Protein AF-A0A498J8E0-F1 (afdb_monomer_lite)

Organism: Malus domestica (NCBI:txid3750)

Radius of gyration: 43.09 Å; chains: 1; bounding box: 125×130×126 Å

pLDDT: mean 73.91, std 31.24, range [20.16, 98.94]

Sequence (1181 aa):
MMTPVYLNPPPSPFSHVEQANDQEQRLKLFISSSYTNQAAASSCSSLISSFPTFFDSFEDQRAGSSSTTTTTTTLGHDQSLLYHHKADKHIRDCGTRTYDQASKSSSLVQPHVVDVIGNKDHRLMSAYADHEREINGRGGEEEGKSNNNIRPRAVKWMSSKMGLMQEMTNPDLAPAGTTGNHIPAAAEIAEHKFRVFQYQENSDETSFSRNNNKTTPAVRVCSDCNTNTTPLWRSGPRGPKSLCNACGIRQRKARKAMAEAAAAAANGFVVGATDTSSAKGKVANKEKKPRGSHSKNKSKLIVTDTPSVSPNNKINSNNNKICFKGLGFQRVFPQDVAEAAILLMELSSLQKSHYTLLTSSFSASMERARRLANRAFVKRLVSEAKQFRQNESSVLSSSTSPVLYAPSRYVSSLSPCSFTRSNPRSDSLPSRNASHNAGFQTRSISVDALKSSDTFPRRHNSATPEEQIKMAELCGFDGLDSLIDATVPKSIRLESMKFPKFDEGLTESQMLEHMKNLASKNQIFKSFIGMGYYNTHVPPVILRNIMENPAWYTQYTPYQAEISQGRLESLLNFQTLITDLTGLPMSNASLLDEGTAAAEAMAMCNNIQKGKKKTFVIANNCHPQTIDICKTRADGFDLKVVSADLKDVDYSSGDVCGVLVQYPGTEGEVLDYGEFIKNAHANGVKVVMATDLLALTVLKPPGEFGADIVVGSAQRFGVPMGYGGPHAAFLATSQEYKRMMPGRIIGVSVDSSGKPALRMAMQTREQHIRRDKATSNICTAQALLANMAAMYAVYHGPEGLKTISQRVHGLAGAFAVGLKKLGTVEVQSLPFFDTVKVKVADAHAISDAANKLGLNLRLVDSSTITVSFDETTTLEDVDKLFKAFALGKPVPFTAASLAPEVQPAIPSGLTRESTFLTHPIFNSYHTEHELLRYIHKLQSKDLSLCHSMIPLGSCTMKLNATTEMMPVTWPSFTDIHPFAPTEQAEGYQEMFRDLGDLLCTITGFDSFSLQPNAGAAGEYAGLMARGDRHRNVCIIPVSAHGTNPASAAMCGMKIVTIGTDAKGNINIEELKKAAEANKDNLSAFMVTYPSTHGVYEEGIDEICKIIHDNGGQVYMDGANMNAQVGLTSPGWIGADVCHLNLHKTFCIPHGGGGPGMGPIGVKKHLAPFLPSHPVDLAHKL

InterPro domains:
  IPR000679 Zinc finger, GATA-type [PF00320] (222-256)
  IPR000679 Zinc finger, GATA-type [PS00344] (222-247)
  IPR000679 Zinc finger, GATA-type [PS50114] (216-252)
  IPR000679 Zinc finger, GATA-type [SM00401] (216-267)
  IPR000679 Zinc finger, GATA-type [cd00202] (221-253)
  IPR003437 Glycine dehydrogenase (decarboxylating) [TIGR00461] (459-1175)
  IPR013088 Zinc finger, NHR/GATA-type [G3DSA:3.30.50.10] (218-301)
  IPR015421 Pyridoxal phosphate-dependent transferase, major domain [G3DSA:3.40.640.10] (539-799)
  IPR015421 Pyridoxal phosphate-dependent transferase, major domain [G3DSA:3.40.640.10] (958-1180)
  IPR015422 Pyridoxal phosphate-dependent transferase, small domain [G3DSA:3.90.1150.10] (528-881)
  IPR015424 Pyridoxal phosphate-dependent transferase [SSF53383] (459-885)
  IPR015424 Pyridoxal phosphate-dependent transferase [SSF53383] (926-1175)
  IPR020581 Glycine cleavage system P protein [PTHR11773] (438-1176)
  IPR020581 Glycine cleavage system P protein [cd00613] (508-885)
  IPR049315 Glycine cleavage system P-protein, N-terminal domain [PF02347] (459-885)
  IPR049315 Glycine cleavage system P-protein, N-terminal domain [PF02347] (905-1171)

Structure (mmCIF, N/CA/C/O backbone):
data_AF-A0A498J8E0-F1
#
_entry.id   AF-A0A498J8E0-F1
#
loop_
_atom_site.group_PDB
_atom_site.id
_atom_site.type_symbol
_atom_site.label_atom_id
_atom_site.label_alt_id
_atom_site.label_comp_id
_atom_site.label_asym_id
_atom_site.label_entity_id
_atom_site.label_seq_id
_atom_site.pdbx_PDB_ins_code
_atom_site.Cartn_x
_atom_site.Cartn_y
_atom_site.Cartn_z
_atom_site.occupancy
_atom_site.B_iso_or_equiv
_atom_site.auth_seq_id
_atom_site.auth_comp_id
_atom_site.auth_asym_id
_atom_site.auth_atom_id
_atom_site.pdbx_PDB_model_num
ATOM 1 N N . MET A 1 1 ? -28.512 -5.090 -15.301 1.00 28.14 1 MET A N 1
ATOM 2 C CA . MET A 1 1 ? -27.814 -5.263 -16.595 1.00 28.14 1 MET A CA 1
ATOM 3 C C . MET A 1 1 ? -27.852 -3.946 -17.349 1.00 28.14 1 MET A C 1
ATOM 5 O O . MET A 1 1 ? -28.937 -3.565 -17.759 1.00 28.14 1 MET A O 1
ATOM 9 N N . MET A 1 2 ? -26.711 -3.290 -17.558 1.00 21.73 2 MET A N 1
ATOM 10 C CA . MET A 1 2 ? -26.403 -2.555 -18.793 1.00 21.73 2 MET A CA 1
ATOM 11 C C . MET A 1 2 ? -24.918 -2.180 -18.790 1.00 21.73 2 MET A C 1
ATOM 13 O O . MET A 1 2 ? -24.342 -1.915 -17.740 1.00 21.73 2 MET A O 1
ATOM 17 N N . THR A 1 3 ? -24.303 -2.200 -19.966 1.00 23.62 3 THR A N 1
ATOM 18 C CA . THR A 1 3 ? -22.880 -1.918 -20.197 1.00 23.62 3 THR A CA 1
ATOM 19 C C . THR A 1 3 ? -22.819 -0.962 -21.389 1.00 23.62 3 THR A C 1
ATOM 21 O O . THR A 1 3 ? -23.606 -1.157 -22.319 1.00 23.62 3 THR A O 1
ATOM 24 N N . PRO A 1 4 ? -21.953 0.067 -21.412 1.00 33.38 4 PRO A N 1
ATOM 25 C CA . PRO A 1 4 ? -21.839 0.930 -22.584 1.00 33.38 4 PRO A CA 1
ATOM 26 C C . PRO A 1 4 ? -21.296 0.134 -23.780 1.00 33.38 4 PRO A C 1
ATOM 28 O O . PRO A 1 4 ? -20.236 -0.484 -23.700 1.00 33.38 4 PRO A O 1
ATOM 31 N N . VAL A 1 5 ? -22.033 0.147 -24.893 1.00 25.95 5 VAL A N 1
ATOM 32 C CA . VAL A 1 5 ? -21.678 -0.546 -26.142 1.00 25.95 5 VAL A CA 1
ATOM 33 C C . VAL A 1 5 ? -21.304 0.482 -27.204 1.00 25.95 5 VAL A C 1
ATOM 35 O O . VAL A 1 5 ? -22.114 1.344 -27.540 1.00 25.95 5 VAL A O 1
ATOM 38 N N . TYR A 1 6 ? -20.113 0.342 -27.789 1.00 24.66 6 TYR A N 1
ATOM 39 C CA . TYR A 1 6 ? -19.786 0.958 -29.076 1.00 24.66 6 TYR A CA 1
ATOM 40 C C . TYR A 1 6 ? -20.157 0.004 -30.221 1.00 24.66 6 TYR A C 1
ATOM 42 O O . TYR A 1 6 ? -19.873 -1.192 -30.166 1.00 24.66 6 TYR A O 1
ATOM 50 N N . LEU A 1 7 ? -20.812 0.542 -31.252 1.00 26.52 7 LEU A N 1
ATOM 51 C CA . LEU A 1 7 ? -21.316 -0.198 -32.413 1.00 26.52 7 LEU A CA 1
ATOM 52 C C . LEU A 1 7 ? -20.342 -0.142 -33.596 1.00 26.52 7 LEU A C 1
ATOM 54 O O . LEU A 1 7 ? -19.761 0.908 -33.859 1.00 26.52 7 LEU A O 1
ATOM 58 N N . ASN A 1 8 ? -20.257 -1.234 -34.363 1.00 25.75 8 ASN A N 1
ATOM 59 C CA . ASN A 1 8 ? -19.950 -1.215 -35.801 1.00 25.75 8 ASN A CA 1
ATOM 60 C C . ASN A 1 8 ? -20.396 -2.542 -36.482 1.00 25.75 8 ASN A C 1
ATOM 62 O O . ASN A 1 8 ? -20.763 -3.480 -35.768 1.00 25.75 8 ASN A O 1
ATOM 66 N N . PRO A 1 9 ? -20.503 -2.603 -37.828 1.00 28.81 9 PRO A N 1
ATOM 67 C CA . PRO A 1 9 ? -21.489 -3.456 -38.514 1.00 28.81 9 PRO A CA 1
ATOM 68 C C . PRO A 1 9 ? -21.039 -4.898 -38.855 1.00 28.81 9 PRO A C 1
ATOM 70 O O . PRO A 1 9 ? -19.842 -5.185 -38.884 1.00 28.81 9 PRO A O 1
ATOM 73 N N . PRO A 1 10 ? -21.993 -5.805 -39.167 1.00 26.73 10 PRO A N 1
ATOM 74 C CA . PRO A 1 10 ? -21.721 -7.217 -39.449 1.00 26.73 10 PRO A CA 1
ATOM 75 C C . PRO A 1 10 ? -21.488 -7.541 -40.944 1.00 26.73 10 PRO A C 1
ATOM 77 O O . PRO A 1 10 ? -22.153 -6.965 -41.809 1.00 26.73 10 PRO A O 1
ATOM 80 N N . PRO A 1 11 ? -20.634 -8.534 -41.268 1.00 28.00 11 PRO A N 1
ATOM 81 C CA . PRO A 1 11 ? -20.652 -9.247 -42.546 1.00 28.00 11 PRO A CA 1
ATOM 82 C C . PRO A 1 11 ? -21.691 -10.389 -42.552 1.00 28.00 11 PRO A C 1
ATOM 84 O O . PRO A 1 11 ? -22.155 -10.839 -41.503 1.00 28.00 11 PRO A O 1
ATOM 87 N N . SER A 1 12 ? -22.056 -10.878 -43.739 1.00 26.94 12 SER A N 1
ATOM 88 C CA . SER A 1 12 ? -23.086 -11.909 -43.939 1.00 26.94 12 SER A CA 1
ATOM 89 C C . SER A 1 12 ? -22.580 -13.357 -43.776 1.00 26.94 12 SER A C 1
ATOM 91 O O . SER A 1 12 ? -21.453 -13.665 -44.170 1.00 26.94 12 SER A O 1
ATOM 93 N N . PRO A 1 13 ? -23.423 -14.289 -43.287 1.00 33.28 13 PRO A N 1
ATOM 94 C CA . PRO A 1 13 ? -23.206 -15.728 -43.420 1.00 33.28 13 PRO A CA 1
ATOM 95 C C . PRO A 1 13 ? -23.802 -16.268 -44.734 1.00 33.28 13 PRO A C 1
ATOM 97 O O . PRO A 1 13 ? -24.817 -15.769 -45.222 1.00 33.28 13 PRO A O 1
ATOM 100 N N . PHE A 1 14 ? -23.206 -17.329 -45.286 1.00 27.09 14 PHE A N 1
ATOM 101 C CA . PHE A 1 14 ? -23.782 -18.061 -46.419 1.00 27.09 14 PHE A CA 1
ATOM 102 C C . PHE A 1 14 ? -24.806 -19.115 -45.963 1.00 27.09 14 PHE A C 1
ATOM 104 O O . PHE A 1 14 ? -24.622 -19.806 -44.965 1.00 27.09 14 PHE A O 1
ATOM 111 N N . SER A 1 15 ? -25.873 -19.213 -46.754 1.00 26.06 15 SER A N 1
ATOM 112 C CA . SER A 1 15 ? -26.942 -20.222 -46.802 1.00 26.06 15 SER A CA 1
ATOM 113 C C . SER A 1 15 ? -26.700 -21.602 -46.164 1.00 26.06 15 SER A C 1
ATOM 115 O O . SER A 1 15 ? -25.727 -22.263 -46.513 1.00 26.06 15 SER A O 1
ATOM 117 N N . HIS A 1 16 ? -27.730 -22.134 -45.487 1.00 26.98 16 HIS A N 1
ATOM 118 C CA . HIS A 1 16 ? -28.428 -23.343 -45.972 1.00 26.98 16 HIS A CA 1
ATOM 119 C C . HIS A 1 16 ? -29.863 -23.497 -45.401 1.00 26.98 16 HIS A C 1
ATOM 121 O O . HIS A 1 16 ? -30.035 -23.830 -44.240 1.00 26.98 16 HIS A O 1
ATOM 127 N N . VAL A 1 17 ? -30.854 -23.324 -46.293 1.00 25.81 17 VAL A N 1
ATOM 128 C CA . VAL A 1 17 ? -32.050 -24.184 -46.496 1.00 25.81 17 VAL A CA 1
ATOM 129 C C . VAL A 1 17 ? -33.168 -24.282 -45.416 1.00 25.81 17 VAL A C 1
ATOM 131 O O . VAL A 1 17 ? -32.950 -24.633 -44.269 1.00 25.81 17 VAL A O 1
ATOM 134 N N . GLU A 1 18 ? -34.397 -24.084 -45.923 1.00 25.80 18 GLU A N 1
ATOM 135 C CA . GLU A 1 18 ? -35.740 -24.520 -45.463 1.00 25.80 18 GLU A CA 1
ATOM 136 C C . GLU A 1 18 ? -36.570 -23.789 -44.372 1.00 25.80 18 GLU A C 1
ATOM 138 O O . GLU A 1 18 ? -36.451 -24.007 -43.176 1.00 25.80 18 GLU A O 1
ATOM 143 N N . GLN A 1 19 ? -37.573 -23.068 -44.906 1.00 25.66 19 GLN A N 1
ATOM 144 C CA . GLN A 1 19 ? -39.017 -23.142 -44.601 1.00 25.66 19 GLN A CA 1
ATOM 145 C C . GLN A 1 19 ? -39.608 -22.565 -43.293 1.00 25.66 19 GLN A C 1
ATOM 147 O O . GLN A 1 19 ? -39.507 -23.145 -42.222 1.00 25.66 19 GLN A O 1
ATOM 152 N N . ALA A 1 20 ? -40.477 -21.567 -43.530 1.00 26.30 20 ALA A N 1
ATOM 153 C CA . ALA A 1 20 ? -41.812 -21.385 -42.938 1.00 26.30 20 ALA A CA 1
ATOM 154 C C . ALA A 1 20 ? -41.958 -20.947 -41.460 1.00 26.30 20 ALA A C 1
ATOM 156 O O . ALA A 1 20 ? -41.101 -21.201 -40.627 1.00 26.30 20 ALA A O 1
ATOM 157 N N . ASN A 1 21 ? -43.080 -20.337 -41.048 1.00 26.72 21 ASN A N 1
ATOM 158 C CA . ASN A 1 21 ? -44.009 -19.404 -41.723 1.00 26.72 21 ASN A CA 1
ATOM 159 C C . ASN A 1 21 ? -44.981 -18.850 -40.655 1.00 26.72 21 ASN A C 1
ATOM 161 O O . ASN A 1 21 ? -45.513 -19.664 -39.905 1.00 26.72 21 ASN A O 1
ATOM 165 N N . ASP A 1 22 ? -45.302 -17.544 -40.671 1.00 28.47 22 ASP A N 1
ATOM 166 C CA . ASP A 1 22 ? -46.398 -16.931 -39.878 1.00 28.47 22 ASP A CA 1
ATOM 167 C C . ASP A 1 22 ? -46.297 -17.108 -38.320 1.00 28.47 22 ASP A C 1
ATOM 169 O O . ASP A 1 22 ? -45.417 -17.800 -37.818 1.00 28.47 22 ASP A O 1
ATOM 173 N N . GLN A 1 23 ? -47.071 -16.453 -37.435 1.00 25.36 23 GLN A N 1
ATOM 174 C CA . GLN A 1 23 ? -47.970 -15.297 -37.577 1.00 25.36 23 GLN A CA 1
ATOM 175 C C . GLN A 1 23 ? -48.018 -14.424 -36.297 1.00 25.36 23 GLN A C 1
ATOM 177 O O . GLN A 1 23 ? -47.551 -14.815 -35.233 1.00 25.36 23 GLN A O 1
ATOM 182 N N . GLU A 1 24 ? -48.600 -13.229 -36.462 1.00 28.06 24 GLU A N 1
ATOM 183 C CA . GLU A 1 24 ? -49.559 -12.502 -35.596 1.00 28.06 24 GLU A CA 1
ATOM 184 C C . GLU A 1 24 ? -49.884 -12.956 -34.136 1.00 28.06 24 GLU A C 1
ATOM 186 O O . GLU A 1 24 ? -49.909 -14.139 -33.834 1.00 28.06 24 GLU A O 1
ATOM 191 N N . GLN A 1 25 ? -50.344 -12.111 -33.183 1.00 27.27 25 GLN A N 1
ATOM 192 C CA . GLN A 1 25 ? -50.521 -10.638 -33.019 1.00 27.27 25 GLN A CA 1
ATOM 193 C C . GLN A 1 25 ? -51.271 -10.381 -31.669 1.00 27.27 25 GLN A C 1
ATOM 195 O O . GLN A 1 25 ? -51.713 -11.330 -31.030 1.00 27.27 25 GLN A O 1
ATOM 200 N N . ARG A 1 26 ? -51.564 -9.105 -31.331 1.00 28.73 26 ARG A N 1
ATOM 201 C CA . ARG A 1 26 ? -52.628 -8.623 -30.387 1.00 28.73 26 ARG A CA 1
ATOM 202 C C . ARG A 1 26 ? -52.281 -8.685 -28.879 1.00 28.73 26 ARG A C 1
ATOM 204 O O . ARG A 1 26 ? -51.536 -9.561 -28.478 1.00 28.73 26 ARG A O 1
ATOM 211 N N . LEU A 1 27 ? -52.774 -7.832 -27.956 1.00 26.83 27 LEU A N 1
ATOM 212 C CA . LEU A 1 27 ? -53.533 -6.539 -27.891 1.00 26.83 27 LEU A CA 1
ATOM 213 C C . LEU A 1 27 ? -53.496 -6.087 -26.381 1.00 26.83 27 LEU A C 1
ATOM 215 O O . LEU A 1 27 ? -53.197 -6.934 -25.550 1.00 26.83 27 LEU A O 1
ATOM 219 N N . LYS A 1 28 ? -53.829 -4.881 -25.866 1.00 27.72 28 LYS A N 1
ATOM 220 C CA . LYS A 1 28 ? -54.148 -3.508 -26.349 1.00 27.72 28 LYS A CA 1
ATOM 221 C C . LYS A 1 28 ? -54.186 -2.533 -25.129 1.00 27.72 28 LYS A C 1
ATOM 223 O O . LYS A 1 28 ? -54.176 -3.005 -24.002 1.00 27.72 28 LYS A O 1
ATOM 228 N N . LEU A 1 29 ? -54.453 -1.238 -25.389 1.00 26.05 29 LEU A N 1
ATOM 229 C CA . LEU A 1 29 ? -55.002 -0.192 -24.477 1.00 26.05 29 LEU A CA 1
ATOM 230 C C . LEU A 1 29 ? -54.023 0.410 -23.437 1.00 26.05 29 LEU A C 1
ATOM 232 O O . LEU A 1 29 ? -53.309 -0.329 -22.780 1.00 26.05 29 LEU A O 1
ATOM 236 N N . PHE A 1 30 ? -53.971 1.732 -23.195 1.00 23.58 30 PHE A N 1
ATOM 237 C CA . PHE A 1 30 ? -54.487 2.927 -23.912 1.00 23.58 30 PHE A CA 1
ATOM 238 C C . PHE A 1 30 ? -53.635 4.158 -23.468 1.00 23.58 30 PHE A C 1
ATOM 240 O O . PHE A 1 30 ? -53.165 4.167 -22.339 1.00 23.58 30 PHE A O 1
ATOM 247 N N . ILE A 1 31 ? -53.214 5.065 -24.371 1.00 25.28 31 ILE A N 1
ATOM 248 C CA . ILE A 1 31 ? -53.763 6.436 -24.606 1.00 25.28 31 ILE A CA 1
ATOM 249 C C . ILE A 1 31 ? -53.622 7.389 -23.384 1.00 25.28 31 ILE A C 1
ATOM 251 O O . ILE A 1 31 ? -54.009 7.011 -22.290 1.00 25.28 31 ILE A O 1
ATOM 255 N N . SER A 1 32 ? -53.099 8.628 -23.479 1.00 24.11 32 SER A N 1
ATOM 256 C CA . SER A 1 32 ? -53.047 9.592 -24.608 1.00 24.11 32 SER A CA 1
ATOM 257 C C . SER A 1 32 ? -51.738 10.430 -24.689 1.00 24.11 32 SER A C 1
ATOM 259 O O . SER A 1 32 ? -51.259 10.903 -23.667 1.00 24.11 32 SER A O 1
ATOM 261 N N . SER A 1 33 ? -51.154 10.623 -25.888 1.00 25.41 33 SER A N 1
ATOM 262 C CA . SER A 1 33 ? -51.078 11.907 -26.655 1.00 25.41 33 SER A CA 1
ATOM 263 C C . SER A 1 33 ? -50.057 12.984 -26.201 1.00 25.41 33 SER A C 1
ATOM 265 O O . SER A 1 33 ? -50.013 13.293 -25.020 1.00 25.41 33 SER A O 1
ATOM 267 N N . SER A 1 34 ? -49.321 13.705 -27.067 1.00 26.34 34 SER A N 1
ATOM 268 C CA . SER A 1 34 ? -49.181 13.633 -28.540 1.00 26.34 34 SER A CA 1
ATOM 269 C C . SER A 1 34 ? -48.053 14.548 -29.090 1.00 26.34 34 SER A C 1
ATOM 271 O O . SER A 1 34 ? -47.992 15.690 -28.663 1.00 26.34 34 SER A O 1
ATOM 273 N N . TYR A 1 35 ? -47.313 14.077 -30.119 1.00 25.61 35 TYR A N 1
ATOM 274 C CA . TYR A 1 35 ? -46.866 14.804 -31.348 1.00 25.61 35 TYR A CA 1
ATOM 275 C C . TYR A 1 35 ? -45.940 16.064 -31.238 1.00 25.61 35 TYR A C 1
ATOM 277 O O . TYR A 1 35 ? -46.132 16.902 -30.374 1.00 25.61 35 TYR A O 1
ATOM 285 N N . THR A 1 36 ? -44.946 16.335 -32.115 1.00 25.14 36 THR A N 1
ATOM 286 C CA . THR A 1 36 ? -44.313 15.550 -33.215 1.00 25.14 36 THR A CA 1
ATOM 287 C C . THR A 1 36 ? -42.932 16.098 -33.651 1.00 25.14 36 THR A C 1
ATOM 289 O O . THR A 1 36 ? -42.751 17.304 -33.719 1.00 25.14 36 THR A O 1
ATOM 292 N N . ASN A 1 37 ? -42.038 15.181 -34.055 1.00 25.98 37 ASN A N 1
ATOM 293 C CA . ASN A 1 37 ? -41.124 15.173 -35.225 1.00 25.98 37 ASN A CA 1
ATOM 294 C C . ASN A 1 37 ? -40.367 16.414 -35.786 1.00 25.98 37 ASN A C 1
ATOM 296 O O . ASN A 1 37 ? -40.980 17.373 -36.230 1.00 25.98 37 ASN A O 1
ATOM 300 N N . GLN A 1 38 ? -39.068 16.154 -36.067 1.00 24.89 38 GLN A N 1
ATOM 301 C CA . GLN A 1 38 ? -38.301 16.440 -37.318 1.00 24.89 38 GLN A CA 1
ATOM 302 C C . GLN A 1 38 ? -37.973 17.910 -37.695 1.00 24.89 38 GLN A C 1
ATOM 304 O O . GLN A 1 38 ? -38.837 18.765 -37.676 1.00 24.89 38 GLN A O 1
ATOM 309 N N . ALA A 1 39 ? -36.792 18.298 -38.200 1.00 24.92 39 ALA A N 1
ATOM 310 C CA . ALA A 1 39 ? -35.541 17.634 -38.586 1.00 24.92 39 ALA A CA 1
ATOM 311 C C . ALA A 1 39 ? -34.537 18.693 -39.137 1.00 24.92 39 ALA A C 1
ATOM 313 O O . ALA A 1 39 ? -34.931 19.813 -39.438 1.00 24.92 39 ALA A O 1
ATOM 314 N N . ALA A 1 40 ? -33.296 18.248 -39.391 1.00 25.23 40 ALA A N 1
ATOM 315 C CA . ALA A 1 40 ? -32.326 18.759 -40.381 1.00 25.23 40 ALA A CA 1
ATOM 316 C C . ALA A 1 40 ? -31.589 20.110 -40.174 1.00 25.23 40 ALA A C 1
ATOM 318 O O . ALA A 1 40 ? -32.200 21.161 -40.076 1.00 25.23 40 ALA A O 1
ATOM 319 N N . ALA A 1 41 ? -30.254 20.021 -40.346 1.00 24.39 41 ALA A N 1
ATOM 320 C CA . ALA A 1 41 ? -29.345 21.001 -40.976 1.00 24.39 41 ALA A CA 1
ATOM 321 C C . ALA A 1 41 ? -29.133 22.398 -40.327 1.00 24.39 41 ALA A C 1
ATOM 323 O O . ALA A 1 41 ? -30.023 22.968 -39.719 1.00 24.39 41 ALA A O 1
ATOM 324 N N . SER A 1 42 ? -27.966 23.046 -40.462 1.00 24.08 42 SER A N 1
ATOM 325 C CA . SER A 1 42 ? -26.606 22.580 -40.812 1.00 24.08 42 SER A CA 1
ATOM 326 C C . SER A 1 42 ? -25.570 23.675 -40.500 1.00 24.08 42 SER A C 1
ATOM 328 O O . SER A 1 42 ? -25.936 24.830 -40.332 1.00 24.08 42 SER A O 1
ATOM 330 N N . SER A 1 43 ? -24.280 23.311 -40.573 1.00 24.95 43 SER A N 1
ATOM 331 C CA . SER A 1 43 ? -23.150 24.151 -41.032 1.00 24.95 43 SER A CA 1
ATOM 332 C C . SER A 1 43 ? -22.824 25.489 -40.341 1.00 24.95 43 SER A C 1
ATOM 334 O O . SER A 1 43 ? -23.608 26.425 -40.393 1.00 24.95 43 SER A O 1
ATOM 336 N N . CYS A 1 44 ? -21.536 25.624 -39.988 1.00 23.47 44 CYS A N 1
ATOM 337 C CA . CYS A 1 44 ? -20.753 26.873 -40.001 1.00 23.47 44 CYS A CA 1
ATOM 338 C C . CYS A 1 44 ? -21.107 27.991 -38.993 1.00 23.47 44 CYS A C 1
ATOM 340 O O . CYS A 1 44 ? -22.256 28.216 -38.656 1.00 23.47 44 CYS A O 1
ATOM 342 N N . SER A 1 45 ? -20.178 28.844 -38.549 1.00 24.08 45 SER A N 1
ATOM 343 C CA . SER A 1 45 ? -18.719 28.776 -38.289 1.00 24.08 45 SER A CA 1
ATOM 344 C C . SER A 1 45 ? -18.275 30.199 -37.919 1.00 24.08 45 SER A C 1
ATOM 346 O O . SER A 1 45 ? -18.859 31.138 -38.452 1.00 24.08 45 SER A O 1
ATOM 348 N N . SER A 1 46 ? -17.162 30.362 -37.187 1.00 25.58 46 SER A N 1
ATOM 349 C CA . SER A 1 46 ? -16.379 31.621 -37.072 1.00 25.58 46 SER A CA 1
ATOM 350 C C . SER A 1 46 ? -17.080 32.864 -36.469 1.00 25.58 46 SER A C 1
ATOM 352 O O . SER A 1 46 ? -18.297 32.935 -36.440 1.00 25.58 46 SER A O 1
ATOM 354 N N . LEU A 1 47 ? -16.406 33.919 -35.989 1.00 24.80 47 LEU A N 1
ATOM 355 C CA . LEU A 1 47 ? -15.075 34.132 -35.375 1.00 24.80 47 LEU A CA 1
ATOM 356 C C . LEU A 1 47 ? -15.116 35.535 -34.704 1.00 24.80 47 LEU A C 1
ATOM 358 O O . LEU A 1 47 ? -15.643 36.462 -35.299 1.00 24.80 47 LEU A O 1
ATOM 362 N N . ILE A 1 48 ? -14.464 35.691 -33.543 1.00 24.73 48 ILE A N 1
ATOM 363 C CA . ILE A 1 48 ? -13.683 36.883 -33.111 1.00 24.73 48 ILE A CA 1
ATOM 364 C C . ILE A 1 48 ? -14.352 38.291 -33.069 1.00 24.73 48 ILE A C 1
ATOM 366 O O . ILE A 1 48 ? -14.553 38.934 -34.094 1.00 24.73 48 ILE A O 1
ATOM 370 N N . SER A 1 49 ? -14.378 38.871 -31.850 1.00 24.53 49 SER A N 1
ATOM 371 C CA . SER A 1 49 ? -14.272 40.326 -31.522 1.00 24.53 49 SER A CA 1
ATOM 372 C C . SER A 1 49 ? -15.498 41.247 -31.781 1.00 24.53 49 SER A C 1
ATOM 374 O O . SER A 1 49 ? -16.383 40.882 -32.539 1.00 24.53 49 SER A O 1
ATOM 376 N N . SER A 1 50 ? -15.674 42.423 -31.141 1.00 24.73 50 SER A N 1
ATOM 377 C CA . SER A 1 50 ? -14.751 43.282 -30.356 1.00 24.73 50 SER A CA 1
ATOM 378 C C . SER A 1 50 ? -15.385 43.995 -29.135 1.00 24.73 50 SER A C 1
ATOM 380 O O . SER A 1 50 ? -16.591 44.195 -29.058 1.00 24.73 50 SER A O 1
ATOM 382 N N . PHE A 1 51 ? -14.509 44.447 -28.225 1.00 24.53 51 PHE A N 1
ATOM 383 C CA . PHE A 1 51 ? -14.655 45.545 -27.234 1.00 24.53 51 PHE A CA 1
ATOM 384 C C . PHE A 1 51 ? -14.764 46.952 -27.918 1.00 24.53 51 PHE A C 1
ATOM 386 O O . PHE A 1 51 ? -14.680 46.967 -29.148 1.00 24.53 51 PHE A O 1
ATOM 393 N N . PRO A 1 52 ? -14.820 48.138 -27.229 1.00 45.97 52 PRO A N 1
ATOM 394 C CA . PRO A 1 52 ? -14.842 48.455 -25.774 1.00 45.97 52 PRO A CA 1
ATOM 395 C C . PRO A 1 52 ? -15.844 49.575 -25.307 1.00 45.97 52 PRO A C 1
ATOM 397 O O . PRO A 1 52 ? -16.520 50.194 -26.116 1.00 45.97 52 PRO A O 1
ATOM 400 N N . THR A 1 53 ? -15.821 49.889 -23.991 1.00 25.70 53 THR A N 1
ATOM 401 C CA . THR A 1 53 ? -16.034 51.215 -23.305 1.00 25.70 53 THR A CA 1
ATOM 402 C C . THR A 1 53 ? -17.314 52.053 -23.544 1.00 25.70 53 THR A C 1
ATOM 404 O O . THR A 1 53 ? -17.603 52.435 -24.667 1.00 25.70 53 THR A O 1
ATOM 407 N N . PHE A 1 54 ? -18.142 52.360 -22.525 1.00 25.69 54 PHE A N 1
ATOM 408 C CA . PHE A 1 54 ? -17.980 53.327 -21.393 1.00 25.69 54 PHE A CA 1
ATOM 409 C C . PHE A 1 54 ? -18.046 54.829 -21.765 1.00 25.69 54 PHE A C 1
ATOM 411 O O . PHE A 1 54 ? -17.080 55.330 -22.332 1.00 25.69 54 PHE A O 1
ATOM 418 N N . PHE A 1 55 ? -19.089 55.555 -21.306 1.00 25.75 55 PHE A N 1
ATOM 419 C CA . PHE A 1 55 ? -18.974 56.633 -20.288 1.00 25.75 55 PHE A CA 1
ATOM 420 C C . PHE A 1 55 ? -20.340 57.156 -19.747 1.00 25.75 55 PHE A C 1
ATOM 422 O O . PHE A 1 55 ? -21.307 57.258 -20.492 1.00 25.75 55 PHE A O 1
ATOM 429 N N . ASP A 1 56 ? -20.360 57.455 -18.441 1.00 25.83 56 ASP A N 1
ATOM 430 C CA . ASP A 1 56 ? -21.185 58.357 -17.601 1.00 25.83 56 ASP A CA 1
ATOM 431 C C . ASP A 1 56 ? -22.708 58.646 -17.741 1.00 25.83 56 ASP A C 1
ATOM 433 O O . ASP A 1 56 ? -23.184 59.304 -18.660 1.00 25.83 56 ASP A O 1
ATOM 437 N N . SER A 1 57 ? -23.360 58.448 -16.577 1.00 24.88 57 SER A N 1
ATOM 438 C CA . SER A 1 57 ? -24.208 59.408 -15.816 1.00 24.88 57 SER A CA 1
ATOM 439 C C . SER A 1 57 ? -25.736 59.505 -16.024 1.00 24.88 57 SER A C 1
ATOM 441 O O . SER A 1 57 ? -26.221 59.558 -17.143 1.00 24.88 57 SER A O 1
ATOM 443 N N . PHE A 1 58 ? -26.431 59.537 -14.866 1.00 23.53 58 PHE A N 1
ATOM 444 C CA . PHE A 1 58 ? -27.707 60.176 -14.444 1.00 23.53 58 PHE A CA 1
ATOM 445 C C . PHE A 1 58 ? -28.753 60.630 -15.511 1.00 23.53 58 PHE A C 1
ATOM 447 O O . PHE A 1 58 ? -28.408 61.149 -16.560 1.00 23.53 58 PHE A O 1
ATOM 454 N N . GLU A 1 59 ? -30.077 60.549 -15.284 1.00 25.02 59 GLU A N 1
ATOM 455 C CA . GLU A 1 59 ? -30.813 60.674 -14.008 1.00 25.02 59 GLU A CA 1
ATOM 456 C C . GLU A 1 59 ? -32.255 60.080 -14.049 1.00 25.02 59 GLU A C 1
ATOM 458 O O . GLU A 1 59 ? -32.875 60.027 -15.106 1.00 25.02 59 GLU A O 1
ATOM 463 N N . ASP A 1 60 ? -32.796 59.753 -12.862 1.00 27.45 60 ASP A N 1
ATOM 464 C CA . ASP A 1 60 ? -34.225 59.806 -12.452 1.00 27.45 60 ASP A CA 1
ATOM 465 C C . ASP A 1 60 ? -35.318 58.824 -13.011 1.00 27.45 60 ASP A C 1
ATOM 467 O O . ASP A 1 60 ? -35.257 58.261 -14.097 1.00 27.45 60 ASP A O 1
ATOM 471 N N . GLN A 1 61 ? -36.386 58.704 -12.204 1.00 25.70 61 GLN A N 1
ATOM 472 C CA . GLN A 1 61 ? -37.800 58.337 -12.469 1.00 25.70 61 GLN A CA 1
ATOM 473 C C . GLN A 1 61 ? -38.339 56.881 -12.469 1.00 25.70 61 GLN A C 1
ATOM 475 O O . GLN A 1 61 ? -38.515 56.243 -13.499 1.00 25.70 61 GLN A O 1
ATOM 480 N N . ARG A 1 62 ? -38.932 56.562 -11.297 1.00 25.83 62 ARG A N 1
ATOM 481 C CA . ARG A 1 62 ? -40.356 56.173 -11.062 1.00 25.83 62 ARG A CA 1
ATOM 482 C C . ARG A 1 62 ? -40.849 54.720 -11.243 1.00 25.83 62 ARG A C 1
ATOM 484 O O . ARG A 1 62 ? -40.884 54.193 -12.342 1.00 25.83 62 ARG A O 1
ATOM 491 N N . ALA A 1 63 ? -41.520 54.276 -10.164 1.00 29.95 63 ALA A N 1
ATOM 492 C CA . ALA A 1 63 ? -42.682 53.363 -10.075 1.00 29.95 63 ALA A CA 1
ATOM 493 C C . ALA A 1 63 ? -42.515 51.898 -10.553 1.00 29.95 63 ALA A C 1
ATOM 495 O O . ALA A 1 63 ? -41.823 51.614 -11.516 1.00 29.95 63 ALA A O 1
ATOM 496 N N . GLY A 1 64 ? -43.151 50.893 -9.937 1.00 27.88 64 GLY A N 1
ATOM 497 C CA . GLY A 1 64 ? -44.016 50.833 -8.742 1.00 27.88 64 GLY A CA 1
ATOM 498 C C . GLY A 1 64 ? -43.923 49.422 -8.117 1.00 27.88 64 GLY A C 1
ATOM 499 O O . GLY A 1 64 ? -43.503 48.493 -8.794 1.00 27.88 64 GLY A O 1
ATOM 500 N N . SER A 1 65 ? -44.115 49.179 -6.814 1.00 28.48 65 SER A N 1
ATOM 501 C CA . SER A 1 65 ? -45.319 49.387 -5.979 1.00 28.48 65 SER A CA 1
ATOM 502 C C . SER A 1 65 ? -46.550 48.581 -6.446 1.00 28.48 65 SER A C 1
ATOM 504 O O . SER A 1 65 ? -46.890 48.665 -7.619 1.00 28.48 65 SER A O 1
ATOM 506 N N . SER A 1 66 ? -47.341 47.890 -5.611 1.00 31.97 66 SER A N 1
ATOM 507 C CA . SER A 1 66 ? -47.257 47.567 -4.165 1.00 31.97 66 SER A CA 1
ATOM 508 C C . SER A 1 66 ? -48.549 46.864 -3.695 1.00 31.97 66 SER A C 1
ATOM 510 O O . SER A 1 66 ? -49.607 47.136 -4.255 1.00 31.97 66 SER A O 1
ATOM 512 N N . SER A 1 67 ? -48.517 46.115 -2.587 1.00 30.09 67 SER A N 1
ATOM 513 C CA . SER A 1 67 ? -49.539 46.178 -1.506 1.00 30.09 67 SER A CA 1
ATOM 514 C C . SER A 1 67 ? -48.989 45.448 -0.260 1.00 30.09 67 SER A C 1
ATOM 516 O O . SER A 1 67 ? -48.565 44.308 -0.399 1.00 30.09 67 SER A O 1
ATOM 518 N N . THR A 1 68 ? -48.722 46.035 0.922 1.00 31.95 68 THR A N 1
ATOM 519 C CA . THR A 1 68 ? -49.436 47.003 1.809 1.00 31.95 68 THR A CA 1
ATOM 520 C C . THR A 1 68 ? -50.606 46.363 2.582 1.00 31.95 68 THR A C 1
ATOM 522 O O . THR A 1 68 ? -51.094 45.321 2.166 1.00 31.95 68 THR A O 1
ATOM 525 N N . THR A 1 69 ? -51.095 46.850 3.737 1.00 29.84 69 THR A N 1
ATOM 526 C CA . THR A 1 69 ? -51.005 48.149 4.481 1.00 29.84 69 THR A CA 1
ATOM 527 C C . THR A 1 69 ? -51.407 47.857 5.963 1.00 29.84 69 THR A C 1
ATOM 529 O O . THR A 1 69 ? -52.063 46.838 6.159 1.00 29.84 69 THR A O 1
ATOM 532 N N . THR A 1 70 ? -51.145 48.573 7.076 1.00 28.84 70 THR A N 1
ATOM 533 C CA . THR A 1 70 ? -50.548 49.879 7.514 1.00 28.84 70 THR A CA 1
ATOM 534 C C . THR A 1 70 ? -50.247 49.730 9.053 1.00 28.84 70 THR A C 1
ATOM 536 O O . THR A 1 70 ? -50.721 48.759 9.633 1.00 28.84 70 THR A O 1
ATOM 539 N N . THR A 1 71 ? -49.559 50.563 9.864 1.00 28.80 71 THR A N 1
ATOM 540 C CA . THR A 1 71 ? -48.863 51.871 9.720 1.00 28.80 71 THR A CA 1
ATOM 541 C C . THR A 1 71 ? -47.438 51.794 10.352 1.00 28.80 71 THR A C 1
ATOM 543 O O . THR A 1 71 ? -46.695 50.954 9.861 1.00 28.80 71 THR A O 1
ATOM 546 N N . THR A 1 72 ? -46.897 52.534 11.347 1.00 25.89 72 THR A N 1
ATOM 547 C CA . THR A 1 72 ? -47.323 53.637 12.261 1.00 25.89 72 THR A CA 1
ATOM 548 C C . THR A 1 72 ? -46.089 54.460 12.718 1.00 25.89 72 THR A C 1
ATOM 550 O O . THR A 1 72 ? -44.955 54.028 12.534 1.00 25.89 72 THR A O 1
ATOM 553 N N . THR A 1 73 ? -46.291 55.652 13.294 1.00 28.83 73 THR A N 1
ATOM 554 C CA . THR A 1 73 ? -45.268 56.619 13.774 1.00 28.83 73 THR A CA 1
ATOM 555 C C . THR A 1 73 ? -44.982 56.487 15.299 1.00 28.83 73 THR A C 1
ATOM 557 O O . THR A 1 73 ? -45.703 55.753 15.967 1.00 28.83 73 THR A O 1
ATOM 560 N N . THR A 1 74 ? -43.988 57.126 15.961 1.00 29.11 74 THR A N 1
ATOM 561 C CA . THR A 1 74 ? -43.217 58.371 15.673 1.00 29.11 74 THR A CA 1
ATOM 562 C C . THR A 1 74 ? -41.926 58.481 16.538 1.00 29.11 74 THR A C 1
ATOM 564 O O . THR A 1 74 ? -42.017 58.154 17.711 1.00 29.11 74 THR A O 1
ATOM 567 N N . LEU A 1 75 ? -40.817 59.034 15.988 1.00 28.89 75 LEU A N 1
ATOM 568 C CA . LEU A 1 75 ? -39.652 59.756 16.611 1.00 28.89 75 LEU A CA 1
ATOM 569 C C . LEU A 1 75 ? -38.891 59.179 17.852 1.00 28.89 75 LEU A C 1
ATOM 571 O O . LEU A 1 75 ? -39.505 58.721 18.802 1.00 28.89 75 LEU A O 1
ATOM 575 N N . GLY A 1 76 ? -37.552 59.292 17.984 1.00 25.20 76 GLY A N 1
ATOM 576 C CA . GLY A 1 76 ? -36.497 59.784 17.067 1.00 25.20 76 GLY A CA 1
ATOM 577 C C . GLY A 1 76 ? -35.110 60.013 17.742 1.00 25.20 76 GLY A C 1
ATOM 578 O O . GLY A 1 76 ? -35.067 60.190 18.954 1.00 25.20 76 GLY A O 1
ATOM 579 N N . HIS A 1 77 ? -34.027 60.079 16.934 1.00 29.38 77 HIS A N 1
ATOM 580 C CA . HIS A 1 77 ? -32.617 60.475 17.242 1.00 29.38 77 HIS A CA 1
ATOM 581 C C . HIS A 1 77 ? -31.767 59.623 18.237 1.00 29.38 77 HIS A C 1
ATOM 583 O O . HIS A 1 77 ? -32.281 59.165 19.248 1.00 29.38 77 HIS A O 1
ATOM 589 N N . ASP A 1 78 ? -30.437 59.438 18.086 1.00 32.53 78 ASP A N 1
ATOM 590 C CA . ASP A 1 78 ? -29.530 59.453 16.904 1.00 32.53 78 ASP A CA 1
ATOM 591 C C . ASP A 1 78 ? -28.115 58.874 17.249 1.00 32.53 78 ASP A C 1
ATOM 593 O O . ASP A 1 78 ? -27.860 58.524 18.397 1.00 32.53 78 ASP A O 1
ATOM 597 N N . GLN A 1 79 ? -27.190 58.894 16.270 1.00 27.31 79 GLN A N 1
ATOM 598 C CA . GLN A 1 79 ? -25.714 58.756 16.309 1.00 27.31 79 GLN A CA 1
ATOM 599 C C . GLN A 1 79 ? -25.045 57.370 16.118 1.00 27.31 79 GLN A C 1
ATOM 601 O O . GLN A 1 79 ? -24.664 56.720 17.081 1.00 27.31 79 GLN A O 1
ATOM 606 N N . SER A 1 80 ? -24.660 57.096 14.853 1.00 28.47 80 SER A N 1
ATOM 607 C CA . SER A 1 80 ? -23.292 56.702 14.389 1.00 28.47 80 SER A CA 1
ATOM 608 C C . SER A 1 80 ? -22.627 55.383 14.877 1.00 28.47 80 SER A C 1
ATOM 610 O O . SER A 1 80 ? -22.821 54.958 16.002 1.00 28.47 80 SER A O 1
ATOM 612 N N . LEU A 1 81 ? -21.750 54.689 14.130 1.00 26.03 81 LEU A N 1
ATOM 613 C CA . LEU A 1 81 ? -21.151 54.882 12.791 1.00 26.03 81 LEU A CA 1
ATOM 614 C C . LEU A 1 81 ? -20.649 53.513 12.245 1.00 26.03 81 LEU A C 1
ATOM 616 O O . LEU A 1 81 ? -20.400 52.596 13.024 1.00 26.03 81 LEU A O 1
ATOM 620 N N . LEU A 1 82 ? -20.446 53.370 10.927 1.00 27.70 82 LEU A N 1
ATOM 621 C CA . LEU A 1 82 ? -19.740 52.220 10.324 1.00 27.70 82 LEU A CA 1
ATOM 622 C C . LEU A 1 82 ? -18.213 52.398 10.406 1.00 27.70 82 LEU A C 1
ATOM 624 O O . LEU A 1 82 ? -17.748 53.532 10.393 1.00 27.70 82 LEU A O 1
ATOM 628 N N . TYR A 1 83 ? -17.447 51.300 10.298 1.00 25.19 83 TYR A N 1
ATOM 629 C CA . TYR A 1 83 ? -16.302 51.238 9.367 1.00 25.19 83 TYR A CA 1
ATOM 630 C C . TYR A 1 83 ? -15.862 49.797 9.033 1.00 25.19 83 TYR A C 1
ATOM 632 O O . TYR A 1 83 ? -15.900 48.900 9.869 1.00 25.19 83 TYR A O 1
ATOM 640 N N . HIS A 1 84 ? -15.388 49.603 7.800 1.00 30.66 84 HIS A N 1
ATOM 641 C CA . HIS A 1 84 ? -14.699 48.409 7.290 1.00 30.66 84 HIS A CA 1
ATOM 642 C C . HIS A 1 84 ? -13.350 48.877 6.717 1.00 30.66 84 HIS A C 1
ATOM 644 O O . HIS A 1 84 ? -13.324 49.924 6.072 1.00 30.66 84 HIS A O 1
ATOM 650 N N . HIS A 1 85 ? -12.248 48.133 6.875 1.00 26.45 85 HIS A N 1
ATOM 651 C CA . HIS A 1 85 ? -10.985 48.482 6.204 1.00 26.45 85 HIS A CA 1
ATOM 652 C C . HIS A 1 85 ? -10.139 47.273 5.783 1.00 26.45 85 HIS A C 1
ATOM 654 O O . HIS A 1 85 ? -10.198 46.203 6.388 1.00 26.45 85 HIS A O 1
ATOM 660 N N . LYS A 1 86 ? -9.333 47.473 4.732 1.00 27.88 86 LYS A N 1
ATOM 661 C CA . LYS A 1 86 ? -8.287 46.558 4.246 1.00 27.88 86 LYS A CA 1
ATOM 662 C C . LYS A 1 86 ? -6.894 47.139 4.521 1.00 27.88 86 LYS A C 1
ATOM 664 O O . LYS A 1 86 ? -6.742 48.350 4.452 1.00 27.88 86 LYS A O 1
ATOM 669 N N . ALA A 1 87 ? -5.944 46.219 4.727 1.00 31.83 87 ALA A N 1
ATOM 670 C CA . ALA A 1 87 ? -4.521 46.202 4.335 1.00 31.83 87 ALA A CA 1
ATOM 671 C C . ALA A 1 87 ? -3.673 47.496 4.349 1.00 31.83 87 ALA A C 1
ATOM 673 O O . ALA A 1 87 ? -4.035 48.496 3.744 1.00 31.83 87 ALA A O 1
ATOM 674 N N . ASP A 1 88 ? -2.443 47.386 4.867 1.00 27.03 88 ASP A N 1
ATOM 675 C CA . ASP A 1 88 ? -1.384 48.399 4.719 1.00 27.03 88 ASP A CA 1
ATOM 676 C C . ASP A 1 88 ? 0.024 47.751 4.639 1.00 27.03 88 ASP A C 1
ATOM 678 O O . ASP A 1 88 ? 0.159 46.544 4.875 1.00 27.03 88 ASP A O 1
ATOM 682 N N . LYS A 1 89 ? 1.074 48.500 4.252 1.00 29.25 89 LYS A N 1
ATOM 683 C CA . LYS A 1 89 ? 2.405 47.944 3.932 1.00 29.25 89 LYS A CA 1
ATOM 684 C C . LYS A 1 89 ? 3.609 48.901 4.113 1.00 29.25 89 LYS A C 1
ATOM 686 O O . LYS A 1 89 ? 3.914 49.690 3.228 1.00 29.25 89 LYS A O 1
ATOM 691 N N . HIS A 1 90 ? 4.415 48.615 5.147 1.00 33.28 90 HIS A N 1
ATOM 692 C CA . HIS A 1 90 ? 5.814 49.044 5.399 1.00 33.28 90 HIS A CA 1
ATOM 693 C C . HIS A 1 90 ? 6.148 50.531 5.643 1.00 33.28 90 HIS A C 1
ATOM 695 O O . HIS A 1 90 ? 5.871 51.391 4.819 1.00 33.28 90 HIS A O 1
ATOM 701 N N . ILE A 1 91 ? 7.016 50.758 6.644 1.00 25.61 91 ILE A N 1
ATOM 702 C CA . ILE A 1 91 ? 8.194 51.649 6.550 1.00 25.61 91 ILE A CA 1
ATOM 703 C C . ILE A 1 91 ? 9.280 51.205 7.569 1.00 25.61 91 ILE A C 1
ATOM 705 O O . ILE A 1 91 ? 9.076 50.230 8.294 1.00 25.61 91 ILE A O 1
ATOM 709 N N . ARG A 1 92 ? 10.473 51.819 7.524 1.00 28.38 92 ARG A N 1
ATOM 710 C CA . ARG A 1 92 ? 11.668 51.556 8.373 1.00 28.38 92 ARG A CA 1
ATOM 711 C C . ARG A 1 92 ? 11.599 52.401 9.684 1.00 28.38 92 ARG A C 1
ATOM 713 O O . ARG A 1 92 ? 10.607 53.089 9.869 1.00 28.38 92 ARG A O 1
ATOM 720 N N . ASP A 1 93 ? 12.534 52.441 10.645 1.00 27.11 93 ASP A N 1
ATOM 721 C CA . ASP A 1 93 ? 14.004 52.315 10.591 1.00 27.11 93 ASP A CA 1
ATOM 722 C C . ASP A 1 93 ? 14.654 52.069 11.992 1.00 27.11 93 ASP A C 1
ATOM 724 O O . ASP A 1 93 ? 13.993 51.619 12.925 1.00 27.11 93 ASP A O 1
ATOM 728 N N . CYS A 1 94 ? 15.968 52.288 12.118 1.00 25.84 94 CYS A N 1
ATOM 729 C CA . CYS A 1 94 ? 16.849 51.917 13.241 1.00 25.84 94 CYS A CA 1
ATOM 730 C C . CYS A 1 94 ? 16.606 52.597 14.618 1.00 25.84 94 CYS A C 1
ATOM 732 O O . CYS A 1 94 ? 16.293 53.780 14.684 1.00 25.84 94 CYS A O 1
ATOM 734 N N . GLY A 1 95 ? 17.056 51.937 15.708 1.00 24.25 95 GLY A N 1
ATOM 735 C CA . GLY A 1 95 ? 18.151 52.549 16.498 1.00 24.25 95 GLY A CA 1
ATOM 736 C C . GLY A 1 95 ? 18.122 52.622 18.044 1.00 24.25 95 GLY A C 1
ATOM 737 O O . GLY A 1 95 ? 17.970 53.706 18.591 1.00 24.25 95 GLY A O 1
ATOM 738 N N . THR A 1 96 ? 18.593 51.559 18.719 1.00 25.30 96 THR A N 1
ATOM 739 C CA . THR A 1 96 ? 19.380 51.581 19.994 1.00 25.30 96 THR A CA 1
ATOM 740 C C . THR A 1 96 ? 18.734 51.977 21.343 1.00 25.30 96 THR A C 1
ATOM 742 O O . THR A 1 96 ? 17.786 52.745 21.400 1.00 25.30 96 THR A O 1
ATOM 745 N N . ARG A 1 97 ? 19.396 51.513 22.430 1.00 25.08 97 ARG A N 1
ATOM 746 C CA . ARG A 1 97 ? 19.225 51.844 23.871 1.00 25.08 97 ARG A CA 1
ATOM 747 C C . ARG A 1 97 ? 17.917 51.369 24.532 1.00 25.08 97 ARG A C 1
ATOM 749 O O . ARG A 1 97 ? 16.856 51.566 23.972 1.00 25.08 97 ARG A O 1
ATOM 756 N N . THR A 1 98 ? 17.836 50.852 25.763 1.00 25.05 98 THR A N 1
ATOM 757 C CA . THR A 1 98 ? 18.670 50.135 26.771 1.00 25.05 98 THR A CA 1
ATOM 758 C C . THR A 1 98 ? 18.011 50.418 28.134 1.00 25.05 98 THR A C 1
ATOM 760 O O . THR A 1 98 ? 17.499 51.517 28.315 1.00 25.05 98 THR A O 1
ATOM 763 N N . TYR A 1 99 ? 18.181 49.510 29.101 1.00 24.67 99 TYR A N 1
ATOM 764 C CA . TYR A 1 99 ? 17.994 49.702 30.553 1.00 24.67 99 TYR A CA 1
ATOM 765 C C . TYR A 1 99 ? 16.584 49.604 31.197 1.00 24.67 99 TYR A C 1
ATOM 767 O O . TYR A 1 99 ? 15.778 50.525 31.162 1.00 24.67 99 TYR A O 1
ATOM 775 N N . ASP A 1 100 ? 16.452 48.496 31.941 1.00 26.09 100 ASP A N 1
ATOM 776 C CA . ASP A 1 100 ? 16.119 48.393 33.380 1.00 26.09 100 ASP A CA 1
ATOM 777 C C . ASP A 1 100 ? 14.718 48.010 33.906 1.00 26.09 100 ASP A C 1
ATOM 779 O O . ASP A 1 100 ? 13.691 48.077 33.235 1.00 26.09 100 ASP A O 1
ATOM 783 N N . GLN A 1 101 ? 14.751 47.510 35.147 1.00 27.78 101 GLN A N 1
ATOM 784 C CA . GLN A 1 101 ? 13.662 46.976 35.972 1.00 27.78 101 GLN A CA 1
ATOM 785 C C . GLN A 1 101 ? 13.055 48.053 36.894 1.00 27.78 101 GLN A C 1
ATOM 787 O O . GLN A 1 101 ? 13.758 48.996 37.247 1.00 27.78 101 GLN A O 1
ATOM 792 N N . ALA A 1 102 ? 11.824 47.844 37.405 1.00 27.33 102 ALA A N 1
ATOM 793 C CA . ALA A 1 102 ? 11.483 47.900 38.852 1.00 27.33 102 ALA A CA 1
ATOM 794 C C . ALA A 1 102 ? 9.959 47.933 39.154 1.00 27.33 102 ALA A C 1
ATOM 796 O O . ALA A 1 102 ? 9.153 48.338 38.324 1.00 27.33 102 ALA A O 1
ATOM 797 N N . SER A 1 103 ? 9.613 47.641 40.425 1.00 25.17 103 SER A N 1
ATOM 798 C CA . SER A 1 103 ? 8.309 47.842 41.128 1.00 25.17 103 SER A CA 1
ATOM 799 C C . SER A 1 103 ? 7.100 46.993 40.662 1.00 25.17 103 SER A C 1
ATOM 801 O O . SER A 1 103 ? 6.917 46.792 39.473 1.00 25.17 103 SER A O 1
ATOM 803 N N . LYS A 1 104 ? 6.280 46.335 41.514 1.00 28.06 104 LYS A N 1
ATOM 804 C CA . LYS A 1 104 ? 5.653 46.629 42.844 1.00 28.06 104 LYS A CA 1
ATOM 805 C C . LYS A 1 104 ? 4.449 47.598 42.759 1.00 28.06 104 LYS A C 1
ATOM 807 O O . LYS A 1 104 ? 4.570 48.593 42.064 1.00 28.06 104 LYS A O 1
ATOM 812 N N . SER A 1 105 ? 3.329 47.445 43.491 1.00 28.45 105 SER A N 1
ATOM 813 C CA . SER A 1 105 ? 2.770 46.346 44.333 1.00 28.45 105 SER A CA 1
ATOM 814 C C . SER A 1 105 ? 1.368 46.729 44.887 1.00 28.45 105 SER A C 1
ATOM 816 O O . SER A 1 105 ? 1.076 47.919 44.920 1.00 28.45 105 SER A O 1
ATOM 818 N N . SER A 1 106 ? 0.605 45.773 45.473 1.00 29.02 106 SER A N 1
ATOM 819 C CA . SER A 1 106 ? -0.560 45.951 46.412 1.00 29.02 106 SER A CA 1
ATOM 820 C C . SER A 1 106 ? -1.844 46.644 45.874 1.00 29.02 106 SER A C 1
ATOM 822 O O . SER A 1 106 ? -1.739 47.443 44.959 1.00 29.02 106 SER A O 1
ATOM 824 N N . SER A 1 107 ? -3.086 46.468 46.382 1.00 28.81 107 SER A N 1
ATOM 825 C CA . SER A 1 107 ? -3.799 45.488 47.270 1.00 28.81 107 SER A CA 1
ATOM 826 C C . SER A 1 107 ? -5.345 45.779 47.189 1.00 28.81 107 SER A C 1
ATOM 828 O O . SER A 1 107 ? -5.705 46.462 46.237 1.00 28.81 107 SER A O 1
ATOM 830 N N . LEU A 1 108 ? -6.350 45.382 48.010 1.00 28.44 108 LEU A N 1
ATOM 831 C CA . LEU A 1 108 ? -6.553 44.684 49.313 1.00 28.44 108 LEU A CA 1
ATOM 832 C C . LEU A 1 108 ? -8.077 44.280 49.444 1.00 28.44 108 LEU A C 1
ATOM 834 O O . LEU A 1 108 ? -8.825 44.438 48.487 1.00 28.44 108 LEU A O 1
ATOM 838 N N . VAL A 1 109 ? -8.539 43.897 50.653 1.00 25.30 109 VAL A N 1
ATOM 839 C CA . VAL A 1 109 ? -9.936 43.840 51.203 1.00 25.30 109 VAL A CA 1
ATOM 840 C C . VAL A 1 109 ? -10.822 42.579 50.980 1.00 25.30 109 VAL A C 1
ATOM 842 O O . VAL A 1 109 ? -11.137 42.188 49.863 1.00 25.30 109 VAL A O 1
ATOM 845 N N . GLN A 1 110 ? -11.305 42.025 52.111 1.00 28.92 110 GLN A N 1
ATOM 846 C CA . GLN A 1 110 ? -12.473 41.130 52.334 1.00 28.92 110 GLN A CA 1
ATOM 847 C C . GLN A 1 110 ? -13.296 41.682 53.538 1.00 28.92 110 GLN A C 1
ATOM 849 O O . GLN A 1 110 ? -12.861 42.684 54.115 1.00 28.92 110 GLN A O 1
ATOM 854 N N . PRO A 1 111 ? -14.455 41.099 53.941 1.00 54.41 111 PRO A N 1
ATOM 855 C CA . PRO A 1 111 ? -14.501 40.025 54.976 1.00 54.41 111 PRO A CA 1
ATOM 856 C C . PRO A 1 111 ? -15.634 38.982 54.686 1.00 54.41 111 PRO A C 1
ATOM 858 O O . PRO A 1 111 ? -16.076 38.946 53.543 1.00 54.41 111 PRO A O 1
ATOM 861 N N . HIS A 1 112 ? -16.186 38.083 55.533 1.00 31.03 112 HIS A N 1
ATOM 862 C CA . HIS A 1 112 ? -16.091 37.598 56.946 1.00 31.03 112 HIS A CA 1
ATOM 863 C C . HIS A 1 112 ? -16.342 36.042 56.908 1.00 31.03 112 HIS A C 1
ATOM 865 O O . HIS A 1 112 ? -16.930 35.592 55.930 1.00 31.03 112 HIS A O 1
ATOM 871 N N . VAL A 1 113 ? -15.823 35.121 57.752 1.00 30.06 113 VAL A N 1
ATOM 872 C CA . VAL A 1 113 ? -15.897 34.857 59.229 1.00 30.06 113 VAL A CA 1
ATOM 873 C C . VAL A 1 113 ? -17.179 34.102 59.678 1.00 30.06 113 VAL A C 1
ATOM 875 O O . VAL A 1 113 ? -18.198 34.229 59.012 1.00 30.06 113 VAL A O 1
ATOM 878 N N . VAL A 1 114 ? -17.097 33.359 60.809 1.00 28.31 114 VAL A N 1
ATOM 879 C CA . VAL A 1 114 ? -18.066 32.415 61.449 1.00 28.31 114 VAL A CA 1
ATOM 880 C C . VAL A 1 114 ? -17.947 30.950 60.957 1.00 28.31 114 VAL A C 1
ATOM 882 O O . VAL A 1 114 ? -17.956 30.742 59.749 1.00 28.31 114 VAL A O 1
ATOM 885 N N . ASP A 1 115 ? -17.909 29.862 61.760 1.00 28.33 115 ASP A N 1
ATOM 886 C CA . ASP A 1 115 ? -17.427 29.534 63.141 1.00 28.33 115 ASP A CA 1
ATOM 887 C C . ASP A 1 115 ? -17.585 27.990 63.385 1.00 28.33 115 ASP A C 1
ATOM 889 O O . ASP A 1 115 ? -18.322 27.359 62.631 1.00 28.33 115 ASP A O 1
ATOM 893 N N . VAL A 1 116 ? -17.048 27.275 64.403 1.00 30.69 116 VAL A N 1
ATOM 894 C CA . VAL A 1 116 ? -15.813 27.356 65.238 1.00 30.69 116 VAL A CA 1
ATOM 895 C C . VAL A 1 116 ? -15.692 26.082 66.146 1.00 30.69 116 VAL A C 1
ATOM 897 O O . VAL A 1 116 ? -16.697 25.418 66.374 1.00 30.69 116 VAL A O 1
ATOM 900 N N . ILE A 1 117 ? -14.506 25.791 66.730 1.00 27.84 117 ILE A N 1
ATOM 901 C CA . ILE A 1 117 ? -14.194 24.760 67.782 1.00 27.84 117 ILE A CA 1
ATOM 902 C C . ILE A 1 117 ? -14.214 23.273 67.308 1.00 27.84 117 ILE A C 1
ATOM 904 O O . ILE A 1 117 ? -15.019 22.893 66.474 1.00 27.84 117 ILE A O 1
ATOM 908 N N . GLY A 1 118 ? -13.338 22.355 67.766 1.00 24.72 118 GLY A N 1
ATOM 909 C CA . GLY A 1 118 ? -12.335 22.396 68.853 1.00 24.72 118 GLY A CA 1
ATOM 910 C C . GLY A 1 118 ? -11.142 21.431 68.662 1.00 24.72 118 GLY A C 1
ATOM 911 O O . GLY A 1 118 ? -10.970 20.855 67.594 1.00 24.72 118 GLY A O 1
ATOM 912 N N . ASN A 1 119 ? -10.271 21.297 69.674 1.00 28.08 119 ASN A N 1
ATOM 913 C CA . ASN A 1 119 ? -8.889 20.794 69.529 1.00 28.08 119 ASN A CA 1
ATOM 914 C C . ASN A 1 119 ? -8.384 20.072 70.807 1.00 28.08 119 ASN A C 1
ATOM 916 O O . ASN A 1 119 ? -8.743 20.549 71.883 1.00 28.08 119 ASN A O 1
ATOM 920 N N . LYS A 1 120 ? -7.530 19.023 70.684 1.00 28.98 120 LYS A N 1
ATOM 921 C CA . LYS A 1 120 ? -6.323 18.696 71.514 1.00 28.98 120 LYS A CA 1
ATOM 922 C C . LYS A 1 120 ? -5.970 17.200 71.749 1.00 28.98 120 LYS A C 1
ATOM 924 O O . LYS A 1 120 ? -6.701 16.474 72.407 1.00 28.98 120 LYS A O 1
ATOM 929 N N . ASP A 1 121 ? -4.718 16.891 71.380 1.00 29.97 121 ASP A N 1
ATOM 930 C CA . ASP A 1 121 ? -3.654 16.206 72.160 1.00 29.97 121 ASP A CA 1
ATOM 931 C C . ASP A 1 121 ? -3.537 14.658 72.343 1.00 29.97 121 ASP A C 1
ATOM 933 O O . ASP A 1 121 ? -4.491 13.895 72.373 1.00 29.97 121 ASP A O 1
ATOM 937 N N . HIS A 1 122 ? -2.263 14.258 72.545 1.00 26.86 122 HIS A N 1
ATOM 938 C CA . HIS A 1 122 ? -1.692 13.004 73.098 1.00 26.86 122 HIS A CA 1
ATOM 939 C C . HIS A 1 122 ? -1.484 11.711 72.256 1.00 26.86 122 HIS A C 1
ATOM 941 O O . HIS A 1 122 ? -2.108 10.680 72.461 1.00 26.86 122 HIS A O 1
ATOM 947 N N . ARG A 1 123 ? -0.419 11.741 71.433 1.00 26.14 123 ARG A N 1
ATOM 948 C CA . ARG A 1 123 ? 0.846 10.953 71.565 1.00 26.14 123 ARG A CA 1
ATOM 949 C C . ARG A 1 123 ? 0.860 9.480 72.086 1.00 26.14 123 ARG A C 1
ATOM 951 O O . ARG A 1 123 ? 0.535 9.245 73.241 1.00 26.14 123 ARG A O 1
ATOM 958 N N . LEU A 1 124 ? 1.640 8.664 71.341 1.00 25.05 124 LEU A N 1
ATOM 959 C CA . LEU A 1 124 ? 2.642 7.622 71.735 1.00 25.05 124 LEU A CA 1
ATOM 960 C C . LEU A 1 124 ? 2.328 6.098 71.640 1.00 25.05 124 LEU A C 1
ATOM 962 O O . LEU A 1 124 ? 1.420 5.582 72.268 1.00 25.05 124 LEU A O 1
ATOM 966 N N . MET A 1 125 ? 3.279 5.415 70.972 1.00 23.88 125 MET A N 1
ATOM 967 C CA . MET A 1 125 ? 3.798 4.033 71.126 1.00 23.88 125 MET A CA 1
ATOM 968 C C . MET A 1 125 ? 2.975 2.773 70.751 1.00 23.88 125 MET A C 1
ATOM 970 O O . MET A 1 125 ? 2.077 2.328 71.451 1.00 23.88 125 MET A O 1
ATOM 974 N N . SER A 1 126 ? 3.457 2.133 69.674 1.00 23.84 126 SER A N 1
ATOM 975 C CA . SER A 1 126 ? 3.908 0.722 69.547 1.00 23.84 126 SER A CA 1
ATOM 976 C C . SER A 1 126 ? 3.972 -0.183 70.800 1.00 23.84 126 SER A C 1
ATOM 978 O O . SER A 1 126 ? 4.316 0.310 71.869 1.00 23.84 126 SER A O 1
ATOM 980 N N . ALA A 1 127 ? 3.914 -1.525 70.715 1.00 27.02 127 ALA A N 1
ATOM 981 C CA . ALA A 1 127 ? 3.608 -2.485 69.626 1.00 27.02 127 ALA A CA 1
ATOM 982 C C . ALA A 1 127 ? 3.651 -3.940 70.198 1.00 27.02 127 ALA A C 1
ATOM 984 O O . ALA A 1 127 ? 3.728 -4.107 71.410 1.00 27.02 127 ALA A O 1
ATOM 985 N N . TYR A 1 128 ? 3.728 -4.941 69.303 1.00 24.72 128 TYR A N 1
ATOM 986 C CA . TYR A 1 128 ? 4.137 -6.351 69.490 1.00 24.72 128 TYR A CA 1
ATOM 987 C C . TYR A 1 128 ? 3.112 -7.416 69.951 1.00 24.72 128 TYR A C 1
ATOM 989 O O . TYR A 1 128 ? 2.567 -7.361 71.044 1.00 24.72 128 TYR A O 1
ATOM 997 N N . ALA A 1 129 ? 3.056 -8.462 69.108 1.00 26.91 129 ALA A N 1
ATOM 998 C CA . ALA A 1 129 ? 3.191 -9.892 69.435 1.00 26.91 129 ALA A CA 1
ATOM 999 C C . ALA A 1 129 ? 1.968 -10.765 69.829 1.00 26.91 129 ALA A C 1
ATOM 1001 O O . ALA A 1 129 ? 1.482 -10.737 70.952 1.00 26.91 129 ALA A O 1
ATOM 1002 N N . ASP A 1 130 ? 1.640 -11.658 68.884 1.00 27.05 130 ASP A N 1
ATOM 1003 C CA . ASP A 1 130 ? 1.759 -13.128 68.994 1.00 27.05 130 ASP A CA 1
ATOM 1004 C C . ASP A 1 130 ? 0.710 -14.061 69.660 1.00 27.05 130 ASP A C 1
ATOM 1006 O O . ASP A 1 130 ? 0.167 -13.831 70.733 1.00 27.05 130 ASP A O 1
ATOM 1010 N N . HIS A 1 131 ? 0.615 -15.233 69.004 1.00 26.97 131 HIS A N 1
ATOM 1011 C CA . HIS A 1 131 ? 0.378 -16.602 69.507 1.00 26.97 131 HIS A CA 1
ATOM 1012 C C . HIS A 1 131 ? -1.038 -17.118 69.921 1.00 26.97 131 HIS A C 1
ATOM 1014 O O . HIS A 1 131 ? -1.458 -17.037 71.068 1.00 26.97 131 HIS A O 1
ATOM 1020 N N . GLU A 1 132 ? -1.596 -17.937 69.003 1.00 26.84 132 GLU A N 1
ATOM 1021 C CA . GLU A 1 132 ? -1.858 -19.398 69.172 1.00 26.84 132 GLU A CA 1
ATOM 1022 C C . GLU A 1 132 ? -3.266 -19.975 69.520 1.00 26.84 132 GLU A C 1
ATOM 1024 O O . GLU A 1 132 ? -4.057 -19.391 70.249 1.00 26.84 132 GLU A O 1
ATOM 1029 N N . ARG A 1 133 ? -3.459 -21.230 69.044 1.00 26.36 133 ARG A N 1
ATOM 1030 C CA . ARG A 1 133 ? -4.412 -22.316 69.426 1.00 26.36 133 ARG A CA 1
ATOM 1031 C C . ARG A 1 133 ? -5.855 -22.280 68.884 1.00 26.36 133 ARG A C 1
ATOM 1033 O O . ARG A 1 133 ? -6.593 -21.336 69.106 1.00 26.36 133 ARG A O 1
ATOM 1040 N N . GLU A 1 134 ? -6.207 -23.232 68.000 1.00 27.42 134 GLU A N 1
ATOM 1041 C CA . GLU A 1 134 ? -6.930 -24.526 68.234 1.00 27.42 134 GLU A CA 1
ATOM 1042 C C . GLU A 1 134 ? -8.476 -24.335 68.139 1.00 27.42 134 GLU A C 1
ATOM 1044 O O . GLU A 1 134 ? -8.959 -23.234 68.350 1.00 27.42 134 GLU A O 1
ATOM 1049 N N . ILE A 1 135 ? -9.344 -25.272 67.711 1.00 28.58 135 ILE A N 1
ATOM 1050 C CA . ILE A 1 135 ? -9.463 -26.719 67.996 1.00 28.58 135 ILE A CA 1
ATOM 1051 C C . ILE A 1 135 ? -10.067 -27.524 66.806 1.00 28.58 135 ILE A C 1
ATOM 1053 O O . ILE A 1 135 ? -11.073 -27.134 66.228 1.00 28.58 135 ILE A O 1
ATOM 1057 N N . ASN A 1 136 ? -9.464 -28.694 66.539 1.00 28.72 136 ASN A N 1
ATOM 1058 C CA . ASN A 1 136 ? -9.945 -29.983 65.971 1.00 28.72 136 ASN A CA 1
ATOM 1059 C C . ASN A 1 136 ? -11.240 -30.141 65.125 1.00 28.72 136 ASN A C 1
ATOM 1061 O O . ASN A 1 136 ? -12.335 -29.768 65.533 1.00 28.72 136 ASN A O 1
ATOM 1065 N N . GLY A 1 137 ? -11.131 -30.974 64.070 1.00 27.44 137 GLY A N 1
ATOM 1066 C CA . GLY A 1 137 ? -12.253 -31.501 63.268 1.00 27.44 137 GLY A CA 1
ATOM 1067 C C . GLY A 1 137 ? -11.885 -32.671 62.329 1.00 27.44 137 GLY A C 1
ATOM 1068 O O . GLY A 1 137 ? -11.859 -32.503 61.118 1.00 27.44 137 GLY A O 1
ATOM 1069 N N . ARG A 1 138 ? -11.579 -33.831 62.931 1.00 28.45 138 ARG A N 1
ATOM 1070 C CA . ARG A 1 138 ? -11.435 -35.221 62.406 1.00 28.45 138 ARG A CA 1
ATOM 1071 C C . ARG A 1 138 ? -12.317 -35.579 61.188 1.00 28.45 138 ARG A C 1
ATOM 1073 O O . ARG A 1 138 ? -13.426 -35.068 61.097 1.00 28.45 138 ARG A O 1
ATOM 1080 N N . GLY A 1 139 ? -11.990 -36.542 60.316 1.00 26.42 139 GLY A N 1
ATOM 1081 C CA . GLY A 1 139 ? -10.866 -37.501 60.140 1.00 26.42 139 GLY A CA 1
ATOM 1082 C C . GLY A 1 139 ? -11.069 -38.194 58.763 1.00 26.42 139 GLY A C 1
ATOM 1083 O O . GLY A 1 139 ? -12.145 -38.031 58.195 1.00 26.42 139 GLY A O 1
ATOM 1084 N N . GLY A 1 140 ? -10.128 -38.837 58.067 1.00 25.52 140 GLY A N 1
ATOM 1085 C CA . GLY A 1 140 ? -9.267 -40.007 58.347 1.00 25.52 140 GLY A CA 1
ATOM 1086 C C . GLY A 1 140 ? -9.124 -40.740 56.980 1.00 25.52 140 GLY A C 1
ATOM 1087 O O . GLY A 1 140 ? -10.062 -40.687 56.188 1.00 25.52 140 GLY A O 1
ATOM 1088 N N . GLU A 1 141 ? -7.944 -41.153 56.502 1.00 28.97 141 GLU A N 1
ATOM 1089 C CA . GLU A 1 141 ? -7.215 -42.403 56.843 1.00 28.97 141 GLU A CA 1
ATOM 1090 C C . GLU A 1 141 ? -7.963 -43.679 56.387 1.00 28.97 141 GLU A C 1
ATOM 1092 O O . GLU A 1 141 ? -9.162 -43.792 56.618 1.00 28.97 141 GLU A O 1
ATOM 1097 N N . GLU A 1 142 ? -7.373 -44.692 55.736 1.00 31.84 142 GLU A N 1
ATOM 1098 C CA . GLU A 1 142 ? -6.036 -44.942 55.130 1.00 31.84 142 GLU A CA 1
ATOM 1099 C C . GLU A 1 142 ? -6.261 -45.927 53.929 1.00 31.84 142 GLU A C 1
ATOM 1101 O O . GLU A 1 142 ? -7.407 -46.087 53.517 1.00 31.84 142 GLU A O 1
ATOM 1106 N N . GLU A 1 143 ? -5.353 -46.599 53.201 1.00 29.69 143 GLU A N 1
ATOM 1107 C CA . GLU A 1 143 ? -4.006 -47.183 53.389 1.00 29.69 143 GLU A CA 1
ATOM 1108 C C . GLU A 1 143 ? -3.506 -47.596 51.960 1.00 29.69 143 GLU A C 1
ATOM 1110 O O . GLU A 1 143 ? -4.336 -47.817 51.079 1.00 29.69 143 GLU A O 1
ATOM 1115 N N . GLY A 1 144 ? -2.234 -47.781 51.569 1.00 27.92 144 GLY A N 1
ATOM 1116 C CA . GLY A 1 144 ? -0.916 -47.536 52.169 1.00 27.92 144 GLY A CA 1
ATOM 1117 C C . GLY A 1 144 ? 0.204 -48.322 51.433 1.00 27.92 144 GLY A C 1
ATOM 1118 O O . GLY A 1 144 ? -0.056 -48.987 50.430 1.00 27.92 144 GLY A O 1
ATOM 1119 N N . LYS A 1 145 ? 1.429 -48.304 52.000 1.00 26.11 145 LYS A N 1
ATOM 1120 C CA . LYS A 1 145 ? 2.686 -49.020 51.609 1.00 26.11 145 LYS A CA 1
ATOM 1121 C C . LYS A 1 145 ? 3.555 -48.403 50.481 1.00 26.11 145 LYS A C 1
ATOM 1123 O O . LYS A 1 145 ? 3.045 -48.045 49.431 1.00 26.11 145 LYS A O 1
ATOM 1128 N N . SER A 1 146 ? 4.896 -48.335 50.587 1.00 27.95 146 SER A N 1
ATOM 1129 C CA . SER A 1 146 ? 5.788 -48.433 51.774 1.00 27.95 146 SER A CA 1
ATOM 1130 C C . SER A 1 146 ? 7.261 -48.031 51.493 1.00 27.95 146 SER A C 1
ATOM 1132 O O . SER A 1 146 ? 7.856 -48.528 50.543 1.00 27.95 146 SER A O 1
ATOM 1134 N N . ASN A 1 147 ? 7.864 -47.283 52.429 1.00 27.81 147 ASN A N 1
ATOM 1135 C CA . ASN A 1 147 ? 9.277 -47.303 52.886 1.00 27.81 147 ASN A CA 1
ATOM 1136 C C . ASN A 1 147 ? 10.489 -46.997 51.959 1.00 27.81 147 ASN A C 1
ATOM 1138 O O . ASN A 1 147 ? 11.055 -47.872 51.316 1.00 27.81 147 ASN A O 1
ATOM 1142 N N . ASN A 1 148 ? 11.015 -45.771 52.122 1.00 27.70 148 ASN A N 1
ATOM 1143 C CA . ASN A 1 148 ? 12.343 -45.431 52.693 1.00 27.70 148 ASN A CA 1
ATOM 1144 C C . ASN A 1 148 ? 13.634 -46.202 52.315 1.00 27.70 148 ASN A C 1
ATOM 1146 O O . ASN A 1 148 ? 13.796 -47.359 52.695 1.00 27.70 148 ASN A O 1
ATOM 1150 N N . ASN A 1 149 ? 14.674 -45.448 51.894 1.00 23.77 149 ASN A N 1
ATOM 1151 C CA . ASN A 1 149 ? 15.959 -45.421 52.633 1.00 23.77 149 ASN A CA 1
ATOM 1152 C C . ASN A 1 149 ? 16.901 -44.215 52.329 1.00 23.77 149 ASN A C 1
ATOM 1154 O O . ASN A 1 149 ? 17.372 -44.047 51.212 1.00 23.77 149 ASN A O 1
ATOM 1158 N N . ILE A 1 150 ? 17.160 -43.405 53.370 1.00 25.59 150 ILE A N 1
ATOM 1159 C CA . ILE A 1 150 ? 18.428 -42.786 53.855 1.00 25.59 150 ILE A CA 1
ATOM 1160 C C . ILE A 1 150 ? 19.516 -42.245 52.861 1.00 25.59 150 ILE A C 1
ATOM 1162 O O . ILE A 1 150 ? 19.957 -42.906 51.929 1.00 25.59 150 ILE A O 1
ATOM 1166 N N . ARG A 1 151 ? 20.032 -41.027 53.152 1.00 26.42 151 ARG A N 1
ATOM 1167 C CA . ARG A 1 151 ? 21.176 -40.304 52.502 1.00 26.42 151 ARG A CA 1
ATOM 1168 C C . ARG A 1 151 ? 22.514 -40.531 53.285 1.00 26.42 151 ARG A C 1
ATOM 1170 O O . ARG A 1 151 ? 22.472 -41.300 54.238 1.00 26.42 151 ARG A O 1
ATOM 1177 N N . PRO A 1 152 ? 23.652 -39.797 53.100 1.00 45.88 152 PRO A N 1
ATOM 1178 C CA . PRO A 1 152 ? 24.176 -38.973 51.986 1.00 45.88 152 PRO A CA 1
ATOM 1179 C C . PRO A 1 152 ? 25.677 -39.239 51.629 1.00 45.88 152 PRO A C 1
ATOM 1181 O O . PRO A 1 152 ? 26.414 -39.850 52.401 1.00 45.88 152 PRO A O 1
ATOM 1184 N N . ARG A 1 153 ? 26.207 -38.625 50.550 1.00 23.80 153 ARG A N 1
ATOM 1185 C CA . ARG A 1 153 ? 27.604 -38.102 50.494 1.00 23.80 153 ARG A CA 1
ATOM 1186 C C . ARG A 1 153 ? 27.797 -37.079 49.362 1.00 23.80 153 ARG A C 1
ATOM 1188 O O . ARG A 1 153 ? 26.990 -37.042 48.440 1.00 23.80 153 ARG A O 1
ATOM 1195 N N . ALA A 1 154 ? 28.820 -36.219 49.456 1.00 25.42 154 ALA A N 1
ATOM 1196 C CA . ALA A 1 154 ? 28.982 -35.046 48.583 1.00 25.42 154 ALA A CA 1
ATOM 1197 C C . ALA A 1 154 ? 30.447 -34.555 48.430 1.00 25.42 154 ALA A C 1
ATOM 1199 O O . ALA A 1 154 ? 31.332 -34.984 49.164 1.00 25.42 154 ALA A O 1
ATOM 1200 N N . VAL A 1 155 ? 30.628 -33.573 47.529 1.00 25.80 155 VAL A N 1
ATOM 1201 C CA . VAL A 1 155 ? 31.777 -32.646 47.349 1.00 25.80 155 VAL A CA 1
ATOM 1202 C C . VAL A 1 155 ? 33.092 -33.195 46.759 1.00 25.80 155 VAL A C 1
ATOM 1204 O O . VAL A 1 155 ? 33.940 -33.720 47.475 1.00 25.80 155 VAL A O 1
ATOM 1207 N N . LYS A 1 156 ? 33.319 -32.888 45.467 1.00 25.23 156 LYS A N 1
ATOM 1208 C CA . LYS A 1 156 ? 34.528 -32.259 44.859 1.00 25.23 156 LYS A CA 1
ATOM 1209 C C . LYS A 1 156 ? 34.392 -32.266 43.320 1.00 25.23 156 LYS A C 1
ATOM 1211 O O . LYS A 1 156 ? 34.002 -33.288 42.777 1.00 25.23 156 LYS A O 1
ATOM 1216 N N . TRP A 1 157 ? 34.735 -31.225 42.556 1.00 22.20 157 TRP A N 1
ATOM 1217 C CA . TRP A 1 157 ? 34.902 -29.788 42.846 1.00 22.20 157 TRP A CA 1
ATOM 1218 C C . TRP A 1 157 ? 34.756 -29.011 41.514 1.00 22.20 157 TRP A C 1
ATOM 1220 O O . TRP A 1 157 ? 34.898 -29.606 40.448 1.00 22.20 157 TRP A O 1
ATOM 1230 N N . MET A 1 158 ? 34.471 -27.707 41.548 1.00 23.62 158 MET A N 1
ATOM 1231 C CA . MET A 1 158 ? 34.322 -26.873 40.338 1.00 23.62 158 MET A CA 1
ATOM 1232 C C . MET A 1 158 ? 35.674 -26.374 39.802 1.00 23.62 158 MET A C 1
ATOM 1234 O O . MET A 1 158 ? 36.575 -26.141 40.601 1.00 23.62 158 MET A O 1
ATOM 1238 N N . SER A 1 159 ? 35.776 -26.092 38.492 1.00 24.62 159 SER A N 1
ATOM 1239 C CA . SER A 1 159 ? 36.383 -24.846 37.968 1.00 24.62 159 SER A CA 1
ATOM 1240 C C . SER A 1 159 ? 36.216 -24.699 36.440 1.00 24.62 159 SER A C 1
ATOM 1242 O O . SER A 1 159 ? 36.081 -25.689 35.728 1.00 24.62 159 SER A O 1
ATOM 1244 N N . SER A 1 160 ? 36.356 -23.457 35.954 1.00 27.06 160 SER A N 1
ATOM 1245 C CA . SER A 1 160 ? 36.403 -23.001 34.550 1.00 27.06 160 SER A CA 1
ATOM 1246 C C . SER A 1 160 ? 35.068 -22.811 33.803 1.00 27.06 160 SER A C 1
ATOM 1248 O O . SER A 1 160 ? 34.259 -23.721 33.667 1.00 27.06 160 SER A O 1
ATOM 1250 N N . LYS A 1 161 ? 34.911 -21.605 33.229 1.00 27.06 161 LYS A N 1
ATOM 1251 C CA . LYS A 1 161 ? 33.868 -21.165 32.274 1.00 27.06 161 LYS A CA 1
ATOM 1252 C C . LYS A 1 161 ? 32.400 -21.104 32.741 1.00 27.06 161 LYS A C 1
ATOM 1254 O O . LYS A 1 161 ? 31.491 -21.383 31.966 1.00 27.06 161 LYS A O 1
ATOM 1259 N N . MET A 1 162 ? 32.165 -20.495 33.903 1.00 26.95 162 MET A N 1
ATOM 1260 C CA . MET A 1 162 ? 31.159 -19.421 33.970 1.00 26.95 162 MET A CA 1
ATOM 1261 C C . MET A 1 162 ? 31.805 -18.148 34.527 1.00 26.95 162 MET A C 1
ATOM 1263 O O . MET A 1 162 ? 32.612 -18.210 35.452 1.00 26.95 162 MET A O 1
ATOM 1267 N N . GLY A 1 163 ? 31.503 -17.014 33.899 1.00 26.05 163 GLY A N 1
ATOM 1268 C CA . GLY A 1 163 ? 32.085 -15.700 34.177 1.00 26.05 163 GLY A CA 1
ATOM 1269 C C . GLY A 1 163 ? 31.860 -14.772 32.981 1.00 26.05 163 GLY A C 1
ATOM 1270 O O . GLY A 1 163 ? 32.008 -15.216 31.844 1.00 26.05 163 GLY A O 1
ATOM 1271 N N . LEU A 1 164 ? 31.493 -13.512 33.244 1.00 28.70 164 LEU A N 1
ATOM 1272 C CA . LEU A 1 164 ? 31.064 -12.505 32.254 1.00 28.70 164 LEU A CA 1
ATOM 1273 C C . LEU A 1 164 ? 29.749 -12.812 31.502 1.00 28.70 164 LEU A C 1
ATOM 1275 O O . LEU A 1 164 ? 29.722 -12.747 30.277 1.00 28.70 164 LEU A O 1
ATOM 1279 N N . MET A 1 165 ? 28.649 -13.068 32.231 1.00 27.62 165 MET A N 1
ATOM 1280 C CA . MET A 1 165 ? 27.300 -12.587 31.840 1.00 27.62 165 MET A CA 1
ATOM 1281 C C . MET A 1 165 ? 26.241 -12.723 32.960 1.00 27.62 165 MET A C 1
ATOM 1283 O O . MET A 1 165 ? 25.162 -13.267 32.742 1.00 27.62 165 MET A O 1
ATOM 1287 N N . GLN A 1 166 ? 26.538 -12.257 34.182 1.00 26.20 166 GLN A N 1
ATOM 1288 C CA . GLN A 1 166 ? 25.545 -12.259 35.271 1.00 26.20 166 GLN A CA 1
ATOM 1289 C C . GLN A 1 166 ? 25.828 -11.194 36.346 1.00 26.20 166 GLN A C 1
ATOM 1291 O O . GLN A 1 166 ? 26.079 -11.510 37.503 1.00 26.20 166 GLN A O 1
ATOM 1296 N N . GLU A 1 167 ? 25.814 -9.919 35.953 1.00 26.33 167 GLU A N 1
ATOM 1297 C CA . GLU A 1 167 ? 25.948 -8.780 36.872 1.00 26.33 167 GLU A CA 1
ATOM 1298 C C . GLU A 1 167 ? 25.174 -7.576 36.295 1.00 26.33 167 GLU A C 1
ATOM 1300 O O . GLU A 1 167 ? 25.299 -7.313 35.101 1.00 26.33 167 GLU A O 1
ATOM 1305 N N . MET A 1 168 ? 24.393 -6.878 37.140 1.00 25.02 168 MET A N 1
ATOM 1306 C CA . MET A 1 168 ? 23.380 -5.822 36.859 1.00 25.02 168 MET A CA 1
ATOM 1307 C C . MET A 1 168 ? 21.892 -6.243 36.778 1.00 25.02 168 MET A C 1
ATOM 1309 O O . MET A 1 168 ? 21.273 -6.051 35.738 1.00 25.02 168 MET A O 1
ATOM 1313 N N . THR A 1 169 ? 21.315 -6.718 37.898 1.00 26.41 169 THR A N 1
ATOM 1314 C CA . THR A 1 169 ? 20.020 -6.251 38.489 1.00 26.41 169 THR A CA 1
ATOM 1315 C C . THR A 1 169 ? 19.621 -7.069 39.734 1.00 26.41 169 THR A C 1
ATOM 1317 O O . THR A 1 169 ? 18.976 -8.106 39.621 1.00 26.41 169 THR A O 1
ATOM 1320 N N . ASN A 1 170 ? 19.968 -6.596 40.937 1.00 24.88 170 ASN A N 1
ATOM 1321 C CA . ASN A 1 170 ? 18.998 -6.257 42.000 1.00 24.88 170 ASN A CA 1
ATOM 1322 C C . ASN A 1 170 ? 19.711 -5.629 43.222 1.00 24.88 170 ASN A C 1
ATOM 1324 O O . ASN A 1 170 ? 20.931 -5.773 43.330 1.00 24.88 170 ASN A O 1
ATOM 1328 N N . PRO A 1 171 ? 18.992 -4.892 44.094 1.00 33.12 171 PRO A N 1
ATOM 1329 C CA . PRO A 1 171 ? 19.592 -4.098 45.168 1.00 33.12 171 PRO A CA 1
ATOM 1330 C C . PRO A 1 171 ? 19.622 -4.797 46.545 1.00 33.12 171 PRO A C 1
ATOM 1332 O O . PRO A 1 171 ? 19.090 -5.888 46.724 1.00 33.12 171 PRO A O 1
ATOM 1335 N N . ASP A 1 172 ? 20.216 -4.072 47.498 1.00 25.66 172 ASP A N 1
ATOM 1336 C CA . ASP A 1 172 ? 20.084 -4.149 48.961 1.00 25.66 172 ASP A CA 1
ATOM 1337 C C . ASP A 1 172 ? 20.564 -5.397 49.726 1.00 25.66 172 ASP A C 1
ATOM 1339 O O . ASP A 1 172 ? 19.916 -6.439 49.778 1.00 25.66 172 ASP A O 1
ATOM 1343 N N . LEU A 1 173 ? 21.639 -5.197 50.504 1.00 26.55 173 LEU A N 1
ATOM 1344 C CA . LEU A 1 173 ? 21.591 -5.294 51.973 1.00 26.55 173 LEU A CA 1
ATOM 1345 C C . LEU A 1 173 ? 22.788 -4.551 52.609 1.00 26.55 173 LEU A C 1
ATOM 1347 O O . LEU A 1 173 ? 23.848 -4.418 51.998 1.00 26.55 173 LEU A O 1
ATOM 1351 N N . ALA A 1 174 ? 22.607 -4.031 53.826 1.00 28.00 174 ALA A N 1
ATOM 1352 C CA . ALA A 1 174 ? 23.551 -3.132 54.505 1.00 28.00 174 ALA A CA 1
ATOM 1353 C C . ALA A 1 174 ? 24.369 -3.818 55.623 1.00 28.00 174 ALA A C 1
ATOM 1355 O O . ALA A 1 174 ? 24.031 -4.920 56.057 1.00 28.00 174 ALA A O 1
ATOM 1356 N N . PRO A 1 175 ? 25.382 -3.127 56.178 1.00 33.56 175 PRO A N 1
ATOM 1357 C CA . PRO A 1 175 ? 25.749 -3.236 57.591 1.00 33.56 175 PRO A CA 1
ATOM 1358 C C . PRO A 1 175 ? 25.524 -1.910 58.355 1.00 33.56 175 PRO A C 1
ATOM 1360 O O . PRO A 1 175 ? 25.346 -0.852 57.756 1.00 33.56 175 PRO A O 1
ATOM 1363 N N . ALA A 1 176 ? 25.509 -1.968 59.692 1.00 27.69 176 ALA A N 1
ATOM 1364 C CA . ALA A 1 176 ? 24.989 -0.904 60.563 1.00 27.69 176 ALA A CA 1
ATOM 1365 C C . ALA A 1 176 ? 26.042 -0.192 61.445 1.00 27.69 176 ALA A C 1
ATOM 1367 O O . ALA A 1 176 ? 27.096 -0.752 61.740 1.00 27.69 176 ALA A O 1
ATOM 1368 N N . GLY A 1 177 ? 25.665 0.988 61.968 1.00 25.09 177 GLY A N 1
ATOM 1369 C CA . GLY A 1 177 ? 26.291 1.661 63.124 1.00 25.09 177 GLY A CA 1
ATOM 1370 C C . GLY A 1 177 ? 27.127 2.913 62.793 1.00 25.09 177 GLY A C 1
ATOM 1371 O O . GLY A 1 177 ? 27.799 2.938 61.771 1.00 25.09 177 GLY A O 1
ATOM 1372 N N . THR A 1 178 ? 27.143 3.992 63.594 1.00 25.95 178 THR A N 1
ATOM 1373 C CA . THR A 1 178 ? 26.444 4.306 64.868 1.00 25.95 178 THR A CA 1
ATOM 1374 C C . THR A 1 178 ? 26.400 5.830 65.127 1.00 25.95 178 THR A C 1
ATOM 1376 O O . THR A 1 178 ? 27.354 6.515 64.786 1.00 25.95 178 THR A O 1
ATOM 1379 N N . THR A 1 179 ? 25.363 6.309 65.842 1.00 27.67 179 THR A N 1
ATOM 1380 C CA . THR A 1 179 ? 25.312 7.519 66.726 1.00 27.67 179 THR A CA 1
ATOM 1381 C C . THR A 1 179 ? 25.736 8.919 66.226 1.00 27.67 179 THR A C 1
ATOM 1383 O O . THR A 1 179 ? 26.878 9.126 65.837 1.00 27.67 179 THR A O 1
ATOM 1386 N N . GLY A 1 180 ? 24.893 9.940 66.468 1.00 25.20 180 GLY A N 1
ATOM 1387 C CA . GLY A 1 180 ? 25.310 11.358 66.528 1.00 25.20 180 GLY A CA 1
ATOM 1388 C C . GLY A 1 180 ? 24.164 12.371 66.355 1.00 25.20 180 GLY A C 1
ATOM 1389 O O . GLY A 1 180 ? 23.384 12.242 65.420 1.00 25.20 180 GLY A O 1
ATOM 1390 N N . ASN A 1 181 ? 24.063 13.379 67.234 1.00 26.56 181 ASN A N 1
ATOM 1391 C CA . ASN A 1 181 ? 23.036 14.441 67.198 1.00 26.56 181 ASN A CA 1
ATOM 1392 C C . ASN A 1 181 ? 23.628 15.834 66.876 1.00 26.56 181 ASN A C 1
ATOM 1394 O O . ASN A 1 181 ? 24.816 16.066 67.081 1.00 26.56 181 ASN A O 1
ATOM 1398 N N . HIS A 1 182 ? 22.720 16.771 66.561 1.00 27.05 182 HIS A N 1
ATOM 1399 C CA . HIS A 1 182 ? 22.833 18.246 66.573 1.00 27.05 182 HIS A CA 1
ATOM 1400 C C . HIS A 1 182 ? 23.269 19.008 65.306 1.00 27.05 182 HIS A C 1
ATOM 1402 O O . HIS A 1 182 ? 24.115 18.597 64.522 1.00 27.05 182 HIS A O 1
ATOM 1408 N N . ILE A 1 183 ? 22.646 20.188 65.183 1.00 28.11 183 ILE A N 1
ATOM 1409 C CA . ILE A 1 183 ? 22.893 21.293 64.248 1.00 28.11 183 ILE A CA 1
ATOM 1410 C C . ILE A 1 183 ? 23.257 22.510 65.118 1.00 28.11 183 ILE A C 1
ATOM 1412 O O . ILE A 1 183 ? 22.540 22.783 66.086 1.00 28.11 183 ILE A O 1
ATOM 1416 N N . PRO A 1 184 ? 24.364 23.214 64.831 1.00 32.16 184 PRO A N 1
ATOM 1417 C CA . PRO A 1 184 ? 24.278 24.635 64.466 1.00 32.16 184 PRO A CA 1
ATOM 1418 C C . PRO A 1 184 ? 25.219 24.994 63.291 1.00 32.16 184 PRO A C 1
ATOM 1420 O O . PRO A 1 184 ? 25.730 24.110 62.608 1.00 32.16 184 PRO A O 1
ATOM 1423 N N . ALA A 1 185 ? 25.374 26.287 62.983 1.00 26.27 185 ALA A N 1
ATOM 1424 C CA . ALA A 1 185 ? 25.857 26.765 61.683 1.00 26.27 185 ALA A CA 1
ATOM 1425 C C . ALA A 1 185 ? 27.246 27.447 61.675 1.00 26.27 185 ALA A C 1
ATOM 1427 O O . ALA A 1 185 ? 27.637 28.083 62.649 1.00 26.27 185 ALA A O 1
ATOM 1428 N N . ALA A 1 186 ? 27.841 27.442 60.471 1.00 25.06 186 ALA A N 1
ATOM 1429 C CA . ALA A 1 186 ? 28.861 28.358 59.926 1.00 25.06 186 ALA A CA 1
ATOM 1430 C C . ALA A 1 186 ? 30.353 28.204 60.327 1.00 25.06 186 ALA A C 1
ATOM 1432 O O . ALA A 1 186 ? 30.690 27.724 61.400 1.00 25.06 186 ALA A O 1
ATOM 1433 N N . ALA A 1 187 ? 31.204 28.701 59.409 1.00 24.86 187 ALA A N 1
ATOM 1434 C CA . ALA A 1 187 ? 32.674 28.845 59.421 1.00 24.86 187 ALA A CA 1
ATOM 1435 C C . ALA A 1 187 ? 33.562 27.578 59.240 1.00 24.86 187 ALA A C 1
ATOM 1437 O O . ALA A 1 187 ? 33.650 26.732 60.115 1.00 24.86 187 ALA A O 1
ATOM 1438 N N . GLU A 1 188 ? 34.205 27.508 58.059 1.00 25.23 188 GLU A N 1
ATOM 1439 C CA . GLU A 1 188 ? 35.651 27.286 57.760 1.00 25.23 188 GLU A CA 1
ATOM 1440 C C . GLU A 1 188 ? 36.524 26.334 58.634 1.00 25.23 188 GLU A C 1
ATOM 1442 O O . GLU A 1 188 ? 36.433 26.334 59.852 1.00 25.23 188 GLU A O 1
ATOM 1447 N N . ILE A 1 189 ? 37.476 25.536 58.107 1.00 24.23 189 ILE A N 1
ATOM 1448 C CA . ILE A 1 189 ? 38.155 25.511 56.786 1.00 24.23 189 ILE A CA 1
ATOM 1449 C C . ILE A 1 189 ? 38.740 24.097 56.479 1.00 24.23 189 ILE A C 1
ATOM 1451 O O . ILE A 1 189 ? 38.923 23.309 57.401 1.00 24.23 189 ILE A O 1
ATOM 1455 N N . ALA A 1 190 ? 39.113 23.831 55.210 1.00 24.31 190 ALA A N 1
ATOM 1456 C CA . ALA A 1 190 ? 39.864 22.651 54.699 1.00 24.31 190 ALA A CA 1
ATOM 1457 C C . ALA A 1 190 ? 39.154 21.259 54.752 1.00 24.31 190 ALA A C 1
ATOM 1459 O O . ALA A 1 190 ? 38.322 21.003 55.611 1.00 24.31 190 ALA A O 1
ATOM 1460 N N . GLU A 1 191 ? 39.385 20.301 53.838 1.00 24.19 191 GLU A N 1
ATOM 1461 C CA . GLU A 1 191 ? 40.174 20.307 52.587 1.00 24.19 191 GLU A CA 1
ATOM 1462 C C . GLU A 1 191 ? 39.556 19.389 51.495 1.00 24.19 191 GLU A C 1
ATOM 1464 O O . GLU A 1 191 ? 38.524 18.758 51.702 1.00 24.19 191 GLU A O 1
ATOM 1469 N N . HIS A 1 192 ? 40.189 19.328 50.315 1.00 25.36 192 HIS A N 1
ATOM 1470 C CA . HIS A 1 192 ? 39.906 18.419 49.189 1.00 25.36 192 HIS A CA 1
ATOM 1471 C C . HIS A 1 192 ? 38.472 18.378 48.613 1.00 25.36 192 HIS A C 1
ATOM 1473 O O . HIS A 1 192 ? 37.692 17.448 48.815 1.00 25.36 192 HIS A O 1
ATOM 1479 N N . LYS A 1 193 ? 38.201 19.310 47.688 1.00 24.30 193 LYS A N 1
ATOM 1480 C CA . LYS A 1 193 ? 37.252 19.111 46.576 1.00 24.30 193 LYS A CA 1
ATOM 1481 C C . LYS A 1 193 ? 38.016 19.053 45.255 1.00 24.30 193 LYS A C 1
ATOM 1483 O O . LYS A 1 193 ? 38.904 19.869 45.037 1.00 24.30 193 LYS A O 1
ATOM 1488 N N . PHE A 1 194 ? 37.595 18.183 44.339 1.00 23.20 194 PHE A N 1
ATOM 1489 C CA . PHE A 1 194 ? 37.859 18.354 42.908 1.00 23.20 194 PHE A CA 1
ATOM 1490 C C . PHE A 1 194 ? 36.529 18.480 42.169 1.00 23.20 194 PHE A C 1
ATOM 1492 O O . PHE A 1 194 ? 35.646 17.633 42.302 1.00 23.20 194 PHE A O 1
ATOM 1499 N N . ARG A 1 195 ? 36.380 19.556 41.392 1.00 22.72 195 ARG A N 1
ATOM 1500 C CA . ARG A 1 195 ? 35.242 19.778 40.496 1.00 22.72 195 ARG A CA 1
ATOM 1501 C C . ARG A 1 195 ? 35.767 20.211 39.130 1.00 22.72 195 ARG A C 1
ATOM 1503 O O . ARG A 1 195 ? 36.811 20.845 39.032 1.00 22.72 195 ARG A O 1
ATOM 1510 N N . VAL A 1 196 ? 35.011 19.842 38.103 1.00 24.33 196 VAL A N 1
ATOM 1511 C CA . VAL A 1 196 ? 35.141 20.280 36.706 1.00 24.33 196 VAL A CA 1
ATOM 1512 C C . VAL A 1 196 ? 35.337 21.796 36.604 1.00 24.33 196 VAL A C 1
ATOM 1514 O O . VAL A 1 196 ? 34.608 22.514 37.280 1.00 24.33 196 VAL A O 1
ATOM 1517 N N . PHE A 1 197 ? 36.197 22.263 35.689 1.00 22.30 197 PHE A N 1
ATOM 1518 C CA . PHE A 1 197 ? 35.915 23.457 34.875 1.00 22.30 197 PHE A CA 1
ATOM 1519 C C . PHE A 1 197 ? 36.624 23.426 33.504 1.00 22.30 197 PHE A C 1
ATOM 1521 O O . PHE A 1 197 ? 37.336 22.477 33.177 1.00 22.30 197 PHE A O 1
ATOM 1528 N N . GLN A 1 198 ? 36.290 24.414 32.672 1.00 23.34 198 GLN A N 1
ATOM 1529 C CA . GLN A 1 198 ? 36.580 24.532 31.237 1.00 23.34 198 GLN A CA 1
ATOM 1530 C C . GLN A 1 198 ? 38.002 25.049 30.957 1.00 23.34 198 GLN A C 1
ATOM 1532 O O . GLN A 1 198 ? 38.712 25.446 31.875 1.00 23.34 198 GLN A O 1
ATOM 1537 N N . TYR A 1 199 ? 38.363 25.156 29.672 1.00 22.72 199 TYR A N 1
ATOM 1538 C CA . TYR A 1 199 ? 39.359 26.131 29.221 1.00 22.72 199 TYR A CA 1
ATOM 1539 C C . TYR A 1 199 ? 38.974 26.775 27.882 1.00 22.72 199 TYR A C 1
ATOM 1541 O O . TYR A 1 199 ? 38.693 26.078 26.908 1.00 22.72 199 TYR A O 1
ATOM 1549 N N . GLN A 1 200 ? 39.018 28.106 27.854 1.00 20.16 200 GLN A N 1
ATOM 1550 C CA . GLN A 1 200 ? 39.295 28.929 26.674 1.00 20.16 200 GLN A CA 1
ATOM 1551 C C . GLN A 1 200 ? 40.229 30.079 27.131 1.00 20.16 200 GLN A C 1
ATOM 1553 O O . GLN A 1 200 ? 40.619 30.110 28.298 1.00 20.16 200 GLN A O 1
ATOM 1558 N N . GLU A 1 201 ? 40.717 30.910 26.216 1.00 24.66 201 GLU A N 1
ATOM 1559 C CA . GLU A 1 201 ? 42.091 31.449 26.265 1.00 24.66 201 GLU A CA 1
ATOM 1560 C C . GLU A 1 201 ? 42.269 32.846 26.913 1.00 24.66 201 GLU A C 1
ATOM 1562 O O . GLU A 1 201 ? 41.291 33.551 27.149 1.00 24.66 201 GLU A O 1
ATOM 1567 N N . ASN A 1 202 ? 43.551 33.250 27.045 1.00 23.36 202 ASN A N 1
ATOM 1568 C CA . ASN A 1 202 ? 44.106 34.610 27.267 1.00 23.36 202 ASN A CA 1
ATOM 1569 C C . ASN A 1 202 ? 44.231 35.114 28.731 1.00 23.36 202 ASN A C 1
ATOM 1571 O O . ASN A 1 202 ? 43.360 34.837 29.547 1.00 23.36 202 ASN A O 1
ATOM 1575 N N . SER A 1 203 ? 45.291 35.852 29.125 1.00 23.44 203 SER A N 1
ATOM 1576 C CA . SER A 1 203 ? 46.572 36.210 28.447 1.00 23.44 203 SER A CA 1
ATOM 1577 C C . SER A 1 203 ? 47.688 36.625 29.454 1.00 23.44 203 SER A C 1
ATOM 1579 O O . SER A 1 203 ? 47.543 36.379 30.648 1.00 23.44 203 SER A O 1
ATOM 1581 N N . ASP A 1 204 ? 48.770 37.246 28.943 1.00 23.50 204 ASP A N 1
ATOM 1582 C CA . ASP A 1 204 ? 49.847 38.015 29.619 1.00 23.50 204 ASP A CA 1
ATOM 1583 C C . ASP A 1 204 ? 50.958 37.152 30.282 1.00 23.50 204 ASP A C 1
ATOM 1585 O O . ASP A 1 204 ? 50.695 36.298 31.122 1.00 23.50 204 ASP A O 1
ATOM 1589 N N . GLU A 1 205 ? 52.210 37.113 29.791 1.00 25.03 205 GLU A N 1
ATOM 1590 C CA . GLU A 1 205 ? 53.294 38.134 29.757 1.00 25.03 205 GLU A CA 1
ATOM 1591 C C . GLU A 1 205 ? 53.890 38.451 31.157 1.00 25.03 205 GLU A C 1
ATOM 1593 O O . GLU A 1 205 ? 53.165 38.715 32.102 1.00 25.03 205 GLU A O 1
ATOM 1598 N N . THR A 1 206 ? 55.211 38.411 31.414 1.00 25.91 206 THR A N 1
ATOM 1599 C CA . THR A 1 206 ? 56.353 38.956 30.637 1.00 25.91 206 THR A CA 1
ATOM 1600 C C . THR A 1 206 ? 57.714 38.277 30.951 1.00 25.91 206 THR A C 1
ATOM 1602 O O . THR A 1 206 ? 57.943 37.861 32.077 1.00 25.91 206 THR A O 1
ATOM 1605 N N . SER A 1 207 ? 58.661 38.306 29.988 1.00 24.80 207 SER A N 1
ATOM 1606 C CA . SER A 1 207 ? 60.155 38.299 30.118 1.00 24.80 207 SER A CA 1
ATOM 1607 C C . SER A 1 207 ? 60.879 37.203 30.962 1.00 24.80 207 SER A C 1
ATOM 1609 O O . SER A 1 207 ? 60.483 36.862 32.061 1.00 24.80 207 SER A O 1
ATOM 1611 N N . PHE A 1 208 ? 62.015 36.617 30.551 1.00 25.77 208 PHE A N 1
ATOM 1612 C CA . PHE A 1 208 ? 63.255 37.297 30.139 1.00 25.77 208 PHE A CA 1
ATOM 1613 C C . PHE A 1 208 ? 64.218 36.406 29.311 1.00 25.77 208 PHE A C 1
ATOM 1615 O O . PHE A 1 208 ? 64.182 35.182 29.385 1.00 25.77 208 PHE A O 1
ATOM 1622 N N . SER A 1 209 ? 65.189 37.060 28.657 1.00 24.84 209 SER A N 1
ATOM 1623 C CA . SER A 1 209 ? 66.412 36.504 28.036 1.00 24.84 209 SER A CA 1
ATOM 1624 C C . SER A 1 209 ? 66.280 35.689 26.734 1.00 24.84 209 SER A C 1
ATOM 1626 O O . SER A 1 209 ? 65.364 34.903 26.518 1.00 24.84 209 SER A O 1
ATOM 1628 N N . ARG A 1 210 ? 67.254 35.888 25.834 1.00 30.98 210 ARG A N 1
ATOM 1629 C CA . ARG A 1 210 ? 67.374 35.216 24.530 1.00 30.98 210 ARG A CA 1
ATOM 1630 C C . ARG A 1 210 ? 68.442 34.128 24.596 1.00 30.98 210 ARG A C 1
ATOM 1632 O O . ARG A 1 210 ? 69.539 34.397 25.076 1.00 30.98 210 ARG A O 1
ATOM 1639 N N . ASN A 1 211 ? 68.223 33.007 23.909 1.00 26.86 211 ASN A N 1
ATOM 1640 C CA . ASN A 1 211 ? 69.314 32.433 23.120 1.00 26.86 211 ASN A CA 1
ATOM 1641 C C . ASN A 1 211 ? 68.803 31.685 21.880 1.00 26.86 211 ASN A C 1
ATOM 1643 O O . ASN A 1 211 ? 67.820 30.951 21.942 1.00 26.86 211 ASN A O 1
ATOM 1647 N N . ASN A 1 212 ? 69.456 31.899 20.737 1.00 32.78 212 ASN A N 1
ATOM 1648 C CA . ASN A 1 212 ? 69.051 31.309 19.460 1.00 32.78 212 ASN A CA 1
ATOM 1649 C C . ASN A 1 212 ? 69.684 29.927 19.280 1.00 32.78 212 ASN A C 1
ATOM 1651 O O . ASN A 1 212 ? 70.896 29.829 19.125 1.00 32.78 212 ASN A O 1
ATOM 1655 N N . ASN A 1 213 ? 68.866 28.878 19.175 1.00 30.25 213 ASN A N 1
ATOM 1656 C CA . ASN A 1 213 ? 69.266 27.649 18.488 1.00 30.25 213 ASN A CA 1
ATOM 1657 C C . ASN A 1 213 ? 68.043 26.937 17.891 1.00 30.25 213 ASN A C 1
ATOM 1659 O O . ASN A 1 213 ? 67.306 26.235 18.580 1.00 30.25 213 ASN A O 1
ATOM 1663 N N . LYS A 1 214 ? 67.819 27.127 16.583 1.00 34.84 214 LYS A N 1
ATOM 1664 C CA . LYS A 1 214 ? 66.776 26.419 15.827 1.00 34.84 214 LYS A CA 1
ATOM 1665 C C . LYS A 1 214 ? 67.216 24.977 15.563 1.00 34.84 214 LYS A C 1
ATOM 1667 O O . LYS A 1 214 ? 67.815 24.696 14.528 1.00 34.84 214 LYS A O 1
ATOM 1672 N N . THR A 1 215 ? 66.881 24.053 16.457 1.00 36.72 215 THR A N 1
ATOM 1673 C CA . THR A 1 215 ? 66.933 22.621 16.143 1.00 36.72 215 THR A CA 1
ATOM 1674 C C . THR A 1 215 ? 65.793 22.265 15.188 1.00 36.72 215 THR A C 1
ATOM 1676 O O . THR A 1 215 ? 64.611 22.344 15.523 1.00 36.72 215 THR A O 1
ATOM 1679 N N . THR A 1 216 ? 66.140 21.890 13.958 1.00 40.28 216 THR A N 1
ATOM 1680 C CA . THR A 1 216 ? 65.183 21.428 12.945 1.00 40.28 216 THR A CA 1
ATOM 1681 C C . THR A 1 216 ? 64.442 20.186 13.458 1.00 40.28 216 THR A C 1
ATOM 1683 O O . THR A 1 216 ? 65.098 19.260 13.945 1.00 40.28 216 THR A O 1
ATOM 1686 N N . PRO A 1 217 ? 63.102 20.095 13.341 1.00 45.53 217 PRO A N 1
ATOM 1687 C CA . PRO A 1 217 ? 62.381 18.895 13.750 1.00 45.53 217 PRO A CA 1
ATOM 1688 C C . PRO A 1 217 ? 62.847 17.704 12.906 1.00 45.53 217 PRO A C 1
ATOM 1690 O O . PRO A 1 217 ? 62.729 17.717 11.680 1.00 45.53 217 PRO A O 1
ATOM 1693 N N . ALA A 1 218 ? 63.392 16.680 13.567 1.00 57.88 218 ALA A N 1
ATOM 1694 C CA . ALA A 1 218 ? 64.005 15.538 12.898 1.00 57.88 218 ALA A CA 1
ATOM 1695 C C . ALA A 1 218 ? 63.023 14.865 11.922 1.00 57.88 218 ALA A C 1
ATOM 1697 O O . ALA A 1 218 ? 61.940 14.411 12.313 1.00 57.88 218 ALA A O 1
ATOM 1698 N N . VAL A 1 219 ? 63.418 14.796 10.648 1.00 68.25 219 VAL A N 1
ATOM 1699 C CA . VAL A 1 219 ? 62.622 14.193 9.574 1.00 68.25 219 VAL A CA 1
ATOM 1700 C C . VAL A 1 219 ? 62.375 12.724 9.916 1.00 68.25 219 VAL A C 1
ATOM 1702 O O . VAL A 1 219 ? 63.302 11.916 9.948 1.00 68.25 219 VAL A O 1
ATOM 1705 N N . ARG A 1 220 ? 61.118 12.369 10.199 1.00 79.56 220 ARG A N 1
ATOM 1706 C CA . ARG A 1 220 ? 60.743 10.987 10.525 1.00 79.56 220 ARG A CA 1
ATOM 1707 C C . ARG A 1 220 ? 60.848 10.130 9.269 1.00 79.56 220 ARG A C 1
ATOM 1709 O O . ARG A 1 220 ? 60.348 10.516 8.218 1.00 79.56 220 ARG A O 1
ATOM 1716 N N . VAL A 1 221 ? 61.473 8.964 9.396 1.00 89.56 221 VAL A N 1
ATOM 1717 C CA . VAL A 1 221 ? 61.758 8.038 8.292 1.00 89.56 221 VAL A CA 1
ATOM 1718 C C . VAL A 1 221 ? 61.146 6.673 8.604 1.00 89.56 221 VAL A C 1
ATOM 1720 O O . VAL A 1 221 ? 61.264 6.162 9.717 1.00 89.56 221 VAL A O 1
ATOM 1723 N N . CYS A 1 222 ? 60.470 6.074 7.624 1.00 89.19 222 CYS A N 1
ATOM 1724 C CA . CYS A 1 222 ? 59.853 4.759 7.758 1.00 89.19 222 CYS A CA 1
ATOM 1725 C C . CYS A 1 222 ? 60.907 3.666 7.939 1.00 89.19 222 CYS A C 1
ATOM 1727 O O . CYS A 1 222 ? 61.688 3.402 7.033 1.00 89.19 222 CYS A O 1
ATOM 1729 N N . SER A 1 223 ? 60.846 2.951 9.059 1.00 89.50 223 SER A N 1
ATOM 1730 C CA . SER A 1 223 ? 61.797 1.907 9.462 1.00 89.50 223 SER A CA 1
ATOM 1731 C C . SER A 1 223 ? 61.857 0.635 8.586 1.00 89.50 223 SER A C 1
ATOM 1733 O O . SER A 1 223 ? 62.512 -0.328 8.991 1.00 89.50 223 SER A O 1
ATOM 1735 N N . ASP A 1 224 ? 61.203 0.638 7.419 1.00 89.75 224 ASP A N 1
ATOM 1736 C CA . ASP A 1 224 ? 61.011 -0.497 6.496 1.00 89.75 224 ASP A CA 1
ATOM 1737 C C . ASP A 1 224 ? 61.214 -0.097 5.014 1.00 89.75 224 ASP A C 1
ATOM 1739 O O . ASP A 1 224 ? 61.911 -0.792 4.285 1.00 89.75 224 ASP A O 1
ATOM 1743 N N . CYS A 1 225 ? 60.671 1.045 4.560 1.00 90.62 225 CYS A N 1
ATOM 1744 C CA . CYS A 1 225 ? 60.865 1.549 3.182 1.00 90.62 225 CYS A CA 1
ATOM 1745 C C . CYS A 1 225 ? 61.566 2.915 3.080 1.00 90.62 225 CYS A C 1
ATOM 1747 O O . CYS A 1 225 ? 61.619 3.494 1.999 1.00 90.62 225 CYS A O 1
ATOM 1749 N N . ASN A 1 226 ? 62.047 3.468 4.195 1.00 90.62 226 ASN A N 1
ATOM 1750 C CA . ASN A 1 226 ? 62.746 4.752 4.293 1.00 90.62 226 ASN A CA 1
ATOM 1751 C C . ASN A 1 226 ? 62.025 5.997 3.720 1.00 90.62 226 ASN A C 1
ATOM 1753 O O . ASN A 1 226 ? 62.634 7.062 3.645 1.00 90.62 226 ASN A O 1
ATOM 1757 N N . THR A 1 227 ? 60.724 5.939 3.391 1.00 87.38 227 THR A N 1
ATOM 1758 C CA . THR A 1 227 ? 59.965 7.165 3.068 1.00 87.38 227 THR A CA 1
ATOM 1759 C C . THR A 1 227 ? 59.909 8.120 4.264 1.00 87.38 227 THR A C 1
ATOM 1761 O O . THR A 1 227 ? 59.707 7.687 5.403 1.00 87.38 227 THR A O 1
ATOM 1764 N N . ASN A 1 228 ? 60.033 9.419 3.991 1.00 88.69 228 ASN A N 1
ATOM 1765 C CA . ASN A 1 228 ? 59.807 10.506 4.945 1.00 88.69 228 ASN A CA 1
ATOM 1766 C C . ASN A 1 228 ? 58.364 11.051 4.921 1.00 88.69 228 ASN A C 1
ATOM 1768 O O . ASN A 1 228 ? 57.974 11.835 5.783 1.00 88.69 228 ASN A O 1
ATOM 1772 N N . THR A 1 229 ? 57.562 10.636 3.938 1.00 82.06 229 THR A N 1
ATOM 1773 C CA . THR A 1 229 ? 56.219 11.158 3.666 1.00 82.06 229 THR A CA 1
ATOM 1774 C C . THR A 1 229 ? 55.192 10.029 3.644 1.00 82.06 229 THR A C 1
ATOM 1776 O O . THR A 1 229 ? 55.395 8.961 3.062 1.00 82.06 229 THR A O 1
ATOM 1779 N N . THR A 1 230 ? 54.082 10.245 4.353 1.00 85.19 230 THR A N 1
ATOM 1780 C CA . THR A 1 230 ? 52.992 9.277 4.532 1.00 85.19 230 THR A CA 1
ATOM 1781 C C . THR A 1 230 ? 51.759 9.993 5.095 1.00 85.19 230 THR A C 1
ATOM 1783 O O . THR A 1 230 ? 51.927 10.845 5.965 1.00 85.19 230 THR A O 1
ATOM 1786 N N . PRO A 1 231 ? 50.523 9.645 4.682 1.00 79.06 231 PRO A N 1
ATOM 1787 C CA . PRO A 1 231 ? 49.308 10.242 5.249 1.00 79.06 231 PRO A CA 1
ATOM 1788 C C . PRO A 1 231 ? 49.054 9.820 6.707 1.00 79.06 231 PRO A C 1
ATOM 1790 O O . PRO A 1 231 ? 48.264 10.443 7.405 1.00 79.06 231 PRO A O 1
ATOM 1793 N N . LEU A 1 232 ? 49.710 8.753 7.180 1.00 86.81 232 LEU A N 1
ATOM 1794 C CA . LEU A 1 232 ? 49.659 8.320 8.576 1.00 86.81 232 LEU A CA 1
ATOM 1795 C C . LEU A 1 232 ? 50.943 7.580 8.970 1.00 86.81 232 LEU A C 1
ATOM 1797 O O . LEU A 1 232 ? 51.458 6.767 8.196 1.00 86.81 232 LEU A O 1
ATOM 1801 N N . TRP A 1 233 ? 51.426 7.816 10.188 1.00 94.25 233 TRP A N 1
ATOM 1802 C CA . TRP A 1 233 ? 52.499 7.040 10.813 1.00 94.25 233 TRP A CA 1
ATOM 1803 C C . TRP A 1 233 ? 51.909 5.955 11.721 1.00 94.25 233 TRP A C 1
ATOM 1805 O O . TRP A 1 233 ? 51.072 6.239 12.576 1.00 94.25 233 TRP A O 1
ATOM 1815 N N . ARG A 1 234 ? 52.348 4.707 11.545 1.00 86.69 234 ARG A N 1
ATOM 1816 C CA . ARG A 1 234 ? 51.875 3.516 12.266 1.00 86.69 234 ARG A CA 1
ATOM 1817 C C . ARG A 1 234 ? 52.985 2.926 13.135 1.00 86.69 234 ARG A C 1
ATOM 1819 O O . ARG A 1 234 ? 54.167 3.102 12.852 1.00 86.69 234 ARG A O 1
ATOM 1826 N N . SER A 1 235 ? 52.610 2.225 14.200 1.00 88.94 235 SER A N 1
ATOM 1827 C CA . SER A 1 235 ? 53.553 1.470 15.036 1.00 88.94 235 SER A CA 1
ATOM 1828 C C . SER A 1 235 ? 54.147 0.280 14.276 1.00 88.94 235 SER A C 1
ATOM 1830 O O . SER A 1 235 ? 53.488 -0.303 13.415 1.00 88.94 235 SER A O 1
ATOM 1832 N N . GLY A 1 236 ? 55.382 -0.080 14.617 1.00 84.00 236 GLY A N 1
ATOM 1833 C CA . GLY A 1 236 ? 56.146 -1.172 14.012 1.00 84.00 236 GLY A CA 1
ATOM 1834 C C . GLY A 1 236 ? 57.119 -1.803 15.014 1.00 84.00 236 GLY A C 1
ATOM 1835 O O . GLY A 1 236 ? 57.017 -1.530 16.210 1.00 84.00 236 GLY A O 1
ATOM 1836 N N . PRO A 1 237 ? 58.079 -2.635 14.566 1.00 78.44 237 PRO A N 1
ATOM 1837 C CA . PRO A 1 237 ? 58.991 -3.348 15.464 1.00 78.44 237 PRO A CA 1
ATOM 1838 C C . PRO A 1 237 ? 59.958 -2.405 16.188 1.00 78.44 237 PRO A C 1
ATOM 1840 O O . PRO A 1 237 ? 60.355 -2.682 17.311 1.00 78.44 237 PRO A O 1
ATOM 1843 N N . ARG A 1 238 ? 60.282 -1.255 15.576 1.00 79.75 238 ARG A N 1
ATOM 1844 C CA . ARG A 1 238 ? 61.081 -0.172 16.173 1.00 79.75 238 ARG A CA 1
ATOM 1845 C C . ARG A 1 238 ? 60.214 0.863 16.919 1.00 79.75 238 ARG A C 1
ATOM 1847 O O . ARG A 1 238 ? 60.515 2.050 16.907 1.00 79.75 238 ARG A O 1
ATOM 1854 N N . GLY A 1 239 ? 59.114 0.423 17.537 1.00 80.00 239 GLY A N 1
ATOM 1855 C CA . GLY A 1 239 ? 58.268 1.248 18.409 1.00 80.00 239 GLY A CA 1
ATOM 1856 C C . GLY A 1 239 ? 57.125 2.017 17.716 1.00 80.00 239 GLY A C 1
ATOM 1857 O O . GLY A 1 239 ? 56.807 1.769 16.542 1.00 80.00 239 GLY A O 1
ATOM 1858 N N . PRO A 1 240 ? 56.447 2.929 18.440 1.00 80.50 240 PRO A N 1
ATOM 1859 C CA . PRO A 1 240 ? 55.287 3.667 17.941 1.00 80.50 240 PRO A CA 1
ATOM 1860 C C . PRO A 1 240 ? 55.650 4.649 16.818 1.00 80.50 240 PRO A C 1
ATOM 1862 O O . PRO A 1 240 ? 56.721 5.247 16.818 1.00 80.50 240 PRO A O 1
ATOM 1865 N N . LYS A 1 241 ? 54.735 4.830 15.854 1.00 87.56 241 LYS A N 1
ATOM 1866 C CA . LYS A 1 241 ? 54.900 5.721 14.681 1.00 87.56 241 LYS A CA 1
ATOM 1867 C C . LYS A 1 241 ? 56.174 5.463 13.837 1.00 87.56 241 LYS A C 1
ATOM 1869 O O . LYS A 1 241 ? 56.580 6.337 13.080 1.00 87.56 241 LYS A O 1
ATOM 1874 N N . SER A 1 242 ? 56.782 4.274 13.925 1.00 91.31 242 SER A N 1
ATOM 1875 C CA . SER A 1 242 ? 58.020 3.914 13.210 1.00 91.31 242 SER A CA 1
ATOM 1876 C C . SER A 1 242 ? 57.824 3.457 11.753 1.00 91.31 242 SER A C 1
ATOM 1878 O O . SER A 1 242 ? 58.808 3.312 11.029 1.00 91.31 242 SER A O 1
ATOM 1880 N N . LEU A 1 243 ? 56.592 3.229 11.285 1.00 92.56 243 LEU A N 1
ATOM 1881 C CA . LEU A 1 243 ? 56.281 2.797 9.914 1.00 92.56 243 LEU A CA 1
ATOM 1882 C C . LEU A 1 243 ? 55.369 3.793 9.190 1.00 92.56 243 LEU A C 1
ATOM 1884 O O . LEU A 1 243 ? 54.498 4.415 9.794 1.00 92.56 243 LEU A O 1
ATOM 1888 N N . CYS A 1 244 ? 55.505 3.885 7.867 1.00 95.06 244 CYS A N 1
ATOM 1889 C CA . CYS A 1 244 ? 54.520 4.557 7.022 1.00 95.06 244 CYS A CA 1
ATOM 1890 C C . CYS A 1 244 ? 53.215 3.747 6.925 1.00 95.06 244 CYS A C 1
ATOM 1892 O O . CYS A 1 244 ? 53.148 2.576 7.315 1.00 95.06 244 CYS A O 1
ATOM 1894 N N . ASN A 1 245 ? 52.172 4.357 6.356 1.00 93.81 245 ASN A N 1
ATOM 1895 C CA . ASN A 1 245 ? 50.851 3.748 6.231 1.00 93.81 245 ASN A CA 1
ATOM 1896 C C . ASN A 1 245 ? 50.908 2.405 5.477 1.00 93.81 245 ASN A C 1
ATOM 1898 O O . ASN A 1 245 ? 50.380 1.407 5.966 1.00 93.81 245 ASN A O 1
ATOM 1902 N N . ALA A 1 246 ? 51.613 2.364 4.340 1.00 91.50 246 ALA A N 1
ATOM 1903 C CA . ALA A 1 246 ? 51.751 1.169 3.506 1.00 91.50 246 ALA A CA 1
ATOM 1904 C C . ALA A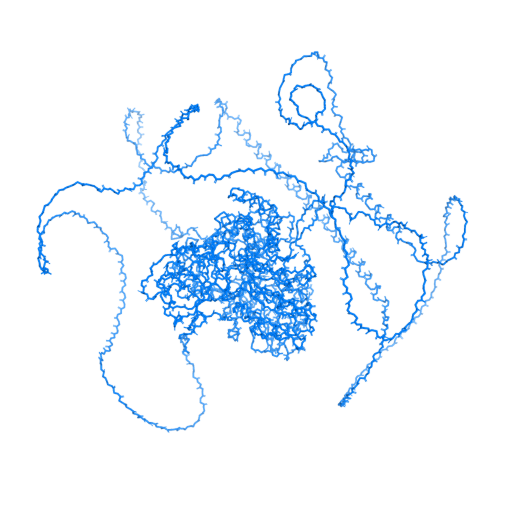 1 246 ? 52.509 0.035 4.220 1.00 91.50 246 ALA A C 1
ATOM 1906 O O . ALA A 1 246 ? 52.006 -1.084 4.299 1.00 91.50 246 ALA A O 1
ATOM 1907 N N . CYS A 1 247 ? 53.675 0.323 4.808 1.00 92.81 247 CYS A N 1
ATOM 1908 C CA . CYS A 1 247 ? 54.477 -0.669 5.529 1.00 92.81 247 CYS A CA 1
ATOM 1909 C C . CYS A 1 247 ? 53.774 -1.199 6.784 1.00 92.81 247 CYS A C 1
ATOM 1911 O O . CYS A 1 247 ? 53.783 -2.403 7.031 1.00 92.81 247 CYS A O 1
ATOM 1913 N N . GLY A 1 248 ? 53.089 -0.335 7.540 1.00 93.50 248 GLY A N 1
ATOM 1914 C CA . GLY A 1 248 ? 52.285 -0.762 8.687 1.00 93.50 248 GLY A CA 1
ATOM 1915 C C . GLY A 1 248 ? 51.098 -1.650 8.287 1.00 93.50 248 GLY A C 1
ATOM 1916 O O . GLY A 1 248 ? 50.803 -2.622 8.979 1.00 93.50 248 GLY A O 1
ATOM 1917 N N . ILE A 1 249 ? 50.450 -1.382 7.145 1.00 87.56 249 ILE A N 1
ATOM 1918 C CA . ILE A 1 249 ? 49.395 -2.255 6.597 1.00 87.56 249 ILE A CA 1
ATOM 1919 C C . ILE A 1 249 ? 49.985 -3.584 6.097 1.00 87.56 249 ILE A C 1
ATOM 1921 O O . ILE A 1 249 ? 49.439 -4.640 6.421 1.00 87.56 249 ILE A O 1
ATOM 1925 N N . ARG A 1 250 ? 51.119 -3.557 5.380 1.00 89.19 250 ARG A N 1
ATOM 1926 C CA . ARG A 1 250 ? 51.855 -4.753 4.926 1.00 89.19 250 ARG A CA 1
ATOM 1927 C C . ARG A 1 250 ? 52.212 -5.656 6.107 1.00 89.19 250 ARG A C 1
ATOM 1929 O O . ARG A 1 250 ? 51.902 -6.844 6.086 1.00 89.19 250 ARG A O 1
ATOM 1936 N N . GLN A 1 251 ? 52.777 -5.084 7.169 1.00 85.50 251 GLN A N 1
ATOM 1937 C CA . GLN A 1 251 ? 53.138 -5.823 8.376 1.00 85.50 251 GLN A CA 1
ATOM 1938 C C . GLN A 1 251 ? 51.912 -6.316 9.161 1.00 85.50 251 GLN A C 1
ATOM 1940 O O . GLN A 1 251 ? 51.941 -7.439 9.660 1.00 85.50 251 GLN A O 1
ATOM 1945 N N . ARG A 1 252 ? 50.814 -5.545 9.239 1.00 83.44 252 ARG A N 1
ATOM 1946 C CA . ARG A 1 252 ? 49.554 -6.021 9.844 1.00 83.44 252 ARG A CA 1
ATOM 1947 C C . ARG A 1 252 ? 48.981 -7.217 9.077 1.00 83.44 252 ARG A C 1
ATOM 1949 O O . ARG A 1 252 ? 48.561 -8.175 9.719 1.00 83.44 252 ARG A O 1
ATOM 1956 N N . LYS A 1 253 ? 49.000 -7.198 7.736 1.00 83.00 253 LYS A N 1
ATOM 1957 C CA . LYS A 1 253 ? 48.585 -8.347 6.910 1.00 83.00 253 LYS A CA 1
ATOM 1958 C C . LYS A 1 253 ? 49.496 -9.560 7.125 1.00 83.00 253 LYS A C 1
ATOM 1960 O O . LYS A 1 253 ? 48.979 -10.640 7.370 1.00 83.00 253 LYS A O 1
ATOM 1965 N N . ALA A 1 254 ? 50.818 -9.378 7.127 1.00 78.75 254 ALA A N 1
ATOM 1966 C CA . ALA A 1 254 ? 51.771 -10.464 7.379 1.00 78.75 254 ALA A CA 1
ATOM 1967 C C . ALA A 1 254 ? 51.596 -11.095 8.774 1.00 78.75 254 ALA A C 1
ATOM 1969 O O . ALA A 1 254 ? 51.537 -12.315 8.890 1.00 78.75 254 ALA A O 1
ATOM 1970 N N . ARG A 1 255 ? 51.430 -10.280 9.828 1.00 78.56 255 ARG A N 1
ATOM 1971 C CA . ARG A 1 255 ? 51.139 -10.771 11.188 1.00 78.56 255 ARG A CA 1
ATOM 1972 C C . ARG A 1 255 ? 49.801 -11.505 11.272 1.00 78.56 255 ARG A C 1
ATOM 1974 O O . ARG A 1 255 ? 49.727 -12.516 11.960 1.00 78.56 255 ARG A O 1
ATOM 1981 N N . LYS A 1 256 ? 48.765 -11.023 10.572 1.00 74.44 256 LYS A N 1
ATOM 1982 C CA . LYS A 1 256 ? 47.467 -11.706 10.509 1.00 74.44 256 LYS A CA 1
ATOM 1983 C C . LYS A 1 256 ? 47.605 -13.078 9.826 1.00 74.44 256 LYS A C 1
ATOM 1985 O O . LYS A 1 256 ? 47.240 -14.070 10.440 1.00 74.44 256 LYS A O 1
ATOM 1990 N N . ALA A 1 257 ? 48.242 -13.144 8.656 1.00 74.19 257 ALA A N 1
ATOM 1991 C CA . ALA A 1 257 ? 48.487 -14.402 7.946 1.00 74.19 257 ALA A CA 1
ATOM 1992 C C . ALA A 1 257 ? 49.350 -15.392 8.757 1.00 74.19 257 ALA A C 1
ATOM 1994 O O . ALA A 1 257 ? 49.090 -16.589 8.740 1.00 74.19 257 ALA A O 1
ATOM 1995 N N . MET A 1 258 ? 50.341 -14.908 9.517 1.00 71.06 258 MET A N 1
ATOM 1996 C CA . MET A 1 258 ? 51.122 -15.746 10.440 1.00 71.06 258 MET A CA 1
ATOM 1997 C C . MET A 1 258 ? 50.288 -16.279 11.614 1.00 71.06 258 MET A C 1
ATOM 1999 O O . MET A 1 258 ? 50.470 -17.428 12.001 1.00 71.06 258 MET A O 1
ATOM 2003 N N . ALA A 1 259 ? 49.365 -15.484 12.164 1.00 70.12 259 ALA A N 1
ATOM 2004 C CA . ALA A 1 259 ? 48.445 -15.945 13.206 1.00 70.12 259 ALA A CA 1
ATOM 2005 C C . ALA A 1 259 ? 47.419 -16.959 12.664 1.00 70.12 259 ALA A C 1
ATOM 2007 O O . ALA A 1 259 ? 47.125 -17.947 13.329 1.00 70.12 259 ALA A O 1
ATOM 2008 N N . GLU A 1 260 ? 46.924 -16.755 11.442 1.00 69.00 260 GLU A N 1
ATOM 2009 C CA . GLU A 1 260 ? 46.021 -17.685 10.750 1.00 69.00 260 GLU A CA 1
ATOM 2010 C C . GLU A 1 260 ? 46.731 -19.008 10.410 1.00 69.00 260 GLU A C 1
ATOM 2012 O O . GLU A 1 260 ? 46.181 -20.077 10.662 1.00 69.00 260 GLU A O 1
ATOM 2017 N N . ALA A 1 261 ? 47.988 -18.961 9.954 1.00 63.53 261 ALA A N 1
ATOM 2018 C CA . ALA A 1 261 ? 48.814 -20.151 9.744 1.00 63.53 261 ALA A CA 1
ATOM 2019 C C . ALA A 1 261 ? 49.144 -20.889 11.057 1.00 63.53 261 ALA A C 1
ATOM 2021 O O . ALA A 1 261 ? 49.126 -22.117 11.091 1.00 63.53 261 ALA A O 1
ATOM 2022 N N . ALA A 1 262 ? 49.400 -20.162 12.152 1.00 60.69 262 ALA A N 1
ATOM 2023 C CA . ALA A 1 262 ? 49.611 -20.761 13.471 1.00 60.69 262 ALA A CA 1
ATOM 2024 C C . ALA A 1 262 ? 48.336 -21.433 14.016 1.00 60.69 262 ALA A C 1
ATOM 2026 O O . ALA A 1 262 ? 48.416 -22.520 14.583 1.00 60.69 262 ALA A O 1
ATOM 2027 N N . ALA A 1 263 ? 47.160 -20.833 13.801 1.00 59.38 263 ALA A N 1
ATOM 2028 C CA . ALA A 1 263 ? 45.875 -21.434 14.157 1.00 59.38 263 ALA A CA 1
ATOM 2029 C C . ALA A 1 263 ? 45.558 -22.680 13.307 1.00 59.38 263 ALA A C 1
ATOM 2031 O O . ALA A 1 263 ? 45.090 -23.683 13.840 1.00 59.38 263 ALA A O 1
ATOM 2032 N N . ALA A 1 264 ? 45.869 -22.654 12.006 1.00 57.06 264 ALA A N 1
ATOM 2033 C CA . ALA A 1 264 ? 45.742 -23.823 11.136 1.00 57.06 264 ALA A CA 1
ATOM 2034 C C . ALA A 1 264 ? 46.669 -24.972 11.578 1.00 57.06 264 ALA A C 1
ATOM 2036 O O . ALA A 1 264 ? 46.230 -26.116 11.655 1.00 57.06 264 ALA A O 1
ATOM 2037 N N . ALA A 1 265 ? 47.920 -24.668 11.942 1.00 51.03 265 ALA A N 1
ATOM 2038 C CA . ALA A 1 265 ? 48.861 -25.655 12.473 1.00 51.03 265 ALA A CA 1
ATOM 2039 C C . ALA A 1 265 ? 48.418 -26.235 13.832 1.00 51.03 265 ALA A C 1
ATOM 2041 O O . ALA A 1 265 ? 48.611 -27.423 14.078 1.00 51.03 265 ALA A O 1
ATOM 2042 N N . ALA A 1 266 ? 47.792 -25.428 14.697 1.00 48.56 266 ALA A N 1
ATOM 2043 C CA . ALA A 1 266 ? 47.274 -25.876 15.992 1.00 48.56 266 ALA A CA 1
ATOM 2044 C C . ALA A 1 266 ? 46.067 -26.829 15.877 1.00 48.56 266 ALA A C 1
ATOM 2046 O O . ALA A 1 266 ? 45.891 -27.688 16.736 1.00 48.56 266 ALA A O 1
ATOM 2047 N N . ASN A 1 267 ? 45.270 -26.711 14.810 1.00 45.44 267 ASN A N 1
ATOM 2048 C CA . ASN A 1 267 ? 44.101 -27.563 14.554 1.00 45.44 267 ASN A CA 1
ATOM 2049 C C . ASN A 1 267 ? 44.421 -28.817 13.709 1.00 45.44 267 ASN A C 1
ATOM 2051 O O . ASN A 1 267 ? 43.514 -29.574 13.373 1.00 45.44 267 ASN A O 1
ATOM 2055 N N . GLY A 1 268 ? 45.686 -29.032 13.329 1.00 41.06 268 GLY A N 1
ATOM 2056 C CA . GLY A 1 268 ? 46.103 -30.082 12.389 1.00 41.06 268 GLY A CA 1
ATOM 2057 C C . GLY A 1 268 ? 46.437 -31.450 12.999 1.00 41.06 268 GLY A C 1
ATOM 2058 O O . GLY A 1 268 ? 47.010 -32.279 12.297 1.00 41.06 268 GLY A O 1
ATOM 2059 N N . PHE A 1 269 ? 46.151 -31.692 14.283 1.00 30.34 269 PHE A N 1
ATOM 2060 C CA . PHE A 1 269 ? 46.500 -32.936 14.985 1.00 30.34 269 PHE A CA 1
ATOM 2061 C C . PHE A 1 269 ? 45.404 -33.374 15.975 1.00 30.34 269 PHE A C 1
ATOM 2063 O O . PHE A 1 269 ? 44.687 -32.536 16.511 1.00 30.34 269 PHE A O 1
ATOM 2070 N N . VAL A 1 270 ? 45.369 -34.685 16.271 1.00 29.59 270 VAL A N 1
ATOM 2071 C CA . VAL A 1 270 ? 44.426 -35.424 17.154 1.00 29.59 270 VAL A CA 1
ATOM 2072 C C . VAL A 1 270 ? 43.131 -35.929 16.488 1.00 29.59 270 VAL A C 1
ATOM 2074 O O . VAL A 1 270 ? 42.052 -35.398 16.713 1.00 29.59 270 VAL A O 1
ATOM 2077 N N . VAL A 1 271 ? 43.250 -37.054 15.770 1.00 28.22 271 VAL A N 1
ATOM 2078 C CA . VAL A 1 271 ? 42.640 -38.362 16.127 1.00 28.22 271 VAL A CA 1
ATOM 2079 C C . VAL A 1 271 ? 43.615 -39.448 15.626 1.00 28.22 271 VAL A C 1
ATOM 2081 O O . VAL A 1 271 ? 44.090 -39.338 14.503 1.00 28.22 271 VAL A O 1
ATOM 2084 N N . GLY A 1 272 ? 43.997 -40.493 16.362 1.00 26.95 272 GLY A N 1
ATOM 2085 C CA . GLY A 1 272 ? 43.800 -40.811 17.780 1.00 26.95 272 GLY A CA 1
ATOM 2086 C C . GLY A 1 272 ? 44.512 -42.134 18.123 1.00 26.95 272 GLY A C 1
ATOM 2087 O O . GLY A 1 272 ? 44.684 -42.976 17.246 1.00 26.95 272 GLY A O 1
ATOM 2088 N N . ALA A 1 273 ? 44.945 -42.317 19.374 1.00 25.47 273 ALA A N 1
ATOM 2089 C CA . ALA A 1 273 ? 45.509 -43.572 19.888 1.00 25.47 273 ALA A CA 1
ATOM 2090 C C . ALA A 1 273 ? 45.274 -43.676 21.407 1.00 25.47 273 ALA A C 1
ATOM 2092 O O . ALA A 1 273 ? 45.152 -42.653 22.082 1.00 25.47 273 ALA A O 1
ATOM 2093 N N . THR A 1 274 ? 45.168 -44.901 21.921 1.00 28.05 274 THR A N 1
ATOM 2094 C CA . THR A 1 274 ? 44.761 -45.219 23.302 1.00 28.05 274 THR A CA 1
ATOM 2095 C C . THR A 1 274 ? 45.916 -45.243 24.307 1.00 28.05 274 THR A C 1
ATOM 2097 O O . THR A 1 274 ? 47.070 -45.419 23.930 1.00 28.05 274 THR A O 1
ATOM 2100 N N . ASP A 1 275 ? 45.553 -45.103 25.585 1.00 28.81 275 ASP A N 1
ATOM 2101 C CA . ASP A 1 275 ? 46.244 -45.521 26.815 1.00 28.81 275 ASP A CA 1
ATOM 2102 C C . ASP A 1 275 ? 47.727 -45.930 26.749 1.00 28.81 275 ASP A C 1
ATOM 2104 O O . ASP A 1 275 ? 48.081 -46.976 26.208 1.00 28.81 275 ASP A O 1
ATOM 2108 N N . THR A 1 276 ? 48.576 -45.231 27.514 1.00 26.23 276 THR A N 1
ATOM 2109 C CA . THR A 1 276 ? 49.251 -45.847 28.681 1.00 26.23 276 THR A CA 1
ATOM 2110 C C . THR A 1 276 ? 49.959 -44.814 29.573 1.00 26.23 276 THR A C 1
ATOM 2112 O O . THR A 1 276 ? 49.993 -43.614 29.306 1.00 26.23 276 THR A O 1
ATOM 2115 N N . SER A 1 277 ? 50.450 -45.290 30.715 1.00 26.33 277 SER A N 1
ATOM 2116 C CA . SER A 1 277 ? 50.920 -44.524 31.865 1.00 26.33 277 SER A CA 1
ATOM 2117 C C . SER A 1 277 ? 52.328 -43.908 31.764 1.00 26.33 277 SER A C 1
ATOM 2119 O O . SER A 1 277 ? 53.282 -44.578 31.379 1.00 26.33 277 SER A O 1
ATOM 2121 N N . SER A 1 278 ? 52.474 -42.756 32.434 1.00 26.16 278 SER A N 1
ATOM 2122 C CA . SER A 1 278 ? 53.625 -42.354 33.278 1.00 26.16 278 SER A CA 1
ATOM 2123 C C . SER A 1 278 ? 54.863 -41.631 32.697 1.00 26.16 278 SER A C 1
ATOM 2125 O O . SER A 1 278 ? 55.334 -41.878 31.598 1.00 26.16 278 SER A O 1
ATOM 2127 N N . ALA A 1 279 ? 55.423 -40.789 33.582 1.00 27.70 279 ALA A N 1
ATOM 2128 C CA . ALA A 1 279 ? 56.837 -40.422 33.759 1.00 27.70 279 ALA A CA 1
ATOM 2129 C C . ALA A 1 279 ? 57.607 -39.548 32.727 1.00 27.70 279 ALA A C 1
ATOM 2131 O O . ALA A 1 279 ? 58.075 -39.995 31.693 1.00 27.70 279 ALA A O 1
ATOM 2132 N N . LYS A 1 280 ? 57.943 -38.331 33.194 1.00 27.03 280 LYS A N 1
ATOM 2133 C CA . LYS A 1 280 ? 59.273 -37.669 33.131 1.00 27.03 280 LYS A CA 1
ATOM 2134 C C . LYS A 1 280 ? 60.059 -37.623 31.789 1.00 27.03 280 LYS A C 1
ATOM 2136 O O . LYS A 1 280 ? 60.854 -38.510 31.512 1.00 27.03 280 LYS A O 1
ATOM 2141 N N . GLY A 1 281 ? 60.178 -36.408 31.233 1.00 25.25 281 GLY A N 1
ATOM 2142 C CA . GLY A 1 281 ? 61.499 -35.740 31.220 1.00 25.25 281 GLY A CA 1
ATOM 2143 C C . GLY A 1 281 ? 62.174 -35.339 29.889 1.00 25.25 281 GLY A C 1
ATOM 2144 O O . GLY A 1 281 ? 62.483 -36.165 29.049 1.00 25.25 281 GLY A O 1
ATOM 2145 N N . LYS A 1 282 ? 62.556 -34.051 29.831 1.00 26.17 282 LYS A N 1
ATOM 2146 C CA . LYS A 1 282 ? 63.787 -33.465 29.239 1.00 26.17 282 LYS A CA 1
ATOM 2147 C C . LYS A 1 282 ? 64.219 -33.758 27.771 1.00 26.17 282 LYS A C 1
ATOM 2149 O O . LYS A 1 282 ? 64.919 -34.720 27.512 1.00 26.17 282 LYS A O 1
ATOM 2154 N N . VAL A 1 283 ? 64.093 -32.702 26.945 1.00 24.80 283 VAL A N 1
ATOM 2155 C CA . VAL A 1 283 ? 65.206 -31.975 26.254 1.00 24.80 283 VAL A CA 1
ATOM 2156 C C . VAL A 1 283 ? 65.994 -32.628 25.077 1.00 24.80 283 VAL A C 1
ATOM 2158 O O . VAL A 1 283 ? 66.565 -33.698 25.199 1.00 24.80 283 VAL A O 1
ATOM 2161 N N . ALA A 1 284 ? 66.183 -31.805 24.024 1.00 27.84 284 ALA A N 1
ATOM 2162 C CA . ALA A 1 284 ? 67.283 -31.747 23.024 1.00 27.84 284 ALA A CA 1
ATOM 2163 C C . ALA A 1 284 ? 67.249 -32.506 21.659 1.00 27.84 284 ALA A C 1
ATOM 2165 O O . ALA A 1 284 ? 67.767 -33.603 21.527 1.00 27.84 284 ALA A O 1
ATOM 2166 N N . ASN A 1 285 ? 66.892 -31.743 20.606 1.00 25.61 285 ASN A N 1
ATOM 2167 C CA . ASN A 1 285 ? 67.798 -31.206 19.551 1.00 25.61 285 ASN A CA 1
ATOM 2168 C C . ASN A 1 285 ? 68.353 -32.078 18.370 1.00 25.61 285 ASN A C 1
ATOM 2170 O O . ASN A 1 285 ? 68.744 -33.221 18.539 1.00 25.61 285 ASN A O 1
ATOM 2174 N N . LYS A 1 286 ? 68.553 -31.386 17.221 1.00 25.98 286 LYS A N 1
ATOM 2175 C CA . LYS A 1 286 ? 69.464 -31.622 16.055 1.00 25.98 286 LYS A CA 1
ATOM 2176 C C . LYS A 1 286 ? 69.138 -32.551 14.841 1.00 25.98 286 LYS A C 1
ATOM 2178 O O . LYS A 1 286 ? 69.281 -33.759 14.888 1.00 25.98 286 LYS A O 1
ATOM 2183 N N . GLU A 1 287 ? 68.986 -31.870 13.686 1.00 25.36 287 GLU A N 1
ATOM 2184 C CA . GLU A 1 287 ? 69.737 -31.999 12.397 1.00 25.36 287 GLU A CA 1
ATOM 2185 C C . GLU A 1 287 ? 69.562 -33.145 11.340 1.00 25.36 287 GLU A C 1
ATOM 2187 O O . GLU A 1 287 ? 69.829 -34.309 11.587 1.00 25.36 287 GLU A O 1
ATOM 2192 N N . LYS A 1 288 ? 69.372 -32.695 10.070 1.00 25.59 288 LYS A N 1
ATOM 2193 C CA . LYS A 1 288 ? 69.935 -33.174 8.760 1.00 25.59 288 LYS A CA 1
ATOM 2194 C C . LYS A 1 288 ? 69.465 -34.487 8.049 1.00 25.59 288 LYS A C 1
ATOM 2196 O O . LYS A 1 288 ? 69.935 -35.573 8.340 1.00 25.59 288 LYS A O 1
ATOM 2201 N N . LYS A 1 289 ? 68.669 -34.310 6.964 1.00 22.91 289 LYS A N 1
ATOM 2202 C CA . LYS A 1 289 ? 68.945 -34.551 5.496 1.00 22.91 289 LYS A CA 1
ATOM 2203 C C . LYS A 1 289 ? 70.119 -35.494 5.052 1.00 22.91 289 LYS A C 1
ATOM 2205 O O . LYS A 1 289 ? 71.145 -35.433 5.720 1.00 22.91 289 LYS A O 1
ATOM 2210 N N . PRO A 1 290 ? 70.193 -35.989 3.767 1.00 52.22 290 PRO A N 1
ATOM 2211 C CA . PRO A 1 290 ? 69.167 -36.433 2.757 1.00 52.22 290 PRO A CA 1
ATOM 2212 C C . PRO A 1 290 ? 69.591 -37.591 1.745 1.00 52.22 290 PRO A C 1
ATOM 2214 O O . PRO A 1 290 ? 70.767 -37.930 1.711 1.00 52.22 290 PRO A O 1
ATOM 2217 N N . ARG A 1 291 ? 68.699 -38.052 0.807 1.00 26.98 291 ARG A N 1
ATOM 2218 C CA . ARG A 1 291 ? 68.908 -38.520 -0.638 1.00 26.98 291 ARG A CA 1
ATOM 2219 C C . ARG A 1 291 ? 68.394 -39.927 -1.111 1.00 26.98 291 ARG A C 1
ATOM 2221 O O . ARG A 1 291 ? 68.624 -40.913 -0.433 1.00 26.98 291 ARG A O 1
ATOM 2228 N N . GLY A 1 292 ? 67.905 -39.987 -2.378 1.00 25.50 292 GLY A N 1
ATOM 2229 C CA . GLY A 1 292 ? 67.897 -41.139 -3.347 1.00 25.50 292 GLY A CA 1
ATOM 2230 C C . GLY A 1 292 ? 66.779 -42.216 -3.233 1.00 25.50 292 GLY A C 1
ATOM 2231 O O . GLY A 1 292 ? 66.133 -42.256 -2.199 1.00 25.50 292 GLY A O 1
ATOM 2232 N N . SER A 1 293 ? 66.487 -43.154 -4.173 1.00 26.66 293 SER A N 1
ATOM 2233 C CA . SER A 1 293 ? 66.607 -43.291 -5.668 1.00 26.66 293 SER A CA 1
ATOM 2234 C C . SER A 1 293 ? 66.380 -44.777 -6.118 1.00 26.66 293 SER A C 1
ATOM 2236 O O . SER A 1 293 ? 66.829 -45.637 -5.374 1.00 26.66 293 SER A O 1
ATOM 2238 N N . HIS A 1 294 ? 65.860 -45.220 -7.292 1.00 31.42 294 HIS A N 1
ATOM 2239 C CA . HIS A 1 294 ? 65.047 -44.656 -8.407 1.00 31.42 294 HIS A CA 1
ATOM 2240 C C . HIS A 1 294 ? 64.660 -45.756 -9.481 1.00 31.42 294 HIS A C 1
ATOM 2242 O O . HIS A 1 294 ? 65.441 -46.681 -9.692 1.00 31.42 294 HIS A O 1
ATOM 2248 N N . SER A 1 295 ? 63.558 -45.595 -10.259 1.00 28.20 295 SER A N 1
ATOM 2249 C CA . SER A 1 295 ? 63.070 -46.419 -11.432 1.00 28.20 295 SER A CA 1
ATOM 2250 C C . SER A 1 295 ? 62.425 -47.815 -11.135 1.00 28.20 295 SER A C 1
ATOM 2252 O O . SER A 1 295 ? 62.593 -48.281 -10.018 1.00 28.20 295 SER A O 1
ATOM 2254 N N . LYS A 1 296 ? 61.657 -48.550 -11.997 1.00 31.52 296 LYS A N 1
ATOM 2255 C CA . LYS A 1 296 ? 61.522 -48.641 -13.494 1.00 31.52 296 LYS A CA 1
ATOM 2256 C C . LYS A 1 296 ? 60.319 -49.555 -13.962 1.00 31.52 296 LYS A C 1
ATOM 2258 O O . LYS A 1 296 ? 60.195 -50.622 -13.384 1.00 31.52 296 LYS A O 1
ATOM 2263 N N . ASN A 1 297 ? 59.606 -49.247 -15.081 1.00 30.80 297 ASN A N 1
ATOM 2264 C CA . ASN A 1 297 ? 58.848 -50.154 -16.037 1.00 30.80 297 ASN A CA 1
ATOM 2265 C C . ASN A 1 297 ? 57.679 -51.083 -15.524 1.00 30.80 297 ASN A C 1
ATOM 2267 O O . ASN A 1 297 ? 57.663 -51.380 -14.343 1.00 30.80 297 ASN A O 1
ATOM 2271 N N . LYS A 1 298 ? 56.689 -51.664 -16.270 1.00 32.78 298 LYS A N 1
ATOM 2272 C CA . LYS A 1 298 ? 56.068 -51.685 -17.658 1.00 32.78 298 LYS A CA 1
ATOM 2273 C C . LYS A 1 298 ? 54.800 -52.636 -17.621 1.00 32.78 298 LYS A C 1
ATOM 2275 O O . LYS A 1 298 ? 54.664 -53.304 -16.608 1.00 32.78 298 LYS A O 1
ATOM 2280 N N . SER A 1 299 ? 53.927 -52.935 -18.623 1.00 30.23 299 SER A N 1
ATOM 2281 C CA . SER A 1 299 ? 53.229 -52.249 -19.766 1.00 30.23 299 SER A CA 1
ATOM 2282 C C . SER A 1 299 ? 52.398 -53.257 -20.649 1.00 30.23 299 SER A C 1
ATOM 2284 O O . SER A 1 299 ? 52.916 -54.358 -20.809 1.00 30.23 299 SER A O 1
ATOM 2286 N N . LYS A 1 300 ? 51.302 -52.842 -21.357 1.00 32.34 300 LYS A N 1
ATOM 2287 C CA . LYS A 1 300 ? 50.480 -53.519 -22.453 1.00 32.34 300 LYS A CA 1
ATOM 2288 C C . LYS A 1 300 ? 49.187 -54.319 -22.068 1.00 32.34 300 LYS A C 1
ATOM 2290 O O . LYS A 1 300 ? 49.186 -54.849 -20.969 1.00 32.34 300 LYS A O 1
ATOM 2295 N N . LEU A 1 301 ? 48.132 -54.558 -22.910 1.00 30.00 301 LEU A N 1
ATOM 2296 C CA . LEU A 1 301 ? 47.456 -53.896 -24.098 1.00 30.00 301 LEU A CA 1
ATOM 2297 C C . LEU A 1 301 ? 46.185 -54.723 -24.574 1.00 30.00 301 LEU A C 1
ATOM 2299 O O . LEU A 1 301 ? 46.129 -55.896 -24.225 1.00 30.00 301 LEU A O 1
ATOM 2303 N N . ILE A 1 302 ? 45.292 -54.182 -25.453 1.00 29.47 302 ILE A N 1
ATOM 2304 C CA . ILE A 1 302 ? 44.197 -54.833 -26.293 1.00 29.47 302 ILE A CA 1
ATOM 2305 C C . ILE A 1 302 ? 42.785 -55.012 -25.615 1.00 29.47 302 ILE A C 1
ATOM 2307 O O . ILE A 1 302 ? 42.766 -55.237 -24.413 1.00 29.47 302 ILE A O 1
ATOM 2311 N N . VAL A 1 303 ? 41.596 -55.083 -26.285 1.00 30.12 303 VAL A N 1
ATOM 2312 C CA . VAL A 1 303 ? 40.764 -54.183 -27.182 1.00 30.12 303 VAL A CA 1
ATOM 2313 C C . VAL A 1 303 ? 39.486 -54.955 -27.714 1.00 30.12 303 VAL A C 1
ATOM 2315 O O . VAL A 1 303 ? 39.502 -56.181 -27.660 1.00 30.12 303 VAL A O 1
ATOM 2318 N N . THR A 1 304 ? 38.427 -54.280 -28.242 1.00 29.36 304 THR A N 1
ATOM 2319 C CA . THR A 1 304 ? 37.132 -54.770 -28.879 1.00 29.36 304 THR A CA 1
ATOM 2320 C C . THR A 1 304 ? 35.984 -55.256 -27.945 1.00 29.36 304 THR A C 1
ATOM 2322 O O . THR A 1 304 ? 36.293 -55.740 -26.862 1.00 29.36 304 THR A O 1
ATOM 2325 N N . ASP A 1 305 ? 34.660 -55.225 -28.251 1.00 29.84 305 ASP A N 1
ATOM 2326 C CA . ASP A 1 305 ? 33.784 -54.368 -29.114 1.00 29.84 305 ASP A CA 1
ATOM 2327 C C . ASP A 1 305 ? 32.256 -54.536 -28.773 1.00 29.84 305 ASP A C 1
ATOM 2329 O O . ASP A 1 305 ? 31.904 -55.268 -27.849 1.00 29.84 305 ASP A O 1
ATOM 2333 N N . THR A 1 306 ? 31.348 -53.827 -29.479 1.00 28.38 306 THR A N 1
ATOM 2334 C CA . THR A 1 306 ? 29.857 -53.744 -29.283 1.00 28.38 306 THR A CA 1
ATOM 2335 C C . THR A 1 306 ? 29.040 -54.801 -30.098 1.00 28.38 306 THR A C 1
ATOM 2337 O O . THR A 1 306 ? 29.693 -55.502 -30.874 1.00 28.38 306 THR A O 1
ATOM 2340 N N . PRO A 1 307 ? 27.683 -55.013 -29.968 1.00 42.84 307 PRO A N 1
ATOM 2341 C CA . PRO A 1 307 ? 26.584 -54.071 -30.330 1.00 42.84 307 PRO A CA 1
ATOM 2342 C C . PRO A 1 307 ? 25.241 -54.216 -29.516 1.00 42.84 307 PRO A C 1
ATOM 2344 O O . PRO A 1 307 ? 25.265 -54.511 -28.325 1.00 42.84 307 PRO A O 1
ATOM 2347 N N . SER A 1 308 ? 24.071 -53.930 -30.127 1.00 25.89 308 SER A N 1
ATOM 2348 C CA . SER A 1 308 ? 22.774 -53.525 -29.515 1.00 25.89 308 SER A CA 1
ATOM 2349 C C . SER A 1 308 ? 21.523 -54.341 -29.953 1.00 25.89 308 SER A C 1
ATOM 2351 O O . SER A 1 308 ? 21.655 -55.194 -30.825 1.00 25.89 308 SER A O 1
ATOM 2353 N N . VAL A 1 309 ? 20.322 -54.042 -29.381 1.00 26.28 309 VAL A N 1
ATOM 2354 C CA . VAL A 1 309 ? 18.936 -53.989 -29.984 1.00 26.28 309 VAL A CA 1
ATOM 2355 C C . VAL A 1 309 ? 17.783 -54.302 -28.971 1.00 26.28 309 VAL A C 1
ATOM 2357 O O . VAL A 1 309 ? 17.980 -55.014 -27.991 1.00 26.28 309 VAL A O 1
ATOM 2360 N N . SER A 1 310 ? 16.590 -53.713 -29.192 1.00 25.36 310 SER A N 1
ATOM 2361 C CA . SER A 1 310 ? 15.319 -53.760 -28.398 1.00 25.36 310 SER A CA 1
ATOM 2362 C C . SER A 1 310 ? 14.309 -54.830 -28.940 1.00 25.36 310 SER A C 1
ATOM 2364 O O . SER A 1 310 ? 14.758 -55.626 -29.762 1.00 25.36 310 SER A O 1
ATOM 2366 N N . PRO A 1 311 ? 12.963 -54.882 -28.658 1.00 49.47 311 PRO A N 1
ATOM 2367 C CA . PRO A 1 311 ? 12.060 -54.176 -27.706 1.00 49.47 311 PRO A CA 1
ATOM 2368 C C . PRO A 1 311 ? 10.967 -55.084 -27.007 1.00 49.47 311 PRO A C 1
ATOM 2370 O O . PRO A 1 311 ? 11.069 -56.303 -27.017 1.00 49.47 311 PRO A O 1
ATOM 2373 N N . ASN A 1 312 ? 9.862 -54.468 -26.516 1.00 27.27 312 ASN A N 1
ATOM 2374 C CA . ASN A 1 312 ? 8.447 -54.956 -26.416 1.00 27.27 312 ASN A CA 1
ATOM 2375 C C . ASN A 1 312 ? 7.797 -55.587 -25.128 1.00 27.27 312 ASN A C 1
ATOM 2377 O O . ASN A 1 312 ? 7.773 -56.800 -24.968 1.00 27.27 312 ASN A O 1
ATOM 2381 N N . ASN A 1 313 ? 6.986 -54.756 -24.428 1.00 27.06 313 ASN A N 1
ATOM 2382 C CA . ASN A 1 313 ? 5.491 -54.825 -24.312 1.00 27.06 313 ASN A CA 1
ATOM 2383 C C . ASN A 1 313 ? 4.726 -55.660 -23.212 1.00 27.06 313 ASN A C 1
ATOM 2385 O O . ASN A 1 313 ? 5.159 -56.730 -22.807 1.00 27.06 313 ASN A O 1
ATOM 2389 N N . LYS A 1 314 ? 3.497 -55.181 -22.870 1.00 25.70 314 LYS A N 1
ATOM 2390 C CA . LYS A 1 314 ? 2.344 -55.738 -22.069 1.00 25.70 314 LYS A CA 1
ATOM 2391 C C . LYS A 1 314 ? 2.389 -55.708 -20.511 1.00 25.70 314 LYS A C 1
ATOM 2393 O O . LYS A 1 314 ? 3.202 -56.392 -19.916 1.00 25.70 314 LYS A O 1
ATOM 2398 N N . ILE A 1 315 ? 1.598 -54.872 -19.803 1.00 25.20 315 ILE A N 1
ATOM 2399 C CA . ILE A 1 315 ? 0.139 -54.932 -19.437 1.00 25.20 315 ILE A CA 1
ATOM 2400 C C . ILE A 1 315 ? -0.194 -55.759 -18.154 1.00 25.20 315 ILE A C 1
ATOM 2402 O O . ILE A 1 315 ? 0.334 -56.849 -17.980 1.00 25.20 315 ILE A O 1
ATOM 2406 N N . ASN A 1 316 ? -1.161 -55.256 -17.349 1.00 25.94 316 ASN A N 1
ATOM 2407 C CA . ASN A 1 316 ? -1.843 -55.825 -16.148 1.00 25.94 316 ASN A CA 1
ATOM 2408 C C . ASN A 1 316 ? -1.094 -55.831 -14.785 1.00 25.94 316 ASN A C 1
ATOM 2410 O O . ASN A 1 316 ? 0.125 -55.920 -14.756 1.00 25.94 316 ASN A O 1
ATOM 2414 N N . SER A 1 317 ? -1.754 -55.805 -13.604 1.00 27.02 317 SER A N 1
ATOM 2415 C CA . SER A 1 317 ? -3.089 -55.268 -13.206 1.00 27.02 317 SER A CA 1
ATOM 2416 C C . SER A 1 317 ? -3.330 -55.351 -11.675 1.00 27.02 317 SER A C 1
ATOM 2418 O O . SER A 1 317 ? -3.111 -56.413 -11.106 1.00 27.02 317 SER A O 1
ATOM 2420 N N . ASN A 1 318 ? -3.957 -54.321 -11.084 1.00 26.45 318 ASN A N 1
ATOM 2421 C CA . ASN A 1 318 ? -4.805 -54.328 -9.865 1.00 26.45 318 ASN A CA 1
ATOM 2422 C C . ASN A 1 318 ? -4.289 -54.770 -8.462 1.00 26.45 318 ASN A C 1
ATOM 2424 O O . ASN A 1 318 ? -3.515 -55.697 -8.283 1.00 26.45 318 ASN A O 1
ATOM 2428 N N . ASN A 1 319 ? -4.949 -54.164 -7.459 1.00 26.30 319 ASN A N 1
ATOM 2429 C CA . ASN A 1 319 ? -5.265 -54.664 -6.105 1.00 26.30 319 ASN A CA 1
ATOM 2430 C C . ASN A 1 319 ? -4.222 -54.692 -4.953 1.00 26.30 319 ASN A C 1
ATOM 2432 O O . ASN A 1 319 ? -3.642 -55.718 -4.632 1.00 26.30 319 ASN A O 1
ATOM 2436 N N . ASN A 1 320 ? -4.287 -53.613 -4.156 1.00 25.88 320 ASN A N 1
ATOM 2437 C CA . ASN A 1 320 ? -4.805 -53.593 -2.767 1.00 25.88 320 ASN A CA 1
ATOM 2438 C C . ASN A 1 320 ? -4.010 -54.161 -1.554 1.00 25.88 320 ASN A C 1
ATOM 2440 O O . ASN A 1 320 ? -3.559 -55.297 -1.535 1.00 25.88 320 ASN A O 1
ATOM 2444 N N . LYS A 1 321 ? -4.137 -53.395 -0.450 1.00 24.14 321 LYS A N 1
ATOM 2445 C CA . LYS A 1 321 ? -4.099 -53.754 0.993 1.00 24.14 321 LYS A CA 1
ATOM 2446 C C . LYS A 1 321 ? -2.773 -53.930 1.781 1.00 24.14 321 LYS A C 1
ATOM 2448 O O . LYS A 1 321 ? -2.113 -54.956 1.724 1.00 24.14 321 LYS A O 1
ATOM 2453 N N . ILE A 1 322 ? -2.664 -53.024 2.771 1.00 23.61 322 ILE A N 1
ATOM 2454 C CA . ILE A 1 322 ? -2.280 -53.233 4.191 1.00 23.61 322 ILE A CA 1
ATOM 2455 C C . ILE A 1 322 ? -0.786 -53.118 4.582 1.00 23.61 322 ILE A C 1
ATOM 2457 O O . ILE A 1 322 ? 0.136 -53.407 3.832 1.00 23.61 322 ILE A O 1
ATOM 2461 N N . CYS A 1 323 ? -0.598 -52.581 5.794 1.00 24.02 323 CYS A N 1
ATOM 2462 C CA . CYS A 1 323 ? 0.639 -52.142 6.442 1.00 24.02 323 CYS A CA 1
ATOM 2463 C C . CYS A 1 323 ? 1.628 -53.274 6.788 1.00 24.02 323 CYS A C 1
ATOM 2465 O O . CYS A 1 323 ? 1.204 -54.403 7.003 1.00 24.02 323 CYS A O 1
ATOM 2467 N N . PHE A 1 324 ? 2.883 -52.913 7.106 1.00 24.23 324 PHE A N 1
ATOM 2468 C CA . PHE A 1 324 ? 3.339 -52.944 8.512 1.00 24.23 324 PHE A CA 1
ATOM 2469 C C . PHE A 1 324 ? 4.551 -52.017 8.776 1.00 24.23 324 PHE A C 1
ATOM 2471 O O . PHE A 1 324 ? 4.919 -51.201 7.934 1.00 24.23 324 PHE A O 1
ATOM 2478 N N . LYS A 1 325 ? 5.078 -52.060 10.009 1.00 24.34 325 LYS A N 1
ATOM 2479 C CA . LYS A 1 325 ? 6.049 -51.120 10.603 1.00 24.34 325 LYS A CA 1
ATOM 2480 C C . LYS A 1 325 ? 7.468 -51.273 10.034 1.00 24.34 325 LYS A C 1
ATOM 2482 O O . LYS A 1 325 ? 7.898 -52.376 9.723 1.00 24.34 325 LYS A O 1
ATOM 2487 N N . GLY A 1 326 ? 8.187 -50.152 9.966 1.00 25.27 326 GLY A N 1
ATOM 2488 C CA . GLY A 1 326 ? 9.506 -50.045 9.341 1.00 25.27 326 GLY A CA 1
ATOM 2489 C C . GLY A 1 326 ? 10.714 -50.589 10.110 1.00 25.27 326 GLY A C 1
ATOM 2490 O O . GLY A 1 326 ? 10.601 -51.188 11.174 1.00 25.27 326 GLY A O 1
ATOM 2491 N N . LEU A 1 327 ? 11.885 -50.293 9.544 1.00 24.42 327 LEU A N 1
ATOM 2492 C CA . LEU A 1 327 ? 13.216 -50.315 10.157 1.00 24.42 327 LEU A CA 1
ATOM 2493 C C . LEU A 1 327 ? 14.134 -49.376 9.348 1.00 24.42 327 LEU A C 1
ATOM 2495 O O . LEU A 1 327 ? 13.832 -49.045 8.201 1.00 24.42 327 LEU A O 1
ATOM 2499 N N . GLY A 1 328 ? 15.221 -48.896 9.954 1.00 24.58 328 GLY A N 1
ATOM 2500 C CA . GLY A 1 328 ? 16.143 -47.949 9.313 1.00 24.58 328 GLY A CA 1
ATOM 2501 C C . GLY A 1 328 ? 17.203 -48.627 8.441 1.00 24.58 328 GLY A C 1
ATOM 2502 O O . GLY A 1 328 ? 17.623 -49.742 8.732 1.00 24.58 328 GLY A O 1
ATOM 2503 N N . PHE A 1 329 ? 17.688 -47.918 7.418 1.00 24.62 329 PHE A N 1
ATOM 2504 C CA . PHE A 1 329 ? 18.867 -48.307 6.638 1.00 24.62 329 PHE A CA 1
ATOM 2505 C C . PHE A 1 329 ? 19.818 -47.122 6.464 1.00 24.62 329 PHE A C 1
ATOM 2507 O O . PHE A 1 329 ? 19.413 -46.043 6.031 1.00 24.62 329 PHE A O 1
ATOM 2514 N N . GLN A 1 330 ? 21.102 -47.342 6.753 1.00 26.67 330 GLN A N 1
ATOM 2515 C CA . GLN A 1 330 ? 22.169 -46.457 6.290 1.00 26.67 330 GLN A CA 1
ATOM 2516 C C . GLN A 1 330 ? 22.283 -46.572 4.763 1.00 26.67 330 GLN A C 1
ATOM 2518 O O . GLN A 1 330 ? 22.203 -47.673 4.217 1.00 26.67 330 GLN A O 1
ATOM 2523 N N . ARG A 1 331 ? 22.531 -45.456 4.070 1.00 26.33 331 ARG A N 1
ATOM 2524 C CA . ARG A 1 331 ? 23.041 -45.475 2.692 1.00 26.33 331 ARG A CA 1
ATOM 2525 C C . ARG A 1 331 ? 24.453 -44.909 2.666 1.00 26.33 331 ARG A C 1
ATOM 2527 O O . ARG A 1 331 ? 24.673 -43.760 3.039 1.00 26.33 331 ARG A O 1
ATOM 2534 N N . VAL A 1 332 ? 25.387 -45.742 2.221 1.00 28.22 332 VAL A N 1
ATOM 2535 C CA . VAL A 1 332 ? 26.747 -45.341 1.857 1.00 28.22 332 VAL A CA 1
ATOM 2536 C C . VAL A 1 332 ? 26.668 -44.494 0.584 1.00 28.22 332 VAL A C 1
ATOM 2538 O O . VAL A 1 332 ? 25.939 -44.849 -0.342 1.00 28.22 332 VAL A O 1
ATOM 2541 N N . PHE A 1 333 ? 27.401 -43.382 0.538 1.00 30.41 333 PHE A N 1
ATOM 2542 C CA . PHE A 1 333 ? 27.589 -42.587 -0.678 1.00 30.41 333 PHE A CA 1
ATOM 2543 C C . PHE A 1 333 ? 28.900 -42.996 -1.376 1.00 30.41 333 PHE A C 1
ATOM 2545 O O . PHE A 1 333 ? 29.888 -43.216 -0.673 1.00 30.41 333 PHE A O 1
ATOM 2552 N N . PRO A 1 334 ? 28.945 -43.091 -2.722 1.00 33.09 334 PRO A N 1
ATOM 2553 C CA . PRO A 1 334 ? 30.180 -43.363 -3.458 1.00 33.09 334 PRO A CA 1
ATOM 2554 C C . PRO A 1 334 ? 31.220 -42.251 -3.289 1.00 33.09 334 PRO A C 1
ATOM 2556 O O . PRO A 1 334 ? 30.878 -41.069 -3.211 1.00 33.09 334 PRO A O 1
ATOM 2559 N N . GLN A 1 335 ? 32.494 -42.635 -3.260 1.00 34.94 335 GLN A N 1
ATOM 2560 C CA . GLN A 1 335 ? 33.603 -41.733 -2.942 1.00 34.94 335 GLN A CA 1
ATOM 2561 C C . GLN A 1 335 ? 33.961 -40.789 -4.108 1.00 34.94 335 GLN A C 1
ATOM 2563 O O . GLN A 1 335 ? 34.442 -39.679 -3.885 1.00 34.94 335 GLN A O 1
ATOM 2568 N N . ASP A 1 336 ? 33.627 -41.181 -5.339 1.00 36.41 336 ASP A N 1
ATOM 2569 C CA . ASP A 1 336 ? 34.000 -40.502 -6.591 1.00 36.41 336 ASP A CA 1
ATOM 2570 C C . ASP A 1 336 ? 33.388 -39.092 -6.726 1.00 36.41 336 ASP A C 1
ATOM 2572 O O . ASP A 1 336 ? 33.948 -38.203 -7.370 1.00 36.41 336 ASP A O 1
ATOM 2576 N N . VAL A 1 337 ? 32.251 -38.850 -6.060 1.00 39.66 337 VAL A N 1
ATOM 2577 C CA . VAL A 1 337 ? 31.575 -37.540 -6.035 1.00 39.66 337 VAL A CA 1
ATOM 2578 C C . VAL A 1 337 ? 32.403 -36.494 -5.273 1.00 39.66 337 VAL A C 1
ATOM 2580 O O . VAL A 1 337 ? 32.350 -35.307 -5.599 1.00 39.66 337 VAL A O 1
ATOM 2583 N N . ALA A 1 338 ? 33.197 -36.914 -4.280 1.00 38.34 338 ALA A N 1
ATOM 2584 C CA . ALA A 1 338 ? 34.044 -36.009 -3.507 1.00 38.34 338 ALA A CA 1
ATOM 2585 C C . ALA A 1 338 ? 35.261 -35.532 -4.317 1.00 38.34 338 ALA A C 1
ATOM 2587 O O . ALA A 1 338 ? 35.582 -34.344 -4.298 1.00 38.34 338 ALA A O 1
ATOM 2588 N N . GLU A 1 339 ? 35.906 -36.426 -5.071 1.00 36.88 339 GLU A N 1
ATOM 2589 C CA . GLU A 1 339 ? 37.076 -36.077 -5.888 1.00 36.88 339 GLU A CA 1
ATOM 2590 C C . GLU A 1 339 ? 36.692 -35.173 -7.068 1.00 36.88 339 GLU A C 1
ATOM 2592 O O . GLU A 1 339 ? 37.360 -34.166 -7.315 1.00 36.88 339 GLU A O 1
ATOM 2597 N N . ALA A 1 340 ? 35.551 -35.434 -7.719 1.00 36.97 340 ALA A N 1
ATOM 2598 C CA . ALA A 1 340 ? 35.000 -34.547 -8.746 1.00 36.97 340 ALA A CA 1
ATOM 2599 C C . ALA A 1 340 ? 34.705 -33.130 -8.208 1.00 36.97 340 ALA A C 1
ATOM 2601 O O . ALA A 1 340 ? 34.999 -32.134 -8.874 1.00 36.97 340 ALA A O 1
ATOM 2602 N N . ALA A 1 341 ? 34.171 -33.019 -6.985 1.00 37.47 341 ALA A N 1
ATOM 2603 C CA . ALA A 1 341 ? 33.913 -31.731 -6.343 1.00 37.47 341 ALA A CA 1
ATOM 2604 C C . ALA A 1 341 ? 35.208 -30.964 -6.013 1.00 37.47 341 ALA A C 1
ATOM 2606 O O . ALA A 1 341 ? 35.264 -29.748 -6.211 1.00 37.47 341 ALA A O 1
ATOM 2607 N N . ILE A 1 342 ? 36.260 -31.658 -5.561 1.00 42.62 342 ILE A N 1
ATOM 2608 C CA . ILE A 1 342 ? 37.578 -31.058 -5.297 1.00 42.62 342 ILE A CA 1
ATOM 2609 C C . ILE A 1 342 ? 38.198 -30.535 -6.600 1.00 42.62 342 ILE A C 1
ATOM 2611 O O . ILE A 1 342 ? 38.601 -29.371 -6.655 1.00 42.62 342 ILE A O 1
ATOM 2615 N N . LEU A 1 343 ? 38.188 -31.333 -7.674 1.00 34.12 343 LEU A N 1
ATOM 2616 C CA . LEU A 1 343 ? 38.751 -30.938 -8.970 1.00 34.12 343 LEU A CA 1
ATOM 2617 C C . LEU A 1 343 ? 38.057 -29.688 -9.547 1.00 34.12 343 LEU A C 1
ATOM 2619 O O . LEU A 1 343 ? 38.712 -28.774 -10.051 1.00 34.12 343 LEU A O 1
ATOM 2623 N N . LEU A 1 344 ? 36.728 -29.600 -9.412 1.00 36.44 344 LEU A N 1
ATOM 2624 C CA . LEU A 1 344 ? 35.947 -28.421 -9.808 1.00 36.44 344 LEU A CA 1
ATOM 2625 C C . LEU A 1 344 ? 36.261 -27.181 -8.950 1.00 36.44 344 LEU A C 1
ATOM 2627 O O . LEU A 1 344 ? 36.289 -26.063 -9.474 1.00 36.44 344 LEU A O 1
ATOM 2631 N N . MET A 1 345 ? 36.544 -27.346 -7.652 1.00 39.06 345 MET A N 1
ATOM 2632 C CA . MET A 1 345 ? 36.981 -26.236 -6.796 1.00 39.06 345 MET A CA 1
ATOM 2633 C C . MET A 1 345 ? 38.381 -25.728 -7.167 1.00 39.06 345 MET A C 1
ATOM 2635 O O . MET A 1 345 ? 38.588 -24.511 -7.206 1.00 39.06 345 MET A O 1
ATOM 2639 N N . GLU A 1 346 ? 39.324 -26.612 -7.502 1.00 38.31 346 GLU A N 1
ATOM 2640 C CA . GLU A 1 346 ? 40.668 -26.215 -7.946 1.00 38.31 346 GLU A CA 1
ATOM 2641 C C . GLU A 1 346 ? 40.648 -25.517 -9.315 1.00 38.31 346 GLU A C 1
ATOM 2643 O O . GLU A 1 346 ? 41.271 -24.464 -9.480 1.00 38.31 346 GLU A O 1
ATOM 2648 N N . LEU A 1 347 ? 39.845 -26.003 -10.268 1.00 33.59 347 LEU A N 1
ATOM 2649 C CA . LEU A 1 347 ? 39.629 -25.325 -11.554 1.00 33.59 347 LEU A CA 1
ATOM 2650 C C . LEU A 1 347 ? 38.985 -23.937 -11.373 1.00 33.59 347 LEU A C 1
ATOM 2652 O O . LEU A 1 347 ? 39.430 -22.961 -11.985 1.00 33.59 347 LEU A O 1
ATOM 2656 N N . SER A 1 348 ? 38.009 -23.804 -10.465 1.00 36.31 348 SER A N 1
ATOM 2657 C CA . SER A 1 348 ? 37.421 -22.503 -10.108 1.00 36.31 348 SER A CA 1
ATOM 2658 C C . SER A 1 348 ? 38.445 -21.551 -9.467 1.00 36.31 348 SER A C 1
ATOM 2660 O O . SER A 1 348 ? 38.420 -20.343 -9.720 1.00 36.31 348 SER A O 1
ATOM 2662 N N . SER A 1 349 ? 39.368 -22.080 -8.656 1.00 37.47 349 SER A N 1
ATOM 2663 C CA . SER A 1 349 ? 40.471 -21.327 -8.044 1.00 37.47 349 SER A CA 1
ATOM 2664 C C . SER A 1 349 ? 41.454 -20.790 -9.096 1.00 37.47 349 SER A C 1
ATOM 2666 O O . SER A 1 349 ? 41.820 -19.609 -9.075 1.00 37.47 349 SER A O 1
ATOM 2668 N N . LEU A 1 350 ? 41.821 -21.622 -10.076 1.00 34.38 350 LEU A N 1
ATOM 2669 C CA . LEU A 1 350 ? 42.716 -21.249 -11.175 1.00 34.38 350 LEU A CA 1
ATOM 2670 C C . LEU A 1 350 ? 42.093 -20.193 -12.101 1.00 34.38 350 LEU A C 1
ATOM 2672 O O . LEU A 1 350 ? 42.750 -19.193 -12.404 1.00 34.38 350 LEU A O 1
ATOM 2676 N N . GLN A 1 351 ? 40.812 -20.330 -12.470 1.00 34.31 351 GLN A N 1
ATOM 2677 C CA . GLN A 1 351 ? 40.099 -19.296 -13.235 1.00 34.31 351 GLN A CA 1
ATOM 2678 C C . GLN A 1 351 ? 40.048 -17.955 -12.488 1.00 34.31 351 GLN A C 1
ATOM 2680 O O . GLN A 1 351 ? 40.399 -16.922 -13.060 1.00 34.31 351 GLN A O 1
ATOM 2685 N N . LYS A 1 352 ? 39.687 -17.952 -11.195 1.00 36.81 352 LYS A N 1
ATOM 2686 C CA . LYS A 1 352 ? 39.678 -16.729 -10.366 1.00 36.81 352 LYS A CA 1
ATOM 2687 C C . LYS A 1 352 ? 41.064 -16.086 -10.275 1.00 36.81 352 LYS A C 1
ATOM 2689 O O . LYS A 1 352 ? 41.174 -14.858 -10.314 1.00 36.81 352 LYS A O 1
ATOM 2694 N N . SER A 1 353 ? 42.120 -16.896 -10.215 1.00 35.62 353 SER A N 1
ATOM 2695 C CA . SER A 1 353 ? 43.509 -16.423 -10.183 1.00 35.62 353 SER A CA 1
ATOM 2696 C C . SER A 1 353 ? 43.906 -15.726 -11.490 1.00 35.62 353 SER A C 1
ATOM 2698 O O . SER A 1 353 ? 44.401 -14.597 -11.456 1.00 35.62 353 SER A O 1
ATOM 2700 N N . HIS A 1 354 ? 43.606 -16.332 -12.645 1.00 34.53 354 HIS A N 1
ATOM 2701 C CA . HIS A 1 354 ? 43.831 -15.713 -13.958 1.00 34.53 354 HIS A CA 1
ATOM 2702 C C . HIS A 1 354 ? 43.010 -14.430 -14.154 1.00 34.53 354 HIS A C 1
ATOM 2704 O O . HIS A 1 354 ? 43.555 -13.414 -14.587 1.00 34.53 354 HIS A O 1
ATOM 2710 N N . TYR A 1 355 ? 41.730 -14.433 -13.774 1.00 32.12 355 TYR A N 1
ATOM 2711 C CA . TYR A 1 355 ? 40.865 -13.254 -13.880 1.00 32.12 355 TYR A CA 1
ATOM 2712 C C . TYR A 1 355 ? 41.365 -12.091 -13.004 1.00 32.12 355 TYR A C 1
ATOM 2714 O O . TYR A 1 355 ? 41.334 -10.930 -13.415 1.00 32.12 355 TYR A O 1
ATOM 2722 N N . THR A 1 356 ? 41.916 -12.390 -11.823 1.00 38.94 356 THR A N 1
ATOM 2723 C CA . THR A 1 356 ? 42.526 -11.391 -10.925 1.00 38.94 356 THR A CA 1
ATOM 2724 C C . THR A 1 356 ? 43.835 -10.821 -11.492 1.00 38.94 356 THR A C 1
ATOM 2726 O O . THR A 1 356 ? 44.097 -9.622 -11.370 1.00 38.94 356 THR A O 1
ATOM 2729 N N . LEU A 1 357 ? 44.656 -11.638 -12.161 1.00 35.16 357 LEU A N 1
ATOM 2730 C CA . LEU A 1 357 ? 45.879 -11.177 -12.835 1.00 35.16 357 LEU A CA 1
ATOM 2731 C C . LEU A 1 357 ? 45.578 -10.314 -14.071 1.00 35.16 357 LEU A C 1
ATOM 2733 O O . LEU A 1 357 ? 46.219 -9.280 -14.267 1.00 35.16 357 LEU A O 1
ATOM 2737 N N . LEU A 1 358 ? 44.566 -10.680 -14.862 1.00 32.41 358 LEU A N 1
ATOM 2738 C CA . LEU A 1 358 ? 44.107 -9.884 -16.003 1.00 32.41 358 LEU A CA 1
ATOM 2739 C C . LEU A 1 358 ? 43.522 -8.540 -15.548 1.00 32.41 358 LEU A C 1
ATOM 2741 O O . LEU A 1 358 ? 43.998 -7.491 -15.977 1.00 32.41 358 LEU A O 1
ATOM 2745 N N . THR A 1 359 ? 42.561 -8.545 -14.620 1.00 39.06 359 THR A N 1
ATOM 2746 C CA . THR A 1 359 ? 41.920 -7.310 -14.121 1.00 39.06 359 THR A CA 1
ATOM 2747 C C . THR A 1 359 ? 42.894 -6.370 -13.406 1.00 39.06 359 THR A C 1
ATOM 2749 O O . THR A 1 359 ? 42.807 -5.156 -13.593 1.00 39.06 359 THR A O 1
ATOM 2752 N N . SER A 1 360 ? 43.871 -6.883 -12.648 1.00 38.84 360 SER A N 1
ATOM 2753 C CA . SER A 1 360 ? 44.911 -6.035 -12.041 1.00 38.84 360 SER A CA 1
ATOM 2754 C C . SER A 1 360 ? 45.878 -5.437 -13.073 1.00 38.84 360 SER A C 1
ATOM 2756 O O . SER A 1 360 ? 46.241 -4.265 -12.949 1.00 38.84 360 SER A O 1
ATOM 2758 N N . SER A 1 361 ? 46.222 -6.176 -14.132 1.00 35.84 361 SER A N 1
ATOM 2759 C CA . SER A 1 361 ? 47.032 -5.671 -15.254 1.00 35.84 361 SER A CA 1
ATOM 2760 C C . SER A 1 361 ? 46.283 -4.611 -16.074 1.00 35.84 361 SER A C 1
ATOM 2762 O O . SER A 1 361 ? 46.856 -3.578 -16.435 1.00 35.84 361 SER A O 1
ATOM 2764 N N . PHE A 1 362 ? 44.981 -4.811 -16.300 1.00 32.94 362 PHE A N 1
ATOM 2765 C CA . PHE A 1 362 ? 44.106 -3.857 -16.988 1.00 32.94 362 PHE A CA 1
ATOM 2766 C C . PHE A 1 362 ? 43.912 -2.580 -16.156 1.00 32.94 362 PHE A C 1
ATOM 2768 O O . PHE A 1 362 ? 44.072 -1.474 -16.666 1.00 32.94 362 PHE A O 1
ATOM 2775 N N . SER A 1 363 ? 43.681 -2.723 -14.847 1.00 39.34 363 SER A N 1
ATOM 2776 C CA . SER A 1 363 ? 43.580 -1.611 -13.892 1.00 39.34 363 SER A CA 1
ATOM 2777 C C . SER A 1 363 ? 44.876 -0.793 -13.811 1.00 39.34 363 SER A C 1
ATOM 2779 O O . SER A 1 363 ? 44.844 0.433 -13.912 1.00 39.34 363 SER A O 1
ATOM 2781 N N . ALA A 1 364 ? 46.042 -1.448 -13.740 1.00 45.25 364 ALA A N 1
ATOM 2782 C CA . ALA A 1 364 ? 47.340 -0.769 -13.770 1.00 45.25 364 ALA A CA 1
ATOM 2783 C C . ALA A 1 364 ? 47.599 -0.024 -15.095 1.00 45.25 364 ALA A C 1
ATOM 2785 O O . ALA A 1 364 ? 48.254 1.023 -15.100 1.00 45.25 364 ALA A O 1
ATOM 2786 N N . SER A 1 365 ? 47.069 -0.539 -16.208 1.00 42.94 365 SER A N 1
ATOM 2787 C CA . SER A 1 365 ? 47.161 0.086 -17.534 1.00 42.94 365 SER A CA 1
ATOM 2788 C C . SER A 1 365 ? 46.231 1.297 -17.654 1.00 42.94 365 SER A C 1
ATOM 2790 O O . SER A 1 365 ? 46.688 2.373 -18.038 1.00 42.94 365 SER A O 1
ATOM 2792 N N . MET A 1 366 ? 44.975 1.169 -17.215 1.00 39.44 366 MET A N 1
ATOM 2793 C CA . MET A 1 366 ? 44.003 2.266 -17.099 1.00 39.44 366 MET A CA 1
ATOM 2794 C C . MET A 1 366 ? 44.517 3.395 -16.200 1.00 39.44 366 MET A C 1
ATOM 2796 O O . MET A 1 366 ? 44.487 4.559 -16.587 1.00 39.44 366 MET A O 1
ATOM 2800 N N . GLU A 1 367 ? 45.069 3.072 -15.030 1.00 45.12 367 GLU A N 1
ATOM 2801 C CA . GLU A 1 367 ? 45.643 4.056 -14.106 1.00 45.12 367 GLU A CA 1
ATOM 2802 C C . GLU A 1 367 ? 46.878 4.758 -14.706 1.00 45.12 367 GLU A C 1
ATOM 2804 O O . GLU A 1 367 ? 47.073 5.962 -14.520 1.00 45.12 367 GLU A O 1
ATOM 2809 N N . ARG A 1 368 ? 47.699 4.046 -15.493 1.00 50.38 368 ARG A N 1
ATOM 2810 C CA . ARG A 1 368 ? 48.822 4.645 -16.233 1.00 50.38 368 ARG A CA 1
ATOM 2811 C C . ARG A 1 368 ? 48.332 5.565 -17.361 1.00 50.38 368 ARG A C 1
ATOM 2813 O O . ARG A 1 368 ? 48.861 6.668 -17.492 1.00 50.38 368 ARG A O 1
ATOM 2820 N N . ALA A 1 369 ? 47.311 5.161 -18.116 1.00 47.75 369 ALA A N 1
ATOM 2821 C CA . ALA A 1 369 ? 46.686 5.978 -19.158 1.00 47.75 369 ALA A CA 1
ATOM 2822 C C . ALA A 1 369 ? 46.035 7.246 -18.576 1.00 47.75 369 ALA A C 1
ATOM 2824 O O . ALA A 1 369 ? 46.311 8.350 -19.042 1.00 47.75 369 ALA A O 1
ATOM 2825 N N . ARG A 1 370 ? 45.275 7.119 -17.481 1.00 49.94 370 ARG A N 1
ATOM 2826 C CA . ARG A 1 370 ? 44.635 8.236 -16.765 1.00 49.94 370 ARG A CA 1
ATOM 2827 C C . ARG A 1 370 ? 45.656 9.252 -16.245 1.00 49.94 370 ARG A C 1
ATOM 2829 O O . ARG A 1 370 ? 45.444 10.457 -16.357 1.00 49.94 370 ARG A O 1
ATOM 2836 N N . ARG A 1 371 ? 46.808 8.790 -15.744 1.00 52.31 371 ARG A N 1
ATOM 2837 C CA . ARG A 1 371 ? 47.928 9.666 -15.343 1.00 52.31 371 ARG A CA 1
ATOM 2838 C C . ARG A 1 371 ? 48.594 10.368 -16.528 1.00 52.31 371 ARG A C 1
ATOM 2840 O O . ARG A 1 371 ? 49.006 11.516 -16.376 1.00 52.31 371 ARG A O 1
ATOM 2847 N N . LEU A 1 372 ? 48.697 9.722 -17.691 1.00 52.56 372 LEU A N 1
ATOM 2848 C CA . LEU A 1 372 ? 49.217 10.348 -18.913 1.00 52.56 372 LEU A CA 1
ATOM 2849 C C . LEU A 1 372 ? 48.248 11.413 -19.451 1.00 52.56 372 LEU A C 1
ATOM 2851 O O . LEU A 1 372 ? 48.681 12.537 -19.701 1.00 52.56 372 LEU A O 1
ATOM 2855 N N . ALA A 1 373 ? 46.950 11.104 -19.522 1.00 52.31 373 ALA A N 1
ATOM 2856 C CA . ALA A 1 373 ? 45.897 12.043 -19.911 1.00 52.31 373 ALA A CA 1
ATOM 2857 C C . ALA A 1 373 ? 45.867 13.277 -18.992 1.00 52.31 373 ALA A C 1
ATOM 2859 O O . ALA A 1 373 ? 46.003 14.404 -19.469 1.00 52.31 373 ALA A O 1
ATOM 2860 N N . ASN A 1 374 ? 45.828 13.081 -17.668 1.00 55.50 374 ASN A N 1
ATOM 2861 C CA . ASN A 1 374 ? 45.868 14.183 -16.701 1.00 55.50 374 ASN A CA 1
ATOM 2862 C C . ASN A 1 374 ? 47.149 15.030 -16.832 1.00 55.50 374 ASN A C 1
ATOM 2864 O O . ASN A 1 374 ? 47.102 16.249 -16.684 1.00 55.50 374 ASN A O 1
ATOM 2868 N N . ARG A 1 375 ? 48.302 14.420 -17.146 1.00 57.53 375 ARG A N 1
ATOM 2869 C CA . ARG A 1 375 ? 49.570 15.147 -17.335 1.00 57.53 375 ARG A CA 1
ATOM 2870 C C . ARG A 1 375 ? 49.614 15.941 -18.647 1.00 57.53 375 ARG A C 1
ATOM 2872 O O . ARG A 1 375 ? 50.281 16.973 -18.689 1.00 57.53 375 ARG A O 1
ATOM 2879 N N . ALA A 1 376 ? 48.908 15.499 -19.688 1.00 59.38 376 ALA A N 1
ATOM 2880 C CA . ALA A 1 376 ? 48.698 16.275 -20.910 1.00 59.38 376 ALA A CA 1
ATOM 2881 C C . ALA A 1 376 ? 47.721 17.442 -20.671 1.00 59.38 376 ALA A C 1
ATOM 2883 O O . ALA A 1 376 ? 48.026 18.577 -21.029 1.00 59.38 376 ALA A O 1
ATOM 2884 N N . PHE A 1 377 ? 46.608 17.187 -19.978 1.00 48.94 377 PHE A N 1
ATOM 2885 C CA . PHE A 1 377 ? 45.597 18.191 -19.630 1.00 48.94 377 PHE A CA 1
ATOM 2886 C C . PHE A 1 377 ? 46.173 19.319 -18.755 1.00 48.94 377 PHE A C 1
ATOM 2888 O O . PHE A 1 377 ? 46.039 20.495 -19.082 1.00 48.94 377 PHE A O 1
ATOM 2895 N N . VAL A 1 378 ? 46.932 18.975 -17.706 1.00 60.66 378 VAL A N 1
ATOM 2896 C CA . VAL A 1 378 ? 47.632 19.961 -16.862 1.00 60.66 378 VAL A CA 1
ATOM 2897 C C . VAL A 1 378 ? 48.706 20.727 -17.645 1.00 60.66 378 VAL A C 1
ATOM 2899 O O . VAL A 1 378 ? 48.862 21.925 -17.430 1.00 60.66 378 VAL A O 1
ATOM 2902 N N . LYS A 1 379 ? 49.424 20.093 -18.586 1.00 60.09 379 LYS A N 1
ATOM 2903 C CA . LYS A 1 379 ? 50.352 20.820 -19.474 1.00 60.09 379 LYS A CA 1
ATOM 2904 C C . LYS A 1 379 ? 49.627 21.862 -20.330 1.00 60.09 379 LYS A C 1
ATOM 2906 O O . LYS A 1 379 ? 50.139 22.968 -20.455 1.00 60.09 379 LYS A O 1
ATOM 2911 N N . ARG A 1 380 ? 48.460 21.512 -20.880 1.00 58.53 380 ARG A N 1
ATOM 2912 C CA . ARG A 1 380 ? 47.642 22.386 -21.731 1.00 58.53 380 ARG A CA 1
ATOM 2913 C C . ARG A 1 380 ? 47.123 23.608 -20.963 1.00 58.53 380 ARG A C 1
ATOM 2915 O O . ARG A 1 380 ? 47.405 24.733 -21.371 1.00 58.53 380 ARG A O 1
ATOM 2922 N N . LEU A 1 381 ? 46.537 23.387 -19.784 1.00 51.81 381 LEU A N 1
ATOM 2923 C CA . LEU A 1 381 ? 46.129 24.461 -18.870 1.00 51.81 381 LEU A CA 1
ATOM 2924 C C . LEU A 1 381 ? 47.308 25.370 -18.471 1.00 51.81 381 LEU A C 1
ATOM 2926 O O . LEU A 1 381 ? 47.148 26.582 -18.363 1.00 51.81 381 LEU A O 1
ATOM 2930 N N . VAL A 1 382 ? 48.513 24.815 -18.287 1.00 65.38 382 VAL A N 1
ATOM 2931 C CA . VAL A 1 382 ? 49.724 25.591 -17.953 1.00 65.38 382 VAL A CA 1
ATOM 2932 C C . VAL A 1 382 ? 50.303 26.360 -19.154 1.00 65.38 382 VAL A C 1
ATOM 2934 O O . VAL A 1 382 ? 50.961 27.378 -18.939 1.00 65.38 382 VAL A O 1
ATOM 2937 N N . SER A 1 383 ? 50.064 25.943 -20.404 1.00 58.06 383 SER A N 1
ATOM 2938 C CA . SER A 1 383 ? 50.377 26.768 -21.586 1.00 58.06 383 SER A CA 1
ATOM 2939 C C . SER A 1 383 ? 49.342 27.871 -21.817 1.00 58.06 383 SER A C 1
ATOM 2941 O O . SER A 1 383 ? 49.725 29.018 -22.037 1.00 58.06 383 SER A O 1
ATOM 2943 N N . GLU A 1 384 ? 48.052 27.564 -21.679 1.00 54.62 384 GLU A N 1
ATOM 2944 C CA . GLU A 1 384 ? 46.957 28.531 -21.838 1.00 54.62 384 GLU A CA 1
ATOM 2945 C C . GLU A 1 384 ? 47.062 29.635 -20.756 1.00 54.62 384 GLU A C 1
ATOM 2947 O O . GLU A 1 384 ? 47.073 30.828 -21.070 1.00 54.62 384 GLU A O 1
ATOM 2952 N N . ALA A 1 385 ? 47.342 29.261 -19.499 1.00 50.38 385 ALA A N 1
ATOM 2953 C CA . ALA A 1 385 ? 47.633 30.189 -18.396 1.00 50.38 385 ALA A CA 1
ATOM 2954 C C . ALA A 1 385 ? 49.008 30.897 -18.474 1.00 50.38 385 ALA A C 1
ATOM 2956 O O . ALA A 1 385 ? 49.323 31.721 -17.608 1.00 50.38 385 ALA A O 1
ATOM 2957 N N . LYS A 1 386 ? 49.840 30.589 -19.481 1.00 48.41 386 LYS A N 1
ATOM 2958 C CA . LYS A 1 386 ? 51.048 31.360 -19.825 1.00 48.41 386 LYS A CA 1
ATOM 2959 C C . LYS A 1 386 ? 50.794 32.356 -20.951 1.00 48.41 386 LYS A C 1
ATOM 2961 O O . LYS A 1 386 ? 51.275 33.478 -20.842 1.00 48.41 386 LYS A O 1
ATOM 2966 N N . GLN A 1 387 ? 50.020 31.986 -21.973 1.00 45.81 387 GLN A N 1
ATOM 2967 C CA . GLN A 1 387 ? 49.636 32.911 -23.046 1.00 45.81 387 GLN A CA 1
ATOM 2968 C C . GLN A 1 387 ? 48.827 34.095 -22.497 1.00 45.81 387 GLN A C 1
ATOM 2970 O O . GLN A 1 387 ? 49.140 35.237 -22.822 1.00 45.81 387 GLN A O 1
ATOM 2975 N N . PHE A 1 388 ? 47.887 33.849 -21.573 1.00 43.75 388 PHE A N 1
ATOM 2976 C CA . PHE A 1 388 ? 47.151 34.926 -20.893 1.00 43.75 388 PHE A CA 1
ATOM 2977 C C . PHE A 1 388 ? 48.075 35.953 -20.211 1.00 43.75 388 PHE A C 1
ATOM 2979 O O . PHE A 1 388 ? 47.888 37.153 -20.380 1.00 43.75 388 PHE A O 1
ATOM 2986 N N . ARG A 1 389 ? 49.135 35.500 -19.525 1.00 41.84 389 ARG A N 1
ATOM 2987 C CA . ARG A 1 389 ? 50.073 36.390 -18.810 1.00 41.84 389 ARG A CA 1
ATOM 2988 C C . ARG A 1 389 ? 51.003 37.198 -19.717 1.00 41.84 389 ARG A C 1
ATOM 2990 O O . ARG A 1 389 ? 51.609 38.150 -19.239 1.00 41.84 389 ARG A O 1
ATOM 2997 N N . GLN A 1 390 ? 51.164 36.829 -20.989 1.00 39.72 390 GLN A N 1
ATOM 2998 C CA . GLN A 1 390 ? 51.975 37.627 -21.918 1.00 39.72 390 GLN A CA 1
ATOM 2999 C C . GLN A 1 390 ? 51.178 38.802 -22.504 1.00 39.72 390 GLN A C 1
ATOM 3001 O O . GLN A 1 390 ? 51.760 39.859 -22.730 1.00 39.72 390 GLN A O 1
ATOM 3006 N N . ASN A 1 391 ? 49.854 38.678 -22.641 1.00 39.69 391 ASN A N 1
ATOM 3007 C CA . ASN A 1 391 ? 49.004 39.768 -23.134 1.00 39.69 391 ASN A CA 1
ATOM 3008 C C . ASN A 1 391 ? 48.687 40.850 -22.081 1.00 39.69 391 ASN A C 1
ATOM 3010 O O . ASN A 1 391 ? 48.314 41.952 -22.460 1.00 39.69 391 ASN A O 1
ATOM 3014 N N . GLU A 1 392 ? 48.885 40.587 -20.785 1.00 35.91 392 GLU A N 1
ATOM 3015 C CA . GLU A 1 392 ? 48.750 41.592 -19.707 1.00 35.91 392 GLU A CA 1
ATOM 3016 C C . GLU A 1 392 ? 50.039 42.418 -19.474 1.00 35.91 392 GLU A C 1
ATOM 3018 O O . GLU A 1 392 ? 50.137 43.180 -18.516 1.00 35.91 392 GLU A O 1
ATOM 3023 N N . SER A 1 393 ? 51.059 42.271 -20.331 1.00 34.25 393 SER A N 1
ATOM 3024 C CA . SER A 1 393 ? 52.384 42.897 -20.145 1.00 34.25 393 SER A CA 1
ATOM 3025 C C . SER A 1 393 ? 52.472 44.373 -20.577 1.00 34.25 393 SER A C 1
ATOM 3027 O O . SER A 1 393 ? 53.559 44.951 -20.529 1.00 34.25 393 SER A O 1
ATOM 3029 N N . SER A 1 394 ? 51.374 44.994 -21.017 1.00 32.81 394 SER A N 1
ATOM 3030 C CA . SER A 1 394 ? 51.333 46.396 -21.450 1.00 32.81 394 SER A CA 1
ATOM 3031 C C . SER A 1 394 ? 50.138 47.148 -20.850 1.00 32.81 394 SER A C 1
ATOM 3033 O O . SER A 1 394 ? 49.025 46.641 -20.816 1.00 32.81 394 SER A O 1
ATOM 3035 N N . VAL A 1 395 ? 50.393 48.394 -20.423 1.00 29.97 395 VAL A N 1
ATOM 3036 C CA . VAL A 1 395 ? 49.466 49.312 -19.723 1.00 29.97 395 VAL A CA 1
ATOM 3037 C C . VAL A 1 395 ? 49.131 48.887 -18.281 1.00 29.97 395 VAL A C 1
ATOM 3039 O O . VAL A 1 395 ? 48.167 48.177 -18.018 1.00 29.97 395 VAL A O 1
ATOM 3042 N N . LEU A 1 396 ? 49.911 49.401 -17.318 1.00 29.56 396 LEU A N 1
ATOM 3043 C CA . LEU A 1 396 ? 49.675 49.221 -15.879 1.00 29.56 396 LEU A CA 1
ATOM 3044 C C . LEU A 1 396 ? 49.927 50.531 -15.103 1.00 29.56 396 LEU A C 1
ATOM 3046 O O . LEU A 1 396 ? 51.015 50.767 -14.581 1.00 29.56 396 LEU A O 1
ATOM 3050 N N . SER A 1 397 ? 48.894 51.370 -14.999 1.00 29.31 397 SER A N 1
ATOM 3051 C CA . SER A 1 397 ? 48.733 52.419 -13.976 1.00 29.31 397 SER A CA 1
ATOM 3052 C C . SER A 1 397 ? 47.259 52.884 -13.950 1.00 29.31 397 SER A C 1
ATOM 3054 O O . SER A 1 397 ? 46.637 52.967 -15.002 1.00 29.31 397 SER A O 1
ATOM 3056 N N . SER A 1 398 ? 46.613 53.154 -12.808 1.00 30.88 398 SER A N 1
ATOM 3057 C CA . SER A 1 398 ? 47.082 53.114 -11.413 1.00 30.88 398 SER A CA 1
ATOM 3058 C C . SER A 1 398 ? 45.985 52.721 -10.402 1.00 30.88 398 SER A C 1
ATOM 3060 O O . SER A 1 398 ? 44.798 52.892 -10.652 1.00 30.88 398 SER A O 1
ATOM 3062 N N . SER A 1 399 ? 46.445 52.334 -9.203 1.00 30.23 399 SER A N 1
ATOM 3063 C CA . SER A 1 399 ? 45.803 52.505 -7.878 1.00 30.23 399 SER A CA 1
ATOM 3064 C C . SER A 1 399 ? 44.524 51.728 -7.475 1.00 30.23 399 SER A C 1
ATOM 3066 O O . SER A 1 399 ? 43.425 51.976 -7.952 1.00 30.23 399 SER A O 1
ATOM 3068 N N . THR A 1 400 ? 44.711 50.946 -6.397 1.00 29.56 400 THR A N 1
ATOM 3069 C CA . THR A 1 400 ? 43.801 50.693 -5.247 1.00 29.56 400 THR A CA 1
ATOM 3070 C C . THR A 1 400 ? 42.521 49.854 -5.406 1.00 29.56 400 THR A C 1
ATOM 3072 O O . THR A 1 400 ? 41.442 50.341 -5.720 1.00 29.56 400 THR A O 1
ATOM 3075 N N . SER A 1 401 ? 42.660 48.588 -5.003 1.00 30.05 401 SER A N 1
ATOM 3076 C CA . SER A 1 401 ? 41.645 47.634 -4.514 1.00 30.05 401 SER A CA 1
ATOM 3077 C C . SER A 1 401 ? 41.132 47.984 -3.091 1.00 30.05 401 SER A C 1
ATOM 3079 O O . SER A 1 401 ? 41.675 48.906 -2.481 1.00 30.05 401 SER A O 1
ATOM 3081 N N . PRO A 1 402 ? 40.266 47.165 -2.441 1.00 51.97 402 PRO A N 1
ATOM 3082 C CA . PRO A 1 402 ? 39.170 46.303 -2.939 1.00 51.97 402 PRO A CA 1
ATOM 3083 C C . PRO A 1 402 ? 37.864 46.453 -2.101 1.00 51.97 402 PRO A C 1
ATOM 3085 O O . PRO A 1 402 ? 37.900 47.052 -1.033 1.00 51.97 402 PRO A O 1
ATOM 3088 N N . VAL A 1 403 ? 36.751 45.784 -2.468 1.00 27.23 403 VAL A N 1
ATOM 3089 C CA . VAL A 1 403 ? 35.833 45.155 -1.476 1.00 27.23 403 VAL A CA 1
ATOM 3090 C C . VAL A 1 403 ? 34.845 44.139 -2.093 1.00 27.23 403 VAL A C 1
ATOM 3092 O O . VAL A 1 403 ? 34.497 44.222 -3.263 1.00 27.23 403 VAL A O 1
ATOM 3095 N N . LEU A 1 404 ? 34.472 43.171 -1.245 1.00 27.75 404 LEU A N 1
ATOM 3096 C CA . LEU A 1 404 ? 33.423 42.128 -1.254 1.00 27.75 404 LEU A CA 1
ATOM 3097 C C . LEU A 1 404 ? 32.342 42.088 -2.360 1.00 27.75 404 LEU A C 1
ATOM 3099 O O . LEU A 1 404 ? 31.813 43.104 -2.796 1.00 27.75 404 LEU A O 1
ATOM 3103 N N . TYR A 1 405 ? 31.862 40.864 -2.633 1.00 25.81 405 TYR A N 1
ATOM 3104 C CA . TYR A 1 405 ? 30.578 40.603 -3.295 1.00 25.81 405 TYR A CA 1
ATOM 3105 C C . TYR A 1 405 ? 29.716 39.634 -2.466 1.00 25.81 405 TYR A C 1
ATOM 3107 O O . TYR A 1 405 ? 30.122 38.503 -2.202 1.00 25.81 405 TYR A O 1
ATOM 3115 N N . ALA A 1 406 ? 28.519 40.072 -2.076 1.00 28.48 406 ALA A N 1
ATOM 3116 C CA . ALA A 1 406 ? 27.427 39.253 -1.544 1.00 28.48 406 ALA A CA 1
ATOM 3117 C C . ALA A 1 406 ? 26.087 39.920 -1.939 1.00 28.48 406 ALA A C 1
ATOM 3119 O O . ALA A 1 406 ? 26.061 41.140 -2.117 1.00 28.48 406 ALA A O 1
ATOM 3120 N N . PRO A 1 407 ? 25.004 39.161 -2.187 1.00 42.00 407 PRO A N 1
ATOM 3121 C CA . PRO A 1 407 ? 24.060 39.548 -3.237 1.00 42.00 407 PRO A CA 1
ATOM 3122 C C . PRO A 1 407 ? 22.804 40.282 -2.748 1.00 42.00 407 PRO A C 1
ATOM 3124 O O . PRO A 1 407 ? 22.304 40.038 -1.653 1.00 42.00 407 PRO A O 1
ATOM 3127 N N . SER A 1 408 ? 22.215 41.082 -3.643 1.00 27.80 408 SER A N 1
ATOM 3128 C CA . SER A 1 408 ? 20.834 41.564 -3.527 1.00 27.80 408 SER A CA 1
ATOM 3129 C C . SER A 1 408 ? 20.012 41.186 -4.762 1.00 27.80 408 SER A C 1
ATOM 3131 O O . SER A 1 408 ? 20.548 40.964 -5.848 1.00 27.80 408 SER A O 1
ATOM 3133 N N . ARG A 1 409 ? 18.695 41.080 -4.575 1.00 30.86 409 ARG A N 1
ATOM 3134 C CA . ARG A 1 409 ? 17.719 40.683 -5.597 1.00 30.86 409 ARG A CA 1
ATOM 3135 C C . ARG A 1 409 ? 17.305 41.908 -6.412 1.00 30.86 409 ARG A C 1
ATOM 3137 O O . ARG A 1 409 ? 17.015 42.947 -5.827 1.00 30.86 409 ARG A O 1
ATOM 3144 N N . TYR A 1 410 ? 17.178 41.761 -7.728 1.00 29.12 410 TYR A N 1
ATOM 3145 C CA . TYR A 1 410 ? 16.500 42.756 -8.560 1.00 29.12 410 TYR A CA 1
ATOM 3146 C C . TYR A 1 410 ? 15.011 42.427 -8.693 1.00 29.12 410 TYR A C 1
ATOM 3148 O O . TYR A 1 410 ? 14.643 41.322 -9.085 1.00 29.12 410 TYR A O 1
ATOM 3156 N N . VAL A 1 411 ? 14.170 43.421 -8.412 1.00 30.69 411 VAL A N 1
ATOM 3157 C CA . VAL A 1 411 ? 12.800 43.534 -8.924 1.00 30.69 411 VAL A CA 1
ATOM 3158 C C . VAL A 1 411 ? 12.684 44.947 -9.483 1.00 30.69 411 VAL A C 1
ATOM 3160 O O . VAL A 1 411 ? 13.043 45.907 -8.804 1.00 30.69 411 VAL A O 1
ATOM 3163 N N . SER A 1 412 ? 12.244 45.069 -10.731 1.00 35.53 412 SER A N 1
ATOM 3164 C CA . SER A 1 412 ? 12.203 46.348 -11.440 1.00 35.53 412 SER A CA 1
ATOM 3165 C C . SER A 1 412 ? 10.964 47.165 -11.081 1.00 35.53 412 SER A C 1
ATOM 3167 O O . SER A 1 412 ? 9.854 46.636 -11.064 1.00 35.53 412 SER A O 1
ATOM 3169 N N . SER A 1 413 ? 11.132 48.477 -10.934 1.00 33.22 413 SER A N 1
ATOM 3170 C CA . SER A 1 413 ? 10.061 49.457 -11.118 1.00 33.22 413 SER A CA 1
ATOM 3171 C C . SER A 1 413 ? 10.576 50.615 -11.976 1.00 33.22 413 SER A C 1
ATOM 3173 O O . SER A 1 413 ? 11.643 51.173 -11.731 1.00 33.22 413 SER A O 1
ATOM 3175 N N . LEU A 1 414 ? 9.835 50.932 -13.037 1.00 42.78 414 LEU A N 1
ATOM 3176 C CA . LEU A 1 414 ? 10.132 52.037 -13.947 1.00 42.78 414 LEU A CA 1
ATOM 3177 C C . LEU A 1 414 ? 9.694 53.366 -13.325 1.00 42.78 414 LEU A C 1
ATOM 3179 O O . LEU A 1 414 ? 8.629 53.417 -12.711 1.00 42.78 414 LEU A O 1
ATOM 3183 N N . SER A 1 415 ? 10.433 54.447 -13.590 1.00 32.94 415 SER A N 1
ATOM 3184 C CA . SER A 1 415 ? 9.880 55.791 -13.848 1.00 32.94 415 SER A CA 1
ATOM 3185 C C . SER A 1 415 ? 10.968 56.746 -14.379 1.00 32.94 415 SER A C 1
ATOM 3187 O O . SER A 1 415 ? 12.152 56.416 -14.283 1.00 32.94 415 SER A O 1
ATOM 3189 N N . PRO A 1 416 ? 10.595 57.860 -15.042 1.00 50.97 416 PRO A N 1
ATOM 3190 C CA . PRO A 1 416 ? 11.456 58.515 -16.029 1.00 50.97 416 PRO A CA 1
ATOM 3191 C C . PRO A 1 416 ? 12.209 59.738 -15.484 1.00 50.97 416 PRO A C 1
ATOM 3193 O O . PRO A 1 416 ? 11.942 60.214 -14.383 1.00 50.97 416 PRO A O 1
ATOM 3196 N N . CYS A 1 417 ? 13.088 60.314 -16.309 1.00 30.36 417 CYS A N 1
ATOM 3197 C CA . CYS A 1 417 ? 13.559 61.685 -16.122 1.00 30.36 417 CYS A CA 1
ATOM 3198 C C . CYS A 1 417 ? 13.679 62.414 -17.470 1.00 30.36 417 CYS A C 1
ATOM 3200 O O . CYS A 1 417 ? 14.019 61.806 -18.486 1.00 30.36 417 CYS A O 1
ATOM 3202 N N . SER A 1 418 ? 13.365 63.710 -17.472 1.00 30.98 418 SER A N 1
ATOM 3203 C CA . SER A 1 418 ? 13.221 64.535 -18.677 1.00 30.98 418 SER A CA 1
ATOM 3204 C C . SER A 1 418 ? 14.437 65.425 -18.949 1.00 30.98 418 SER A C 1
ATOM 3206 O O . SER A 1 418 ? 15.203 65.765 -18.054 1.00 30.98 418 SER A O 1
ATOM 3208 N N . PHE A 1 419 ? 14.552 65.834 -20.213 1.00 35.59 419 PHE A N 1
ATOM 3209 C CA . PHE A 1 419 ? 15.458 66.840 -20.777 1.00 35.59 419 PHE A CA 1
ATOM 3210 C C . PHE A 1 419 ? 15.971 67.952 -19.842 1.00 35.59 419 PHE A C 1
ATOM 3212 O O . PHE A 1 419 ? 15.192 68.642 -19.192 1.00 35.59 419 PHE A O 1
ATOM 3219 N N . THR A 1 420 ? 17.241 68.325 -20.028 1.00 30.36 420 THR A N 1
ATOM 3220 C CA . THR A 1 420 ? 17.621 69.738 -20.249 1.00 30.36 420 THR A CA 1
ATOM 3221 C C . THR A 1 420 ? 18.792 69.841 -21.238 1.00 30.36 420 THR A C 1
ATOM 3223 O O . THR A 1 420 ? 19.523 68.879 -21.459 1.00 30.36 420 THR A O 1
ATOM 3226 N N . ARG A 1 421 ? 18.916 70.993 -21.913 1.00 35.53 421 ARG A N 1
ATOM 3227 C CA . ARG A 1 421 ? 19.892 71.262 -22.989 1.00 35.53 421 ARG A CA 1
ATOM 3228 C C . ARG A 1 421 ? 21.222 71.810 -22.461 1.00 35.53 421 ARG A C 1
ATOM 3230 O O . ARG A 1 421 ? 21.204 72.731 -21.652 1.00 35.53 421 ARG A O 1
ATOM 3237 N N . SER A 1 422 ? 22.314 71.476 -23.149 1.00 30.72 422 SER A N 1
ATOM 3238 C CA . SER A 1 422 ? 23.298 72.475 -23.605 1.00 30.72 422 SER A CA 1
ATOM 3239 C C . SER A 1 422 ? 24.010 72.013 -24.895 1.00 30.72 422 SER A C 1
ATOM 3241 O O . SER A 1 422 ? 23.962 70.845 -25.265 1.00 30.72 422 SER A O 1
ATOM 3243 N N . ASN A 1 423 ? 24.556 72.977 -25.639 1.00 36.09 423 ASN A N 1
ATOM 3244 C CA . ASN A 1 423 ? 25.244 72.911 -26.949 1.00 36.09 423 ASN A CA 1
ATOM 3245 C C . ASN A 1 423 ? 26.187 74.165 -26.976 1.00 36.09 423 ASN A C 1
ATOM 3247 O O . ASN A 1 423 ? 25.942 75.017 -26.110 1.00 36.09 423 ASN A O 1
ATOM 3251 N N . PRO A 1 424 ? 27.172 74.408 -27.891 1.00 57.38 424 PRO A N 1
ATOM 3252 C CA . PRO A 1 424 ? 27.194 74.037 -29.325 1.00 57.38 424 PRO A CA 1
ATOM 3253 C C . PRO A 1 424 ? 28.592 73.807 -29.998 1.00 57.38 424 PRO A C 1
ATOM 3255 O O . PRO A 1 424 ? 29.619 73.883 -29.335 1.00 57.38 424 PRO A O 1
ATOM 3258 N N . ARG A 1 425 ? 28.595 73.697 -31.352 1.00 34.38 425 ARG A N 1
ATOM 3259 C CA . ARG A 1 425 ? 29.733 73.823 -32.323 1.00 34.38 425 ARG A CA 1
ATOM 3260 C C . ARG A 1 425 ? 30.753 72.662 -32.343 1.00 34.38 425 ARG A C 1
ATOM 3262 O O . ARG A 1 425 ? 30.978 72.050 -31.311 1.00 34.38 425 ARG A O 1
ATOM 3269 N N . SER A 1 426 ? 31.452 72.331 -33.440 1.00 35.72 426 SER A N 1
ATOM 3270 C CA . SER A 1 426 ? 31.299 72.475 -34.920 1.00 35.72 426 SER A CA 1
ATOM 3271 C C . SER A 1 426 ? 32.331 71.484 -35.569 1.00 35.72 426 SER A C 1
ATOM 3273 O O . SER A 1 426 ? 33.104 70.898 -34.817 1.00 35.72 426 SER A O 1
ATOM 3275 N N . ASP A 1 427 ? 32.397 71.086 -36.854 1.00 31.89 427 ASP A N 1
ATOM 3276 C CA . ASP A 1 427 ? 32.213 71.769 -38.150 1.00 31.89 427 ASP A CA 1
ATOM 3277 C C . ASP A 1 427 ? 32.018 70.802 -39.366 1.00 31.89 427 ASP A C 1
ATOM 3279 O O . ASP A 1 427 ? 32.300 69.610 -39.296 1.00 31.89 427 ASP A O 1
ATOM 3283 N N . SER A 1 428 ? 31.586 71.381 -40.499 1.00 34.66 428 SER A N 1
ATOM 3284 C CA . SER A 1 428 ? 31.865 71.054 -41.928 1.00 34.66 428 SER A CA 1
ATOM 3285 C C . SER A 1 428 ? 31.724 69.641 -42.577 1.00 34.66 428 SER A C 1
ATOM 3287 O O . SER A 1 428 ? 32.641 68.832 -42.504 1.00 34.66 428 SER A O 1
ATOM 3289 N N . LEU A 1 429 ? 30.723 69.535 -43.485 1.00 35.50 429 LEU A N 1
ATOM 3290 C CA . LEU A 1 429 ? 30.805 69.082 -44.912 1.00 35.50 429 LEU A CA 1
ATOM 3291 C C . LEU A 1 429 ? 31.135 67.598 -45.282 1.00 35.50 429 LEU A C 1
ATOM 3293 O O . LEU A 1 429 ? 31.803 66.900 -44.532 1.00 35.50 429 LEU A O 1
ATOM 3297 N N . PRO A 1 430 ? 30.830 67.133 -46.526 1.00 45.09 430 PRO A N 1
ATOM 3298 C CA . PRO A 1 430 ? 29.648 67.390 -47.368 1.00 45.09 430 PRO A CA 1
ATOM 3299 C C . PRO A 1 430 ? 29.005 66.101 -47.967 1.00 45.09 430 PRO A C 1
ATOM 3301 O O . PRO A 1 430 ? 29.487 64.986 -47.798 1.00 45.09 430 PRO A O 1
ATOM 3304 N N . SER A 1 431 ? 27.908 66.269 -48.718 1.00 44.03 431 SER A N 1
ATOM 3305 C CA . SER A 1 431 ? 27.110 65.187 -49.332 1.00 44.03 431 SER A CA 1
ATOM 3306 C C . SER A 1 431 ? 27.837 64.325 -50.381 1.00 44.03 431 SER A C 1
ATOM 3308 O O . SER A 1 431 ? 28.539 64.839 -51.255 1.00 44.03 431 SER A O 1
ATOM 3310 N N . ARG A 1 432 ? 27.519 63.020 -50.396 1.00 37.59 432 ARG A N 1
ATOM 3311 C CA . ARG A 1 432 ? 27.516 62.189 -51.612 1.00 37.59 432 ARG A CA 1
ATOM 3312 C C . ARG A 1 432 ? 26.394 61.145 -51.540 1.00 37.59 432 ARG A C 1
ATOM 3314 O O . ARG A 1 432 ? 26.242 60.474 -50.525 1.00 37.59 432 ARG A O 1
ATOM 3321 N N . ASN A 1 433 ? 25.616 61.006 -52.614 1.00 47.62 433 ASN A N 1
ATOM 3322 C CA . ASN A 1 433 ? 24.464 60.100 -52.651 1.00 47.62 433 ASN A CA 1
ATOM 3323 C C . ASN A 1 433 ? 24.890 58.623 -52.592 1.00 47.62 433 ASN A C 1
ATOM 3325 O O . ASN A 1 433 ? 25.534 58.129 -53.515 1.00 47.62 433 ASN A O 1
ATOM 3329 N N . ALA A 1 434 ? 24.423 57.911 -51.567 1.00 43.47 434 ALA A N 1
ATOM 3330 C CA . ALA A 1 434 ? 24.299 56.457 -51.558 1.00 43.47 434 ALA A CA 1
ATOM 3331 C C . ALA A 1 434 ? 22.844 56.114 -51.209 1.00 43.47 434 ALA A C 1
ATOM 3333 O O 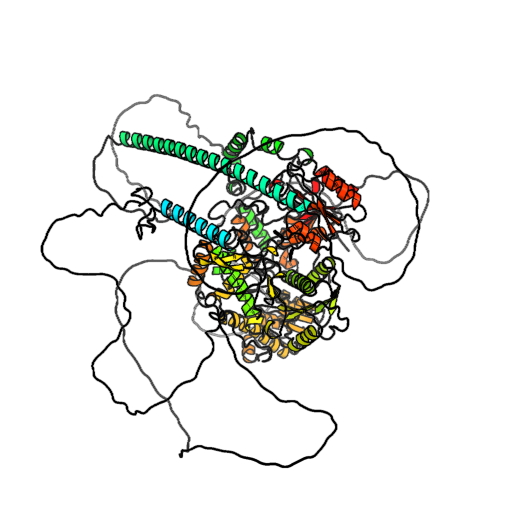. ALA A 1 434 ? 22.358 56.456 -50.131 1.00 43.47 434 ALA A O 1
ATOM 3334 N N . SER A 1 435 ? 22.127 55.483 -52.140 1.00 53.75 435 SER A N 1
ATOM 3335 C CA . SER A 1 435 ? 20.704 55.158 -52.006 1.00 53.75 435 SER A CA 1
ATOM 3336 C C . SER A 1 435 ? 20.490 53.960 -51.077 1.00 53.75 435 SER A C 1
ATOM 3338 O O . SER A 1 435 ? 20.217 52.845 -51.525 1.00 53.75 435 SER A O 1
ATOM 3340 N N . HIS A 1 436 ? 20.624 54.180 -49.771 1.00 46.97 436 HIS A N 1
ATOM 3341 C CA . HIS A 1 436 ? 20.259 53.182 -48.776 1.00 46.97 436 HIS A CA 1
ATOM 3342 C C . HIS A 1 436 ? 18.742 53.141 -48.606 1.00 46.97 436 HIS A C 1
ATOM 3344 O O . HIS A 1 436 ? 18.149 54.016 -47.978 1.00 46.97 436 HIS A O 1
ATOM 3350 N N . ASN A 1 437 ? 18.125 52.085 -49.142 1.00 49.09 437 ASN A N 1
ATOM 3351 C CA . ASN A 1 437 ? 16.769 51.698 -48.773 1.00 49.09 437 ASN A CA 1
ATOM 3352 C C . ASN A 1 437 ? 16.670 51.626 -47.245 1.00 49.09 437 ASN A C 1
ATOM 3354 O O . ASN A 1 437 ? 17.294 50.760 -46.626 1.00 49.09 437 ASN A O 1
ATOM 3358 N N . ALA A 1 438 ? 15.820 52.467 -46.653 1.00 51.81 438 ALA A N 1
ATOM 3359 C CA . ALA A 1 438 ? 15.317 52.290 -45.294 1.00 51.81 438 ALA A CA 1
ATOM 3360 C C . ALA A 1 438 ? 14.311 51.124 -45.272 1.00 51.81 438 ALA A C 1
ATOM 3362 O O . ALA A 1 438 ? 13.132 51.281 -44.957 1.00 51.81 438 ALA A O 1
ATOM 3363 N N . GLY A 1 439 ? 14.778 49.943 -45.684 1.00 46.59 439 GLY A N 1
ATOM 3364 C CA . GLY A 1 439 ? 14.010 48.715 -45.652 1.00 46.59 439 GLY A CA 1
ATOM 3365 C C . GLY A 1 439 ? 13.751 48.350 -44.202 1.00 46.59 439 GLY A C 1
ATOM 3366 O O . GLY A 1 439 ? 14.653 47.866 -43.517 1.00 46.59 439 GLY A O 1
ATOM 3367 N N . PHE A 1 440 ? 12.520 48.577 -43.745 1.00 54.25 440 PHE A N 1
ATOM 3368 C CA . PHE A 1 440 ? 12.020 48.002 -42.505 1.00 54.25 440 PHE A CA 1
ATOM 3369 C C . PHE A 1 440 ? 12.194 46.484 -42.596 1.00 54.25 440 PHE A C 1
ATOM 3371 O O . PHE A 1 440 ? 11.437 45.812 -43.293 1.00 54.25 440 PHE A O 1
ATOM 3378 N N . GLN A 1 441 ? 13.214 45.946 -41.922 1.00 59.66 441 GLN A N 1
ATOM 3379 C CA . GLN A 1 441 ? 13.407 44.505 -41.809 1.00 59.66 441 GLN A CA 1
ATOM 3380 C C . GLN A 1 441 ? 12.322 43.940 -40.892 1.00 59.66 441 GLN A C 1
ATOM 3382 O O . GLN A 1 441 ? 12.531 43.749 -39.692 1.00 59.66 441 GLN A O 1
ATOM 3387 N N . THR A 1 442 ? 11.155 43.666 -41.471 1.00 60.91 442 THR A N 1
ATOM 3388 C CA . THR A 1 442 ? 10.125 42.807 -40.896 1.00 60.91 442 THR A CA 1
ATOM 3389 C C . THR A 1 442 ? 10.720 41.418 -40.692 1.00 60.91 442 THR A C 1
ATOM 3391 O O . THR A 1 442 ? 10.685 40.561 -41.571 1.00 60.91 442 THR A O 1
ATOM 3394 N N . ARG A 1 443 ? 11.305 41.197 -39.509 1.00 72.62 443 ARG A N 1
ATOM 3395 C CA . ARG A 1 443 ? 11.721 39.868 -39.064 1.00 72.62 443 ARG A CA 1
ATOM 3396 C C . ARG A 1 443 ? 10.479 38.989 -38.979 1.00 72.62 443 ARG A C 1
ATOM 3398 O O . ARG A 1 443 ? 9.684 39.134 -38.053 1.00 72.62 443 ARG A O 1
ATOM 3405 N N . SER A 1 444 ? 10.325 38.086 -39.938 1.00 79.88 444 SER A N 1
ATOM 3406 C CA . SER A 1 444 ? 9.359 37.000 -39.858 1.00 79.88 444 SER A CA 1
ATOM 3407 C C . SER A 1 444 ? 9.701 36.125 -38.653 1.00 79.88 444 SER A C 1
ATOM 3409 O O . SER A 1 444 ? 10.756 35.495 -38.595 1.00 79.88 444 SER A O 1
ATOM 3411 N N . ILE A 1 445 ? 8.811 36.113 -37.664 1.00 86.44 445 ILE A N 1
ATOM 3412 C CA . ILE A 1 445 ? 8.880 35.171 -36.549 1.00 86.44 445 ILE A CA 1
ATOM 3413 C C . ILE A 1 445 ? 8.315 33.845 -37.070 1.00 86.44 445 ILE A C 1
ATOM 3415 O O . ILE A 1 445 ? 7.211 33.821 -37.615 1.00 86.44 445 ILE A O 1
ATOM 3419 N N . SER A 1 446 ? 9.075 32.754 -36.957 1.00 89.19 446 SER A N 1
ATOM 3420 C CA . SER A 1 446 ? 8.579 31.426 -37.327 1.00 89.19 446 SER A CA 1
ATOM 3421 C C . SER A 1 446 ? 7.540 30.938 -36.317 1.00 89.19 446 SER A C 1
ATOM 3423 O O . SER A 1 446 ? 7.599 31.279 -35.137 1.00 89.19 446 SER A O 1
ATOM 3425 N N . VAL A 1 447 ? 6.613 30.084 -36.761 1.00 85.50 447 VAL A N 1
ATOM 3426 C CA . VAL A 1 447 ? 5.634 29.446 -35.862 1.00 85.50 447 VAL A CA 1
ATOM 3427 C C . VAL A 1 447 ? 6.349 28.637 -34.770 1.00 85.50 447 VAL A C 1
ATOM 3429 O O . VAL A 1 447 ? 5.915 28.635 -33.623 1.00 85.50 447 VAL A O 1
ATOM 3432 N N . ASP A 1 448 ? 7.499 28.032 -35.080 1.00 84.50 448 ASP A N 1
ATOM 3433 C CA . ASP A 1 448 ? 8.332 27.322 -34.101 1.00 84.50 448 ASP A CA 1
ATOM 3434 C C . ASP A 1 448 ? 8.879 28.224 -32.989 1.00 84.50 448 ASP A C 1
ATOM 3436 O O . ASP A 1 448 ? 8.951 27.794 -31.842 1.00 84.50 448 ASP A O 1
ATOM 3440 N N . ALA A 1 449 ? 9.202 29.487 -33.289 1.00 85.81 449 ALA A N 1
ATOM 3441 C CA . ALA A 1 449 ? 9.637 30.464 -32.289 1.00 85.81 449 ALA A CA 1
ATOM 3442 C C . ALA A 1 449 ? 8.491 30.965 -31.382 1.00 85.81 449 ALA A C 1
ATOM 3444 O O . ALA A 1 449 ? 8.749 31.693 -30.425 1.00 85.81 449 ALA A O 1
ATOM 3445 N N . LEU A 1 450 ? 7.243 30.575 -31.673 1.00 89.50 450 LEU A N 1
ATOM 3446 C CA . LEU A 1 450 ? 6.050 30.846 -30.866 1.00 89.50 450 LEU A CA 1
ATOM 3447 C C . LEU A 1 450 ? 5.544 29.604 -30.104 1.00 89.50 450 LEU A C 1
ATOM 3449 O O . LEU A 1 450 ? 4.568 29.708 -29.362 1.00 89.50 450 LEU A O 1
ATOM 3453 N N . LYS A 1 451 ? 6.186 28.435 -30.261 1.00 87.12 451 LYS A N 1
ATOM 3454 C CA . LYS A 1 451 ? 5.851 27.219 -29.500 1.00 87.12 451 LYS A CA 1
ATOM 3455 C C . LYS A 1 451 ? 6.272 27.350 -28.032 1.00 87.12 451 LYS A C 1
ATOM 3457 O O . LYS A 1 451 ? 7.277 27.985 -27.708 1.00 87.12 451 LYS A O 1
ATOM 3462 N N . SER A 1 452 ? 5.520 26.705 -27.142 1.00 88.44 452 SER A N 1
ATOM 3463 C CA . SER A 1 452 ? 5.790 26.681 -25.700 1.00 88.44 452 SER A CA 1
ATOM 3464 C C . SER A 1 452 ? 7.189 26.139 -25.385 1.00 88.44 452 SER A C 1
ATOM 3466 O O . SER A 1 452 ? 7.611 25.113 -25.918 1.00 88.44 452 SER A O 1
ATOM 3468 N N . SER A 1 453 ? 7.918 26.825 -24.500 1.00 89.25 453 SER A N 1
ATOM 3469 C CA . SER A 1 453 ? 9.321 26.493 -24.200 1.00 89.25 453 SER A CA 1
ATOM 3470 C C . SER A 1 453 ? 9.501 25.479 -23.060 1.00 89.25 453 SER A C 1
ATOM 3472 O O . SER A 1 453 ? 10.590 24.930 -22.891 1.00 89.25 453 SER A O 1
ATOM 3474 N N . ASP A 1 454 ? 8.455 25.188 -22.290 1.00 94.25 454 ASP A N 1
ATOM 3475 C CA . ASP A 1 454 ? 8.415 24.290 -21.126 1.00 94.25 454 ASP A CA 1
ATOM 3476 C C . ASP A 1 454 ? 8.103 22.824 -21.495 1.00 94.25 454 ASP A C 1
ATOM 3478 O O . ASP A 1 454 ? 7.408 22.104 -20.778 1.00 94.25 454 ASP A O 1
ATOM 3482 N N . THR A 1 455 ? 8.618 22.366 -22.639 1.00 93.56 455 THR A N 1
ATOM 3483 C CA . THR A 1 455 ? 8.509 20.969 -23.077 1.00 93.56 455 THR A CA 1
ATOM 3484 C C . THR A 1 455 ? 9.297 20.027 -22.159 1.00 93.56 455 THR A C 1
ATOM 3486 O O . THR A 1 455 ? 10.486 20.231 -21.910 1.00 93.56 455 THR A O 1
ATOM 3489 N N . PHE A 1 456 ? 8.644 18.961 -21.689 1.00 95.56 456 PHE A N 1
ATOM 3490 C CA . PHE A 1 456 ? 9.197 18.033 -20.695 1.00 95.56 456 PHE A CA 1
ATOM 3491 C C . PHE A 1 456 ? 10.292 17.059 -21.198 1.00 95.56 456 PHE A C 1
ATOM 3493 O O . PHE A 1 456 ? 11.241 16.814 -20.447 1.00 95.56 456 PHE A O 1
ATOM 3500 N N . PRO A 1 457 ? 10.268 16.514 -22.439 1.00 93.50 457 PRO A N 1
ATOM 3501 C CA . PRO A 1 457 ? 11.232 15.482 -22.854 1.00 93.50 457 PRO A CA 1
ATOM 3502 C C . PRO A 1 457 ? 12.707 15.898 -22.738 1.00 93.50 457 PRO A C 1
ATOM 3504 O O . PRO A 1 457 ? 13.544 15.089 -22.351 1.00 93.50 457 PRO A O 1
ATOM 3507 N N . ARG A 1 458 ? 13.020 17.181 -22.973 1.00 91.12 458 ARG A N 1
ATOM 3508 C CA . ARG A 1 458 ? 14.369 17.773 -22.818 1.00 91.12 458 ARG A CA 1
ATOM 3509 C C . ARG A 1 458 ? 14.790 18.035 -21.359 1.00 91.12 458 ARG A C 1
ATOM 3511 O O . ARG A 1 458 ? 15.821 18.665 -21.121 1.00 91.12 458 ARG A O 1
ATOM 3518 N N . ARG A 1 459 ? 13.949 17.662 -20.389 1.00 94.44 459 ARG A N 1
ATOM 3519 C CA . ARG A 1 459 ? 14.239 17.654 -18.944 1.00 94.44 459 ARG A CA 1
ATOM 3520 C C . ARG A 1 459 ? 14.357 16.233 -18.408 1.00 94.44 459 ARG A C 1
ATOM 3522 O O . ARG A 1 459 ? 15.211 15.984 -17.565 1.00 94.44 459 ARG A O 1
ATOM 3529 N N . HIS A 1 460 ? 13.517 15.323 -18.905 1.00 96.44 460 HIS A N 1
ATOM 3530 C CA . HIS A 1 460 ? 13.566 13.905 -18.550 1.00 96.44 460 HIS A CA 1
ATOM 3531 C C . HIS A 1 460 ? 14.786 13.200 -19.163 1.00 96.44 460 HIS A C 1
ATOM 3533 O O . HIS A 1 460 ? 15.483 12.456 -18.476 1.00 96.44 460 HIS A O 1
ATOM 3539 N N . ASN A 1 461 ? 15.070 13.465 -20.442 1.00 94.19 461 ASN A N 1
ATOM 3540 C CA . ASN A 1 461 ? 16.210 12.898 -21.156 1.00 94.19 461 ASN A CA 1
ATOM 3541 C C . ASN A 1 461 ? 17.420 13.833 -21.033 1.00 94.19 461 ASN A C 1
ATOM 3543 O O . ASN A 1 461 ? 17.327 15.019 -21.347 1.00 94.19 461 ASN A O 1
ATOM 3547 N N . SER A 1 462 ? 18.556 13.300 -20.580 1.00 88.44 462 SER A N 1
ATOM 3548 C CA . SER A 1 462 ? 19.750 14.095 -20.260 1.00 88.44 462 SER A CA 1
ATOM 3549 C C . SER A 1 462 ? 20.683 14.378 -21.440 1.00 88.44 462 SER A C 1
ATOM 3551 O O . SER A 1 462 ? 21.475 15.308 -21.337 1.00 88.44 462 SER A O 1
ATOM 3553 N N . ALA A 1 463 ? 20.618 13.589 -22.517 1.00 91.38 463 ALA A N 1
ATOM 3554 C CA . ALA A 1 463 ? 21.516 13.697 -23.668 1.00 91.38 463 ALA A CA 1
ATOM 3555 C C . ALA A 1 463 ? 20.878 14.501 -24.811 1.00 91.38 463 ALA A C 1
ATOM 3557 O O . ALA A 1 463 ? 19.765 14.181 -25.244 1.00 91.38 463 ALA A O 1
ATOM 3558 N N . THR A 1 464 ? 21.585 15.502 -25.344 1.00 91.31 464 THR A N 1
ATOM 3559 C CA . THR A 1 464 ? 21.144 16.238 -26.547 1.00 91.31 464 THR A CA 1
ATOM 3560 C C . THR A 1 464 ? 21.243 15.361 -27.808 1.00 91.31 464 THR A C 1
ATOM 3562 O O . THR A 1 464 ? 21.953 14.352 -27.787 1.00 91.31 464 THR A O 1
ATOM 3565 N N . PRO A 1 465 ? 20.593 15.709 -28.938 1.00 91.25 465 PRO A N 1
ATOM 3566 C CA . PRO A 1 465 ? 20.738 14.956 -30.190 1.00 91.25 465 PRO A CA 1
ATOM 3567 C C . PRO A 1 465 ? 22.203 14.806 -30.632 1.00 91.25 465 PRO A C 1
ATOM 3569 O O . PRO A 1 465 ? 22.625 13.737 -31.066 1.00 91.25 465 PRO A O 1
ATOM 3572 N N . GLU A 1 466 ? 23.020 15.844 -30.443 1.00 93.19 466 GLU A N 1
ATOM 3573 C CA . GLU A 1 466 ? 24.447 15.825 -30.766 1.00 93.19 466 GLU A CA 1
ATOM 3574 C C . GLU A 1 466 ? 25.265 14.956 -29.801 1.00 93.19 466 GLU A C 1
ATOM 3576 O O . GLU A 1 466 ? 26.383 14.572 -30.138 1.00 93.19 466 GLU A O 1
ATOM 3581 N N . GLU A 1 467 ? 24.779 14.684 -28.592 1.00 95.38 467 GLU A N 1
ATOM 3582 C CA . GLU A 1 467 ? 25.389 13.724 -27.664 1.00 95.38 467 GLU A CA 1
ATOM 3583 C C . GLU A 1 467 ? 24.940 12.295 -27.978 1.00 95.38 467 GLU A C 1
ATOM 3585 O O . GLU A 1 467 ? 25.771 11.391 -27.975 1.00 95.38 467 GLU A O 1
ATOM 3590 N N . GLN A 1 468 ? 23.667 12.099 -28.337 1.00 94.56 468 GLN A N 1
ATOM 3591 C CA . GLN A 1 468 ? 23.119 10.811 -28.772 1.00 94.56 468 GLN A CA 1
ATOM 3592 C C . GLN A 1 468 ? 23.841 10.281 -30.020 1.00 94.56 468 GLN A C 1
ATOM 3594 O O . GLN A 1 468 ? 24.241 9.119 -30.032 1.00 94.56 468 GLN A O 1
ATOM 3599 N N . ILE A 1 469 ? 24.095 11.137 -31.020 1.00 95.12 469 ILE A N 1
ATOM 3600 C CA . ILE A 1 469 ? 24.894 10.783 -32.209 1.00 95.12 469 ILE A CA 1
ATOM 3601 C C . ILE A 1 469 ? 26.304 10.337 -31.795 1.00 95.12 469 ILE A C 1
ATOM 3603 O O . ILE A 1 469 ? 26.708 9.227 -32.117 1.00 95.12 469 ILE A O 1
ATOM 3607 N N . LYS A 1 470 ? 27.023 11.130 -30.986 1.00 96.31 470 LYS A N 1
ATOM 3608 C CA . LYS A 1 470 ? 28.382 10.779 -30.519 1.00 96.31 470 LYS A CA 1
ATOM 3609 C C . LYS A 1 470 ? 28.425 9.499 -29.676 1.00 96.31 470 LYS A C 1
ATOM 3611 O O . LYS A 1 470 ? 29.442 8.808 -29.654 1.00 96.31 470 LYS A O 1
ATOM 3616 N N . MET A 1 471 ? 27.349 9.189 -28.952 1.00 96.88 471 MET A N 1
ATOM 3617 C CA . MET A 1 471 ? 27.212 7.935 -28.208 1.00 96.88 471 MET A CA 1
ATOM 3618 C C . MET A 1 471 ? 26.977 6.743 -29.143 1.00 96.88 471 MET A C 1
ATOM 3620 O O . MET A 1 471 ? 27.592 5.701 -28.929 1.00 96.88 471 MET A O 1
ATOM 3624 N N . ALA A 1 472 ? 26.162 6.898 -30.190 1.00 96.62 472 ALA A N 1
ATOM 3625 C CA . ALA A 1 472 ? 25.990 5.881 -31.228 1.00 96.62 472 ALA A CA 1
ATOM 3626 C C . ALA A 1 472 ? 27.303 5.635 -31.996 1.00 96.62 472 ALA A C 1
ATOM 3628 O O . ALA A 1 472 ? 27.745 4.488 -32.078 1.00 96.62 472 ALA A O 1
ATOM 3629 N N . GLU A 1 473 ? 27.991 6.699 -32.431 1.00 96.56 473 GLU A N 1
ATOM 3630 C CA . GLU A 1 473 ? 29.301 6.638 -33.101 1.00 96.56 473 GLU A CA 1
ATOM 3631 C C . GLU A 1 473 ? 30.329 5.872 -32.250 1.00 96.56 473 GLU A C 1
ATOM 3633 O O . GLU A 1 473 ? 31.033 4.992 -32.745 1.00 96.56 473 GLU A O 1
ATOM 3638 N N . LEU A 1 474 ? 30.387 6.157 -30.941 1.00 97.44 474 LEU A N 1
ATOM 3639 C CA . LEU A 1 474 ? 31.267 5.472 -29.987 1.00 97.44 474 LEU A CA 1
ATOM 3640 C C . LEU A 1 474 ? 30.911 3.985 -29.799 1.00 97.44 474 LEU A C 1
ATOM 3642 O O . LEU A 1 474 ? 31.794 3.178 -29.498 1.00 97.44 474 LEU A O 1
ATOM 3646 N N . CYS A 1 475 ? 29.642 3.619 -29.980 1.00 97.31 475 CYS A N 1
ATOM 3647 C CA . CYS A 1 475 ? 29.170 2.235 -30.002 1.00 97.31 475 CYS A CA 1
ATOM 3648 C C . CYS A 1 475 ? 29.332 1.547 -31.372 1.00 97.31 475 CYS A C 1
ATOM 3650 O O . CYS A 1 475 ? 29.118 0.339 -31.449 1.00 97.31 475 CYS A O 1
ATOM 3652 N N . GLY A 1 476 ? 29.746 2.271 -32.420 1.00 97.81 476 GLY A N 1
ATOM 3653 C CA . GLY A 1 476 ? 29.948 1.742 -33.774 1.00 97.81 476 GLY A CA 1
ATOM 3654 C C . GLY A 1 476 ? 28.740 1.860 -34.711 1.00 97.81 476 GLY A C 1
ATOM 3655 O O . GLY A 1 476 ? 28.663 1.099 -35.671 1.00 97.81 476 GLY A O 1
ATOM 3656 N N . PHE A 1 477 ? 27.812 2.785 -34.443 1.00 97.88 477 PHE A N 1
ATOM 3657 C CA . PHE A 1 477 ? 26.577 2.994 -35.208 1.00 97.88 477 PHE A CA 1
ATOM 3658 C C . PHE A 1 477 ? 26.444 4.444 -35.687 1.00 97.88 477 PHE A C 1
ATOM 3660 O O . PHE A 1 477 ? 26.765 5.372 -34.949 1.00 97.88 477 PHE A O 1
ATOM 3667 N N . ASP A 1 478 ? 25.909 4.651 -36.892 1.00 94.25 478 ASP A N 1
ATOM 3668 C CA . ASP A 1 478 ? 25.745 5.993 -37.483 1.00 94.25 478 ASP A CA 1
ATOM 3669 C C . ASP A 1 478 ? 24.706 6.877 -36.755 1.00 94.25 478 ASP A C 1
ATOM 3671 O O . ASP A 1 478 ? 24.653 8.089 -36.966 1.00 94.25 478 ASP A O 1
ATOM 3675 N N . GLY A 1 479 ? 23.855 6.289 -35.907 1.00 94.12 479 GLY A N 1
ATOM 3676 C CA . GLY A 1 479 ? 22.826 7.005 -35.158 1.00 94.12 479 GLY A CA 1
ATOM 3677 C C . GLY A 1 479 ? 22.031 6.101 -34.215 1.00 94.12 479 GLY A C 1
ATOM 3678 O O . GLY A 1 479 ? 22.266 4.895 -34.124 1.00 94.12 479 GLY A O 1
ATOM 3679 N N . LEU A 1 480 ? 21.071 6.691 -33.497 1.00 93.62 480 LEU A N 1
ATOM 3680 C CA . LEU A 1 480 ? 20.238 5.960 -32.536 1.00 93.62 480 LEU A CA 1
ATOM 3681 C C . LEU A 1 480 ? 19.354 4.902 -33.220 1.00 93.62 480 LEU A C 1
ATOM 3683 O O . LEU A 1 480 ? 19.215 3.802 -32.692 1.00 93.62 480 LEU A O 1
ATOM 3687 N N . ASP A 1 481 ? 18.812 5.197 -34.403 1.00 93.44 481 ASP A N 1
ATOM 3688 C CA . ASP A 1 481 ? 17.950 4.262 -35.134 1.00 93.44 481 ASP A CA 1
ATOM 3689 C C . ASP A 1 481 ? 18.700 2.998 -35.575 1.00 93.44 481 ASP A C 1
ATOM 3691 O O . ASP A 1 481 ? 18.193 1.898 -35.375 1.00 93.44 481 ASP A O 1
ATOM 3695 N N . SER A 1 482 ? 19.935 3.122 -36.081 1.00 95.75 482 SER A N 1
ATOM 3696 C CA . SER A 1 482 ? 20.740 1.960 -36.490 1.00 95.75 482 SER A CA 1
ATOM 3697 C C . SER A 1 482 ? 21.263 1.143 -35.300 1.00 95.75 482 SER A C 1
ATOM 3699 O O . SER A 1 482 ? 21.421 -0.072 -35.415 1.00 95.75 482 SER A O 1
ATOM 3701 N N . LEU A 1 483 ? 21.444 1.769 -34.130 1.00 96.50 483 LEU A N 1
ATOM 3702 C CA . LEU A 1 483 ? 21.654 1.056 -32.866 1.00 96.50 483 LEU A CA 1
ATOM 3703 C C . LEU A 1 483 ? 20.393 0.277 -32.439 1.00 96.50 483 LEU A C 1
ATOM 3705 O O . LEU A 1 483 ? 20.508 -0.865 -31.996 1.00 96.50 483 LEU A O 1
ATOM 3709 N N . ILE A 1 484 ? 19.194 0.852 -32.590 1.00 95.69 484 ILE A N 1
ATOM 3710 C CA . ILE A 1 484 ? 17.921 0.171 -32.287 1.00 95.69 484 ILE A CA 1
ATOM 3711 C C . ILE A 1 484 ? 17.666 -0.984 -33.267 1.00 95.69 484 ILE A C 1
ATOM 3713 O O . ILE A 1 484 ? 17.316 -2.075 -32.816 1.00 95.69 484 ILE A O 1
ATOM 3717 N N . ASP A 1 485 ? 17.904 -0.791 -34.569 1.00 94.69 485 ASP A N 1
ATOM 3718 C CA . ASP A 1 485 ? 17.801 -1.827 -35.612 1.00 94.69 485 ASP A CA 1
ATOM 3719 C C . ASP A 1 485 ? 18.661 -3.065 -35.303 1.00 94.69 485 ASP A C 1
ATOM 3721 O O . ASP A 1 485 ? 18.260 -4.189 -35.599 1.00 94.69 485 ASP A O 1
ATOM 3725 N N . ALA A 1 486 ? 19.830 -2.862 -34.689 1.00 95.81 486 ALA A N 1
ATOM 3726 C CA . ALA A 1 486 ? 20.749 -3.925 -34.284 1.00 95.81 486 ALA A CA 1
ATOM 3727 C C . ALA A 1 486 ? 20.493 -4.488 -32.870 1.00 95.81 486 ALA A C 1
ATOM 3729 O O . ALA A 1 486 ? 21.171 -5.432 -32.465 1.00 95.81 486 ALA A O 1
ATOM 3730 N N . THR A 1 487 ? 19.547 -3.918 -32.112 1.00 96.44 487 THR A N 1
ATOM 3731 C CA . THR A 1 487 ? 19.282 -4.277 -30.703 1.00 96.44 487 THR A CA 1
ATOM 3732 C C . THR A 1 487 ? 17.900 -4.897 -30.487 1.00 96.44 487 THR A C 1
ATOM 3734 O O . THR A 1 487 ? 17.766 -5.790 -29.653 1.00 96.44 487 THR A O 1
ATOM 3737 N N . VAL A 1 488 ? 16.867 -4.438 -31.202 1.00 96.38 488 VAL A N 1
ATOM 3738 C CA . VAL A 1 488 ? 15.474 -4.886 -31.023 1.00 96.38 488 VAL A CA 1
ATOM 3739 C C . VAL A 1 488 ? 15.053 -5.755 -32.217 1.00 96.38 488 VAL A C 1
ATOM 3741 O O . VAL A 1 488 ? 15.001 -5.237 -33.335 1.00 96.38 488 VAL A O 1
ATOM 3744 N N . PRO A 1 489 ? 14.721 -7.050 -32.023 1.00 95.44 489 PRO A N 1
ATOM 3745 C CA . PRO A 1 489 ? 14.385 -7.953 -33.120 1.00 95.44 489 PRO A CA 1
ATOM 3746 C C . PRO A 1 489 ? 13.238 -7.432 -33.993 1.00 95.44 489 PRO A C 1
ATOM 3748 O O . PRO A 1 489 ? 12.156 -7.089 -33.512 1.00 95.44 489 PRO A O 1
ATOM 3751 N N . LYS A 1 490 ? 13.465 -7.398 -35.311 1.00 93.62 490 LYS A N 1
ATOM 3752 C CA . LYS A 1 490 ? 12.545 -6.769 -36.271 1.00 93.62 490 LYS A CA 1
ATOM 3753 C C . LYS A 1 490 ? 11.153 -7.419 -36.323 1.00 93.62 490 LYS A C 1
ATOM 3755 O O . LYS A 1 490 ? 10.201 -6.732 -36.670 1.00 93.62 490 LYS A O 1
ATOM 3760 N N . SER A 1 491 ? 11.017 -8.697 -35.957 1.00 92.75 491 SER A N 1
ATOM 3761 C CA . SER A 1 491 ? 9.726 -9.405 -35.915 1.00 92.75 491 SER A CA 1
ATOM 3762 C C . SER A 1 491 ? 8.747 -8.845 -34.876 1.00 92.75 491 SER A C 1
ATOM 3764 O O . SER A 1 491 ? 7.541 -8.909 -35.090 1.00 92.75 491 SER A O 1
ATOM 3766 N N . ILE A 1 492 ? 9.247 -8.264 -33.780 1.00 94.31 492 ILE A N 1
ATOM 3767 C CA . ILE A 1 492 ? 8.418 -7.758 -32.673 1.00 94.31 492 ILE A CA 1
ATOM 3768 C C . ILE A 1 492 ? 8.317 -6.229 -32.623 1.00 94.31 492 ILE A C 1
ATOM 3770 O O . ILE A 1 492 ? 7.644 -5.692 -31.743 1.00 94.31 492 ILE A O 1
ATOM 3774 N N . ARG A 1 493 ? 8.995 -5.506 -33.519 1.00 94.00 493 ARG A N 1
ATOM 3775 C CA . ARG A 1 493 ? 9.015 -4.038 -33.509 1.00 94.00 493 ARG A CA 1
ATOM 3776 C C . ARG A 1 493 ? 7.724 -3.465 -34.100 1.00 94.00 493 ARG A C 1
ATOM 3778 O O . ARG A 1 493 ? 7.261 -3.918 -35.141 1.00 94.00 493 ARG A O 1
ATOM 3785 N N . LEU A 1 494 ? 7.176 -2.442 -33.450 1.00 93.44 494 LEU A N 1
ATOM 3786 C CA . LEU A 1 494 ? 6.048 -1.661 -33.961 1.00 93.44 494 LEU A CA 1
ATOM 3787 C C . LEU A 1 494 ? 6.532 -0.616 -34.976 1.00 93.44 494 LEU A C 1
ATOM 3789 O O . LEU A 1 494 ? 7.587 -0.010 -34.791 1.00 93.44 494 LEU A O 1
ATOM 3793 N N . GLU A 1 495 ? 5.741 -0.362 -36.021 1.00 88.94 495 GLU A N 1
ATOM 3794 C CA . GLU A 1 495 ? 6.027 0.709 -36.992 1.00 88.94 495 GLU A CA 1
ATOM 3795 C C . GLU A 1 495 ? 5.857 2.105 -36.372 1.00 88.94 495 GLU A C 1
ATOM 3797 O O . GLU A 1 495 ? 6.627 3.020 -36.654 1.00 88.94 495 GLU A O 1
ATOM 3802 N N . SER A 1 496 ? 4.853 2.266 -35.506 1.00 90.19 496 SER A N 1
ATOM 3803 C CA . SER A 1 496 ? 4.647 3.454 -34.676 1.00 90.19 496 SER A CA 1
ATOM 3804 C C . SER A 1 496 ? 3.762 3.126 -33.468 1.00 90.19 496 SER A C 1
ATOM 3806 O O . SER A 1 496 ? 3.082 2.099 -33.441 1.00 90.19 496 SER A O 1
ATOM 3808 N N . MET A 1 497 ? 3.759 4.012 -32.473 1.00 93.56 497 MET A N 1
ATOM 3809 C CA . MET A 1 497 ? 2.822 4.008 -31.349 1.00 93.56 497 MET A CA 1
ATOM 3810 C C . MET A 1 497 ? 2.091 5.353 -31.349 1.00 93.56 497 MET A C 1
ATOM 3812 O O . MET A 1 497 ? 2.734 6.393 -31.494 1.00 93.56 497 MET A O 1
ATOM 3816 N N . LYS A 1 498 ? 0.760 5.325 -31.235 1.00 93.69 498 LYS A N 1
ATOM 3817 C CA . LYS A 1 498 ? -0.105 6.511 -31.284 1.00 93.69 498 LYS A CA 1
ATOM 3818 C C . LYS A 1 498 ? -1.205 6.425 -30.236 1.00 93.69 498 LYS A C 1
ATOM 3820 O O . LYS A 1 498 ? -1.833 5.379 -30.093 1.00 93.69 498 LYS A O 1
ATOM 3825 N N . PHE A 1 499 ? -1.426 7.518 -29.514 1.00 93.62 499 PHE A N 1
ATOM 3826 C CA . PHE A 1 499 ? -2.327 7.574 -28.365 1.00 93.62 499 PHE A CA 1
ATOM 3827 C C . PHE A 1 499 ? -3.668 8.246 -28.702 1.00 93.62 499 PHE A C 1
ATOM 3829 O O . PHE A 1 499 ? -3.693 9.243 -29.423 1.00 93.62 499 PHE A O 1
ATOM 3836 N N . PRO A 1 500 ? -4.801 7.769 -28.145 1.00 86.81 500 PRO A N 1
ATOM 3837 C CA . PRO A 1 500 ? -6.110 8.399 -28.352 1.00 86.81 500 PRO A CA 1
ATOM 3838 C C . PRO A 1 500 ? -6.247 9.750 -27.624 1.00 86.81 500 PRO A C 1
ATOM 3840 O O . PRO A 1 500 ? -7.118 10.552 -27.956 1.00 86.81 500 PRO A O 1
ATOM 3843 N N . LYS A 1 501 ? -5.386 10.004 -26.631 1.00 90.81 501 LYS A N 1
ATOM 3844 C CA . LYS A 1 501 ? -5.259 11.252 -25.870 1.00 90.81 501 LYS A CA 1
ATOM 3845 C C . LYS A 1 501 ? -3.775 11.540 -25.635 1.00 90.81 501 LYS A C 1
ATOM 3847 O O . LYS A 1 501 ? -2.994 10.608 -25.496 1.00 90.81 501 LYS A O 1
ATOM 3852 N N . PHE A 1 502 ? -3.407 12.818 -25.536 1.00 93.00 502 PHE A N 1
ATOM 3853 C CA . PHE A 1 502 ? -2.052 13.273 -25.165 1.00 93.00 502 PHE A CA 1
ATOM 3854 C C . PHE A 1 502 ? -0.904 12.788 -26.079 1.00 93.00 502 PHE A C 1
ATOM 3856 O O . PHE A 1 502 ? 0.237 12.706 -25.635 1.00 93.00 502 PHE A O 1
ATOM 3863 N N . ASP A 1 503 ? -1.182 12.501 -27.354 1.00 94.25 503 ASP A N 1
ATOM 3864 C CA . ASP A 1 503 ? -0.220 11.932 -28.315 1.00 94.25 503 ASP A CA 1
ATOM 3865 C C . ASP A 1 503 ? 1.029 12.807 -28.562 1.00 94.25 503 ASP A C 1
ATOM 3867 O O . ASP A 1 503 ? 2.151 12.310 -28.588 1.00 94.25 503 ASP A O 1
ATOM 3871 N N . GLU A 1 504 ? 0.846 14.128 -28.644 1.00 90.69 504 GLU A N 1
ATOM 3872 C CA . GLU A 1 504 ? 1.929 15.128 -28.725 1.00 90.69 504 GLU A CA 1
ATOM 3873 C C . GLU A 1 504 ? 2.576 15.430 -27.349 1.00 90.69 504 GLU A C 1
ATOM 3875 O O . GLU A 1 504 ? 3.494 16.246 -27.237 1.00 90.69 504 GLU A O 1
ATOM 3880 N N . GLY A 1 505 ? 2.086 14.794 -26.280 1.00 93.38 505 GLY A N 1
ATOM 3881 C CA . GLY A 1 505 ? 2.386 15.123 -24.889 1.00 93.38 505 GLY A CA 1
ATOM 3882 C C . GLY A 1 505 ? 1.711 16.411 -24.393 1.00 93.38 505 GLY A C 1
ATOM 3883 O O . GLY A 1 505 ? 0.933 17.059 -25.092 1.00 93.38 505 GLY A O 1
ATOM 3884 N N . LEU A 1 506 ? 2.029 16.783 -23.151 1.00 95.75 506 LEU A N 1
ATOM 3885 C CA . LEU A 1 506 ? 1.704 18.078 -22.545 1.00 95.75 506 LEU A CA 1
ATOM 3886 C C . LEU A 1 506 ? 3.004 18.781 -22.130 1.00 95.75 506 LEU A C 1
ATOM 3888 O O . LEU A 1 506 ? 3.996 18.125 -21.796 1.00 95.75 506 LEU A O 1
ATOM 3892 N N . THR A 1 507 ? 3.011 20.115 -22.107 1.00 96.75 507 THR A N 1
ATOM 3893 C CA . THR A 1 507 ? 4.089 20.863 -21.437 1.00 96.75 507 THR A CA 1
ATOM 3894 C C . THR A 1 507 ? 3.992 20.729 -19.915 1.00 96.75 507 THR A C 1
ATOM 3896 O O . THR A 1 507 ? 2.956 20.334 -19.376 1.00 96.75 507 THR A O 1
ATOM 3899 N N . GLU A 1 508 ? 5.056 21.089 -19.193 1.00 97.75 508 GLU A N 1
ATOM 3900 C CA . GLU A 1 508 ? 5.054 21.049 -17.724 1.00 97.75 508 GLU A CA 1
ATOM 3901 C C . GLU A 1 508 ? 3.927 21.913 -17.122 1.00 97.75 508 GLU A C 1
ATOM 3903 O O . GLU A 1 508 ? 3.258 21.492 -16.176 1.00 97.75 508 GLU A O 1
ATOM 3908 N N . SER A 1 509 ? 3.655 23.087 -17.706 1.00 97.69 509 SER A N 1
ATOM 3909 C CA . SER A 1 509 ? 2.553 23.961 -17.278 1.00 97.69 509 SER A CA 1
ATOM 3910 C C . SER A 1 509 ? 1.181 23.352 -17.581 1.00 97.69 509 SER A C 1
ATOM 3912 O O . SER A 1 509 ? 0.306 23.357 -16.714 1.00 97.69 509 SER A O 1
ATOM 3914 N N . GLN A 1 510 ? 1.003 22.790 -18.783 1.00 97.50 510 GLN A N 1
ATOM 3915 C CA . GLN A 1 510 ? -0.249 22.151 -19.204 1.00 97.50 510 GLN A CA 1
ATOM 3916 C C . GLN A 1 510 ? -0.575 20.908 -18.371 1.00 97.50 510 GLN A C 1
ATOM 3918 O O . GLN A 1 510 ? -1.737 20.683 -18.045 1.00 97.50 510 GLN A O 1
ATOM 3923 N N . MET A 1 511 ? 0.430 20.121 -17.974 1.00 97.50 511 MET A N 1
ATOM 3924 C CA . MET A 1 511 ? 0.222 18.965 -17.100 1.00 97.50 511 MET A CA 1
ATOM 3925 C C . MET A 1 511 ? -0.278 19.393 -15.712 1.00 97.50 511 MET A C 1
ATOM 3927 O O . MET A 1 511 ? -1.222 18.809 -15.184 1.00 97.50 511 MET A O 1
ATOM 3931 N N . LEU A 1 512 ? 0.284 20.463 -15.136 1.00 98.44 512 LEU A N 1
ATOM 3932 C CA . LEU A 1 512 ? -0.199 21.011 -13.862 1.00 98.44 512 LEU A CA 1
ATOM 3933 C C . LEU A 1 512 ? -1.595 21.645 -13.970 1.00 98.44 512 LEU A C 1
ATOM 3935 O O . LEU A 1 512 ? -2.309 21.694 -12.972 1.00 98.44 512 LEU A O 1
ATOM 3939 N N . GLU A 1 513 ? -1.992 22.142 -15.141 1.00 98.44 513 GLU A N 1
ATOM 3940 C CA . GLU A 1 513 ? -3.355 22.614 -15.409 1.00 98.44 513 GLU A CA 1
ATOM 3941 C C . GLU A 1 513 ? -4.341 21.446 -15.560 1.00 98.44 513 GLU A C 1
ATOM 3943 O O . GLU A 1 513 ? -5.375 21.428 -14.894 1.00 98.44 513 GLU A O 1
ATOM 3948 N N . HIS A 1 514 ? -3.987 20.411 -16.326 1.00 98.31 514 HIS A N 1
ATOM 3949 C CA . HIS A 1 514 ? -4.771 19.180 -16.445 1.00 98.31 514 HIS A CA 1
ATOM 3950 C C . HIS A 1 514 ? -5.005 18.515 -15.078 1.00 98.31 514 HIS A C 1
ATOM 3952 O O . HIS A 1 514 ? -6.149 18.230 -14.723 1.00 98.31 514 HIS A O 1
ATOM 3958 N N . MET A 1 515 ? -3.960 18.371 -14.255 1.00 98.44 515 MET A N 1
ATOM 3959 C CA . MET A 1 515 ? -4.092 17.814 -12.905 1.00 98.44 515 MET A CA 1
ATOM 3960 C C . MET A 1 515 ? -4.968 18.674 -11.983 1.00 98.44 515 MET A C 1
ATOM 3962 O O . MET A 1 515 ? -5.651 18.122 -11.124 1.00 98.44 515 MET A O 1
ATOM 3966 N N . LYS A 1 516 ? -5.003 20.007 -12.150 1.00 98.69 516 LYS A N 1
ATOM 3967 C CA . LYS A 1 516 ? -5.941 20.875 -11.406 1.00 98.69 516 LYS A CA 1
ATOM 3968 C C . LYS A 1 516 ? -7.383 20.658 -11.854 1.00 98.69 516 LYS A C 1
ATOM 3970 O O . LYS A 1 516 ? -8.264 20.608 -11.005 1.00 98.69 516 LYS A O 1
ATOM 3975 N N . ASN A 1 517 ? -7.603 20.476 -13.154 1.00 98.62 517 ASN A N 1
ATOM 3976 C CA . ASN A 1 517 ? -8.922 20.210 -13.729 1.00 98.62 517 ASN A CA 1
ATOM 3977 C C . ASN A 1 517 ? -9.460 18.813 -13.356 1.00 98.62 517 ASN A C 1
ATOM 3979 O O . ASN A 1 517 ? -10.673 18.617 -13.326 1.00 98.62 517 ASN A O 1
ATOM 3983 N N . LEU A 1 518 ? -8.579 17.856 -13.039 1.00 98.56 518 LEU A N 1
ATOM 3984 C CA . LEU A 1 518 ? -8.938 16.599 -12.372 1.00 98.56 518 LEU A CA 1
ATOM 3985 C C . LEU A 1 518 ? -9.227 16.830 -10.879 1.00 98.56 518 LEU A C 1
ATOM 3987 O O . LEU A 1 518 ? -10.281 16.440 -10.385 1.00 98.56 518 LEU A O 1
ATOM 3991 N N . ALA A 1 519 ? -8.335 17.523 -10.164 1.00 98.50 519 ALA A N 1
ATOM 3992 C CA . ALA A 1 519 ? -8.477 17.817 -8.736 1.00 98.50 519 ALA A CA 1
ATOM 3993 C C . ALA A 1 519 ? -9.768 18.588 -8.389 1.00 98.50 519 ALA A C 1
ATOM 3995 O O . ALA A 1 519 ? -10.345 18.369 -7.326 1.00 98.50 519 ALA A O 1
ATOM 3996 N N . SER A 1 520 ? -10.253 19.462 -9.277 1.00 98.44 520 SER A N 1
ATOM 3997 C CA . SER A 1 520 ? -11.503 20.213 -9.095 1.00 98.44 520 SER A CA 1
ATOM 3998 C C . SER A 1 520 ? -12.782 19.384 -9.269 1.00 98.44 520 SER A C 1
ATOM 4000 O O . SER A 1 520 ? -13.861 19.900 -8.997 1.00 98.44 520 SER A O 1
ATOM 4002 N N . LYS A 1 521 ? -12.683 18.131 -9.737 1.00 98.56 521 LYS A N 1
ATOM 4003 C CA . LYS A 1 521 ? -13.814 17.192 -9.870 1.00 98.56 521 LYS A CA 1
ATOM 4004 C C . LYS A 1 521 ? -14.006 16.311 -8.629 1.00 98.56 521 LYS A C 1
ATOM 4006 O O . LYS A 1 521 ? -15.044 15.677 -8.486 1.00 98.56 521 LYS A O 1
ATOM 4011 N N . ASN A 1 522 ? -13.019 16.260 -7.733 1.00 98.62 522 ASN A N 1
ATOM 4012 C CA . ASN A 1 522 ? -13.126 15.526 -6.473 1.00 98.62 522 ASN A CA 1
ATOM 4013 C C . ASN A 1 522 ? -13.756 16.413 -5.385 1.00 98.62 522 ASN A C 1
ATOM 4015 O O . ASN A 1 522 ? -13.407 17.586 -5.243 1.00 98.62 522 ASN A O 1
ATOM 4019 N N . GLN A 1 523 ? -14.657 15.839 -4.590 1.00 98.31 523 GLN A N 1
ATOM 4020 C CA . GLN A 1 523 ? -15.399 16.516 -3.528 1.00 98.31 523 GLN A CA 1
ATOM 4021 C C . GLN A 1 523 ? -14.867 16.060 -2.162 1.00 98.31 523 GLN A C 1
ATOM 4023 O O . GLN A 1 523 ? -15.062 14.918 -1.755 1.00 98.31 523 GLN A O 1
ATOM 4028 N N . ILE A 1 524 ? -14.179 16.947 -1.437 1.00 97.69 524 ILE A N 1
ATOM 4029 C CA . ILE A 1 524 ? -13.557 16.607 -0.147 1.00 97.69 524 ILE A CA 1
ATOM 4030 C C . ILE A 1 524 ? -14.616 16.641 0.969 1.00 97.69 524 ILE A C 1
ATOM 4032 O O . ILE A 1 524 ? -14.859 17.681 1.581 1.00 97.69 524 ILE A O 1
ATOM 4036 N N . PHE A 1 525 ? -15.258 15.499 1.225 1.00 98.25 525 PHE A N 1
ATOM 4037 C CA . PHE A 1 525 ? -16.242 15.320 2.301 1.00 98.25 525 PHE A CA 1
ATOM 4038 C C . PHE A 1 525 ? -15.595 14.810 3.598 1.00 98.25 525 PHE A C 1
ATOM 4040 O O . PHE A 1 525 ? -14.691 13.967 3.592 1.00 98.25 525 PHE A O 1
ATOM 4047 N N . LYS A 1 526 ? -16.116 15.262 4.745 1.00 98.38 526 LYS A N 1
ATOM 4048 C CA . LYS A 1 526 ? -15.678 14.814 6.074 1.00 98.38 526 LYS A CA 1
ATOM 4049 C C . LYS A 1 526 ? -16.123 13.366 6.298 1.00 98.38 526 LYS A C 1
ATOM 4051 O O . LYS A 1 526 ? -17.301 13.096 6.515 1.00 98.38 526 LYS A O 1
ATOM 4056 N N . SER A 1 527 ? -15.189 12.425 6.202 1.00 98.50 527 SER A N 1
ATOM 4057 C CA . SER A 1 527 ? -15.524 11.006 6.058 1.00 98.50 527 SER A CA 1
ATOM 4058 C C . SER A 1 527 ? -15.377 10.213 7.358 1.00 98.50 527 SER A C 1
ATOM 4060 O O . SER A 1 527 ? -14.286 9.772 7.698 1.00 98.50 527 SER A O 1
ATOM 4062 N N . PHE A 1 528 ? -16.498 9.953 8.034 1.00 98.81 528 PHE A N 1
ATOM 4063 C CA . PHE A 1 528 ? -16.591 9.150 9.262 1.00 98.81 528 PHE A CA 1
ATOM 4064 C C . PHE A 1 528 ? -16.792 7.646 8.983 1.00 98.81 528 PHE A C 1
ATOM 4066 O O . PHE A 1 528 ? -17.452 6.942 9.748 1.00 98.81 528 PHE A O 1
ATOM 4073 N N . ILE A 1 529 ? -16.277 7.148 7.854 1.00 98.75 529 ILE A N 1
ATOM 4074 C CA . ILE A 1 529 ? -16.489 5.764 7.394 1.00 98.75 529 ILE A CA 1
ATOM 4075 C C . ILE A 1 529 ? -15.608 4.769 8.172 1.00 98.75 529 ILE A C 1
ATOM 4077 O O . ILE A 1 529 ? -16.043 3.652 8.455 1.00 98.75 529 ILE A O 1
ATOM 4081 N N . GLY A 1 530 ? -14.373 5.165 8.506 1.00 98.44 530 GLY A N 1
ATOM 4082 C CA . GLY A 1 530 ? -13.395 4.316 9.188 1.00 98.44 530 GLY A CA 1
ATOM 4083 C C . GLY A 1 530 ? -12.898 3.174 8.302 1.00 98.44 530 GLY A C 1
ATOM 4084 O O . GLY A 1 530 ? -12.269 3.404 7.268 1.00 98.44 530 GLY A O 1
ATOM 4085 N N . MET A 1 531 ? -13.184 1.931 8.706 1.00 98.44 531 MET A N 1
ATOM 4086 C CA . MET A 1 531 ? -12.787 0.700 7.995 1.00 98.44 531 MET A CA 1
ATOM 4087 C C . MET A 1 531 ? -11.269 0.570 7.759 1.00 98.44 531 MET A C 1
ATOM 4089 O O . MET A 1 531 ? -10.853 0.001 6.751 1.00 98.44 531 MET A O 1
ATOM 4093 N N . GLY A 1 532 ? -10.448 1.113 8.663 1.00 98.25 532 GLY A N 1
ATOM 4094 C CA . GLY A 1 532 ? -8.981 1.105 8.567 1.00 98.25 532 GLY A CA 1
ATOM 4095 C C . GLY A 1 532 ? -8.365 2.392 7.999 1.00 98.25 532 GLY A C 1
ATOM 4096 O O . GLY A 1 532 ? -7.140 2.501 7.955 1.00 98.25 532 GLY A O 1
ATOM 4097 N N . TYR A 1 533 ? -9.188 3.373 7.608 1.00 98.81 533 TYR A N 1
ATOM 4098 C CA . TYR A 1 533 ? -8.752 4.673 7.090 1.00 98.81 533 TYR A CA 1
ATOM 4099 C C . TYR A 1 533 ? -9.406 5.817 7.878 1.00 98.81 533 TYR A C 1
ATOM 4101 O O . TYR A 1 533 ? -10.631 5.884 7.986 1.00 98.81 533 TYR A O 1
ATOM 4109 N N . TYR A 1 534 ? -8.585 6.721 8.415 1.00 98.81 534 TYR A N 1
ATOM 4110 C CA . TYR A 1 534 ? -8.997 7.811 9.309 1.00 98.81 534 TYR A CA 1
ATOM 4111 C C . TYR A 1 534 ? -8.181 9.066 8.973 1.00 98.81 534 TYR A C 1
ATOM 4113 O O . TYR A 1 534 ? -6.968 8.964 8.772 1.00 98.81 534 TYR A O 1
ATOM 4121 N N . ASN A 1 535 ? -8.785 10.256 8.912 1.00 98.44 535 ASN A N 1
ATOM 4122 C CA . ASN A 1 535 ? -8.021 11.439 8.515 1.00 98.44 535 ASN A CA 1
ATOM 4123 C C . ASN A 1 535 ? -7.035 11.877 9.621 1.00 98.44 535 ASN A C 1
ATOM 4125 O O . ASN A 1 535 ? -7.264 11.661 10.813 1.00 98.44 535 ASN A O 1
ATOM 4129 N N . THR A 1 536 ? -5.914 12.488 9.235 1.00 98.62 536 THR A N 1
ATOM 4130 C CA . THR A 1 536 ? -4.822 12.876 10.146 1.00 98.62 536 THR A CA 1
ATOM 4131 C C . THR A 1 536 ? -4.188 14.195 9.719 1.00 98.62 536 THR A C 1
ATOM 4133 O O . THR A 1 536 ? -4.065 14.502 8.532 1.00 98.62 536 THR A O 1
ATOM 4136 N N . HIS A 1 537 ? -3.763 14.992 10.695 1.00 98.56 537 HIS A N 1
ATOM 4137 C CA . HIS A 1 537 ? -3.002 16.209 10.469 1.00 98.56 537 HIS A CA 1
ATOM 4138 C C . HIS A 1 537 ? -1.538 15.865 10.187 1.00 98.56 537 HIS A C 1
ATOM 4140 O O . HIS A 1 537 ? -0.684 15.924 11.070 1.00 98.56 537 HIS A O 1
ATOM 4146 N N . VAL A 1 538 ? -1.233 15.549 8.924 1.00 98.69 538 VAL A N 1
ATOM 4147 C CA . VAL A 1 538 ? 0.147 15.384 8.441 1.00 98.69 538 VAL A CA 1
ATOM 4148 C C . VAL A 1 538 ? 0.979 16.616 8.830 1.00 98.69 538 VAL A C 1
ATOM 4150 O O . VAL A 1 538 ? 0.716 17.706 8.312 1.00 98.69 538 VAL A O 1
ATOM 4153 N N . PRO A 1 539 ? 1.995 16.496 9.711 1.00 98.81 539 PRO A N 1
ATOM 4154 C CA . PRO A 1 539 ? 2.737 17.661 10.175 1.00 98.81 539 PRO A CA 1
ATOM 4155 C C . PRO A 1 539 ? 3.451 18.339 8.993 1.00 98.81 539 PRO A C 1
ATOM 4157 O O . PRO A 1 539 ? 4.221 17.666 8.300 1.00 98.81 539 PRO A O 1
ATOM 4160 N N . PRO A 1 540 ? 3.268 19.654 8.745 1.00 98.75 540 PRO A N 1
ATOM 4161 C CA . PRO A 1 540 ? 3.817 20.312 7.552 1.00 98.75 540 PRO A CA 1
ATOM 4162 C C . PRO A 1 540 ? 5.341 20.190 7.412 1.00 98.75 540 PRO A C 1
ATOM 4164 O O . PRO A 1 540 ? 5.866 20.128 6.302 1.00 98.75 540 PRO A O 1
ATOM 4167 N N . VAL A 1 541 ? 6.058 20.082 8.535 1.00 98.88 541 VAL A N 1
ATOM 4168 C CA . VAL A 1 541 ? 7.500 19.797 8.573 1.00 98.88 541 VAL A CA 1
ATOM 4169 C C . VAL A 1 541 ? 7.849 18.400 8.037 1.00 98.88 541 VAL A C 1
ATOM 4171 O O . VAL A 1 541 ? 8.863 18.263 7.356 1.00 98.88 541 VAL A O 1
ATOM 4174 N N . ILE A 1 542 ? 7.013 17.383 8.265 1.00 98.88 542 ILE A N 1
ATOM 4175 C CA . ILE A 1 542 ? 7.185 16.021 7.729 1.00 98.88 542 ILE A CA 1
ATOM 4176 C C . ILE A 1 542 ? 6.817 15.993 6.244 1.00 98.88 542 ILE A C 1
ATOM 4178 O O . ILE A 1 542 ? 7.611 15.508 5.437 1.00 98.88 542 ILE A O 1
ATOM 4182 N N . LEU A 1 543 ? 5.667 16.572 5.876 1.00 98.75 543 LEU A N 1
ATOM 4183 C CA . LEU A 1 543 ? 5.221 16.686 4.483 1.00 98.75 543 LEU A CA 1
ATOM 4184 C C . LEU A 1 543 ? 6.326 17.311 3.617 1.00 98.75 543 LEU A C 1
ATOM 4186 O O . LEU A 1 543 ? 6.851 16.676 2.704 1.00 98.75 543 LEU A O 1
ATOM 4190 N N . ARG A 1 544 ? 6.769 18.514 3.992 1.00 98.81 544 ARG A N 1
ATOM 4191 C CA . ARG A 1 544 ? 7.723 19.306 3.214 1.00 98.81 544 ARG A CA 1
ATOM 4192 C C . ARG A 1 544 ? 9.141 18.736 3.184 1.00 98.81 544 ARG A C 1
ATOM 4194 O O . ARG A 1 544 ? 9.833 18.867 2.178 1.00 98.81 544 ARG A O 1
ATOM 4201 N N . ASN A 1 545 ? 9.615 18.152 4.288 1.00 98.81 545 ASN A N 1
ATOM 4202 C CA . ASN A 1 545 ? 11.018 17.732 4.413 1.00 98.81 545 ASN A CA 1
ATOM 4203 C C . ASN A 1 545 ? 11.237 16.223 4.219 1.00 98.81 545 ASN A C 1
ATOM 4205 O O . ASN A 1 545 ? 12.393 15.798 4.243 1.00 98.81 545 ASN A O 1
ATOM 4209 N N . ILE A 1 546 ? 10.183 15.429 3.989 1.00 98.81 546 ILE A N 1
ATOM 4210 C CA . ILE A 1 546 ? 10.282 14.002 3.635 1.00 98.81 546 ILE A CA 1
ATOM 4211 C C . ILE A 1 546 ? 9.481 13.698 2.362 1.00 98.81 546 ILE A C 1
ATOM 4213 O O . ILE A 1 546 ? 10.087 13.308 1.366 1.00 98.81 546 ILE A O 1
ATOM 4217 N N . MET A 1 547 ? 8.160 13.900 2.354 1.00 98.31 547 MET A N 1
ATOM 4218 C CA . MET A 1 547 ? 7.313 13.530 1.205 1.00 98.31 547 MET A CA 1
ATOM 4219 C C . MET A 1 547 ? 7.600 14.389 -0.036 1.00 98.31 547 MET A C 1
ATOM 4221 O O . MET A 1 547 ? 7.723 13.870 -1.140 1.00 98.31 547 MET A O 1
ATOM 4225 N N . GLU A 1 548 ? 7.789 15.696 0.146 1.00 98.75 548 GLU A N 1
ATOM 4226 C CA . GLU A 1 548 ? 8.115 16.643 -0.933 1.00 98.75 548 GLU A CA 1
ATOM 4227 C C . GLU A 1 548 ? 9.632 16.778 -1.176 1.00 98.75 548 GLU A C 1
ATOM 4229 O O . GLU A 1 548 ? 10.073 17.576 -2.006 1.00 98.75 548 GLU A O 1
ATOM 4234 N N . ASN A 1 549 ? 10.459 15.985 -0.483 1.00 98.75 549 ASN A N 1
ATOM 4235 C CA . ASN A 1 549 ? 11.913 16.113 -0.498 1.00 98.75 549 ASN A CA 1
ATOM 4236 C C . ASN A 1 549 ? 12.602 14.976 -1.287 1.00 98.75 549 ASN A C 1
ATOM 4238 O O . ASN A 1 549 ? 12.666 13.838 -0.804 1.00 98.75 549 ASN A O 1
ATOM 4242 N N . PRO A 1 550 ? 13.226 15.257 -2.450 1.00 98.62 550 PRO A N 1
ATOM 4243 C CA . PRO A 1 550 ? 13.878 14.226 -3.259 1.00 98.62 550 PRO A CA 1
ATOM 4244 C C . PRO A 1 550 ? 15.080 13.560 -2.567 1.00 98.62 550 PRO A C 1
ATOM 4246 O O . PRO A 1 550 ? 15.488 12.472 -2.974 1.00 98.62 550 PRO A O 1
ATOM 4249 N N . ALA A 1 551 ? 15.627 14.144 -1.491 1.00 98.44 551 ALA A N 1
ATOM 4250 C CA . ALA A 1 551 ? 16.649 13.504 -0.658 1.00 98.44 551 ALA A CA 1
ATOM 4251 C C . ALA A 1 551 ? 16.103 12.396 0.270 1.00 98.44 551 ALA A C 1
ATOM 4253 O O . ALA A 1 551 ? 16.893 11.744 0.953 1.00 98.44 551 ALA A O 1
ATOM 4254 N N . TRP A 1 552 ? 14.785 12.161 0.276 1.00 98.75 552 TRP A N 1
ATOM 4255 C CA . TRP A 1 552 ? 14.131 11.010 0.909 1.00 98.75 552 TRP A CA 1
ATOM 4256 C C . TRP A 1 552 ? 13.466 10.065 -0.096 1.00 98.75 552 TRP A C 1
ATOM 4258 O O . TRP A 1 552 ? 13.519 8.848 0.097 1.00 98.75 552 TRP A O 1
ATOM 4268 N N . TYR A 1 553 ? 12.847 10.596 -1.159 1.00 98.62 553 TYR A N 1
ATOM 4269 C CA . TYR A 1 553 ? 12.035 9.780 -2.067 1.00 98.62 553 TYR A CA 1
ATOM 4270 C C . TYR A 1 553 ? 12.767 9.209 -3.294 1.00 98.62 553 TYR A C 1
ATOM 4272 O O . TYR A 1 553 ? 12.257 8.266 -3.894 1.00 98.62 553 TYR A O 1
ATOM 4280 N N . THR A 1 554 ? 13.947 9.713 -3.684 1.00 98.75 554 THR A N 1
ATOM 4281 C CA . THR A 1 554 ? 14.619 9.253 -4.927 1.00 98.75 554 THR A CA 1
ATOM 4282 C C . THR A 1 554 ? 15.574 8.070 -4.740 1.00 98.75 554 THR A C 1
ATOM 4284 O O . THR A 1 554 ? 15.907 7.377 -5.700 1.00 98.75 554 THR A O 1
ATOM 4287 N N . GLN A 1 555 ? 16.043 7.801 -3.520 1.00 97.88 555 GLN A N 1
ATOM 4288 C CA . GLN A 1 555 ? 16.790 6.576 -3.216 1.00 97.88 555 GLN A CA 1
ATOM 4289 C C . GLN A 1 555 ? 15.871 5.343 -3.223 1.00 97.88 555 GLN A C 1
ATOM 4291 O O . GLN A 1 555 ? 14.669 5.452 -3.004 1.00 97.88 555 GLN A O 1
ATOM 4296 N N . TYR A 1 556 ? 16.433 4.145 -3.403 1.00 98.50 556 TYR A N 1
ATOM 4297 C CA . TYR A 1 556 ? 15.694 2.874 -3.310 1.00 98.50 556 TYR A CA 1
ATOM 4298 C C . TYR A 1 556 ? 16.121 2.047 -2.082 1.00 98.50 556 TYR A C 1
ATOM 4300 O O . TYR A 1 556 ? 16.813 2.551 -1.189 1.00 98.50 556 TYR A O 1
ATOM 4308 N N . THR A 1 557 ? 15.688 0.786 -2.015 1.00 98.06 557 THR A N 1
ATOM 4309 C CA . THR A 1 557 ? 15.980 -0.192 -0.951 1.00 98.06 557 THR A CA 1
ATOM 4310 C C . THR A 1 557 ? 17.441 -0.112 -0.462 1.00 98.06 557 THR A C 1
ATOM 4312 O O . THR A 1 557 ? 18.354 -0.056 -1.292 1.00 98.06 557 THR A O 1
ATOM 4315 N N . PRO A 1 558 ? 17.711 -0.105 0.862 1.00 97.88 558 PRO A N 1
ATOM 4316 C CA . PRO A 1 558 ? 19.038 0.163 1.432 1.00 97.88 558 PRO A CA 1
ATOM 4317 C C . PRO A 1 558 ? 20.012 -1.031 1.329 1.00 97.88 558 PRO A C 1
ATOM 4319 O O . PRO A 1 558 ? 20.548 -1.509 2.327 1.00 97.88 558 PRO A O 1
ATOM 4322 N N . TYR A 1 559 ? 20.254 -1.520 0.106 1.00 97.88 559 TYR A N 1
ATOM 4323 C CA . TYR A 1 559 ? 21.200 -2.603 -0.196 1.00 97.88 559 TYR A CA 1
ATOM 4324 C C . TYR A 1 559 ? 22.650 -2.248 0.172 1.00 97.88 559 TYR A C 1
ATOM 4326 O O . TYR A 1 559 ? 23.395 -3.111 0.628 1.00 97.88 559 TYR A O 1
ATOM 4334 N N . GLN A 1 560 ? 23.042 -0.984 -0.020 1.00 98.12 560 GLN A N 1
ATOM 4335 C CA . GLN A 1 560 ? 24.353 -0.441 0.353 1.00 98.12 560 GLN A CA 1
ATOM 4336 C C . GLN A 1 560 ? 24.205 0.311 1.682 1.00 98.12 560 GLN A C 1
ATOM 4338 O O . GLN A 1 560 ? 23.878 1.501 1.709 1.00 98.12 560 GLN A O 1
ATOM 4343 N N . ALA A 1 561 ? 24.349 -0.409 2.795 1.00 98.25 561 ALA A N 1
ATOM 4344 C CA . ALA A 1 561 ? 23.968 0.076 4.121 1.00 98.25 561 ALA A CA 1
ATOM 4345 C C . ALA A 1 561 ? 24.784 1.302 4.569 1.00 98.25 561 ALA A C 1
ATOM 4347 O O . ALA A 1 561 ? 24.240 2.216 5.188 1.00 98.25 561 ALA A O 1
ATOM 4348 N N . GLU A 1 562 ? 26.066 1.351 4.215 1.00 98.38 562 GLU A N 1
ATOM 4349 C CA . GLU A 1 562 ? 27.033 2.397 4.561 1.00 98.38 562 GLU A CA 1
ATOM 4350 C C . GLU A 1 562 ? 26.641 3.790 4.039 1.00 98.38 562 GLU A C 1
ATOM 4352 O O . GLU A 1 562 ? 27.002 4.791 4.651 1.00 98.38 562 GLU A O 1
ATOM 4357 N N . ILE A 1 563 ? 25.871 3.844 2.946 1.00 98.31 563 ILE A N 1
ATOM 4358 C CA . ILE A 1 563 ? 25.322 5.062 2.315 1.00 98.31 563 ILE A CA 1
ATOM 4359 C C . ILE A 1 563 ? 23.787 5.123 2.429 1.00 98.31 563 ILE A C 1
ATOM 4361 O O . ILE A 1 563 ? 23.100 5.677 1.568 1.00 98.31 563 ILE A O 1
ATOM 4365 N N . SER A 1 564 ? 23.246 4.471 3.463 1.00 98.62 564 SER A N 1
ATOM 4366 C CA . SER A 1 564 ? 21.806 4.362 3.737 1.00 98.62 564 SER A CA 1
ATOM 4367 C C . SER A 1 564 ? 21.452 4.463 5.232 1.00 98.62 564 SER A C 1
ATOM 4369 O O . SER A 1 564 ? 20.360 4.063 5.642 1.00 98.62 564 SER A O 1
ATOM 4371 N N . GLN A 1 565 ? 22.375 4.935 6.081 1.00 98.81 565 GLN A N 1
ATOM 4372 C CA . GLN A 1 565 ? 22.204 4.946 7.545 1.00 98.81 565 GLN A CA 1
ATOM 4373 C C . GLN A 1 565 ? 21.119 5.924 8.040 1.00 98.81 565 GLN A C 1
ATOM 4375 O O . GLN A 1 565 ? 20.771 5.898 9.218 1.00 98.81 565 GLN A O 1
ATOM 4380 N N . GLY A 1 566 ? 20.610 6.811 7.184 1.00 98.81 566 GLY A N 1
ATOM 4381 C CA . GLY A 1 566 ? 19.514 7.732 7.464 1.00 98.81 566 GLY A CA 1
ATOM 4382 C C . GLY A 1 566 ? 18.182 7.001 7.478 1.00 98.81 566 GLY A C 1
ATOM 4383 O O . GLY A 1 566 ? 17.588 6.819 8.542 1.00 98.81 566 GLY A O 1
ATOM 4384 N N . ARG A 1 567 ? 17.744 6.496 6.317 1.00 98.69 567 ARG A N 1
ATOM 4385 C CA . ARG A 1 567 ? 16.494 5.724 6.235 1.00 98.69 567 ARG A CA 1
ATOM 4386 C C . ARG A 1 567 ? 16.542 4.404 7.002 1.00 98.69 567 ARG A C 1
ATOM 4388 O O . ARG A 1 567 ? 15.507 3.957 7.472 1.00 98.69 567 ARG A O 1
ATOM 4395 N N . LEU A 1 568 ? 17.720 3.806 7.207 1.00 98.88 568 LEU A N 1
ATOM 4396 C CA . LEU A 1 568 ? 17.856 2.654 8.110 1.00 98.88 568 LEU A CA 1
ATOM 4397 C C . LEU A 1 568 ? 17.586 3.019 9.583 1.00 98.88 568 LEU A C 1
ATOM 4399 O O . LEU A 1 568 ? 16.993 2.208 10.286 1.00 98.88 568 LEU A O 1
ATOM 4403 N N . GLU A 1 569 ? 17.971 4.213 10.053 1.00 98.88 569 GLU A N 1
ATOM 4404 C CA . GLU A 1 569 ? 17.643 4.675 11.416 1.00 98.88 569 GLU A CA 1
ATOM 4405 C C . GLU A 1 569 ? 16.142 4.960 11.540 1.00 98.88 569 GLU A C 1
ATOM 4407 O O . GLU A 1 569 ? 15.503 4.491 12.474 1.00 98.88 569 GLU A O 1
ATOM 4412 N N . SER A 1 570 ? 15.550 5.619 10.541 1.00 98.88 570 SER A N 1
ATOM 4413 C CA . SER A 1 570 ? 14.111 5.903 10.515 1.00 98.88 570 SER A CA 1
ATOM 4414 C C . SER A 1 570 ? 13.237 4.636 10.423 1.00 98.88 570 SER A C 1
ATOM 4416 O O . SER A 1 570 ? 12.247 4.520 11.143 1.00 98.88 570 SER A O 1
ATOM 4418 N N . LEU A 1 571 ? 13.629 3.630 9.633 1.00 98.88 571 LEU A N 1
ATOM 4419 C CA . LEU A 1 571 ? 12.938 2.332 9.588 1.00 98.88 571 LEU A CA 1
ATOM 4420 C C . LEU A 1 571 ? 13.141 1.501 10.868 1.00 98.88 571 LEU A C 1
ATOM 4422 O O . LEU A 1 571 ? 12.279 0.693 11.213 1.00 98.88 571 LEU A O 1
ATOM 4426 N N . LEU A 1 572 ? 14.244 1.701 11.600 1.00 98.88 572 LEU A N 1
ATOM 4427 C CA . LEU A 1 572 ? 14.402 1.121 12.935 1.00 98.88 572 LEU A CA 1
ATOM 4428 C C . LEU A 1 572 ? 13.500 1.831 13.957 1.00 98.88 572 LEU A C 1
ATOM 4430 O O . LEU A 1 572 ? 12.872 1.145 14.757 1.00 98.88 572 LEU A O 1
ATOM 4434 N N . ASN A 1 573 ? 13.352 3.159 13.879 1.00 98.88 573 ASN A N 1
ATOM 4435 C CA . ASN A 1 573 ? 12.373 3.899 14.683 1.00 98.88 573 ASN A CA 1
ATOM 4436 C C . ASN A 1 573 ? 10.941 3.407 14.402 1.00 98.88 573 ASN A C 1
ATOM 4438 O O . ASN A 1 573 ? 10.184 3.213 15.347 1.00 98.88 573 ASN A O 1
ATOM 4442 N N . PHE A 1 574 ? 10.583 3.135 13.136 1.00 98.94 574 PHE A N 1
ATOM 4443 C CA . PHE A 1 574 ? 9.302 2.503 12.786 1.00 98.94 574 PHE A CA 1
ATOM 4444 C C . PHE A 1 574 ? 9.145 1.139 13.467 1.00 98.94 574 PHE A C 1
ATOM 4446 O O . PHE A 1 574 ? 8.134 0.884 14.109 1.00 98.94 574 PHE A O 1
ATOM 4453 N N . GLN A 1 575 ? 10.158 0.270 13.398 1.00 98.94 575 GLN A N 1
ATOM 4454 C CA . GLN A 1 575 ? 10.106 -1.020 14.091 1.00 98.94 575 GLN A CA 1
ATOM 4455 C C . GLN A 1 575 ? 9.912 -0.863 15.606 1.00 98.94 575 GLN A C 1
ATOM 4457 O O . GLN A 1 575 ? 9.071 -1.564 16.158 1.00 98.94 575 GLN A O 1
ATOM 4462 N N . THR A 1 576 ? 10.636 0.052 16.263 1.00 98.88 576 THR A N 1
ATOM 4463 C CA . THR A 1 576 ? 10.483 0.323 17.704 1.00 98.88 576 THR A CA 1
ATOM 4464 C C . THR A 1 576 ? 9.095 0.873 18.043 1.00 98.88 576 THR A C 1
ATOM 4466 O O . THR A 1 576 ? 8.489 0.448 19.020 1.00 98.88 576 THR A O 1
ATOM 4469 N N . LEU A 1 577 ? 8.553 1.759 17.205 1.00 98.88 577 LEU A N 1
ATOM 4470 C CA . LEU A 1 577 ? 7.195 2.288 17.340 1.00 98.88 577 LEU A CA 1
ATOM 4471 C C . LEU A 1 577 ? 6.147 1.168 17.355 1.00 98.88 577 LEU A C 1
ATOM 4473 O O . LEU A 1 577 ? 5.294 1.135 18.242 1.00 98.88 577 LEU A O 1
ATOM 4477 N N . ILE A 1 578 ? 6.237 0.225 16.413 1.00 98.94 578 ILE A N 1
ATOM 4478 C CA . ILE A 1 578 ? 5.316 -0.914 16.369 1.00 98.94 578 ILE A CA 1
ATOM 4479 C C . ILE A 1 578 ? 5.539 -1.855 17.564 1.00 98.94 578 ILE A C 1
ATOM 4481 O O . ILE A 1 578 ? 4.555 -2.303 18.152 1.00 98.94 578 ILE A O 1
ATOM 4485 N N . THR A 1 579 ? 6.781 -2.157 17.968 1.00 98.81 579 THR A N 1
ATOM 4486 C CA . THR A 1 579 ? 7.019 -3.059 19.116 1.00 98.81 579 THR A CA 1
ATOM 4487 C C . THR A 1 579 ? 6.478 -2.490 20.425 1.00 98.81 579 THR A C 1
ATOM 4489 O O . THR A 1 579 ? 5.799 -3.203 21.162 1.00 98.81 579 THR A O 1
ATOM 4492 N N . ASP A 1 580 ? 6.713 -1.202 20.683 1.00 98.75 580 ASP A N 1
ATOM 4493 C CA . ASP A 1 580 ? 6.273 -0.532 21.908 1.00 98.75 580 ASP A CA 1
ATOM 4494 C C . ASP A 1 580 ? 4.743 -0.401 21.958 1.00 98.75 580 ASP A C 1
ATOM 4496 O O . ASP A 1 580 ? 4.133 -0.646 23.001 1.00 98.75 580 ASP A O 1
ATOM 4500 N N . LEU A 1 581 ? 4.095 -0.061 20.835 1.00 98.88 581 LEU A N 1
ATOM 4501 C CA . LEU A 1 581 ? 2.636 0.061 20.796 1.00 98.88 581 LEU A CA 1
ATOM 4502 C C . LEU A 1 581 ? 1.929 -1.296 20.842 1.00 98.88 581 LEU A C 1
ATOM 4504 O O . LEU A 1 581 ? 0.988 -1.432 21.614 1.00 98.88 581 LEU A O 1
ATOM 4508 N N . THR A 1 582 ? 2.383 -2.305 20.092 1.00 98.88 582 THR A N 1
ATOM 4509 C CA . THR A 1 582 ? 1.735 -3.637 20.057 1.00 98.88 582 THR A CA 1
ATOM 4510 C C . THR A 1 582 ? 2.053 -4.524 21.264 1.00 98.88 582 THR A C 1
ATOM 4512 O O . THR A 1 582 ? 1.356 -5.515 21.491 1.00 98.88 582 THR A O 1
ATOM 4515 N N . GLY A 1 583 ? 3.092 -4.193 22.039 1.00 98.56 583 GLY A N 1
ATOM 4516 C CA . GLY A 1 583 ? 3.574 -5.007 23.158 1.00 98.56 583 GLY A CA 1
ATOM 4517 C C . GLY A 1 583 ? 4.353 -6.259 22.730 1.00 98.56 583 GLY A C 1
ATOM 4518 O O . GLY A 1 583 ? 4.574 -7.146 23.553 1.00 98.56 583 GLY A O 1
ATOM 4519 N N . LEU A 1 584 ? 4.759 -6.367 21.457 1.00 98.69 584 LEU A N 1
ATOM 4520 C CA . LEU A 1 584 ? 5.482 -7.527 20.922 1.00 98.69 584 LEU A CA 1
ATOM 4521 C C . LEU A 1 584 ? 6.959 -7.224 20.622 1.00 98.69 584 LEU A C 1
ATOM 4523 O O . LEU A 1 584 ? 7.282 -6.158 20.111 1.00 98.69 584 LEU A O 1
ATOM 4527 N N . PRO A 1 585 ? 7.889 -8.170 20.866 1.00 97.75 585 PRO A N 1
ATOM 4528 C CA . PRO A 1 585 ? 9.333 -7.906 20.894 1.00 97.75 585 PRO A CA 1
ATOM 4529 C C . PRO A 1 585 ? 10.010 -7.851 19.510 1.00 97.75 585 PRO A C 1
ATOM 4531 O O . PRO A 1 585 ? 11.242 -7.936 19.421 1.00 97.75 585 PRO A O 1
ATOM 4534 N N . MET A 1 586 ? 9.245 -7.802 18.415 1.00 97.00 586 MET A N 1
ATOM 4535 C CA . MET A 1 586 ? 9.783 -7.678 17.060 1.00 97.00 586 MET A CA 1
ATOM 4536 C C . MET A 1 586 ? 8.735 -7.200 16.047 1.00 97.00 586 MET A C 1
ATOM 4538 O O . MET A 1 586 ? 7.615 -7.693 16.065 1.00 97.00 586 MET A O 1
ATOM 4542 N N . SER A 1 587 ? 9.138 -6.330 15.113 1.00 98.50 587 SER A N 1
ATOM 4543 C CA . SER A 1 587 ? 8.365 -5.914 13.929 1.00 98.50 587 SER A CA 1
ATOM 4544 C C . SER A 1 587 ? 9.231 -5.958 12.664 1.00 98.50 587 SER A C 1
ATOM 4546 O O . SER A 1 587 ? 10.464 -5.929 12.751 1.00 98.50 587 SER A O 1
ATOM 4548 N N . ASN A 1 588 ? 8.594 -5.995 11.491 1.00 98.44 588 ASN A N 1
ATOM 4549 C CA . ASN A 1 588 ? 9.237 -5.773 10.194 1.00 98.44 588 ASN A CA 1
ATOM 4550 C C . ASN A 1 588 ? 9.273 -4.283 9.784 1.00 98.44 588 ASN A C 1
ATOM 4552 O O . ASN A 1 588 ? 8.713 -3.411 10.450 1.00 98.44 588 ASN A O 1
ATOM 4556 N N . ALA A 1 589 ? 9.964 -4.000 8.676 1.00 97.94 589 ALA A N 1
ATOM 4557 C CA . ALA A 1 589 ? 10.119 -2.680 8.063 1.00 97.94 589 ALA A CA 1
ATOM 4558 C C . ALA A 1 589 ? 9.102 -2.468 6.920 1.00 97.94 589 ALA A C 1
ATOM 4560 O O . ALA A 1 589 ? 9.482 -2.259 5.763 1.00 97.94 589 ALA A O 1
ATOM 4561 N N . SER A 1 590 ? 7.816 -2.510 7.280 1.00 98.25 590 SER A N 1
ATOM 4562 C CA . SER A 1 590 ? 6.604 -2.374 6.448 1.00 98.25 590 SER A CA 1
ATOM 4563 C C . SER A 1 590 ? 6.206 -3.547 5.535 1.00 98.25 590 SER A C 1
ATOM 4565 O O . SER A 1 590 ? 7.046 -4.254 4.972 1.00 98.25 590 SER A O 1
ATOM 4567 N N . LEU A 1 591 ? 4.886 -3.685 5.369 1.00 98.81 591 LEU A N 1
ATOM 4568 C CA . LEU A 1 591 ? 4.164 -4.429 4.327 1.00 98.81 591 LEU A CA 1
ATOM 4569 C C . LEU A 1 591 ? 3.316 -3.449 3.485 1.00 98.81 591 LEU A C 1
ATOM 4571 O O . LEU A 1 591 ? 3.467 -2.236 3.629 1.00 98.81 591 LEU A O 1
ATOM 4575 N N . LEU A 1 592 ? 2.486 -3.963 2.571 1.00 98.69 592 LEU A N 1
ATOM 4576 C CA . LEU A 1 592 ? 1.812 -3.176 1.526 1.00 98.69 592 LEU A CA 1
ATOM 4577 C C . LEU A 1 592 ? 0.545 -2.451 2.006 1.00 98.69 592 LEU A C 1
ATOM 4579 O O . LEU A 1 592 ? 0.377 -1.276 1.689 1.00 98.69 592 LEU A O 1
ATOM 4583 N N . ASP A 1 593 ? -0.305 -3.150 2.759 1.00 98.75 593 ASP A N 1
ATOM 4584 C CA . ASP A 1 593 ? -1.589 -2.700 3.315 1.00 98.75 593 ASP A CA 1
ATOM 4585 C C . ASP A 1 593 ? -2.039 -3.677 4.431 1.00 98.75 593 ASP A C 1
ATOM 4587 O O . ASP A 1 593 ? -1.379 -4.691 4.681 1.00 98.75 593 ASP A O 1
ATOM 4591 N N . GLU A 1 594 ? -3.130 -3.380 5.146 1.00 98.88 594 GLU A N 1
ATOM 4592 C CA . GLU A 1 594 ? -3.595 -4.227 6.258 1.00 98.88 594 GLU A CA 1
ATOM 4593 C C . GLU A 1 594 ? -4.076 -5.616 5.802 1.00 98.88 594 GLU A C 1
ATOM 4595 O O . GLU A 1 594 ? -3.759 -6.616 6.449 1.00 98.88 594 GLU A O 1
ATOM 4600 N N . GLY A 1 595 ? -4.803 -5.705 4.684 1.00 98.44 595 GLY A N 1
ATOM 4601 C CA . GLY A 1 595 ? -5.350 -6.971 4.186 1.00 98.44 595 GLY A CA 1
ATOM 4602 C C . GLY A 1 595 ? -4.254 -7.956 3.784 1.00 98.44 595 GLY A C 1
ATOM 4603 O O . GLY A 1 595 ? -4.294 -9.137 4.134 1.00 98.44 595 GLY A O 1
ATOM 4604 N N . THR A 1 596 ? -3.215 -7.464 3.110 1.00 98.62 596 THR A N 1
ATOM 4605 C CA . THR A 1 596 ? -2.013 -8.238 2.793 1.00 98.62 596 THR A CA 1
ATOM 4606 C C . THR A 1 596 ? -1.209 -8.573 4.045 1.00 98.62 596 THR A C 1
ATOM 4608 O O . THR A 1 596 ? -0.738 -9.703 4.150 1.00 98.62 596 THR A O 1
ATOM 4611 N N . ALA A 1 597 ? -1.101 -7.675 5.031 1.00 98.88 597 ALA A N 1
ATOM 4612 C CA . ALA A 1 597 ? -0.453 -7.988 6.307 1.00 98.88 597 ALA A CA 1
ATOM 4613 C C . ALA A 1 597 ? -1.170 -9.120 7.068 1.00 98.88 597 ALA A C 1
ATOM 4615 O O . ALA A 1 597 ? -0.514 -10.036 7.569 1.00 98.88 597 ALA A O 1
ATOM 4616 N N . ALA A 1 598 ? -2.505 -9.112 7.096 1.00 98.88 598 ALA A N 1
ATOM 4617 C CA . ALA A 1 598 ? -3.313 -10.178 7.680 1.00 98.88 598 ALA A CA 1
ATOM 4618 C C . ALA A 1 598 ? -3.170 -11.513 6.922 1.00 98.88 598 ALA A C 1
ATOM 4620 O O . ALA A 1 598 ? -3.019 -12.565 7.547 1.00 98.88 598 ALA A O 1
ATOM 4621 N N . ALA A 1 599 ? -3.130 -11.486 5.586 1.00 98.62 599 ALA A N 1
ATOM 4622 C CA . ALA A 1 599 ? -2.918 -12.687 4.779 1.00 98.62 599 ALA A CA 1
ATOM 4623 C C . ALA A 1 599 ? -1.501 -13.277 4.933 1.00 98.62 599 ALA A C 1
ATOM 4625 O O . ALA A 1 599 ? -1.333 -14.497 4.965 1.00 98.62 599 ALA A O 1
ATOM 4626 N N . GLU A 1 600 ? -0.481 -12.430 5.087 1.00 98.69 600 GLU A N 1
ATOM 4627 C CA . GLU A 1 600 ? 0.882 -12.852 5.432 1.00 98.69 600 GLU A CA 1
ATOM 4628 C C . GLU A 1 600 ? 0.944 -13.452 6.849 1.00 98.69 600 GLU A C 1
ATOM 4630 O O . GLU A 1 600 ? 1.624 -14.455 7.071 1.00 98.69 600 GLU A O 1
ATOM 4635 N N . ALA A 1 601 ? 0.186 -12.913 7.811 1.00 98.75 601 ALA A N 1
ATOM 4636 C CA . ALA A 1 601 ? 0.056 -13.503 9.144 1.00 98.75 601 ALA A CA 1
ATOM 4637 C C . ALA A 1 601 ? -0.643 -14.878 9.110 1.00 98.75 601 ALA A C 1
ATOM 4639 O O . ALA A 1 601 ? -0.172 -15.814 9.756 1.00 98.75 601 ALA A O 1
ATOM 4640 N N . MET A 1 602 ? -1.692 -15.050 8.297 1.00 98.62 602 MET A N 1
ATOM 4641 C CA . MET A 1 602 ? -2.324 -16.352 8.030 1.00 98.62 602 MET A CA 1
ATOM 4642 C C . MET A 1 602 ? -1.320 -17.363 7.444 1.00 98.62 602 MET A C 1
ATOM 4644 O O . MET A 1 602 ? -1.200 -18.490 7.938 1.00 98.62 602 MET A O 1
ATOM 4648 N N . ALA A 1 603 ? -0.546 -16.957 6.432 1.00 97.56 603 ALA A N 1
ATOM 4649 C CA . ALA A 1 603 ? 0.517 -17.780 5.853 1.00 97.56 603 ALA A CA 1
ATOM 4650 C C . ALA A 1 603 ? 1.597 -18.136 6.892 1.00 97.56 603 ALA A C 1
ATOM 4652 O O . ALA A 1 603 ? 2.109 -19.260 6.926 1.00 97.56 603 ALA A O 1
ATOM 4653 N N . MET A 1 604 ? 1.923 -17.205 7.788 1.00 98.00 604 MET A N 1
ATOM 4654 C CA . MET A 1 604 ? 2.866 -17.412 8.881 1.00 98.00 604 MET A CA 1
ATOM 4655 C C . MET A 1 604 ? 2.327 -18.397 9.933 1.00 98.00 604 MET A C 1
ATOM 4657 O O . MET A 1 604 ? 3.074 -19.286 10.339 1.00 98.00 604 MET A O 1
ATOM 4661 N N . CYS A 1 605 ? 1.040 -18.351 10.299 1.00 98.25 605 CYS A N 1
ATOM 4662 C CA . CYS A 1 605 ? 0.400 -19.362 11.155 1.00 98.25 605 CYS A CA 1
ATOM 4663 C C . CYS A 1 605 ? 0.484 -20.773 10.545 1.00 98.25 605 CYS A C 1
ATOM 4665 O O . CYS A 1 605 ? 0.900 -21.714 11.223 1.00 98.25 605 CYS A O 1
ATOM 4667 N N . ASN A 1 606 ? 0.179 -20.920 9.252 1.00 95.94 606 ASN A N 1
ATOM 4668 C CA . ASN A 1 606 ? 0.317 -22.185 8.519 1.00 95.94 606 ASN A CA 1
ATOM 4669 C C . ASN A 1 606 ? 1.768 -22.720 8.557 1.00 95.94 606 ASN A C 1
ATOM 4671 O O . ASN A 1 606 ? 2.014 -23.894 8.853 1.00 95.94 606 ASN A O 1
ATOM 4675 N N . ASN A 1 607 ? 2.750 -21.834 8.357 1.00 95.25 607 ASN A N 1
ATOM 4676 C CA . ASN A 1 607 ? 4.177 -22.159 8.433 1.00 95.25 607 ASN A CA 1
ATOM 4677 C C . ASN A 1 607 ? 4.651 -22.539 9.852 1.00 95.25 607 ASN A C 1
ATOM 4679 O O . ASN A 1 607 ? 5.442 -23.476 9.994 1.00 95.25 607 ASN A O 1
ATOM 4683 N N . ILE A 1 608 ? 4.143 -21.886 10.906 1.00 95.88 608 ILE A N 1
ATOM 4684 C CA . ILE A 1 608 ? 4.402 -22.253 12.314 1.00 95.88 608 ILE A CA 1
ATOM 4685 C C . ILE A 1 608 ? 3.901 -23.680 12.588 1.00 95.88 608 ILE A C 1
ATOM 4687 O O . ILE A 1 608 ? 4.632 -24.504 13.146 1.00 95.88 608 ILE A O 1
ATOM 4691 N N . GLN A 1 609 ? 2.695 -24.005 12.111 1.00 94.75 609 GLN A N 1
ATOM 4692 C CA . GLN A 1 609 ? 2.085 -25.339 12.208 1.00 94.75 609 GLN A CA 1
ATOM 4693 C C . GLN A 1 609 ? 2.659 -26.353 11.197 1.00 94.75 609 GLN A C 1
ATOM 4695 O O . GLN A 1 609 ? 2.276 -27.526 11.203 1.00 94.75 609 GLN A O 1
ATOM 4700 N N . LYS A 1 610 ? 3.604 -25.935 10.341 1.00 93.19 610 LYS A N 1
ATOM 4701 C CA . LYS A 1 610 ? 4.295 -26.762 9.333 1.00 93.19 610 LYS A CA 1
ATOM 4702 C C . LYS A 1 610 ? 3.331 -27.449 8.352 1.00 93.19 610 LYS A C 1
ATOM 4704 O O . LYS A 1 610 ? 3.559 -28.599 7.985 1.00 93.19 610 LYS A O 1
ATOM 4709 N N . GLY A 1 611 ? 2.235 -26.781 7.981 1.00 89.31 611 GLY A N 1
ATOM 4710 C CA . GLY A 1 611 ? 1.224 -27.321 7.061 1.00 89.31 611 GLY A CA 1
ATOM 4711 C C . GLY A 1 611 ? 0.342 -28.443 7.623 1.00 89.31 611 GLY A C 1
ATOM 4712 O O . GLY A 1 611 ? -0.406 -29.050 6.863 1.00 89.31 611 GLY A O 1
ATOM 4713 N N . LYS A 1 612 ? 0.429 -28.751 8.928 1.00 93.31 612 LYS A N 1
ATOM 4714 C CA . LYS A 1 612 ? -0.294 -29.874 9.563 1.00 93.31 612 LYS A CA 1
ATOM 4715 C C . LYS A 1 612 ? -1.749 -29.590 9.933 1.00 93.31 612 LYS A C 1
ATOM 4717 O O . LYS A 1 612 ? -2.483 -30.530 10.211 1.00 93.31 612 LYS A O 1
ATOM 4722 N N . LYS A 1 613 ? -2.102 -28.313 10.023 1.00 95.31 613 LYS A N 1
ATOM 4723 C CA . LYS A 1 613 ? -3.416 -27.789 10.390 1.00 95.31 613 LYS A CA 1
ATOM 4724 C C . LYS A 1 613 ? -3.859 -26.891 9.236 1.00 95.31 613 LYS A C 1
ATOM 4726 O O . LYS A 1 613 ? -3.066 -26.041 8.824 1.00 95.31 613 LYS A O 1
ATOM 4731 N N . LYS A 1 614 ? -5.045 -27.114 8.678 1.00 95.94 614 LYS A N 1
ATOM 4732 C CA . LYS A 1 614 ? -5.469 -26.567 7.382 1.00 95.94 614 LYS A CA 1
ATOM 4733 C C . LYS A 1 614 ? -6.603 -25.552 7.446 1.00 95.94 614 LYS A C 1
ATOM 4735 O O . LYS A 1 614 ? -6.820 -24.848 6.463 1.00 95.94 614 LYS A O 1
ATOM 4740 N N . THR A 1 615 ? -7.274 -25.411 8.581 1.00 97.56 615 THR A N 1
ATOM 4741 C CA . THR A 1 615 ? -8.320 -24.404 8.772 1.00 97.56 615 THR A CA 1
ATOM 4742 C C . THR A 1 615 ? -7.733 -23.123 9.369 1.00 97.56 615 THR A C 1
ATOM 4744 O O . THR A 1 615 ? -6.996 -23.179 10.350 1.00 97.56 615 THR A O 1
ATOM 4747 N N . PHE A 1 616 ? -8.079 -21.958 8.823 1.00 98.38 616 PHE A N 1
ATOM 4748 C CA . PHE A 1 616 ? -7.808 -20.653 9.434 1.00 98.38 616 PHE A CA 1
ATOM 4749 C C . PHE A 1 616 ? -9.134 -19.929 9.668 1.00 98.38 616 PHE A C 1
ATOM 4751 O O . PHE A 1 616 ? -9.954 -19.823 8.756 1.00 98.38 616 PHE A O 1
ATOM 4758 N N . VAL A 1 617 ? -9.371 -19.456 10.890 1.00 98.38 617 VAL A N 1
ATOM 4759 C CA . VAL A 1 617 ? -10.623 -18.763 11.233 1.00 98.38 617 VAL A CA 1
ATOM 4760 C C . VAL A 1 617 ? -10.420 -17.253 11.144 1.00 98.38 617 VAL A C 1
ATOM 4762 O O . VAL A 1 617 ? -9.368 -16.737 11.510 1.00 98.38 617 VAL A O 1
ATOM 4765 N N . ILE A 1 618 ? -11.424 -16.527 10.666 1.00 98.31 618 ILE A N 1
ATOM 4766 C CA . ILE A 1 618 ? -11.447 -15.064 10.659 1.00 98.31 618 ILE A CA 1
ATOM 4767 C C . ILE A 1 618 ? -12.724 -14.612 11.356 1.00 98.31 618 ILE A C 1
ATOM 4769 O O . ILE A 1 618 ? -13.820 -15.026 10.974 1.00 98.31 618 ILE A O 1
ATOM 4773 N N . ALA A 1 619 ? -12.589 -13.770 12.373 1.00 97.38 619 ALA A N 1
ATOM 4774 C CA . ALA A 1 619 ? -13.732 -13.196 13.055 1.00 97.38 619 ALA A CA 1
ATOM 4775 C C . ALA A 1 619 ? -14.519 -12.264 12.124 1.00 97.38 619 ALA A C 1
ATOM 4777 O O . ALA A 1 619 ? -13.947 -11.471 11.373 1.00 97.38 619 ALA A O 1
ATOM 4778 N N . ASN A 1 620 ? -15.846 -12.309 12.229 1.00 95.44 620 ASN A N 1
ATOM 4779 C CA . ASN A 1 620 ? -16.748 -11.424 11.490 1.00 95.44 620 ASN A CA 1
ATOM 4780 C C . ASN A 1 620 ? -16.543 -9.929 11.816 1.00 95.44 620 ASN A C 1
ATOM 4782 O O . ASN A 1 620 ? -17.030 -9.083 11.073 1.00 95.44 620 ASN A O 1
ATOM 4786 N N . ASN A 1 621 ? -15.805 -9.597 12.886 1.00 96.56 621 ASN A N 1
ATOM 4787 C CA . ASN A 1 621 ? -15.473 -8.220 13.250 1.00 96.56 621 ASN A CA 1
ATOM 4788 C C . ASN A 1 621 ? -14.192 -7.663 12.594 1.00 96.56 621 ASN A C 1
ATOM 4790 O O . ASN A 1 621 ? -13.809 -6.534 12.892 1.00 96.56 621 ASN A O 1
ATOM 4794 N N . CYS A 1 622 ? -13.541 -8.395 11.688 1.00 98.56 622 CYS A N 1
ATOM 4795 C CA . CYS A 1 622 ? -12.489 -7.831 10.837 1.00 98.56 622 CYS A CA 1
ATOM 4796 C C . CYS A 1 622 ? -13.051 -6.920 9.735 1.00 98.56 622 CYS A C 1
ATOM 4798 O O . CYS A 1 622 ? -14.187 -7.084 9.290 1.00 98.56 622 CYS A O 1
ATOM 4800 N N . HIS A 1 623 ? -12.246 -5.965 9.256 1.00 98.62 623 HIS A N 1
ATOM 4801 C CA . HIS A 1 623 ? -12.640 -5.123 8.119 1.00 98.62 623 HIS A CA 1
ATOM 4802 C C . HIS A 1 623 ? -12.911 -5.991 6.866 1.00 98.62 623 HIS A C 1
ATOM 4804 O O . HIS A 1 623 ? -12.153 -6.929 6.601 1.00 98.62 623 HIS A O 1
ATOM 4810 N N . PRO A 1 624 ? -13.964 -5.722 6.068 1.00 97.75 624 PRO A N 1
ATOM 4811 C CA . PRO A 1 624 ? -14.408 -6.638 5.013 1.00 97.75 624 PRO A CA 1
ATOM 4812 C C . PRO A 1 624 ? -13.357 -6.858 3.917 1.00 97.75 624 PRO A C 1
ATOM 4814 O O . PRO A 1 624 ? -13.206 -7.982 3.443 1.00 97.75 624 PRO A O 1
ATOM 4817 N N . GLN A 1 625 ? -12.571 -5.835 3.572 1.00 98.00 625 GLN A N 1
ATOM 4818 C CA . GLN A 1 625 ? -11.441 -5.970 2.651 1.00 98.00 625 GLN A CA 1
ATOM 4819 C C . GLN A 1 625 ? -10.294 -6.817 3.235 1.00 98.00 625 GLN A C 1
ATOM 4821 O O . GLN A 1 625 ? -9.663 -7.586 2.513 1.00 98.00 625 GLN A O 1
ATOM 4826 N N . THR A 1 626 ? -10.073 -6.772 4.554 1.00 98.69 626 THR A N 1
ATOM 4827 C CA . THR A 1 626 ? -9.113 -7.645 5.254 1.00 98.69 626 THR A CA 1
ATOM 4828 C C . THR A 1 626 ? -9.577 -9.109 5.222 1.00 98.69 626 THR A C 1
ATOM 4830 O O . THR A 1 626 ? -8.768 -10.011 4.998 1.00 98.69 626 THR A O 1
ATOM 4833 N N . ILE A 1 627 ? -10.884 -9.362 5.367 1.00 98.19 627 ILE A N 1
ATOM 4834 C CA . ILE A 1 627 ? -11.475 -10.704 5.227 1.00 98.19 627 ILE A CA 1
ATOM 4835 C C . ILE A 1 627 ? -11.316 -11.227 3.787 1.00 98.19 627 ILE A C 1
ATOM 4837 O O . ILE A 1 627 ? -10.959 -12.390 3.591 1.00 98.19 627 ILE A O 1
ATOM 4841 N N . ASP A 1 628 ? -11.576 -10.387 2.786 1.00 97.44 628 ASP A N 1
ATOM 4842 C CA . ASP A 1 628 ? -11.579 -10.773 1.371 1.00 97.44 628 ASP A CA 1
ATOM 4843 C C . ASP A 1 628 ? -10.175 -11.043 0.803 1.00 97.44 628 ASP A C 1
ATOM 4845 O O . ASP A 1 628 ? -9.956 -12.066 0.149 1.00 97.44 628 ASP A O 1
ATOM 4849 N N . ILE A 1 629 ? -9.180 -10.215 1.149 1.00 97.56 629 ILE A N 1
ATOM 4850 C CA . ILE A 1 629 ? -7.778 -10.472 0.782 1.00 97.56 629 ILE A CA 1
ATOM 4851 C C . ILE A 1 629 ? -7.272 -11.766 1.439 1.00 97.56 629 ILE A C 1
ATOM 4853 O O . ILE A 1 629 ? -6.609 -12.566 0.775 1.00 97.56 629 ILE A O 1
ATOM 4857 N N . CYS A 1 630 ? -7.629 -12.039 2.699 1.00 98.06 630 CYS A N 1
ATOM 4858 C CA . CYS A 1 630 ? -7.310 -13.318 3.339 1.00 98.06 630 CYS A CA 1
ATOM 4859 C C . CYS A 1 630 ? -7.966 -14.512 2.625 1.00 98.06 630 CYS A C 1
ATOM 4861 O O . CYS A 1 630 ? -7.285 -15.505 2.373 1.00 98.06 630 CYS A O 1
ATOM 4863 N N . LYS A 1 631 ? -9.248 -14.421 2.238 1.00 96.88 631 LYS A N 1
ATOM 4864 C CA . LYS A 1 631 ? -9.936 -15.469 1.455 1.00 96.88 631 LYS A CA 1
ATOM 4865 C C . LYS A 1 631 ? -9.252 -15.705 0.107 1.00 96.88 631 LYS A C 1
ATOM 4867 O O . LYS A 1 631 ? -8.890 -16.837 -0.196 1.00 96.88 631 LYS A O 1
ATOM 4872 N N . THR A 1 632 ? -8.988 -14.637 -0.643 1.00 95.50 632 THR A N 1
ATOM 4873 C CA . THR A 1 632 ? -8.296 -14.671 -1.943 1.00 95.50 632 THR A CA 1
ATOM 4874 C C . THR A 1 632 ? -6.924 -15.349 -1.853 1.00 95.50 632 THR A C 1
ATOM 4876 O O . THR A 1 632 ? -6.541 -16.120 -2.733 1.00 95.50 632 THR A O 1
ATOM 4879 N N . ARG A 1 633 ? -6.188 -15.109 -0.762 1.00 96.62 633 ARG A N 1
ATOM 4880 C CA . ARG A 1 633 ? -4.848 -15.667 -0.524 1.00 96.62 633 ARG A CA 1
ATOM 4881 C C . ARG A 1 633 ? -4.856 -17.118 -0.029 1.00 96.62 633 ARG A C 1
ATOM 4883 O O . ARG A 1 633 ? -3.841 -17.793 -0.174 1.00 96.62 633 ARG A O 1
ATOM 4890 N N . ALA A 1 634 ? -5.956 -17.608 0.542 1.00 95.81 634 ALA A N 1
ATOM 4891 C CA . ALA A 1 634 ? -6.017 -18.920 1.191 1.00 95.81 634 ALA A CA 1
ATOM 4892 C C . ALA A 1 634 ? -5.869 -20.101 0.216 1.00 95.81 634 ALA A C 1
ATOM 4894 O O . ALA A 1 634 ? -5.133 -21.044 0.523 1.00 95.81 634 ALA A O 1
ATOM 4895 N N . ASP A 1 635 ? -6.483 -20.009 -0.973 1.00 88.69 635 ASP A N 1
ATOM 4896 C CA . ASP A 1 635 ? -6.389 -21.012 -2.049 1.00 88.69 635 ASP A CA 1
ATOM 4897 C C . ASP A 1 635 ? -4.924 -21.384 -2.349 1.00 88.69 635 ASP A C 1
ATOM 4899 O O . ASP A 1 635 ? -4.565 -22.559 -2.420 1.00 88.69 635 ASP A O 1
ATOM 4903 N N . GLY A 1 636 ? -4.051 -20.376 -2.470 1.00 89.25 636 GLY A N 1
ATOM 4904 C CA . GLY A 1 636 ? -2.635 -20.552 -2.810 1.00 89.25 636 GLY A CA 1
ATOM 4905 C C . GLY A 1 636 ? -1.770 -21.164 -1.702 1.00 89.25 636 GLY A C 1
ATOM 4906 O O . GLY A 1 636 ? -0.658 -21.615 -1.975 1.00 89.25 636 GLY A O 1
ATOM 4907 N N . PHE A 1 637 ? -2.275 -21.226 -0.466 1.00 91.25 637 PHE A N 1
ATOM 4908 C CA . PHE A 1 637 ? -1.607 -21.860 0.675 1.00 91.25 637 PHE A CA 1
ATOM 4909 C C . PHE A 1 637 ? -2.207 -23.224 1.055 1.00 91.25 637 PHE A C 1
ATOM 4911 O O . PHE A 1 637 ? -1.767 -23.819 2.048 1.00 91.25 637 PHE A O 1
ATOM 4918 N N . ASP A 1 638 ? -3.189 -23.714 0.284 1.00 91.75 638 ASP A N 1
ATOM 4919 C CA . ASP A 1 638 ? -3.985 -24.907 0.598 1.00 91.75 638 ASP A CA 1
ATOM 4920 C C . ASP A 1 638 ? -4.570 -24.794 2.023 1.00 91.75 638 ASP A C 1
ATOM 4922 O O . ASP A 1 638 ? -4.299 -25.612 2.907 1.00 91.75 638 ASP A O 1
ATOM 4926 N N . LEU A 1 639 ? -5.289 -23.688 2.267 1.00 96.25 639 LEU A N 1
ATOM 4927 C CA . LEU A 1 639 ? -5.952 -23.354 3.530 1.00 96.25 639 LEU A CA 1
ATOM 4928 C C . LEU A 1 639 ? -7.462 -23.187 3.341 1.00 96.25 639 LEU A C 1
ATOM 4930 O O . LEU A 1 639 ? -7.923 -22.476 2.452 1.00 96.25 639 LEU A O 1
ATOM 4934 N N . LYS A 1 640 ? -8.239 -23.756 4.263 1.00 96.19 640 LYS A N 1
ATOM 4935 C CA . LYS A 1 640 ? -9.675 -23.506 4.395 1.00 96.19 640 LYS A CA 1
ATOM 4936 C C . LYS A 1 640 ? -9.897 -22.293 5.300 1.00 96.19 640 LYS A C 1
ATOM 4938 O O . LYS A 1 640 ? -9.753 -22.403 6.517 1.00 96.19 640 LYS A O 1
ATOM 4943 N N . VAL A 1 641 ? -10.296 -21.155 4.735 1.00 96.56 641 VAL A N 1
ATOM 4944 C CA . VAL A 1 641 ? -10.760 -20.008 5.534 1.00 96.56 641 VAL A CA 1
ATOM 4945 C C . VAL A 1 641 ? -12.212 -20.204 5.976 1.00 96.56 641 VAL A C 1
ATOM 4947 O O . VAL A 1 641 ? -13.070 -20.578 5.178 1.00 96.56 641 VAL A O 1
ATOM 4950 N N . VAL A 1 642 ? -12.492 -19.921 7.249 1.00 95.69 642 VAL A N 1
ATOM 4951 C CA . VAL A 1 642 ? -13.840 -19.918 7.838 1.00 95.69 642 VAL A CA 1
ATOM 4952 C C . VAL A 1 642 ? -14.103 -18.554 8.475 1.00 95.69 642 VAL A C 1
ATOM 4954 O O . VAL A 1 642 ? -13.344 -18.130 9.340 1.00 95.69 642 VAL A O 1
ATOM 4957 N N . SER A 1 643 ? -15.174 -17.870 8.065 1.00 95.38 643 SER A N 1
ATOM 4958 C CA . SER A 1 643 ? -15.674 -16.670 8.755 1.00 95.38 643 SER A CA 1
ATOM 4959 C C . SER A 1 643 ? -16.655 -17.078 9.860 1.00 95.38 643 SER A C 1
ATOM 4961 O O . SER A 1 643 ? -17.538 -17.893 9.592 1.00 95.38 643 SER A O 1
ATOM 4963 N N . ALA A 1 644 ? -16.498 -16.551 11.078 1.00 94.94 644 ALA A N 1
ATOM 4964 C CA . ALA A 1 644 ? -17.328 -16.901 12.238 1.00 94.94 644 ALA A CA 1
ATOM 4965 C C . ALA A 1 644 ? -17.468 -15.742 13.245 1.00 94.94 644 ALA A C 1
ATOM 4967 O O . ALA A 1 644 ? -16.613 -14.858 13.314 1.00 94.94 644 ALA A O 1
ATOM 4968 N N . ASP A 1 645 ? -18.517 -15.766 14.072 1.00 94.06 645 ASP A N 1
ATOM 4969 C CA . ASP A 1 645 ? -18.600 -14.913 15.264 1.00 94.06 645 ASP A CA 1
ATOM 4970 C C . ASP A 1 645 ? -17.640 -15.433 16.345 1.00 94.06 645 ASP A C 1
ATOM 4972 O O . ASP A 1 645 ? -17.470 -16.639 16.499 1.00 94.06 645 ASP A O 1
ATOM 4976 N N . LEU A 1 646 ? -17.068 -14.538 17.160 1.00 89.31 646 LEU A N 1
ATOM 4977 C CA . LEU A 1 646 ? -16.073 -14.881 18.196 1.00 89.31 646 LEU A CA 1
ATOM 4978 C C . LEU A 1 646 ? -16.537 -15.957 19.196 1.00 89.31 646 LEU A C 1
ATOM 4980 O O . LEU A 1 646 ? -15.721 -16.728 19.696 1.00 89.31 646 LEU A O 1
ATOM 4984 N N . LYS A 1 647 ? -17.844 -16.004 19.472 1.00 90.12 647 LYS A N 1
ATOM 4985 C CA . LYS A 1 647 ? -18.509 -16.975 20.358 1.00 90.12 647 LYS A CA 1
ATOM 4986 C C . LYS A 1 647 ? -18.658 -18.378 19.730 1.00 90.12 647 LYS A C 1
ATOM 4988 O O . LYS A 1 647 ? -18.767 -19.351 20.465 1.00 90.12 647 LYS A O 1
ATOM 4993 N N . ASP A 1 648 ? -18.660 -18.461 18.395 1.00 93.12 648 ASP A N 1
ATOM 4994 C CA . ASP A 1 648 ? -18.929 -19.672 17.600 1.00 93.12 648 ASP A CA 1
ATOM 4995 C C . ASP A 1 648 ? -17.635 -20.269 17.000 1.00 93.12 648 ASP A C 1
ATOM 4997 O O . ASP A 1 648 ? -17.678 -21.171 16.160 1.00 93.12 648 ASP A O 1
ATOM 5001 N N . VAL A 1 649 ? -16.461 -19.763 17.404 1.00 92.12 649 VAL A N 1
ATOM 5002 C CA . VAL A 1 649 ? -15.155 -20.269 16.959 1.00 92.12 649 VAL A CA 1
ATOM 5003 C C . VAL A 1 649 ? -14.873 -21.628 17.606 1.00 92.12 649 VAL A C 1
ATOM 5005 O O . VAL A 1 649 ? -14.390 -21.711 18.735 1.00 92.12 649 VAL A O 1
ATOM 5008 N N . ASP A 1 650 ? -15.153 -22.702 16.868 1.00 89.12 650 ASP A N 1
ATOM 5009 C CA . ASP A 1 650 ? -14.866 -24.067 17.304 1.00 89.12 650 ASP A CA 1
ATOM 5010 C C . ASP A 1 650 ? -13.418 -24.503 17.006 1.00 89.12 650 ASP A C 1
ATOM 5012 O O . ASP A 1 650 ? -12.929 -24.430 15.875 1.00 89.12 650 ASP A O 1
ATOM 5016 N N . TYR A 1 651 ? -12.754 -25.041 18.031 1.00 94.38 651 TYR A N 1
ATOM 5017 C CA . TYR A 1 651 ? -11.424 -25.645 17.947 1.00 94.38 651 TYR A CA 1
ATOM 5018 C C . TYR A 1 651 ? -11.446 -27.186 18.007 1.00 94.38 651 TYR A C 1
ATOM 5020 O O . TYR A 1 651 ? -10.398 -27.805 17.807 1.00 94.38 651 TYR A O 1
ATOM 5028 N N . SER A 1 652 ? -12.608 -27.819 18.235 1.00 91.50 652 SER A N 1
ATOM 5029 C CA . SER A 1 652 ? -12.757 -29.263 18.506 1.00 91.50 652 SER A CA 1
ATOM 5030 C C . SER A 1 652 ? -12.190 -30.176 17.413 1.00 91.50 652 SER A C 1
ATOM 5032 O O . SER A 1 652 ? -11.693 -31.265 17.701 1.00 91.50 652 SER A O 1
ATOM 5034 N N . SER A 1 653 ? -12.195 -29.705 16.163 1.00 91.94 653 SER A N 1
ATOM 5035 C CA . SER A 1 653 ? -11.606 -30.395 15.007 1.00 91.94 653 SER A CA 1
ATOM 5036 C C . SER A 1 653 ? -10.094 -30.632 15.115 1.00 91.94 653 SER A C 1
ATOM 5038 O O . SER A 1 653 ? -9.554 -31.471 14.396 1.00 91.94 653 SER A O 1
ATOM 5040 N N . GLY A 1 654 ? -9.385 -29.858 15.945 1.00 93.94 654 GLY A N 1
ATOM 5041 C CA . GLY A 1 654 ? -7.923 -29.847 16.030 1.00 93.94 654 GLY A CA 1
ATOM 5042 C C . GLY A 1 654 ? -7.205 -29.255 14.806 1.00 93.94 654 GLY A C 1
ATOM 5043 O O . GLY A 1 654 ? -5.993 -29.050 14.863 1.00 93.94 654 GLY A O 1
ATOM 5044 N N . ASP A 1 655 ? -7.920 -28.935 13.723 1.00 96.50 655 ASP A N 1
ATOM 5045 C CA . ASP A 1 655 ? -7.359 -28.523 12.426 1.00 96.50 655 ASP A CA 1
ATOM 5046 C C . ASP A 1 655 ? -7.118 -27.004 12.297 1.00 96.50 655 ASP A C 1
ATOM 5048 O O . ASP A 1 655 ? -6.556 -26.533 11.308 1.00 96.50 655 ASP A O 1
ATOM 5052 N N . VAL A 1 656 ? -7.502 -26.207 13.300 1.00 97.81 656 VAL A N 1
ATOM 5053 C CA . VAL A 1 656 ? -7.356 -24.743 13.246 1.00 97.81 656 VAL A CA 1
ATOM 5054 C C . VAL A 1 656 ? -5.895 -24.326 13.463 1.00 97.81 656 VAL A C 1
ATOM 5056 O O . VAL A 1 656 ? -5.341 -24.482 14.556 1.00 97.81 656 VAL A O 1
ATOM 5059 N N . CYS A 1 657 ? -5.242 -23.812 12.418 1.00 97.25 657 CYS A N 1
ATOM 5060 C CA . CYS A 1 657 ? -3.837 -23.398 12.439 1.00 97.25 657 CYS A CA 1
ATOM 5061 C C . CYS A 1 657 ? -3.641 -22.039 13.122 1.00 97.25 657 CYS A C 1
ATOM 5063 O O . CYS A 1 657 ? -2.678 -21.859 13.878 1.00 97.25 657 CYS A O 1
ATOM 5065 N N . GLY A 1 658 ? -4.596 -21.132 12.915 1.00 98.12 658 GLY A N 1
ATOM 5066 C CA . GLY A 1 658 ? -4.684 -19.828 13.550 1.00 98.12 658 GLY A CA 1
ATOM 5067 C C . GLY A 1 658 ? -6.076 -19.203 13.430 1.00 98.12 658 GLY A C 1
ATOM 5068 O O . GLY A 1 658 ? -6.935 -19.712 12.705 1.00 98.12 658 GLY A O 1
ATOM 5069 N N . VAL A 1 659 ? -6.278 -18.106 14.154 1.00 98.56 659 VAL A N 1
ATOM 5070 C CA . VAL A 1 659 ? -7.477 -17.266 14.099 1.00 98.56 659 VAL A CA 1
ATOM 5071 C C . VAL A 1 659 ? -7.093 -15.787 14.028 1.00 98.56 659 VAL A C 1
ATOM 5073 O O . VAL A 1 659 ? -6.188 -15.350 14.738 1.00 98.56 659 VAL A O 1
ATOM 5076 N N . LEU A 1 660 ? -7.773 -15.030 13.169 1.00 98.88 660 LEU A N 1
ATOM 5077 C CA . LEU A 1 660 ? -7.655 -13.579 13.028 1.00 98.88 660 LEU A CA 1
ATOM 5078 C C . LEU A 1 660 ? -8.846 -12.879 13.698 1.00 98.88 660 LEU A C 1
ATOM 5080 O O . LEU A 1 660 ? -9.993 -13.242 13.440 1.00 98.88 660 LEU A O 1
ATOM 5084 N N . VAL A 1 661 ? -8.566 -11.866 14.519 1.00 98.75 66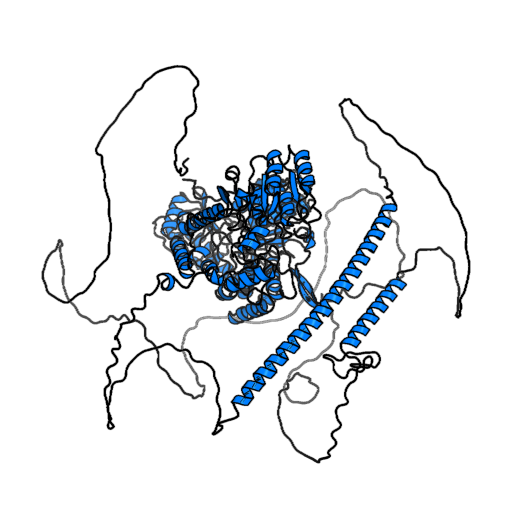1 VAL A N 1
ATOM 5085 C CA . VAL A 1 661 ? -9.556 -10.983 15.166 1.00 98.75 661 VAL A CA 1
ATOM 5086 C C . VAL A 1 661 ? -9.135 -9.513 15.025 1.00 98.75 661 VAL A C 1
ATOM 5088 O O . VAL A 1 661 ? -7.961 -9.241 14.767 1.00 98.75 661 VAL A O 1
ATOM 5091 N N . GLN A 1 662 ? -10.055 -8.562 15.215 1.00 98.75 662 GLN A N 1
ATOM 5092 C CA . GLN A 1 662 ? -9.774 -7.118 15.123 1.00 98.75 662 GLN A CA 1
ATOM 5093 C C . GLN A 1 662 ? -9.943 -6.418 16.486 1.00 98.75 662 GLN A C 1
ATOM 5095 O O . GLN A 1 662 ? -10.843 -6.762 17.250 1.00 98.75 662 GLN A O 1
ATOM 5100 N N . TYR A 1 663 ? -9.082 -5.446 16.806 1.00 98.69 663 TYR A N 1
ATOM 5101 C CA . TYR A 1 663 ? -9.098 -4.703 18.073 1.00 98.69 663 TYR A CA 1
ATOM 5102 C C . TYR A 1 663 ? -8.647 -3.233 17.902 1.00 98.69 663 TYR A C 1
ATOM 5104 O O . TYR A 1 663 ? -7.449 -2.994 17.715 1.00 98.69 663 TYR A O 1
ATOM 5112 N N . PRO A 1 664 ? -9.549 -2.233 18.004 1.00 98.56 664 PRO A N 1
ATOM 5113 C CA . PRO A 1 664 ? -11.010 -2.359 18.081 1.00 98.56 664 PRO A CA 1
ATOM 5114 C C . PRO A 1 664 ? -11.603 -3.128 16.893 1.00 98.56 664 PRO A C 1
ATOM 5116 O O . PRO A 1 664 ? -10.988 -3.213 15.831 1.00 98.56 664 PRO A O 1
ATOM 5119 N N . GLY A 1 665 ? -12.797 -3.688 17.070 1.00 98.12 665 GLY A N 1
ATOM 5120 C CA . GLY A 1 665 ? -13.519 -4.356 15.995 1.00 98.12 665 GLY A CA 1
ATOM 5121 C C . GLY A 1 665 ? -13.999 -3.400 14.903 1.00 98.12 665 GLY A C 1
ATOM 5122 O O . GLY A 1 665 ? -14.040 -2.181 15.078 1.00 98.12 665 GLY A O 1
ATOM 5123 N N . THR A 1 666 ? -14.386 -3.945 13.747 1.00 98.19 666 THR A N 1
ATOM 5124 C CA . THR A 1 666 ? -14.810 -3.149 12.586 1.00 98.19 666 THR A CA 1
ATOM 5125 C C . THR A 1 666 ? -16.090 -2.346 12.811 1.00 98.19 666 THR A C 1
ATOM 5127 O O . THR A 1 666 ? -16.422 -1.528 11.952 1.00 98.19 666 THR A O 1
ATOM 5130 N N . GLU A 1 667 ? -16.839 -2.580 13.887 1.00 97.69 667 GLU A N 1
ATOM 5131 C CA . GLU A 1 667 ? -17.996 -1.760 14.260 1.00 97.69 667 GLU A CA 1
ATOM 5132 C C . GLU A 1 667 ? -17.678 -0.762 15.384 1.00 97.69 667 GLU A C 1
ATOM 5134 O O . GLU A 1 667 ? -18.534 0.041 15.749 1.00 97.69 667 GLU A O 1
ATOM 5139 N N . GLY A 1 668 ? -16.431 -0.769 15.869 1.00 97.56 668 GLY A N 1
ATOM 5140 C CA . GLY A 1 668 ? -15.899 0.098 16.915 1.00 97.56 668 GLY A CA 1
ATOM 5141 C C . GLY A 1 668 ? -15.812 -0.546 18.295 1.00 97.56 668 GLY A C 1
ATOM 5142 O O . GLY A 1 668 ? -15.317 0.085 19.229 1.00 97.56 668 GLY A O 1
ATOM 5143 N N . GLU A 1 669 ? -16.267 -1.788 18.450 1.00 97.31 669 GLU A N 1
ATOM 5144 C CA . GLU A 1 669 ? -16.350 -2.459 19.739 1.00 97.31 669 GLU A CA 1
ATOM 5145 C C . GLU A 1 669 ? -14.977 -2.895 20.278 1.00 97.31 669 GLU A C 1
ATOM 5147 O O . GLU A 1 669 ? -14.139 -3.453 19.569 1.00 97.31 669 GLU A O 1
ATOM 5152 N N . VAL A 1 670 ? -14.738 -2.641 21.564 1.00 97.94 670 VAL A N 1
ATOM 5153 C CA . VAL A 1 670 ? -13.515 -3.028 22.277 1.00 97.94 670 VAL A CA 1
ATOM 5154 C C . VAL A 1 670 ? -13.846 -4.207 23.193 1.00 97.94 670 VAL A C 1
ATOM 5156 O O . VAL A 1 670 ? -14.723 -4.114 24.049 1.00 97.94 670 VAL A O 1
ATOM 5159 N N . LEU A 1 671 ? -13.159 -5.335 23.009 1.00 96.25 671 LEU A N 1
ATOM 5160 C CA . LEU A 1 671 ? -13.450 -6.600 23.695 1.00 96.25 671 LEU A CA 1
ATOM 5161 C C . LEU A 1 671 ? -12.243 -7.088 24.505 1.00 96.25 671 LEU A C 1
ATOM 5163 O O . LEU A 1 671 ? -11.099 -6.839 24.127 1.00 96.25 671 LEU A O 1
ATOM 5167 N N . ASP A 1 672 ? -12.494 -7.820 25.594 1.00 96.44 672 ASP A N 1
ATOM 5168 C CA . ASP A 1 672 ? -11.440 -8.561 26.293 1.00 96.44 672 ASP A CA 1
ATOM 5169 C C . ASP A 1 672 ? -11.177 -9.892 25.580 1.00 96.44 672 ASP A C 1
ATOM 5171 O O . ASP A 1 672 ? -11.977 -10.828 25.639 1.00 96.44 672 ASP A O 1
ATOM 5175 N N . TYR A 1 673 ? -10.035 -9.977 24.901 1.00 97.50 673 TYR A N 1
ATOM 5176 C CA . TYR A 1 673 ? -9.588 -11.194 24.227 1.00 97.50 673 TYR A CA 1
ATOM 5177 C C . TYR A 1 673 ? -8.817 -12.156 25.148 1.00 97.50 673 TYR A C 1
ATOM 5179 O O . TYR A 1 673 ? -8.456 -13.248 24.713 1.00 97.50 673 TYR A O 1
ATOM 5187 N N . GLY A 1 674 ? -8.576 -11.812 26.418 1.00 96.69 674 GLY A N 1
ATOM 5188 C CA . GLY A 1 674 ? -7.702 -12.568 27.318 1.00 96.69 674 GLY A CA 1
ATOM 5189 C C . GLY A 1 674 ? -8.101 -14.035 27.511 1.00 96.69 674 GLY A C 1
ATOM 5190 O O . GLY A 1 674 ? -7.235 -14.907 27.497 1.00 96.69 674 GLY A O 1
ATOM 5191 N N . GLU A 1 675 ? -9.393 -14.346 27.650 1.00 96.50 675 GLU A N 1
ATOM 5192 C CA . GLU A 1 675 ? -9.854 -15.743 27.765 1.00 96.50 675 GLU A CA 1
ATOM 5193 C C . GLU A 1 675 ? -9.961 -16.444 26.399 1.00 96.50 675 GLU A C 1
ATOM 5195 O O . GLU A 1 675 ? -9.642 -17.627 26.270 1.00 96.50 675 GLU A O 1
ATOM 5200 N N . PHE A 1 676 ? -10.320 -15.699 25.349 1.00 97.50 676 PHE A N 1
ATOM 5201 C CA . PHE A 1 676 ? -10.353 -16.197 23.971 1.00 97.50 676 PHE A CA 1
ATOM 5202 C C . PHE A 1 676 ? -8.969 -16.690 23.513 1.00 97.50 676 PHE A C 1
ATOM 5204 O O . PHE A 1 676 ? -8.853 -17.780 22.948 1.00 97.50 676 PHE A O 1
ATOM 5211 N N . ILE A 1 677 ? -7.911 -15.928 23.816 1.00 98.25 677 ILE A N 1
ATOM 5212 C CA . ILE A 1 677 ? -6.525 -16.285 23.487 1.00 98.25 677 ILE A CA 1
ATOM 5213 C C . ILE A 1 677 ? -6.064 -17.505 24.292 1.00 98.25 677 ILE A C 1
ATOM 5215 O O . ILE A 1 677 ? -5.496 -18.424 23.702 1.00 98.25 677 ILE A O 1
ATOM 5219 N N . LYS A 1 678 ? -6.373 -17.591 25.596 1.00 97.81 678 LYS A N 1
ATOM 5220 C CA . LYS A 1 678 ? -6.084 -18.796 26.403 1.00 97.81 678 LYS A CA 1
ATOM 5221 C C . LYS A 1 678 ? -6.727 -20.051 25.808 1.00 97.81 678 LYS A C 1
ATOM 5223 O O . LYS A 1 678 ? -6.052 -21.070 25.681 1.00 97.81 678 LYS A O 1
ATOM 5228 N N . ASN A 1 679 ? -7.998 -19.978 25.404 1.00 97.00 679 ASN A N 1
ATOM 5229 C CA . ASN A 1 679 ? -8.706 -21.100 24.782 1.00 97.00 679 ASN A CA 1
ATOM 5230 C C . ASN A 1 679 ? -8.079 -21.500 23.429 1.00 97.00 679 ASN A C 1
ATOM 5232 O O . ASN A 1 679 ? -7.830 -22.681 23.176 1.00 97.00 679 ASN A O 1
ATOM 5236 N N . ALA A 1 680 ? -7.738 -20.523 22.582 1.00 97.75 680 ALA A N 1
ATOM 5237 C CA . ALA A 1 680 ? -7.020 -20.772 21.331 1.00 97.75 680 ALA A CA 1
ATOM 5238 C C . ALA A 1 680 ? -5.663 -21.464 21.584 1.00 97.75 680 ALA A C 1
ATOM 5240 O O . ALA A 1 680 ? -5.355 -22.497 20.984 1.00 97.75 680 ALA A O 1
ATOM 5241 N N . HIS A 1 681 ? -4.871 -20.948 22.529 1.00 98.00 681 HIS A N 1
ATOM 5242 C CA . HIS A 1 681 ? -3.563 -21.496 22.900 1.00 98.00 681 HIS A CA 1
ATOM 5243 C C . HIS A 1 681 ? -3.653 -22.902 23.503 1.00 98.00 681 HIS A C 1
ATOM 5245 O O . HIS A 1 681 ? -2.832 -23.752 23.157 1.00 98.00 681 HIS A O 1
ATOM 5251 N N . ALA A 1 682 ? -4.670 -23.190 24.322 1.00 97.44 682 ALA A N 1
ATOM 5252 C CA . ALA A 1 682 ? -4.922 -24.525 24.874 1.00 97.44 682 ALA A CA 1
ATOM 5253 C C . ALA A 1 682 ? -5.167 -25.583 23.778 1.00 97.44 682 ALA A C 1
ATOM 5255 O O . ALA A 1 682 ? -4.746 -26.730 23.916 1.00 97.44 682 ALA A O 1
ATOM 5256 N N . ASN A 1 683 ? -5.763 -25.180 22.651 1.00 97.06 683 ASN A N 1
ATOM 5257 C CA . ASN A 1 683 ? -5.971 -26.018 21.464 1.00 97.06 683 ASN A CA 1
ATOM 5258 C C . ASN A 1 683 ? -4.789 -25.969 20.463 1.00 97.06 683 ASN A C 1
ATOM 5260 O O . ASN A 1 683 ? -4.860 -26.491 19.341 1.00 97.06 683 ASN A O 1
ATOM 5264 N N . GLY A 1 684 ? -3.677 -25.327 20.839 1.00 96.06 684 GLY A N 1
ATOM 5265 C CA . GLY A 1 684 ? -2.500 -25.148 19.988 1.00 96.06 684 GLY A CA 1
ATOM 5266 C C . GLY A 1 684 ? -2.797 -24.344 18.720 1.00 96.06 684 GLY A C 1
ATOM 5267 O O . GLY A 1 684 ? -2.276 -24.671 17.651 1.00 96.06 684 GLY A O 1
ATOM 5268 N N . VAL A 1 685 ? -3.693 -23.362 18.805 1.00 97.88 685 VAL A N 1
ATOM 5269 C CA . VAL A 1 685 ? -4.050 -22.405 17.746 1.00 97.88 685 VAL A CA 1
ATOM 5270 C C . VAL A 1 685 ? -3.248 -21.117 17.956 1.00 97.88 685 VAL A C 1
ATOM 5272 O O . VAL A 1 685 ? -2.885 -20.792 19.085 1.00 97.88 685 VAL A O 1
ATOM 5275 N N . LYS A 1 686 ? -2.931 -20.395 16.877 1.00 97.81 686 LYS A N 1
ATOM 5276 C CA . LYS A 1 686 ? -2.208 -19.114 16.926 1.00 97.81 686 LYS A CA 1
ATOM 5277 C C . LYS A 1 686 ? -3.141 -17.929 16.708 1.00 97.81 686 LYS A C 1
ATOM 5279 O O . LYS A 1 686 ? -3.966 -17.982 15.803 1.00 97.81 686 LYS A O 1
ATOM 5284 N N . VAL A 1 687 ? -3.013 -16.872 17.507 1.00 98.69 687 VAL A N 1
ATOM 5285 C CA . VAL A 1 687 ? -3.900 -15.701 17.415 1.00 98.69 687 VAL A CA 1
ATOM 5286 C C . VAL A 1 687 ? -3.200 -14.541 16.720 1.00 98.69 687 VAL A C 1
ATOM 5288 O O . VAL A 1 687 ? -2.134 -14.093 17.147 1.00 98.69 687 VAL A O 1
ATOM 5291 N N . VAL A 1 688 ? -3.836 -14.054 15.656 1.00 98.88 688 VAL A N 1
ATOM 5292 C CA . VAL A 1 688 ? -3.488 -12.824 14.947 1.00 98.88 688 VAL A CA 1
ATOM 5293 C C . VAL A 1 688 ? -4.471 -11.732 15.365 1.00 98.88 688 VAL A C 1
ATOM 5295 O O . VAL A 1 688 ? -5.682 -11.939 15.288 1.00 98.88 688 VAL A O 1
ATOM 5298 N N . MET A 1 689 ? -3.972 -10.566 15.775 1.00 98.88 689 MET A N 1
ATOM 5299 C CA . MET A 1 689 ? -4.808 -9.388 16.042 1.00 98.88 689 MET A CA 1
ATOM 5300 C C . MET A 1 689 ? -4.511 -8.279 15.028 1.00 98.88 689 MET A C 1
ATOM 5302 O O . MET A 1 689 ? -3.387 -7.786 14.965 1.00 98.88 689 MET A O 1
ATOM 5306 N N . ALA A 1 690 ? -5.509 -7.878 14.242 1.00 98.94 690 ALA A N 1
ATOM 5307 C CA . ALA A 1 690 ? -5.468 -6.650 13.451 1.00 98.94 690 ALA A CA 1
ATOM 5308 C C . ALA A 1 690 ? -5.862 -5.457 14.341 1.00 98.94 690 ALA A C 1
ATOM 5310 O O . ALA A 1 690 ? -6.811 -5.564 15.118 1.00 98.94 690 ALA A O 1
ATOM 5311 N N . THR A 1 691 ? -5.109 -4.354 14.314 1.00 98.88 691 THR A N 1
ATOM 5312 C CA . THR A 1 691 ? -5.218 -3.310 15.348 1.00 98.88 691 THR A CA 1
ATOM 5313 C C . THR A 1 691 ? -4.826 -1.907 14.883 1.00 98.88 691 THR A C 1
ATOM 5315 O O . THR A 1 691 ? -4.048 -1.734 13.945 1.00 98.88 691 THR A O 1
ATOM 5318 N N . ASP A 1 692 ? -5.344 -0.900 15.588 1.00 98.88 692 ASP A N 1
ATOM 5319 C CA . ASP A 1 692 ? -5.121 0.522 15.325 1.00 98.88 692 ASP A CA 1
ATOM 5320 C C . ASP A 1 692 ? -4.084 1.136 16.286 1.00 98.88 692 ASP A C 1
ATOM 5322 O O . ASP A 1 692 ? -4.233 1.087 17.508 1.00 98.88 692 ASP A O 1
ATOM 5326 N N . LEU A 1 693 ? -3.038 1.764 15.740 1.00 98.88 693 LEU A N 1
ATOM 5327 C CA . LEU A 1 693 ? -1.930 2.301 16.540 1.00 98.88 693 LEU A CA 1
ATOM 5328 C C . LEU A 1 693 ? -2.305 3.491 17.442 1.00 98.88 693 LEU A C 1
ATOM 5330 O O . LEU A 1 693 ? -1.653 3.678 18.469 1.00 98.88 693 LEU A O 1
ATOM 5334 N N . LEU A 1 694 ? -3.323 4.289 17.094 1.00 98.94 694 LEU A N 1
ATOM 5335 C CA . LEU A 1 694 ? -3.790 5.405 17.927 1.00 98.94 694 LEU A CA 1
ATOM 5336 C C . LEU A 1 694 ? -4.685 4.899 19.065 1.00 98.94 694 LEU A C 1
ATOM 5338 O O . LEU A 1 694 ? -4.613 5.413 20.183 1.00 98.94 694 LEU A O 1
ATOM 5342 N N . ALA A 1 695 ? -5.477 3.856 18.816 1.00 98.81 695 ALA A N 1
ATOM 5343 C CA . ALA A 1 695 ? -6.220 3.165 19.861 1.00 98.81 695 ALA A CA 1
ATOM 5344 C C . ALA A 1 695 ? -5.258 2.563 20.905 1.00 98.81 695 ALA A C 1
ATOM 5346 O O . ALA A 1 695 ? -5.450 2.748 22.107 1.00 98.81 695 ALA A O 1
ATOM 5347 N N . LEU A 1 696 ? -4.154 1.940 20.468 1.00 98.88 696 LEU A N 1
ATOM 5348 C CA . LEU A 1 696 ? -3.154 1.329 21.359 1.00 98.88 696 LEU A CA 1
ATOM 5349 C C . LEU A 1 696 ? -2.336 2.310 22.224 1.00 98.88 696 LEU A C 1
ATOM 5351 O O . LEU A 1 696 ? -1.532 1.858 23.041 1.00 98.88 696 LEU A O 1
ATOM 5355 N N . THR A 1 697 ? -2.527 3.631 22.123 1.00 98.81 697 THR A N 1
ATOM 5356 C CA . THR A 1 697 ? -1.945 4.574 23.103 1.00 98.81 697 THR A CA 1
ATOM 5357 C C . THR A 1 697 ? -2.766 4.678 24.393 1.00 98.81 697 THR A C 1
ATOM 5359 O O . THR A 1 697 ? -2.263 5.178 25.397 1.00 98.81 697 THR A O 1
ATOM 5362 N N . VAL A 1 698 ? -4.032 4.236 24.365 1.00 98.19 698 VAL A N 1
ATOM 5363 C CA . VAL A 1 698 ? -4.962 4.248 25.515 1.00 98.19 698 VAL A CA 1
ATOM 5364 C C . VAL A 1 698 ? -5.583 2.881 25.812 1.00 98.19 698 VAL A C 1
ATOM 5366 O O . VAL A 1 698 ? -5.980 2.645 26.950 1.00 98.19 698 VAL A O 1
ATOM 5369 N N . LEU A 1 699 ? -5.632 1.975 24.831 1.00 98.56 699 LEU A N 1
ATOM 5370 C CA . LEU A 1 699 ? -6.065 0.588 24.989 1.00 98.56 699 LEU A CA 1
ATOM 5371 C C . LEU A 1 699 ? -4.907 -0.340 25.353 1.00 98.56 699 LEU A C 1
ATOM 5373 O O . LEU A 1 699 ? -3.796 -0.213 24.829 1.00 98.56 699 LEU A O 1
ATOM 5377 N N . LYS A 1 700 ? -5.200 -1.318 26.212 1.00 98.56 700 LYS A N 1
ATOM 5378 C CA . LYS A 1 700 ? -4.297 -2.414 26.559 1.00 98.56 700 LYS A CA 1
ATOM 5379 C C . LYS A 1 700 ? -3.816 -3.125 25.279 1.00 98.56 700 LYS A C 1
ATOM 5381 O O . LYS A 1 700 ? -4.645 -3.541 24.472 1.00 98.56 700 LYS A O 1
ATOM 5386 N N . PRO A 1 701 ? -2.502 -3.273 25.046 1.00 98.62 701 PRO A N 1
ATOM 5387 C CA . PRO A 1 701 ? -2.004 -3.752 23.763 1.00 98.62 701 PRO A CA 1
ATOM 5388 C C . PRO A 1 701 ? -2.124 -5.282 23.587 1.00 98.62 701 PRO A C 1
ATOM 5390 O O . PRO A 1 701 ? -2.016 -6.026 24.565 1.00 98.62 701 PRO A O 1
ATOM 5393 N N . PRO A 1 702 ? -2.268 -5.787 22.343 1.00 98.69 702 PRO A N 1
ATOM 5394 C CA . PRO A 1 702 ? -2.386 -7.216 22.023 1.00 98.69 702 PRO A CA 1
ATOM 5395 C C . PRO A 1 702 ? -1.353 -8.147 22.677 1.00 98.69 702 PRO A C 1
ATOM 5397 O O . PRO A 1 702 ? -1.702 -9.254 23.096 1.00 98.69 702 PRO A O 1
ATOM 5400 N N . GLY A 1 703 ? -0.096 -7.709 22.821 1.00 98.44 703 GLY A N 1
ATOM 5401 C CA . GLY A 1 703 ? 0.947 -8.477 23.509 1.00 98.44 703 GLY A CA 1
ATOM 5402 C C . GLY A 1 703 ? 0.626 -8.786 24.980 1.00 98.44 703 GLY A C 1
ATOM 5403 O O . GLY A 1 703 ? 0.998 -9.847 25.473 1.00 98.44 703 GLY A O 1
ATOM 5404 N N . GLU A 1 704 ? -0.139 -7.928 25.663 1.00 98.44 704 GLU A N 1
ATOM 5405 C CA . GLU A 1 704 ? -0.574 -8.118 27.059 1.00 98.44 704 GLU A CA 1
ATOM 5406 C C . GLU A 1 704 ? -1.868 -8.943 27.203 1.00 98.44 704 GLU A C 1
ATOM 5408 O O . GLU A 1 704 ? -2.259 -9.300 28.319 1.00 98.44 704 GLU A O 1
ATOM 5413 N N . PHE A 1 705 ? -2.543 -9.261 26.093 1.00 97.88 705 PHE A N 1
ATOM 5414 C CA . PHE A 1 705 ? -3.538 -10.340 26.037 1.00 97.88 705 PHE A CA 1
ATOM 5415 C C . PHE A 1 705 ? -2.911 -11.685 25.622 1.00 97.88 705 PHE A C 1
ATOM 5417 O O . PHE A 1 705 ? -3.532 -12.728 25.813 1.00 97.88 705 PHE A O 1
ATOM 5424 N N . GLY A 1 706 ? -1.681 -11.673 25.090 1.00 97.94 706 GLY A N 1
ATOM 5425 C CA . GLY A 1 706 ? -0.949 -12.865 24.651 1.00 97.94 706 GLY A CA 1
ATOM 5426 C C . GLY A 1 706 ? -1.042 -13.173 23.152 1.00 97.94 706 GLY A C 1
ATOM 5427 O O . GLY A 1 706 ? -0.829 -14.321 22.767 1.00 97.94 706 GLY A O 1
ATOM 5428 N N . ALA A 1 707 ? -1.361 -12.193 22.299 1.00 98.50 707 ALA A N 1
ATOM 5429 C CA . ALA A 1 707 ? -1.402 -12.391 20.847 1.00 98.50 707 ALA A CA 1
ATOM 5430 C C . ALA A 1 707 ? -0.046 -12.863 20.282 1.00 98.50 707 ALA A C 1
ATOM 5432 O O . ALA A 1 707 ? 1.011 -12.378 20.684 1.00 98.50 707 ALA A O 1
ATOM 5433 N N . ASP A 1 708 ? -0.061 -13.786 19.315 1.00 98.69 708 ASP A N 1
ATOM 5434 C CA . ASP A 1 708 ? 1.168 -14.321 18.711 1.00 98.69 708 ASP A CA 1
ATOM 5435 C C . ASP A 1 708 ? 1.741 -13.400 17.627 1.00 98.69 708 ASP A C 1
ATOM 5437 O O . ASP A 1 708 ? 2.963 -13.273 17.484 1.00 98.69 708 ASP A O 1
ATOM 5441 N N . ILE A 1 709 ? 0.839 -12.805 16.840 1.00 98.88 709 ILE A N 1
ATOM 5442 C CA . ILE A 1 709 ? 1.122 -11.936 15.697 1.00 98.88 709 ILE A CA 1
ATOM 5443 C C . ILE A 1 709 ? 0.148 -10.753 15.742 1.00 98.88 709 ILE A C 1
ATOM 5445 O O . ILE A 1 709 ? -1.029 -10.920 16.059 1.00 98.88 709 ILE A O 1
ATOM 5449 N N . VAL A 1 710 ? 0.624 -9.555 15.413 1.00 98.94 710 VAL A N 1
ATOM 5450 C CA . VAL A 1 710 ? -0.187 -8.330 15.389 1.00 98.94 710 VAL A CA 1
ATOM 5451 C C . VAL A 1 710 ? 0.066 -7.580 14.087 1.00 98.94 710 VAL A C 1
ATOM 5453 O O . VAL A 1 710 ? 1.216 -7.437 13.674 1.00 98.94 710 VAL A O 1
ATOM 5456 N N . VAL A 1 711 ? -0.998 -7.121 13.433 1.00 98.94 711 VAL A N 1
ATOM 5457 C CA . VAL A 1 711 ? -0.967 -6.449 12.123 1.00 98.94 711 VAL A CA 1
ATOM 5458 C C . VAL A 1 711 ? -1.842 -5.197 12.131 1.00 98.94 711 VAL A C 1
ATOM 5460 O O . VAL A 1 711 ? -2.632 -5.003 13.051 1.00 98.94 711 VAL A O 1
ATOM 5463 N N . GLY A 1 712 ? -1.717 -4.349 11.116 1.00 98.81 712 GLY A N 1
ATOM 5464 C CA . GLY A 1 712 ? -2.551 -3.156 10.969 1.00 98.81 712 GLY A CA 1
ATOM 5465 C C . GLY A 1 712 ? -1.945 -2.130 10.019 1.00 98.81 712 GLY A C 1
ATOM 5466 O O . GLY A 1 712 ? -0.860 -2.338 9.463 1.00 98.81 712 GLY A O 1
ATOM 5467 N N . SER A 1 713 ? -2.640 -1.006 9.861 1.00 98.88 713 SER A N 1
ATOM 5468 C CA . SER A 1 713 ? -2.167 0.173 9.128 1.00 98.88 713 SER A CA 1
ATOM 5469 C C . SER A 1 713 ? -1.521 1.210 10.056 1.00 98.88 713 SER A C 1
ATOM 5471 O O . SER A 1 713 ? -2.032 1.495 11.136 1.00 98.88 713 SER A O 1
ATOM 5473 N N . ALA A 1 714 ? -0.421 1.834 9.621 1.00 98.81 714 ALA A N 1
ATOM 5474 C CA . ALA A 1 714 ? 0.151 3.019 10.269 1.00 98.81 714 ALA A CA 1
ATOM 5475 C C . ALA A 1 714 ? -0.317 4.349 9.631 1.00 98.81 714 ALA A C 1
ATOM 5477 O O . ALA A 1 714 ? 0.270 5.394 9.901 1.00 98.81 714 ALA A O 1
ATOM 5478 N N . GLN A 1 715 ? -1.352 4.325 8.778 1.00 98.81 715 GLN A N 1
ATOM 5479 C CA . GLN A 1 715 ? -1.837 5.483 8.010 1.00 98.81 715 GLN A CA 1
ATOM 5480 C C . GLN A 1 715 ? -2.121 6.717 8.879 1.00 98.81 715 GLN A C 1
ATOM 5482 O O . GLN A 1 715 ? -1.563 7.783 8.629 1.00 98.81 715 GLN A O 1
ATOM 5487 N N . ARG A 1 716 ? -2.936 6.574 9.933 1.00 98.62 716 ARG A N 1
ATOM 5488 C CA . ARG A 1 716 ? -3.398 7.706 10.764 1.00 98.62 716 ARG A CA 1
ATOM 5489 C C . ARG A 1 716 ? -2.317 8.352 11.645 1.00 98.62 716 ARG A C 1
ATOM 5491 O O . ARG A 1 716 ? -2.629 9.202 12.470 1.00 98.62 716 ARG A O 1
ATOM 5498 N N . PHE A 1 717 ? -1.057 7.946 11.492 1.00 98.88 717 PHE A N 1
ATOM 5499 C CA . PHE A 1 717 ? 0.108 8.623 12.053 1.00 98.88 717 PHE A CA 1
ATOM 5500 C C . PHE A 1 717 ? 0.761 9.512 10.986 1.00 98.88 717 PHE A C 1
ATOM 5502 O O . PHE A 1 717 ? 1.864 9.241 10.511 1.00 98.88 717 PHE A O 1
ATOM 5509 N N . GLY A 1 718 ? 0.063 10.578 10.588 1.00 98.44 718 GLY A N 1
ATOM 5510 C CA . GLY A 1 718 ? 0.612 11.594 9.692 1.00 98.44 718 GLY A CA 1
ATOM 5511 C C . GLY A 1 718 ? 0.871 11.132 8.254 1.00 98.44 718 GLY A C 1
ATOM 5512 O O . GLY A 1 718 ? 1.795 11.644 7.622 1.00 98.44 718 GLY A O 1
ATOM 5513 N N . VAL A 1 719 ? 0.072 10.202 7.716 1.00 98.88 719 VAL A N 1
ATOM 5514 C CA . VAL A 1 719 ? 0.029 9.875 6.278 1.00 98.88 719 VAL A CA 1
ATOM 5515 C C . VAL A 1 719 ? -1.406 10.087 5.759 1.00 98.88 719 VAL A C 1
ATOM 5517 O O . VAL A 1 719 ? -2.341 9.591 6.391 1.00 98.88 719 VAL A O 1
ATOM 5520 N N . PRO A 1 720 ? -1.637 10.805 4.638 1.00 98.31 720 PRO A N 1
ATOM 5521 C CA . PRO A 1 720 ? -2.997 11.069 4.160 1.00 98.31 720 PRO A CA 1
ATOM 5522 C C . PRO A 1 720 ? -3.746 9.802 3.732 1.00 98.31 720 PRO A C 1
ATOM 5524 O O . PRO A 1 720 ? -3.123 8.785 3.434 1.00 98.31 720 PRO A O 1
ATOM 5527 N N . MET A 1 721 ? -5.076 9.865 3.623 1.00 98.19 721 MET A N 1
ATOM 5528 C CA . MET A 1 721 ? -5.892 8.724 3.172 1.00 98.19 721 MET A CA 1
ATOM 5529 C C . MET A 1 721 ? -5.628 8.347 1.705 1.00 98.19 721 MET A C 1
ATOM 5531 O O . MET A 1 721 ? -5.657 7.162 1.375 1.00 98.19 721 MET A O 1
ATOM 5535 N N . GLY A 1 722 ? -5.332 9.326 0.841 1.00 97.69 722 GLY A N 1
ATOM 5536 C CA . GLY A 1 722 ? -4.836 9.124 -0.529 1.00 97.69 722 GLY A CA 1
ATOM 5537 C C . GLY A 1 722 ? -5.746 8.291 -1.436 1.00 97.69 722 GLY A C 1
ATOM 5538 O O . GLY A 1 722 ? -5.248 7.596 -2.318 1.00 97.69 722 GLY A O 1
ATOM 5539 N N . TYR A 1 723 ? -7.057 8.276 -1.167 1.00 98.25 723 TYR A N 1
ATOM 5540 C CA . TYR A 1 723 ? -8.030 7.380 -1.803 1.00 98.25 723 TYR A CA 1
ATOM 5541 C C . TYR A 1 723 ? -7.632 5.886 -1.752 1.00 98.25 723 TYR A C 1
ATOM 5543 O O . TYR A 1 723 ? -7.952 5.104 -2.642 1.00 98.25 723 TYR A O 1
ATOM 5551 N N . GLY A 1 724 ? -6.937 5.480 -0.679 1.00 97.19 724 GLY A N 1
ATOM 5552 C CA . GLY A 1 724 ? -6.597 4.085 -0.373 1.00 97.19 724 GLY A CA 1
ATOM 5553 C C . GLY A 1 724 ? -5.110 3.801 -0.172 1.00 97.19 724 GLY A C 1
ATOM 5554 O O . GLY A 1 724 ? -4.773 2.729 0.332 1.00 97.19 724 GLY A O 1
ATOM 5555 N N . GLY A 1 725 ? -4.218 4.736 -0.513 1.00 97.69 725 GLY A N 1
ATOM 5556 C CA . GLY A 1 725 ? -2.782 4.557 -0.310 1.00 97.69 725 GLY A CA 1
ATOM 5557 C C . GLY A 1 725 ? -1.908 5.690 -0.858 1.00 97.69 725 GLY A C 1
ATOM 5558 O O . GLY A 1 725 ? -2.417 6.679 -1.378 1.00 97.69 725 GLY A O 1
ATOM 5559 N N . PRO A 1 726 ? -0.573 5.541 -0.784 1.00 98.25 726 PRO A N 1
ATOM 5560 C CA . PRO A 1 726 ? 0.145 4.442 -0.137 1.00 98.25 726 PRO A CA 1
ATOM 5561 C C . PRO A 1 726 ? 0.228 4.617 1.388 1.00 98.25 726 PRO A C 1
ATOM 5563 O O . PRO A 1 726 ? 0.419 5.725 1.884 1.00 98.25 726 PRO A O 1
ATOM 5566 N N . HIS A 1 727 ? 0.173 3.512 2.138 1.00 98.69 727 HIS A N 1
ATOM 5567 C CA . HIS A 1 727 ? 0.301 3.493 3.604 1.00 98.69 727 HIS A CA 1
ATOM 5568 C C . HIS A 1 727 ? 1.222 2.366 4.043 1.00 98.69 727 HIS A C 1
ATOM 5570 O O . HIS A 1 727 ? 1.199 1.295 3.450 1.00 98.69 727 HIS A O 1
ATOM 5576 N N . ALA A 1 728 ? 2.009 2.563 5.100 1.00 98.88 728 ALA A N 1
ATOM 5577 C CA . ALA A 1 728 ? 2.800 1.474 5.662 1.00 98.88 728 ALA A CA 1
ATOM 5578 C C . ALA A 1 728 ? 1.954 0.605 6.597 1.00 98.88 728 ALA A C 1
ATOM 5580 O O . ALA A 1 728 ? 1.612 1.027 7.700 1.00 98.88 728 ALA A O 1
ATOM 5581 N N . ALA A 1 729 ? 1.671 -0.627 6.182 1.00 98.88 729 ALA A N 1
ATOM 5582 C CA . ALA A 1 729 ? 1.188 -1.654 7.096 1.00 98.88 729 ALA A CA 1
ATOM 5583 C C . ALA A 1 729 ? 2.346 -2.300 7.864 1.00 98.88 729 ALA A C 1
ATOM 5585 O O . ALA A 1 729 ? 3.495 -2.266 7.415 1.00 98.88 729 ALA A O 1
ATOM 5586 N N . PHE A 1 730 ? 2.056 -2.910 9.010 1.00 98.88 730 PHE A N 1
ATOM 5587 C CA . PHE A 1 730 ? 3.051 -3.554 9.871 1.00 98.88 730 PHE A CA 1
ATOM 5588 C C . PHE A 1 730 ? 2.700 -5.013 10.179 1.00 98.88 730 PHE A C 1
ATOM 5590 O O . PHE A 1 730 ? 1.541 -5.417 10.115 1.00 98.88 730 PHE A O 1
ATOM 5597 N N . LEU A 1 731 ? 3.718 -5.798 10.546 1.00 98.88 731 LEU A N 1
ATOM 5598 C CA . LEU A 1 731 ? 3.544 -7.089 11.210 1.00 98.88 731 LEU A CA 1
ATOM 5599 C C . LEU A 1 731 ? 4.553 -7.219 12.355 1.00 98.88 731 LEU A C 1
ATOM 5601 O O . LEU A 1 731 ? 5.769 -7.202 12.132 1.00 98.88 731 LEU A O 1
ATOM 5605 N N . ALA A 1 732 ? 4.027 -7.391 13.566 1.00 98.88 732 ALA A N 1
ATOM 5606 C CA . ALA A 1 732 ? 4.765 -7.666 14.791 1.00 98.88 732 ALA A CA 1
ATOM 5607 C C . ALA A 1 732 ? 4.498 -9.085 15.311 1.00 98.88 732 ALA A C 1
ATOM 5609 O O . ALA A 1 732 ? 3.469 -9.685 15.018 1.00 98.88 732 ALA A O 1
ATOM 5610 N N . THR A 1 733 ? 5.462 -9.660 16.031 1.00 98.75 733 THR A N 1
ATOM 5611 C CA . THR A 1 733 ? 5.463 -11.080 16.431 1.00 98.75 733 THR A CA 1
ATOM 5612 C C . THR A 1 733 ? 6.485 -11.344 17.541 1.00 98.75 733 THR A C 1
ATOM 5614 O O . THR A 1 733 ? 7.414 -10.564 17.765 1.00 98.75 733 THR A O 1
ATOM 5617 N N . SER A 1 734 ? 6.379 -12.502 18.195 1.00 96.50 734 SER A N 1
ATOM 5618 C CA . SER A 1 734 ? 7.443 -13.033 19.053 1.00 96.50 734 SER A CA 1
ATOM 5619 C C . SER A 1 734 ? 8.793 -13.182 18.316 1.00 96.50 734 SER A C 1
ATOM 5621 O O . SER A 1 734 ? 8.865 -13.413 17.103 1.00 96.50 734 SER A O 1
ATOM 5623 N N . GLN A 1 735 ? 9.889 -13.128 19.081 1.00 94.81 735 GLN A N 1
ATOM 5624 C CA . GLN A 1 735 ? 11.262 -13.355 18.601 1.00 94.81 735 GLN A CA 1
ATOM 5625 C C . GLN A 1 735 ? 11.536 -14.801 18.137 1.00 94.81 735 GLN A C 1
ATOM 5627 O O . GLN A 1 735 ? 12.583 -15.049 17.533 1.00 94.81 735 GLN A O 1
ATOM 5632 N N . GLU A 1 736 ? 10.631 -15.749 18.405 1.00 95.81 736 GLU A N 1
ATOM 5633 C CA . GLU A 1 736 ? 10.718 -17.139 17.937 1.00 95.81 736 GLU A CA 1
ATOM 5634 C C . GLU A 1 736 ? 10.524 -17.200 16.412 1.00 95.81 736 GLU A C 1
ATOM 5636 O O . GLU A 1 736 ? 11.361 -17.733 15.677 1.00 95.81 736 GLU A O 1
ATOM 5641 N N . TYR A 1 737 ? 9.462 -16.557 15.916 1.00 96.38 737 TYR A N 1
ATOM 5642 C CA . TYR A 1 737 ? 9.006 -16.665 14.526 1.00 96.38 737 TYR A CA 1
ATOM 5643 C C . TYR A 1 737 ? 9.750 -15.739 13.549 1.00 96.38 737 TYR A C 1
ATOM 5645 O O . TYR A 1 737 ? 9.431 -15.680 12.362 1.00 96.38 737 TYR A O 1
ATOM 5653 N N . LYS A 1 738 ? 10.829 -15.078 13.987 1.00 94.62 738 LYS A N 1
ATOM 5654 C CA . LYS A 1 738 ? 11.641 -14.150 13.172 1.00 94.62 738 LYS A CA 1
ATOM 5655 C C . LYS A 1 738 ? 12.261 -14.739 11.898 1.00 94.62 738 LYS A C 1
ATOM 5657 O O . LYS A 1 738 ? 12.715 -13.993 11.036 1.00 94.62 738 LYS A O 1
ATOM 5662 N N . ARG A 1 739 ? 12.301 -16.072 11.769 1.00 95.56 739 ARG A N 1
ATOM 5663 C CA . ARG A 1 739 ? 12.714 -16.785 10.542 1.00 95.56 739 ARG A CA 1
ATOM 5664 C C . ARG A 1 739 ? 11.580 -16.983 9.525 1.00 95.56 739 ARG A C 1
ATOM 5666 O O . ARG A 1 739 ? 11.880 -17.334 8.389 1.00 95.56 739 ARG A O 1
ATOM 5673 N N . MET A 1 740 ? 10.329 -16.780 9.934 1.00 95.94 740 MET A N 1
ATOM 5674 C CA . MET A 1 740 ? 9.113 -16.891 9.116 1.00 95.94 740 MET A CA 1
ATOM 5675 C C . MET A 1 740 ? 8.533 -15.521 8.738 1.00 95.94 740 MET A C 1
ATOM 5677 O O . MET A 1 740 ? 7.758 -15.439 7.799 1.00 95.94 740 MET A O 1
ATOM 5681 N N . MET A 1 741 ? 8.948 -14.451 9.425 1.00 97.12 741 MET A N 1
ATOM 5682 C CA . MET A 1 741 ? 8.481 -13.082 9.193 1.00 97.12 741 MET A CA 1
ATOM 5683 C C . MET A 1 741 ? 8.598 -12.649 7.710 1.00 97.12 741 MET A C 1
ATOM 5685 O O . MET A 1 741 ? 9.663 -12.860 7.106 1.00 97.12 741 MET A O 1
ATOM 5689 N N . PRO A 1 742 ? 7.567 -12.011 7.128 1.00 97.75 742 PRO A N 1
ATOM 5690 C CA . PRO A 1 742 ? 7.598 -11.451 5.775 1.00 97.75 742 PRO A CA 1
ATOM 5691 C C . PRO A 1 742 ? 8.359 -10.116 5.719 1.00 97.75 742 PRO A C 1
ATOM 5693 O O . PRO A 1 742 ? 8.496 -9.408 6.720 1.00 97.75 742 PRO A O 1
ATOM 5696 N N . GLY A 1 743 ? 8.831 -9.749 4.526 1.00 96.62 743 GLY A N 1
ATOM 5697 C CA . GLY A 1 743 ? 9.414 -8.430 4.252 1.00 96.62 743 GLY A CA 1
ATOM 5698 C C . GLY A 1 743 ? 10.798 -8.160 4.859 1.00 96.62 743 GLY A C 1
ATOM 5699 O O . GLY A 1 743 ? 11.494 -9.049 5.362 1.00 96.62 743 GLY A O 1
ATOM 5700 N N . ARG A 1 744 ? 11.227 -6.897 4.776 1.00 98.44 744 ARG A N 1
ATOM 5701 C CA . ARG A 1 744 ? 12.512 -6.426 5.317 1.00 98.44 744 ARG A CA 1
ATOM 5702 C C . ARG A 1 744 ? 12.477 -6.337 6.837 1.00 98.44 744 ARG A C 1
ATOM 5704 O O . ARG A 1 744 ? 11.444 -6.060 7.429 1.00 98.44 744 ARG A O 1
ATOM 5711 N N . ILE A 1 745 ? 13.639 -6.497 7.458 1.00 98.25 745 ILE A N 1
ATOM 5712 C CA . ILE A 1 745 ? 13.858 -6.238 8.885 1.00 98.25 745 ILE A CA 1
ATOM 5713 C C . ILE A 1 745 ? 15.163 -5.456 8.989 1.00 98.25 745 ILE A C 1
ATOM 5715 O O . ILE A 1 745 ? 16.177 -5.899 8.451 1.00 98.25 745 ILE A O 1
ATOM 5719 N N . ILE A 1 746 ? 15.168 -4.319 9.674 1.00 98.56 746 ILE A N 1
ATOM 5720 C CA . ILE A 1 746 ? 16.385 -3.595 10.035 1.00 98.56 746 ILE A CA 1
ATOM 5721 C C . ILE A 1 746 ? 16.910 -4.145 11.360 1.00 98.56 746 ILE A C 1
ATOM 5723 O O . ILE A 1 746 ? 16.148 -4.388 12.296 1.00 98.56 746 ILE A O 1
ATOM 5727 N N . GLY A 1 747 ? 18.221 -4.362 11.432 1.00 97.88 747 GLY A N 1
ATOM 5728 C CA . GLY A 1 747 ? 18.909 -4.809 12.636 1.00 97.88 747 GLY A CA 1
ATOM 5729 C C . GLY A 1 747 ? 20.174 -4.004 12.906 1.00 97.88 747 GLY A C 1
ATOM 5730 O O . GLY A 1 747 ? 20.872 -3.575 11.981 1.00 97.88 747 GLY A O 1
ATOM 5731 N N . VAL A 1 748 ? 20.478 -3.837 14.193 1.00 98.06 748 VAL A N 1
ATOM 5732 C CA . VAL A 1 748 ? 21.749 -3.280 14.663 1.00 98.06 748 VAL A CA 1
ATOM 5733 C C . VAL A 1 748 ? 22.867 -4.300 14.434 1.00 98.06 748 VAL A C 1
ATOM 5735 O O . VAL A 1 748 ? 22.707 -5.500 14.660 1.00 98.06 748 VAL A O 1
ATOM 5738 N N . SER A 1 749 ? 24.008 -3.818 13.963 1.00 97.69 749 SER A N 1
ATOM 5739 C CA . SER A 1 749 ? 25.234 -4.571 13.713 1.00 97.69 749 SER A CA 1
ATOM 5740 C C . SER A 1 749 ? 26.446 -3.690 14.050 1.00 97.69 749 SER A C 1
ATOM 5742 O O . SER A 1 749 ? 26.292 -2.660 14.709 1.00 97.69 749 SER A O 1
ATOM 5744 N N . VAL A 1 750 ? 27.652 -4.075 13.622 1.00 97.50 750 VAL A N 1
ATOM 5745 C CA . VAL A 1 750 ? 28.872 -3.272 13.813 1.00 97.50 750 VAL A CA 1
ATOM 5746 C C . VAL A 1 750 ? 29.656 -3.079 12.518 1.00 97.50 750 VAL A C 1
ATOM 5748 O O . VAL A 1 750 ? 29.718 -3.976 11.678 1.00 97.50 750 VAL A O 1
ATOM 5751 N N . ASP A 1 751 ? 30.267 -1.904 12.366 1.00 97.00 751 ASP A N 1
ATOM 5752 C CA . ASP A 1 751 ? 31.124 -1.565 11.229 1.00 97.00 751 ASP A CA 1
ATOM 5753 C C . ASP A 1 751 ? 32.551 -2.142 11.363 1.00 97.00 751 ASP A C 1
ATOM 5755 O O . ASP A 1 751 ? 32.943 -2.723 12.379 1.00 97.00 751 ASP A O 1
ATOM 5759 N N . SER A 1 752 ? 33.382 -1.937 10.335 1.00 97.06 752 SER A N 1
ATOM 5760 C CA . SER A 1 752 ? 34.786 -2.389 10.332 1.00 97.06 752 SER A CA 1
ATOM 5761 C C . SER A 1 752 ? 35.703 -1.697 11.362 1.00 97.06 752 SER A C 1
ATOM 5763 O O . SER A 1 752 ? 36.864 -2.095 11.512 1.00 97.06 752 SER A O 1
ATOM 5765 N N . SER A 1 753 ? 35.203 -0.680 12.075 1.00 97.06 753 SER A N 1
ATOM 5766 C CA . SER A 1 753 ? 35.867 0.002 13.191 1.00 97.06 753 SER A CA 1
ATOM 5767 C C . SER A 1 753 ? 35.314 -0.392 14.572 1.00 97.06 753 SER A C 1
ATOM 5769 O O . SER A 1 753 ? 35.889 0.013 15.581 1.00 97.06 753 SER A O 1
ATOM 5771 N N . GLY A 1 754 ? 34.263 -1.221 14.624 1.00 96.75 754 GLY A N 1
ATOM 5772 C CA . GLY A 1 754 ? 33.595 -1.670 15.848 1.00 96.75 754 GLY A CA 1
ATOM 5773 C C . GLY A 1 754 ? 32.474 -0.749 16.343 1.00 96.75 754 GLY A C 1
ATOM 5774 O O . GLY A 1 754 ? 31.990 -0.940 17.456 1.00 96.75 754 GLY A O 1
ATOM 5775 N N . LYS A 1 755 ? 32.055 0.248 15.555 1.00 97.06 755 LYS A N 1
ATOM 5776 C CA . LYS A 1 755 ? 30.933 1.137 15.899 1.00 97.06 755 LYS A CA 1
ATOM 5777 C C . LYS A 1 755 ? 29.592 0.477 15.573 1.00 97.06 755 LYS A C 1
ATOM 5779 O O . LYS A 1 755 ? 29.525 -0.216 14.559 1.00 97.06 755 LYS A O 1
ATOM 5784 N N . PRO A 1 756 ? 28.517 0.742 16.339 1.00 97.81 756 PRO A N 1
ATOM 5785 C CA . PRO A 1 756 ? 27.162 0.374 15.941 1.00 97.81 756 PRO A CA 1
ATOM 5786 C C . PRO A 1 756 ? 26.809 0.935 14.557 1.00 97.81 756 PRO A C 1
ATOM 5788 O O . PRO A 1 756 ? 27.037 2.114 14.286 1.00 97.81 756 PRO A O 1
ATOM 5791 N N . ALA A 1 757 ? 26.256 0.085 13.695 1.00 98.25 757 ALA A N 1
ATOM 5792 C CA . ALA A 1 757 ? 25.806 0.427 12.348 1.00 98.25 757 ALA A CA 1
ATOM 5793 C C . ALA A 1 757 ? 24.577 -0.411 11.979 1.00 98.25 757 ALA A C 1
ATOM 5795 O O . ALA A 1 757 ? 24.448 -1.559 12.406 1.00 98.25 757 ALA A O 1
ATOM 5796 N N . LEU A 1 758 ? 23.663 0.149 11.194 1.00 98.62 758 LEU A N 1
ATOM 5797 C CA . LEU A 1 758 ? 22.394 -0.492 10.844 1.00 98.62 758 LEU A CA 1
ATOM 5798 C C . LEU A 1 758 ? 22.484 -1.210 9.496 1.00 98.62 758 LEU A C 1
ATOM 5800 O O . LEU A 1 758 ? 23.221 -0.782 8.611 1.00 98.62 758 LEU A O 1
ATOM 5804 N N . ARG A 1 759 ? 21.714 -2.286 9.312 1.00 98.50 759 ARG A N 1
ATOM 5805 C CA . ARG A 1 759 ? 21.570 -2.976 8.016 1.00 98.50 759 ARG A CA 1
ATOM 5806 C C . ARG A 1 759 ? 20.258 -3.748 7.919 1.00 98.50 759 ARG A C 1
ATOM 5808 O O . ARG A 1 759 ? 19.640 -4.053 8.935 1.00 98.50 759 ARG A O 1
ATOM 5815 N N . MET A 1 760 ? 19.893 -4.167 6.708 1.00 97.81 760 MET A N 1
ATOM 5816 C CA . MET A 1 760 ? 18.879 -5.212 6.526 1.00 97.81 760 MET A CA 1
ATOM 5817 C C . MET A 1 760 ? 19.386 -6.547 7.097 1.00 97.81 760 MET A C 1
ATOM 5819 O O . MET A 1 760 ? 20.521 -6.961 6.838 1.00 97.81 760 MET A O 1
ATOM 5823 N N . ALA A 1 761 ? 18.556 -7.212 7.895 1.00 96.69 761 ALA A N 1
ATOM 5824 C CA . ALA A 1 761 ? 18.885 -8.387 8.689 1.00 96.69 761 ALA A CA 1
ATOM 5825 C C . ALA A 1 761 ? 18.083 -9.620 8.241 1.00 96.69 761 ALA A C 1
ATOM 5827 O O . ALA A 1 761 ? 16.932 -9.531 7.818 1.00 96.69 761 ALA A O 1
ATOM 5828 N N . MET A 1 762 ? 18.707 -10.800 8.346 1.00 95.44 762 MET A N 1
ATOM 5829 C CA . MET A 1 762 ? 18.103 -12.088 7.961 1.00 95.44 762 MET A CA 1
ATOM 5830 C C . MET A 1 762 ? 17.504 -12.081 6.539 1.00 95.44 762 MET A C 1
ATOM 5832 O O . MET A 1 762 ? 16.468 -12.695 6.297 1.00 95.44 762 MET A O 1
ATOM 5836 N N . GLN A 1 763 ? 18.170 -11.400 5.596 1.00 97.38 763 GLN A N 1
ATOM 5837 C CA . GLN A 1 763 ? 17.750 -11.268 4.189 1.00 97.38 763 GLN A CA 1
ATOM 5838 C C . GLN A 1 763 ? 17.572 -12.611 3.468 1.00 97.38 763 GLN A C 1
ATOM 5840 O O . GLN A 1 763 ? 16.884 -12.687 2.460 1.00 97.38 763 GLN A O 1
ATOM 5845 N N . THR A 1 764 ? 18.137 -13.697 4.002 1.00 97.12 764 THR A N 1
ATOM 5846 C CA . THR A 1 764 ? 17.934 -15.057 3.490 1.00 97.12 764 THR A CA 1
ATOM 5847 C C . THR A 1 764 ? 16.483 -15.534 3.560 1.00 97.12 764 THR A C 1
ATOM 5849 O O . THR A 1 764 ? 16.204 -16.589 3.015 1.00 97.12 764 THR A O 1
ATOM 5852 N N . ARG A 1 765 ? 15.560 -14.806 4.206 1.00 97.69 765 ARG A N 1
ATOM 5853 C CA . ARG A 1 765 ? 14.104 -15.038 4.127 1.00 97.69 765 ARG A CA 1
ATOM 5854 C C . ARG A 1 765 ? 13.484 -14.544 2.814 1.00 97.69 765 ARG A C 1
ATOM 5856 O O . ARG A 1 765 ? 12.440 -15.044 2.420 1.00 97.69 765 ARG A O 1
ATOM 5863 N N . GLU A 1 766 ? 14.092 -13.543 2.185 1.00 97.44 766 GLU A N 1
ATOM 5864 C CA . GLU A 1 766 ? 13.475 -12.725 1.139 1.00 97.44 766 GLU A CA 1
ATOM 5865 C C . GLU A 1 766 ? 13.628 -13.352 -0.260 1.00 97.44 766 GLU A C 1
ATOM 5867 O O . GLU A 1 766 ? 14.568 -14.111 -0.532 1.00 97.44 766 GLU A O 1
ATOM 5872 N N . GLN A 1 767 ? 12.714 -12.987 -1.167 1.00 93.88 767 GLN A N 1
ATOM 5873 C CA . GLN A 1 767 ? 12.616 -13.500 -2.542 1.00 93.88 767 GLN A CA 1
ATOM 5874 C C . GLN A 1 767 ? 13.951 -13.494 -3.313 1.00 93.88 767 GLN A C 1
ATOM 5876 O O . GLN A 1 767 ? 14.284 -14.471 -3.985 1.00 93.88 767 GLN A O 1
ATOM 5881 N N . HIS A 1 768 ? 14.784 -12.465 -3.110 1.00 93.44 768 HIS A N 1
ATOM 5882 C CA . HIS A 1 768 ? 16.045 -12.274 -3.836 1.00 93.44 768 HIS A CA 1
ATOM 5883 C C . HIS A 1 768 ? 17.151 -13.274 -3.451 1.00 93.44 768 HIS A C 1
ATOM 5885 O O . HIS A 1 768 ? 18.196 -13.304 -4.097 1.00 93.44 768 HIS A O 1
ATOM 5891 N N . ILE A 1 769 ? 16.936 -14.089 -2.410 1.00 96.25 769 ILE A N 1
ATOM 5892 C CA . ILE A 1 769 ? 17.833 -15.187 -2.017 1.00 96.25 769 ILE A CA 1
ATOM 5893 C C . ILE A 1 769 ? 17.115 -16.540 -2.058 1.00 96.25 769 ILE A C 1
ATOM 5895 O O . ILE A 1 769 ? 17.709 -17.520 -2.504 1.00 96.25 769 ILE A O 1
ATOM 5899 N N . ARG A 1 770 ? 15.861 -16.626 -1.586 1.00 95.69 770 ARG A N 1
ATOM 5900 C CA . ARG A 1 770 ? 15.152 -17.913 -1.438 1.00 95.69 770 ARG A CA 1
ATOM 5901 C C . ARG A 1 770 ? 14.120 -18.246 -2.516 1.00 95.69 770 ARG A C 1
ATOM 5903 O O . ARG A 1 770 ? 13.652 -19.381 -2.489 1.00 95.69 770 ARG A O 1
ATOM 5910 N N . ARG A 1 771 ? 13.819 -17.344 -3.462 1.00 96.81 771 ARG A N 1
ATOM 5911 C CA . ARG A 1 771 ? 12.914 -17.593 -4.606 1.00 96.81 771 ARG A CA 1
ATOM 5912 C C . ARG A 1 771 ? 11.583 -18.224 -4.148 1.00 96.81 771 ARG A C 1
ATOM 5914 O O . ARG A 1 771 ? 10.957 -17.694 -3.235 1.00 96.81 771 ARG A O 1
ATOM 5921 N N . ASP A 1 772 ? 11.210 -19.378 -4.699 1.00 94.00 772 ASP A N 1
ATOM 5922 C CA . ASP A 1 772 ? 10.040 -20.202 -4.344 1.00 94.00 772 ASP A CA 1
ATOM 5923 C C . ASP A 1 772 ? 9.925 -20.539 -2.847 1.00 94.00 772 ASP A C 1
ATOM 5925 O O . ASP A 1 772 ? 8.843 -20.826 -2.348 1.00 94.00 772 ASP A O 1
ATOM 5929 N N . LYS A 1 773 ? 11.040 -20.494 -2.112 1.00 95.81 773 LYS A N 1
ATOM 5930 C CA . LYS A 1 773 ? 11.121 -20.860 -0.691 1.00 95.81 773 LYS A CA 1
ATOM 5931 C C . LYS A 1 773 ? 11.169 -19.639 0.217 1.00 95.81 773 LYS A C 1
ATOM 5933 O O . LYS A 1 773 ? 11.518 -19.811 1.383 1.00 95.81 773 LYS A O 1
ATOM 5938 N N . ALA A 1 774 ? 10.950 -18.425 -0.287 1.00 97.25 774 ALA A N 1
ATOM 5939 C CA . ALA A 1 774 ? 10.930 -17.211 0.528 1.00 97.25 774 ALA A CA 1
ATOM 5940 C C . ALA A 1 774 ? 9.781 -17.228 1.555 1.00 97.25 774 ALA A C 1
ATOM 5942 O O . ALA A 1 774 ? 8.887 -18.066 1.484 1.00 97.25 774 ALA A O 1
ATOM 5943 N N . THR A 1 775 ? 9.804 -16.319 2.534 1.00 97.12 775 THR A N 1
ATOM 5944 C CA . THR A 1 775 ? 8.674 -16.162 3.472 1.00 97.12 775 THR A CA 1
ATOM 5945 C C . THR A 1 775 ? 7.488 -15.419 2.860 1.00 97.12 775 THR A C 1
ATOM 5947 O O . THR A 1 775 ? 6.377 -15.570 3.343 1.00 97.12 775 THR A O 1
ATOM 5950 N N . SER A 1 776 ? 7.733 -14.636 1.809 1.00 98.19 776 SER A N 1
ATOM 5951 C CA . SER A 1 776 ? 6.760 -13.841 1.058 1.00 98.19 776 SER A CA 1
ATOM 5952 C C . SER A 1 776 ? 7.347 -13.503 -0.318 1.00 98.19 776 SER A C 1
ATOM 5954 O O . SER A 1 776 ? 8.574 -13.515 -0.487 1.00 98.19 776 SER A O 1
ATOM 5956 N N . ASN A 1 777 ? 6.498 -13.157 -1.290 1.00 98.06 777 ASN A N 1
ATOM 5957 C CA . ASN A 1 777 ? 6.932 -12.613 -2.576 1.00 98.06 777 ASN A CA 1
ATOM 5958 C C . ASN A 1 777 ? 7.262 -11.105 -2.529 1.00 98.06 777 ASN A C 1
ATOM 5960 O O . ASN A 1 777 ? 7.785 -10.574 -3.505 1.00 98.06 777 ASN A O 1
ATOM 5964 N N . ILE A 1 778 ? 7.002 -10.406 -1.416 1.00 97.81 778 ILE A N 1
ATOM 5965 C CA . ILE A 1 778 ? 7.172 -8.949 -1.313 1.00 97.81 778 ILE A CA 1
ATOM 5966 C C . ILE A 1 778 ? 8.603 -8.482 -1.660 1.00 97.81 778 ILE A C 1
ATOM 5968 O O . ILE A 1 778 ? 9.609 -9.069 -1.249 1.00 97.81 778 ILE A O 1
ATOM 5972 N N . CYS A 1 779 ? 8.698 -7.381 -2.413 1.00 96.75 779 CYS A N 1
ATOM 5973 C CA . CYS A 1 779 ? 9.964 -6.767 -2.820 1.00 96.75 779 CYS A CA 1
ATOM 5974 C C . CYS A 1 779 ? 9.949 -5.257 -2.550 1.00 96.75 779 CYS A C 1
ATOM 5976 O O . CYS A 1 779 ? 10.518 -4.810 -1.554 1.00 96.75 779 CYS A O 1
ATOM 5978 N N . THR A 1 780 ? 9.257 -4.464 -3.368 1.00 96.62 780 THR A N 1
ATOM 5979 C CA . THR A 1 780 ? 8.838 -3.108 -2.980 1.00 96.62 780 THR A CA 1
ATOM 5980 C C . THR A 1 780 ? 7.864 -3.224 -1.803 1.00 96.62 780 THR A C 1
ATOM 5982 O O . THR A 1 780 ? 7.062 -4.154 -1.777 1.00 96.62 780 THR A O 1
ATOM 5985 N N . ALA A 1 781 ? 7.981 -2.336 -0.815 1.00 97.44 781 ALA A N 1
ATOM 5986 C CA . ALA A 1 781 ? 7.064 -2.236 0.324 1.00 97.44 781 ALA A CA 1
ATOM 5987 C C . ALA A 1 781 ? 6.595 -0.774 0.437 1.00 97.44 781 ALA A C 1
ATOM 5989 O O . ALA A 1 781 ? 6.315 -0.167 -0.593 1.00 97.44 781 ALA A O 1
ATOM 5990 N N . GLN A 1 782 ? 6.554 -0.188 1.639 1.00 98.62 782 GLN A N 1
ATOM 5991 C CA . GLN A 1 782 ? 6.009 1.158 1.887 1.00 98.62 782 GLN A CA 1
ATOM 5992 C C . GLN A 1 782 ? 6.979 2.023 2.721 1.00 98.62 782 GLN A C 1
ATOM 5994 O O . GLN A 1 782 ? 6.595 2.726 3.656 1.00 98.62 782 GLN A O 1
ATOM 5999 N N . ALA A 1 783 ? 8.277 1.943 2.404 1.00 98.75 783 ALA A N 1
ATOM 6000 C CA . ALA A 1 783 ? 9.365 2.470 3.233 1.00 98.75 783 ALA A CA 1
ATOM 6001 C C . ALA A 1 783 ? 9.294 3.987 3.515 1.00 98.75 783 ALA A C 1
ATOM 6003 O O . ALA A 1 783 ? 9.534 4.395 4.650 1.00 98.75 783 ALA A O 1
ATOM 6004 N N . LEU A 1 784 ? 8.940 4.823 2.532 1.00 98.88 784 LEU A N 1
ATOM 6005 C CA . LEU A 1 784 ? 8.787 6.273 2.717 1.00 98.88 784 LEU A CA 1
ATOM 6006 C C . LEU A 1 784 ? 7.681 6.602 3.731 1.00 98.88 784 LEU A C 1
ATOM 6008 O O . LEU A 1 784 ? 7.850 7.482 4.571 1.00 98.88 784 LEU A O 1
ATOM 6012 N N . LEU A 1 785 ? 6.588 5.842 3.703 1.00 98.81 785 LEU A N 1
ATOM 6013 C CA . LEU A 1 785 ? 5.412 6.049 4.544 1.00 98.81 785 LEU A CA 1
ATOM 6014 C C . LEU A 1 785 ? 5.651 5.523 5.964 1.00 98.81 785 LEU A C 1
ATOM 6016 O O . LEU A 1 785 ? 5.244 6.152 6.936 1.00 98.81 785 LEU A O 1
ATOM 6020 N N . ALA A 1 786 ? 6.413 4.435 6.096 1.00 98.94 786 ALA A N 1
ATOM 6021 C CA . ALA A 1 786 ? 6.928 3.967 7.381 1.00 98.94 786 ALA A CA 1
ATOM 6022 C C . ALA A 1 786 ? 7.851 5.014 8.032 1.00 98.94 786 ALA A C 1
ATOM 6024 O O . ALA A 1 786 ? 7.803 5.220 9.243 1.00 98.94 786 ALA A O 1
ATOM 6025 N N . ASN A 1 787 ? 8.648 5.729 7.229 1.00 98.88 787 ASN A N 1
ATOM 6026 C CA . ASN A 1 787 ? 9.459 6.845 7.714 1.00 98.88 787 ASN A CA 1
ATOM 6027 C C . ASN A 1 787 ? 8.602 8.053 8.130 1.00 98.88 787 ASN A C 1
ATOM 6029 O O . ASN A 1 787 ? 8.900 8.659 9.155 1.00 98.88 787 ASN A O 1
ATOM 6033 N N . MET A 1 788 ? 7.525 8.378 7.406 1.00 98.94 788 MET A N 1
ATOM 6034 C CA . MET A 1 788 ? 6.580 9.428 7.821 1.00 98.94 788 MET A CA 1
ATOM 6035 C C . MET A 1 788 ? 5.911 9.089 9.162 1.00 98.94 788 MET A C 1
ATOM 6037 O O . MET A 1 788 ? 5.990 9.896 10.086 1.00 98.94 788 MET A O 1
ATOM 6041 N N . ALA A 1 789 ? 5.369 7.876 9.319 1.00 98.94 789 ALA A N 1
ATOM 6042 C CA . ALA A 1 789 ? 4.746 7.427 10.569 1.00 98.94 789 ALA A CA 1
ATOM 6043 C C . ALA A 1 789 ? 5.735 7.362 11.751 1.00 98.94 789 ALA A C 1
ATOM 6045 O O . ALA A 1 789 ? 5.404 7.747 12.874 1.00 98.94 789 ALA A O 1
ATOM 6046 N N . ALA A 1 790 ? 6.984 6.945 11.507 1.00 98.94 790 ALA A N 1
ATOM 6047 C CA . ALA A 1 790 ? 8.040 7.002 12.516 1.00 98.94 790 ALA A CA 1
ATOM 6048 C C . ALA A 1 790 ? 8.369 8.443 12.938 1.00 98.94 790 ALA A C 1
ATOM 6050 O O . ALA A 1 790 ? 8.576 8.705 14.121 1.00 98.94 790 ALA A O 1
ATOM 6051 N N . MET A 1 791 ? 8.401 9.384 11.990 1.00 98.94 791 MET A N 1
ATOM 6052 C CA . MET A 1 791 ? 8.684 10.795 12.269 1.00 98.94 791 MET A CA 1
ATOM 6053 C C . MET A 1 791 ? 7.519 11.496 12.963 1.00 98.94 791 MET A C 1
ATOM 6055 O O . MET A 1 791 ? 7.759 12.340 13.820 1.00 98.94 791 MET A O 1
ATOM 6059 N N . TYR A 1 792 ? 6.279 11.101 12.671 1.00 98.94 792 TYR A N 1
ATOM 6060 C CA . TYR A 1 792 ? 5.090 11.535 13.401 1.00 98.94 792 TYR A CA 1
ATOM 6061 C C . TYR A 1 792 ? 5.193 11.135 14.880 1.00 98.94 792 TYR A C 1
ATOM 6063 O O . TYR A 1 792 ? 5.137 11.989 15.763 1.00 98.94 792 TYR A O 1
ATOM 6071 N N . ALA A 1 793 ? 5.484 9.862 15.168 1.00 98.94 793 ALA A N 1
ATOM 6072 C CA . ALA A 1 793 ? 5.691 9.407 16.543 1.00 98.94 793 ALA A CA 1
ATOM 6073 C C . ALA A 1 793 ? 6.910 10.052 17.234 1.00 98.94 793 ALA A C 1
ATOM 6075 O O . ALA A 1 793 ? 6.871 10.300 18.437 1.00 98.94 793 ALA A O 1
ATOM 6076 N N . VAL A 1 794 ? 7.985 10.358 16.495 1.00 98.94 794 VAL A N 1
ATOM 6077 C CA . VAL A 1 794 ? 9.149 11.105 17.015 1.00 98.94 794 VAL A CA 1
ATOM 6078 C C . VAL A 1 794 ? 8.804 12.563 17.342 1.00 98.94 794 VAL A C 1
ATOM 6080 O O . VAL A 1 794 ? 9.337 13.102 18.311 1.00 98.94 794 VAL A O 1
ATOM 6083 N N . TYR A 1 795 ? 7.914 13.188 16.569 1.00 98.88 795 TYR A N 1
ATOM 6084 C CA . TYR A 1 795 ? 7.500 14.579 16.752 1.00 98.88 795 TYR A CA 1
ATOM 6085 C C . TYR A 1 795 ? 6.500 14.755 17.901 1.00 98.88 795 TYR A C 1
ATOM 6087 O O . TYR A 1 795 ? 6.655 15.664 18.711 1.00 98.88 795 TYR A O 1
ATOM 6095 N N . HIS A 1 796 ? 5.504 13.870 18.005 1.00 98.88 796 HIS A N 1
ATOM 6096 C CA . HIS A 1 796 ? 4.478 13.941 19.049 1.00 98.88 796 HIS A CA 1
ATOM 6097 C C . HIS A 1 796 ? 4.905 13.287 20.375 1.00 98.88 796 HIS A C 1
ATOM 6099 O O . HIS A 1 796 ? 4.445 13.704 21.439 1.00 98.88 796 HIS A O 1
ATOM 6105 N N . GLY A 1 797 ? 5.768 12.265 20.337 1.00 98.81 797 GLY A N 1
ATOM 6106 C CA . GLY A 1 797 ? 6.117 11.462 21.513 1.00 98.81 797 GLY A CA 1
ATOM 6107 C C . GLY A 1 797 ? 4.920 10.709 22.122 1.00 98.81 797 GLY A C 1
ATOM 6108 O O . GLY A 1 797 ? 3.797 10.797 21.618 1.00 98.81 797 GLY A O 1
ATOM 6109 N N . PRO A 1 798 ? 5.122 9.960 23.222 1.00 98.69 798 PRO A N 1
ATOM 6110 C CA . PRO A 1 798 ? 4.047 9.182 23.839 1.00 98.69 798 PRO A CA 1
ATOM 6111 C C . PRO A 1 798 ? 2.880 10.055 24.329 1.00 98.69 798 PRO A C 1
ATOM 6113 O O . PRO A 1 798 ? 1.724 9.750 24.039 1.00 98.69 798 PRO A O 1
ATOM 6116 N N . GLU A 1 799 ? 3.164 11.177 24.999 1.00 98.50 799 GLU A N 1
ATOM 6117 C CA . GLU A 1 799 ? 2.119 12.054 25.550 1.00 98.50 799 GLU A CA 1
ATOM 6118 C C . GLU A 1 799 ? 1.361 12.845 24.471 1.00 98.50 799 GLU A C 1
ATOM 6120 O O . GLU A 1 799 ? 0.155 13.053 24.606 1.00 98.50 799 GLU A O 1
ATOM 6125 N N . GLY A 1 800 ? 2.008 13.241 23.367 1.00 98.75 800 GLY A N 1
ATOM 6126 C CA . GLY A 1 800 ? 1.320 13.892 22.248 1.00 98.75 800 GLY A CA 1
ATOM 6127 C C . GLY A 1 800 ? 0.369 12.935 21.530 1.00 98.75 800 GLY A C 1
ATOM 6128 O O . GLY A 1 800 ? -0.795 13.272 21.321 1.00 98.75 800 GLY A O 1
ATOM 6129 N N . LEU A 1 801 ? 0.821 11.708 21.236 1.00 98.88 801 LEU A N 1
ATOM 6130 C CA . LEU A 1 801 ? -0.032 10.669 20.646 1.00 98.88 801 LEU A CA 1
ATOM 6131 C C . LEU A 1 801 ? -1.215 10.314 21.564 1.00 98.88 801 LEU A C 1
ATOM 6133 O O . LEU A 1 801 ? -2.353 10.227 21.104 1.00 98.88 801 LEU A O 1
ATOM 6137 N N . LYS A 1 802 ? -0.969 10.195 22.873 1.00 98.56 802 LYS A N 1
ATOM 6138 C CA . LYS A 1 802 ? -2.007 9.968 23.888 1.00 98.56 802 LYS A CA 1
ATOM 6139 C C . LYS A 1 802 ? -3.002 11.128 23.977 1.00 98.56 802 LYS A C 1
ATOM 6141 O O . LYS A 1 802 ? -4.199 10.878 24.072 1.00 98.56 802 LYS A O 1
ATOM 6146 N N . THR A 1 803 ? -2.540 12.375 23.874 1.00 98.69 803 THR A N 1
ATOM 6147 C CA . THR A 1 803 ? -3.400 13.573 23.837 1.00 98.69 803 THR A CA 1
ATOM 6148 C C . THR A 1 803 ? -4.320 13.562 22.612 1.00 98.69 803 THR A C 1
ATOM 6150 O O . THR A 1 803 ? -5.516 13.829 22.735 1.00 98.69 803 THR A O 1
ATOM 6153 N N . ILE A 1 804 ? -3.791 13.201 21.437 1.00 98.88 804 ILE A N 1
ATOM 6154 C CA . ILE A 1 804 ? -4.580 13.044 20.204 1.00 98.88 804 ILE A CA 1
ATOM 6155 C C . ILE A 1 804 ? -5.623 11.933 20.388 1.00 98.88 804 ILE A C 1
ATOM 6157 O O . ILE A 1 804 ? -6.810 12.158 20.168 1.00 98.88 804 ILE A O 1
ATOM 6161 N N . SER A 1 805 ? -5.205 10.765 20.876 1.00 98.50 805 SER A N 1
ATOM 6162 C CA . SER A 1 805 ? -6.076 9.612 21.134 1.00 98.50 805 SER A CA 1
ATOM 6163 C C . SER A 1 805 ? -7.214 9.937 22.117 1.00 98.50 805 SER A C 1
ATOM 6165 O O . SER A 1 805 ? -8.383 9.675 21.834 1.00 98.50 805 SER A O 1
ATOM 6167 N N . GLN A 1 806 ? -6.907 10.620 23.226 1.00 97.75 806 GLN A N 1
ATOM 6168 C CA . GLN A 1 806 ? -7.895 11.096 24.201 1.00 97.75 806 GLN A CA 1
ATOM 6169 C C . GLN A 1 806 ? -8.863 12.133 23.611 1.00 97.75 806 GLN A C 1
ATOM 6171 O O . GLN A 1 806 ? -10.057 12.082 23.909 1.00 97.75 806 GLN A O 1
ATOM 6176 N N . ARG A 1 807 ? -8.391 13.044 22.747 1.00 98.25 807 ARG A N 1
ATOM 6177 C CA . ARG A 1 807 ? -9.256 13.993 22.026 1.00 98.25 807 ARG A CA 1
ATOM 6178 C C . ARG A 1 807 ? -10.239 13.264 21.107 1.00 98.25 807 ARG A C 1
ATOM 6180 O O . ARG A 1 807 ? -11.426 13.584 21.131 1.00 98.25 807 ARG A O 1
ATOM 6187 N N . VAL A 1 808 ? -9.760 12.306 20.312 1.00 98.62 808 VAL A N 1
ATOM 6188 C CA . VAL A 1 808 ? -10.597 11.525 19.384 1.00 98.62 808 VAL A CA 1
ATOM 6189 C C . VAL A 1 808 ? -11.655 10.730 20.154 1.00 98.62 808 VAL A C 1
ATOM 6191 O O . VAL A 1 808 ? -12.845 10.846 19.858 1.00 98.62 808 VAL A O 1
ATOM 6194 N N . HIS A 1 809 ? -11.244 10.016 21.207 1.00 98.31 809 HIS A N 1
ATOM 6195 C CA . HIS A 1 809 ? -12.153 9.287 22.096 1.00 98.31 809 HIS A CA 1
ATOM 6196 C C . HIS A 1 809 ? -13.199 10.208 22.747 1.00 98.31 809 HIS A C 1
ATOM 6198 O O . HIS A 1 809 ? -14.384 9.882 22.779 1.00 98.31 809 HIS A O 1
ATOM 6204 N N . GLY A 1 810 ? -12.791 11.395 23.211 1.00 98.00 810 GLY A N 1
ATOM 6205 C CA . GLY A 1 810 ? -13.691 12.384 23.807 1.00 98.00 810 GLY A CA 1
ATOM 6206 C C . GLY A 1 810 ? -14.756 12.912 22.839 1.00 98.00 810 GLY A C 1
ATOM 6207 O O . GLY A 1 810 ? -15.901 13.109 23.244 1.00 98.00 810 GLY A O 1
ATOM 6208 N N . LEU A 1 811 ? -14.421 13.090 21.555 1.00 98.62 811 LEU A N 1
ATOM 6209 C CA . LEU A 1 811 ? -15.376 13.508 20.519 1.00 98.62 811 LEU A CA 1
ATOM 6210 C C . LEU A 1 811 ? -16.392 12.398 20.199 1.00 98.62 811 LEU A C 1
ATOM 6212 O O . LEU A 1 811 ? -17.595 12.671 20.168 1.00 98.62 811 LEU A O 1
ATOM 6216 N N . ALA A 1 812 ? -15.932 11.150 20.055 1.00 98.38 812 ALA A N 1
ATOM 6217 C CA . ALA A 1 812 ? -16.804 9.982 19.898 1.00 98.38 812 ALA A CA 1
ATOM 6218 C C . ALA A 1 812 ? -17.711 9.772 21.131 1.00 98.38 812 ALA A C 1
ATOM 6220 O O . ALA A 1 812 ? -18.899 9.471 21.004 1.00 98.38 812 ALA A O 1
ATOM 6221 N N . GLY A 1 813 ? -17.178 10.009 22.334 1.00 97.81 813 GLY A N 1
ATOM 6222 C CA . GLY A 1 813 ? -17.926 9.997 23.590 1.00 97.81 813 GLY A CA 1
ATOM 6223 C C . GLY A 1 813 ? -19.011 11.076 23.651 1.00 97.81 813 GLY A C 1
ATOM 6224 O O . GLY A 1 813 ? -20.158 10.767 23.977 1.00 97.81 813 GLY A O 1
ATOM 6225 N N . ALA A 1 814 ? -18.695 12.322 23.278 1.00 98.19 814 ALA A N 1
ATOM 6226 C CA . ALA A 1 814 ? -19.672 13.416 23.252 1.00 98.19 814 ALA A CA 1
ATOM 6227 C C . ALA A 1 814 ? -20.803 13.134 22.248 1.00 98.19 814 ALA A C 1
ATOM 6229 O O . ALA A 1 814 ? -21.976 13.362 22.554 1.00 98.19 814 ALA A O 1
ATOM 6230 N N . PHE A 1 815 ? -20.466 12.563 21.086 1.00 98.06 815 PHE A N 1
ATOM 6231 C CA . PHE A 1 815 ? -21.437 12.086 20.102 1.00 98.06 815 PHE A CA 1
ATOM 6232 C C . PHE A 1 815 ? -22.355 10.993 20.671 1.00 98.06 815 PHE A C 1
ATOM 6234 O O . PHE A 1 815 ? -23.579 11.116 20.607 1.00 98.06 815 PHE A O 1
ATOM 6241 N N . ALA A 1 816 ? -21.787 9.959 21.296 1.00 97.56 816 ALA A N 1
ATOM 6242 C CA . ALA A 1 816 ? -22.550 8.871 21.905 1.00 97.56 816 ALA A CA 1
ATOM 6243 C C . ALA A 1 816 ? -23.485 9.351 23.035 1.00 97.56 816 ALA A C 1
ATOM 6245 O O . ALA A 1 816 ? -24.606 8.851 23.155 1.00 97.56 816 ALA A O 1
ATOM 6246 N N . VAL A 1 817 ? -23.062 10.333 23.843 1.00 96.88 817 VAL A N 1
ATOM 6247 C CA . VAL A 1 817 ? -23.908 10.984 24.862 1.00 96.88 817 VAL A CA 1
ATOM 6248 C C . VAL A 1 817 ? -25.035 11.789 24.207 1.00 96.88 817 VAL A C 1
ATOM 6250 O O . VAL A 1 817 ? -26.192 11.655 24.605 1.00 96.88 817 VAL A O 1
ATOM 6253 N N . GLY A 1 818 ? -24.734 12.585 23.178 1.00 97.06 818 GLY A N 1
ATOM 6254 C CA . GLY A 1 818 ? -25.734 13.406 22.493 1.00 97.06 818 GLY A CA 1
ATOM 6255 C C . GLY A 1 818 ? -26.800 12.581 21.778 1.00 97.06 818 GLY A C 1
ATOM 6256 O O . GLY A 1 818 ? -27.986 12.856 21.937 1.00 97.06 818 GLY A O 1
ATOM 6257 N N . LEU A 1 819 ? -26.423 11.504 21.087 1.00 96.69 819 LEU A N 1
ATOM 6258 C CA . LEU A 1 819 ? -27.392 10.583 20.486 1.00 96.69 819 LEU A CA 1
ATOM 6259 C C . LEU A 1 819 ? -28.312 9.930 21.532 1.00 96.69 819 LEU A C 1
ATOM 6261 O O . LEU A 1 819 ? -29.524 9.870 21.324 1.00 96.69 819 LEU A O 1
ATOM 6265 N N . LYS A 1 820 ? -27.770 9.521 22.689 1.00 95.12 820 LYS A N 1
ATOM 6266 C CA . LYS A 1 820 ? -28.577 9.013 23.815 1.00 95.12 820 LYS A CA 1
ATOM 6267 C C . LYS A 1 820 ? -29.551 10.075 24.351 1.00 95.12 820 LYS A C 1
ATOM 6269 O O . LYS A 1 820 ? -30.664 9.724 24.729 1.00 95.12 820 LYS A O 1
ATOM 6274 N N . LYS A 1 821 ? -29.184 11.365 24.318 1.00 95.12 821 LYS A N 1
ATOM 6275 C CA . LYS A 1 821 ? -30.076 12.490 24.668 1.00 95.12 821 LYS A CA 1
ATOM 6276 C C . LYS A 1 821 ? -31.097 12.866 23.589 1.00 95.12 821 LYS A C 1
ATOM 6278 O O . LYS A 1 821 ? -32.143 13.399 23.946 1.00 95.12 821 LYS A O 1
ATOM 6283 N N . LEU A 1 822 ? -30.842 12.600 22.303 1.00 93.19 822 LEU A N 1
ATOM 6284 C CA . LEU A 1 822 ? -31.865 12.752 21.255 1.00 93.19 822 LEU A CA 1
ATOM 6285 C C . LEU A 1 822 ? -33.003 11.733 21.424 1.00 93.19 822 LEU A C 1
ATOM 6287 O O . LEU A 1 822 ? -34.135 12.013 21.034 1.00 93.19 822 LEU A O 1
ATOM 6291 N N . GLY A 1 823 ? -32.709 10.550 21.978 1.00 88.50 823 GLY A N 1
ATOM 6292 C CA . GLY A 1 823 ? -33.699 9.497 22.238 1.00 88.50 823 GLY A CA 1
ATOM 6293 C C . GLY A 1 823 ? -34.319 8.874 20.979 1.00 88.50 823 GLY A C 1
ATOM 6294 O O . GLY A 1 823 ? -35.286 8.124 21.079 1.00 88.50 823 GLY A O 1
ATOM 6295 N N . THR A 1 824 ? -33.790 9.184 19.792 1.00 85.31 824 THR A N 1
ATOM 6296 C CA . THR A 1 824 ? -34.292 8.719 18.488 1.00 85.31 824 THR A CA 1
ATOM 6297 C C . THR A 1 824 ? -33.613 7.449 17.974 1.00 85.31 824 THR A C 1
ATOM 6299 O O . THR A 1 824 ? -34.072 6.894 16.978 1.00 85.31 824 THR A O 1
ATOM 6302 N N . VAL A 1 825 ? -32.516 7.013 18.603 1.00 93.44 825 VAL A N 1
ATOM 6303 C CA . VAL A 1 825 ? -31.610 5.968 18.096 1.00 93.44 825 VAL A CA 1
ATOM 6304 C C . VAL A 1 825 ? -31.012 5.129 19.232 1.00 93.44 825 VAL A C 1
ATOM 6306 O O . VAL A 1 825 ? -30.857 5.614 20.353 1.00 93.44 825 VAL A O 1
ATOM 6309 N N . GLU A 1 826 ? -30.637 3.881 18.944 1.00 96.31 826 GLU A N 1
ATOM 6310 C CA . GLU A 1 826 ? -29.967 2.990 19.902 1.00 96.31 826 GLU A CA 1
ATOM 6311 C C . GLU A 1 826 ? -28.449 3.033 19.676 1.00 96.31 826 GLU A C 1
ATOM 6313 O O . GLU A 1 826 ? -27.935 2.498 18.696 1.00 96.31 826 GLU A O 1
ATOM 6318 N N . VAL A 1 827 ? -27.710 3.664 20.588 1.00 96.00 827 VAL A N 1
ATOM 6319 C CA . VAL A 1 827 ? -26.236 3.662 20.580 1.00 96.00 827 VAL A CA 1
ATOM 6320 C C . VAL A 1 827 ? -25.715 2.415 21.292 1.00 96.00 827 VAL A C 1
ATOM 6322 O O . VAL A 1 827 ? -26.260 2.047 22.334 1.00 96.00 827 VAL A O 1
ATOM 6325 N N . GLN A 1 828 ? -24.630 1.814 20.789 1.00 93.38 828 GLN A N 1
ATOM 6326 C CA . GLN A 1 828 ? -24.027 0.617 21.386 1.00 93.38 828 GLN A CA 1
ATOM 6327 C C . GLN A 1 828 ? -23.792 0.713 22.909 1.00 93.38 828 GLN A C 1
ATOM 6329 O O . GLN A 1 828 ? -23.448 1.765 23.466 1.00 93.38 828 GLN A O 1
ATOM 6334 N N . SER A 1 829 ? -23.960 -0.430 23.577 1.00 90.81 829 SER A N 1
ATOM 6335 C CA . SER A 1 829 ? -23.644 -0.638 24.995 1.00 90.81 829 SER A CA 1
ATOM 6336 C C . SER A 1 829 ? -22.202 -1.098 25.230 1.00 90.81 829 SER A C 1
ATOM 6338 O O . SER A 1 829 ? -21.663 -0.861 26.309 1.00 90.81 829 SER A O 1
ATOM 6340 N N . LEU A 1 830 ? -21.579 -1.741 24.236 1.00 92.62 830 LEU A N 1
ATOM 6341 C CA . LEU A 1 830 ? -20.174 -2.147 24.284 1.00 92.62 830 LEU A CA 1
ATOM 6342 C C . LEU A 1 830 ? -19.251 -0.916 24.283 1.00 92.62 830 LEU A C 1
ATOM 6344 O O . LEU A 1 830 ? -19.568 0.077 23.618 1.00 92.62 830 LEU A O 1
ATOM 6348 N N . PRO A 1 831 ? -18.102 -0.974 24.978 1.00 96.62 831 PRO A N 1
ATOM 6349 C CA . PRO A 1 831 ? -17.126 0.107 24.965 1.00 96.62 831 PRO A CA 1
ATOM 6350 C C . PRO A 1 831 ? -16.500 0.257 23.571 1.00 96.62 831 PRO A C 1
ATOM 6352 O O . PRO A 1 831 ? -16.461 -0.694 22.788 1.00 96.62 831 PRO A O 1
ATOM 6355 N N . PHE A 1 832 ? -16.008 1.455 23.267 1.00 97.69 832 PHE A N 1
ATOM 6356 C CA . PHE A 1 832 ? -15.410 1.804 21.979 1.00 97.69 832 PHE A CA 1
ATOM 6357 C C . PHE A 1 832 ? -14.201 2.726 22.155 1.00 97.69 832 PHE A C 1
ATOM 6359 O O . PHE A 1 832 ? -14.051 3.369 23.195 1.00 97.69 832 PHE A O 1
ATOM 6366 N N . PHE A 1 833 ? -13.353 2.813 21.126 1.00 98.44 833 PHE A N 1
ATOM 6367 C CA . PHE A 1 833 ? -12.309 3.837 21.045 1.00 98.44 833 PHE A CA 1
ATOM 6368 C C . PHE A 1 833 ? -12.825 5.092 20.326 1.00 98.44 833 PHE A C 1
ATOM 6370 O O . PHE A 1 833 ? -13.214 6.055 20.981 1.00 98.44 833 PHE A O 1
ATOM 6377 N N . ASP A 1 834 ? -12.871 5.073 18.996 1.00 98.50 834 ASP A N 1
ATOM 6378 C CA . ASP A 1 834 ? -13.225 6.222 18.155 1.00 98.50 834 ASP A CA 1
ATOM 6379 C C . ASP A 1 834 ? -14.469 5.996 17.293 1.00 98.50 834 ASP A C 1
ATOM 6381 O O . ASP A 1 834 ? -14.950 6.925 16.656 1.00 98.50 834 ASP A O 1
ATOM 6385 N N . THR A 1 835 ? -14.983 4.770 17.246 1.00 98.75 835 THR A N 1
ATOM 6386 C CA . THR A 1 835 ? -16.014 4.357 16.298 1.00 98.75 835 THR A CA 1
ATOM 6387 C C . THR A 1 835 ? -17.265 3.941 17.054 1.00 98.75 835 THR A C 1
ATOM 6389 O O . THR A 1 835 ? -17.200 3.120 17.964 1.00 98.75 835 THR A O 1
ATOM 6392 N N . VAL A 1 836 ? -18.403 4.534 16.695 1.00 98.31 836 VAL A N 1
ATOM 6393 C CA . VAL A 1 836 ? -19.676 4.347 17.401 1.00 98.31 836 VAL A CA 1
ATOM 6394 C C . VAL A 1 836 ? -20.694 3.697 16.469 1.00 98.31 836 VAL A C 1
ATOM 6396 O O . VAL A 1 836 ? -21.135 4.323 15.503 1.00 98.31 836 VAL A O 1
ATOM 6399 N N . LYS A 1 837 ? -21.103 2.462 16.779 1.00 98.19 837 LYS A N 1
ATOM 6400 C CA . LYS A 1 837 ? -22.266 1.795 16.182 1.00 98.19 837 LYS A CA 1
ATOM 6401 C C . LYS A 1 837 ? -23.568 2.348 16.758 1.00 98.19 837 LYS A C 1
ATOM 6403 O O . LYS A 1 837 ? -23.745 2.474 17.975 1.00 98.19 837 LYS A O 1
ATOM 6408 N N . VAL A 1 838 ? -24.495 2.643 15.853 1.00 98.38 838 VAL A N 1
ATOM 6409 C CA . VAL A 1 838 ? -25.816 3.205 16.131 1.00 98.38 838 VAL A CA 1
ATOM 6410 C C . VAL A 1 838 ? -26.853 2.443 15.309 1.00 98.38 838 VAL A C 1
ATOM 6412 O O . VAL A 1 838 ? -26.739 2.388 14.083 1.00 98.38 838 VAL A O 1
ATOM 6415 N N . LYS A 1 839 ? -27.879 1.883 15.960 1.00 98.00 839 LYS A N 1
ATOM 6416 C CA . LYS A 1 839 ? -29.078 1.405 15.260 1.00 98.00 839 LYS A CA 1
ATOM 6417 C C . LYS A 1 839 ? -30.087 2.534 15.109 1.00 98.00 839 LYS A C 1
ATOM 6419 O O . LYS A 1 839 ? -30.309 3.327 16.029 1.00 98.00 839 LYS A O 1
ATOM 6424 N N . VAL A 1 840 ? -30.713 2.574 13.946 1.00 97.00 840 VAL A N 1
ATOM 6425 C CA . VAL A 1 840 ? -31.577 3.648 13.464 1.00 97.00 840 VAL A CA 1
ATOM 6426 C C . VAL A 1 840 ? -32.774 3.042 12.728 1.00 97.00 840 VAL A C 1
ATOM 6428 O O . VAL A 1 840 ? -32.714 1.903 12.273 1.00 97.00 840 VAL A O 1
ATOM 6431 N N . ALA A 1 841 ? -33.876 3.785 12.606 1.00 95.62 841 ALA A N 1
ATOM 6432 C CA . ALA A 1 841 ? -35.054 3.299 11.878 1.00 95.62 841 ALA A CA 1
ATOM 6433 C C . ALA A 1 841 ? -34.827 3.218 10.353 1.00 95.62 841 ALA A C 1
ATOM 6435 O O . ALA A 1 841 ? -35.437 2.386 9.689 1.00 95.62 841 ALA A O 1
ATOM 6436 N N . ASP A 1 842 ? -33.959 4.083 9.822 1.00 96.06 842 ASP A N 1
ATOM 6437 C CA . ASP A 1 842 ? -33.565 4.152 8.414 1.00 96.06 842 ASP A CA 1
ATOM 6438 C C . ASP A 1 842 ? -32.133 4.715 8.333 1.00 96.06 842 ASP A C 1
ATOM 6440 O O . ASP A 1 842 ? -31.873 5.851 8.745 1.00 96.06 842 ASP A O 1
ATOM 6444 N N . ALA A 1 843 ? -31.190 3.902 7.851 1.00 97.00 843 ALA A N 1
ATOM 6445 C CA . ALA A 1 843 ? -29.791 4.293 7.690 1.00 97.00 843 ALA A CA 1
ATOM 6446 C C . ALA A 1 843 ? -29.548 5.186 6.461 1.00 97.00 843 ALA A C 1
ATOM 6448 O O . ALA A 1 843 ? -28.651 6.033 6.484 1.00 97.00 843 ALA A O 1
ATOM 6449 N N . HIS A 1 844 ? -30.360 5.045 5.412 1.00 96.62 844 HIS A N 1
ATOM 6450 C CA . HIS A 1 844 ? -30.243 5.843 4.195 1.00 96.62 844 HIS A CA 1
ATOM 6451 C C . HIS A 1 844 ? -30.722 7.274 4.440 1.00 96.62 844 HIS A C 1
ATOM 6453 O O . HIS A 1 844 ? -30.000 8.209 4.111 1.00 96.62 844 HIS A O 1
ATOM 6459 N N . ALA A 1 845 ? -31.853 7.471 5.125 1.00 97.06 845 ALA A N 1
ATOM 6460 C CA . ALA A 1 845 ? -32.359 8.808 5.458 1.00 97.06 845 ALA A CA 1
ATOM 6461 C C . ALA A 1 845 ? -31.351 9.656 6.264 1.00 97.06 845 ALA A C 1
ATOM 6463 O O . ALA A 1 845 ? -31.230 10.864 6.043 1.00 97.06 845 ALA A O 1
ATOM 6464 N N . ILE A 1 846 ? -30.605 9.031 7.183 1.00 97.81 846 ILE A N 1
ATOM 6465 C CA . ILE A 1 846 ? -29.567 9.706 7.980 1.00 97.81 846 ILE A CA 1
ATOM 6466 C C . ILE A 1 846 ? -28.285 9.916 7.163 1.00 97.81 846 ILE A C 1
ATOM 6468 O O . ILE A 1 846 ? -27.675 10.980 7.273 1.00 97.81 846 ILE A O 1
ATOM 6472 N N . SER A 1 847 ? -27.897 8.965 6.305 1.00 97.06 847 SER A N 1
ATOM 6473 C CA . SER A 1 847 ? -26.778 9.150 5.369 1.00 97.06 847 SER A CA 1
ATOM 6474 C C . SER A 1 847 ? -27.042 10.298 4.387 1.00 97.06 847 SER A C 1
ATOM 6476 O O . SER A 1 847 ? -26.197 11.172 4.229 1.00 97.06 847 SER A O 1
ATOM 6478 N N . ASP A 1 848 ? -28.249 10.394 3.835 1.00 97.31 848 ASP A N 1
ATOM 6479 C CA . ASP A 1 848 ? -28.691 11.496 2.980 1.00 97.31 848 ASP A CA 1
ATOM 6480 C C . ASP A 1 848 ? -28.662 12.851 3.697 1.00 97.31 848 ASP A C 1
ATOM 6482 O O . ASP A 1 848 ? -28.323 13.872 3.093 1.00 97.31 848 ASP A O 1
ATOM 6486 N N . ALA A 1 849 ? -29.037 12.887 4.978 1.00 97.81 849 ALA A N 1
ATOM 6487 C CA . ALA A 1 849 ? -28.955 14.090 5.801 1.00 97.81 849 ALA A CA 1
ATOM 6488 C C . ALA A 1 849 ? -27.498 14.479 6.117 1.00 97.81 849 ALA A C 1
ATOM 6490 O O . ALA A 1 849 ? -27.181 15.666 6.163 1.00 97.81 849 ALA A O 1
ATOM 6491 N N . ALA A 1 850 ? -26.608 13.498 6.286 1.00 98.12 850 ALA A N 1
ATOM 6492 C CA . ALA A 1 850 ? -25.177 13.703 6.498 1.00 98.12 850 ALA A CA 1
ATOM 6493 C C . ALA A 1 850 ? -24.462 14.182 5.219 1.00 98.12 850 ALA A C 1
ATOM 6495 O O . ALA A 1 850 ? -23.727 15.170 5.264 1.00 98.12 850 ALA A O 1
ATOM 6496 N N . ASN A 1 851 ? -24.767 13.580 4.064 1.00 97.06 851 ASN A N 1
ATOM 6497 C CA . ASN A 1 851 ? -24.248 13.978 2.753 1.00 97.06 851 ASN A CA 1
ATOM 6498 C C . ASN A 1 851 ? -24.612 15.439 2.428 1.00 97.06 851 ASN A C 1
ATOM 6500 O O . ASN A 1 851 ? -23.762 16.213 1.995 1.00 97.06 851 ASN A O 1
ATOM 6504 N N . LYS A 1 852 ? -25.845 15.869 2.741 1.00 97.44 852 LYS A N 1
ATOM 6505 C CA . LYS A 1 852 ? -26.297 17.275 2.611 1.00 97.44 852 LYS A CA 1
ATOM 6506 C C . LYS A 1 852 ? -25.563 18.259 3.541 1.00 97.44 852 LYS A C 1
ATOM 6508 O O . LYS A 1 852 ? -25.687 19.467 3.358 1.00 97.44 852 LYS A O 1
ATOM 6513 N N . LEU A 1 853 ? -24.800 17.761 4.517 1.00 97.88 853 LEU A N 1
ATOM 6514 C CA . LEU A 1 853 ? -23.931 18.530 5.416 1.00 97.88 853 LEU A CA 1
ATOM 6515 C C . LEU A 1 853 ? -22.430 18.338 5.103 1.00 97.88 853 LEU A C 1
ATOM 6517 O O . LEU A 1 853 ? -21.588 18.805 5.872 1.00 97.88 853 LEU A O 1
ATOM 6521 N N . GLY A 1 854 ? -22.088 17.674 3.990 1.00 97.75 854 GLY A N 1
ATOM 6522 C CA . GLY A 1 854 ? -20.708 17.404 3.572 1.00 97.75 854 GLY A CA 1
ATOM 6523 C C . GLY A 1 854 ? -20.017 16.284 4.357 1.00 97.75 854 GLY A C 1
ATOM 6524 O O . GLY A 1 854 ? -18.788 16.293 4.462 1.00 97.75 854 GLY A O 1
ATOM 6525 N N . LEU A 1 855 ? -20.782 15.362 4.958 1.00 98.62 855 LEU A N 1
ATOM 6526 C CA . LEU A 1 855 ? -20.266 14.270 5.789 1.00 98.62 855 LEU A CA 1
ATOM 6527 C C . LEU A 1 855 ? -20.598 12.898 5.183 1.00 98.62 855 LEU A C 1
ATOM 6529 O O . LEU A 1 855 ? -21.768 12.616 4.934 1.00 98.62 855 LEU A O 1
ATOM 6533 N N . ASN A 1 856 ? -19.608 12.010 5.067 1.00 98.62 856 ASN A N 1
ATOM 6534 C CA . ASN A 1 856 ? -19.849 10.598 4.743 1.00 98.62 856 ASN A CA 1
ATOM 6535 C C . ASN A 1 856 ? -19.941 9.763 6.026 1.00 98.62 856 ASN A C 1
ATOM 6537 O O . ASN A 1 856 ? -19.120 9.928 6.930 1.00 98.62 856 ASN A O 1
ATOM 6541 N N . LEU A 1 857 ? -20.888 8.824 6.079 1.00 98.56 857 LEU A N 1
ATOM 6542 C CA . LEU A 1 857 ? -21.050 7.841 7.161 1.00 98.56 857 LEU A CA 1
ATOM 6543 C C . LEU A 1 857 ? -20.923 6.422 6.596 1.00 98.56 857 LEU A C 1
ATOM 6545 O O . LEU A 1 857 ? -21.179 6.206 5.413 1.00 98.56 857 LEU A O 1
ATOM 6549 N N . ARG A 1 858 ? -20.610 5.434 7.440 1.00 98.12 858 ARG A N 1
ATOM 6550 C CA . ARG A 1 858 ? -20.677 4.023 7.041 1.00 98.12 858 ARG A CA 1
ATOM 6551 C C . ARG A 1 858 ? -22.047 3.430 7.347 1.00 98.12 858 ARG A C 1
ATOM 6553 O O . ARG A 1 858 ? -22.391 3.239 8.512 1.00 98.12 858 ARG A O 1
ATOM 6560 N N . LEU A 1 859 ? -22.779 3.064 6.300 1.00 96.75 859 LEU A N 1
ATOM 6561 C CA . LEU A 1 859 ? -23.926 2.167 6.396 1.00 96.75 859 LEU A CA 1
ATOM 6562 C C . LEU A 1 859 ? -23.396 0.728 6.504 1.00 96.75 859 LEU A C 1
ATOM 6564 O O . LEU A 1 859 ? -22.567 0.312 5.695 1.00 96.75 859 LEU A O 1
ATOM 6568 N N . VAL A 1 860 ? -23.850 -0.023 7.506 1.00 95.69 860 VAL A N 1
ATOM 6569 C CA . VAL A 1 860 ? -23.545 -1.459 7.656 1.00 95.69 860 VAL A CA 1
ATOM 6570 C C . VAL A 1 860 ? -24.697 -2.300 7.105 1.00 95.69 860 VAL A C 1
ATOM 6572 O O . VAL A 1 860 ? -24.479 -3.259 6.367 1.00 95.69 860 VAL A O 1
ATOM 6575 N N . ASP A 1 861 ? -25.924 -1.893 7.419 1.00 95.31 861 ASP A N 1
ATOM 6576 C CA . ASP A 1 861 ? -27.176 -2.421 6.883 1.00 95.31 861 ASP A CA 1
ATOM 6577 C C . ASP A 1 861 ? -28.231 -1.293 6.866 1.00 95.31 861 ASP A C 1
ATOM 6579 O O . ASP A 1 861 ? -27.932 -0.157 7.240 1.00 95.31 861 ASP A O 1
ATOM 6583 N N . SER A 1 862 ? -29.465 -1.578 6.439 1.00 96.50 862 SER A N 1
ATOM 6584 C CA . SER A 1 862 ? -30.550 -0.584 6.336 1.00 96.50 862 SER A CA 1
ATOM 6585 C C . SER A 1 862 ? -30.985 0.046 7.670 1.00 96.50 862 SER A C 1
ATOM 6587 O O . SER A 1 862 ? -31.703 1.044 7.667 1.00 96.50 862 SER A O 1
ATOM 6589 N N . SER A 1 863 ? -30.548 -0.515 8.798 1.00 97.19 863 SER A N 1
ATOM 6590 C CA . SER A 1 863 ? -30.849 -0.098 10.170 1.00 97.19 863 SER A CA 1
ATOM 6591 C C . SER A 1 863 ? -29.609 0.185 11.032 1.00 97.19 863 SER A C 1
ATOM 6593 O O . SER A 1 863 ? -29.759 0.617 12.173 1.00 97.19 863 SER A O 1
ATOM 6595 N N . THR A 1 864 ? -28.389 -0.008 10.517 1.00 97.81 864 THR A N 1
ATOM 6596 C CA . THR A 1 864 ? -27.138 0.161 11.277 1.00 97.81 864 THR A CA 1
ATOM 6597 C C . THR A 1 864 ? -26.184 1.129 10.585 1.00 97.81 864 THR A C 1
ATOM 6599 O O . THR A 1 864 ? -25.773 0.910 9.444 1.00 97.81 864 THR A O 1
ATOM 6602 N N . ILE A 1 865 ? -25.737 2.145 11.326 1.00 98.50 865 ILE A N 1
ATOM 6603 C CA . ILE A 1 865 ? -24.652 3.056 10.943 1.00 98.50 865 ILE A CA 1
ATOM 6604 C C . ILE A 1 865 ? -23.477 2.885 11.915 1.00 98.50 865 ILE A C 1
ATOM 6606 O O . ILE A 1 865 ? -23.683 2.697 13.115 1.00 98.50 865 ILE A O 1
ATOM 6610 N N . THR A 1 866 ? -22.243 3.015 11.423 1.00 98.56 866 THR A N 1
ATOM 6611 C CA . THR A 1 866 ? -21.064 3.280 12.267 1.00 98.56 866 THR A CA 1
ATOM 6612 C C . THR A 1 866 ? -20.459 4.637 11.918 1.00 98.56 866 THR A C 1
ATOM 6614 O O . THR A 1 866 ? -20.352 4.982 10.740 1.00 98.56 866 THR A O 1
ATOM 6617 N N . VAL A 1 867 ? -20.053 5.398 12.936 1.00 98.81 867 VAL A N 1
ATOM 6618 C CA . VAL A 1 867 ? -19.436 6.726 12.787 1.00 98.81 867 VAL A CA 1
ATOM 6619 C C . VAL A 1 867 ? -18.050 6.697 13.429 1.00 98.81 867 VAL A C 1
ATOM 6621 O O . VAL A 1 867 ? -17.950 6.579 14.649 1.00 98.81 867 VAL A O 1
ATOM 6624 N N . SER A 1 868 ? -16.999 6.767 12.611 1.00 98.88 868 SER A N 1
ATOM 6625 C CA . SER A 1 868 ? -15.589 6.693 13.021 1.00 98.88 868 SER A CA 1
ATOM 6626 C C . SER A 1 868 ? -14.945 8.073 13.110 1.00 98.88 868 SER A C 1
ATOM 6628 O O . SER A 1 868 ? -14.842 8.774 12.108 1.00 98.88 868 SER A O 1
ATOM 6630 N N . PHE A 1 869 ? -14.498 8.452 14.304 1.00 98.88 869 PHE A N 1
ATOM 6631 C CA . PHE A 1 869 ? -13.914 9.756 14.606 1.00 98.88 869 PHE A CA 1
ATOM 6632 C C . PHE A 1 869 ? -12.397 9.758 14.378 1.00 98.88 869 PHE A C 1
ATOM 6634 O O . PHE A 1 869 ? -11.722 8.737 14.503 1.00 98.88 869 PHE A O 1
ATOM 6641 N N . ASP A 1 870 ? -11.839 10.925 14.057 1.00 98.81 870 ASP A N 1
ATOM 6642 C CA . ASP A 1 870 ? -10.417 11.061 13.744 1.00 98.81 870 ASP A CA 1
ATOM 6643 C C . ASP A 1 870 ? -9.777 12.331 14.323 1.00 98.81 870 ASP A C 1
ATOM 6645 O O . ASP A 1 870 ? -10.456 13.202 14.874 1.00 98.81 870 ASP A O 1
ATOM 6649 N N . GLU A 1 871 ? -8.449 12.428 14.214 1.00 98.81 871 GLU A N 1
ATOM 6650 C CA . GLU A 1 871 ? -7.647 13.539 14.747 1.00 98.81 871 GLU A CA 1
ATOM 6651 C C . GLU A 1 871 ? -8.157 14.907 14.269 1.00 98.81 871 GLU A C 1
ATOM 6653 O O . GLU A 1 871 ? -8.205 15.871 15.038 1.00 98.81 871 GLU A O 1
ATOM 6658 N N . THR A 1 872 ? -8.583 14.967 13.006 1.00 98.69 872 THR A N 1
ATOM 6659 C CA . THR A 1 872 ? -9.024 16.188 12.328 1.00 98.69 872 THR A CA 1
ATOM 6660 C C . THR A 1 872 ? -10.439 16.612 12.723 1.00 98.69 872 THR A C 1
ATOM 6662 O O . THR A 1 872 ? -10.933 17.644 12.262 1.00 98.69 872 THR A O 1
ATOM 6665 N N . THR A 1 873 ? -11.157 15.805 13.505 1.00 98.75 873 THR A N 1
ATOM 6666 C CA . THR A 1 873 ? -12.564 16.042 13.836 1.00 98.75 873 THR A CA 1
ATOM 6667 C C . THR A 1 873 ? -12.721 17.227 14.791 1.00 98.75 873 THR A C 1
ATOM 6669 O O . THR A 1 873 ? -11.978 17.381 15.766 1.00 98.75 873 THR A O 1
ATOM 6672 N N . THR A 1 874 ? -13.698 18.093 14.516 1.00 98.69 874 THR A N 1
ATOM 6673 C CA . THR A 1 874 ? -14.012 19.277 15.329 1.00 98.69 874 THR A CA 1
ATOM 6674 C C . THR A 1 874 ? -15.327 19.109 16.092 1.00 98.69 874 THR A C 1
ATOM 6676 O O . THR A 1 874 ? -16.161 18.283 15.731 1.00 98.69 874 THR A O 1
ATOM 6679 N N . LEU A 1 875 ? -15.544 19.924 17.133 1.00 98.50 875 LEU A N 1
ATOM 6680 C CA . LEU A 1 875 ? -16.827 19.969 17.854 1.00 98.50 875 LEU A CA 1
ATOM 6681 C C . LEU A 1 875 ? -17.989 20.361 16.926 1.00 98.50 875 LEU A C 1
ATOM 6683 O O . LEU A 1 875 ? -19.082 19.822 17.056 1.00 98.50 875 LEU A O 1
ATOM 6687 N N . GLU A 1 876 ? -17.735 21.238 15.951 1.00 98.56 876 GLU A N 1
ATOM 6688 C CA . GLU A 1 876 ? -18.737 21.655 14.969 1.00 98.56 876 GLU A CA 1
ATOM 6689 C C . GLU A 1 876 ? -19.130 20.507 14.027 1.00 98.56 876 GLU A C 1
ATOM 6691 O O . GLU A 1 876 ? -20.290 20.399 13.640 1.00 98.56 876 GLU A O 1
ATOM 6696 N N . ASP A 1 877 ? -18.203 19.604 13.690 1.00 98.69 877 ASP A N 1
ATOM 6697 C CA . ASP A 1 877 ? -18.538 18.402 12.919 1.00 98.69 877 ASP A CA 1
ATOM 6698 C C . ASP A 1 877 ? -19.436 17.451 13.724 1.00 98.69 877 ASP A C 1
ATOM 6700 O O . ASP A 1 877 ? -20.368 16.875 13.167 1.00 98.69 877 ASP A O 1
ATOM 6704 N N . VAL A 1 878 ? -19.239 17.357 15.044 1.00 98.75 878 VAL A N 1
ATOM 6705 C CA . VAL A 1 878 ? -20.154 16.616 15.931 1.00 98.75 878 VAL A CA 1
ATOM 6706 C C . VAL A 1 878 ? -21.535 17.283 15.993 1.00 98.75 878 VAL A C 1
ATOM 6708 O O . VAL A 1 878 ? -22.554 16.597 15.931 1.00 98.75 878 VAL A O 1
ATOM 6711 N N . ASP A 1 879 ? -21.598 18.617 16.006 1.00 98.56 879 ASP A N 1
ATOM 6712 C CA . ASP A 1 879 ? -22.865 19.356 15.926 1.00 98.56 879 ASP A CA 1
ATOM 6713 C C . ASP A 1 879 ? -23.563 19.207 14.556 1.00 98.56 879 ASP A C 1
ATOM 6715 O O . ASP A 1 879 ? -24.794 19.255 14.483 1.00 98.56 879 ASP A O 1
ATOM 6719 N N . LYS A 1 880 ? -22.819 18.986 13.461 1.00 98.56 880 LYS A N 1
ATOM 6720 C CA . LYS A 1 880 ? -23.385 18.588 12.154 1.00 98.56 880 LYS A CA 1
ATOM 6721 C C . LYS A 1 880 ? -23.910 17.149 12.195 1.00 98.56 880 LYS A C 1
ATOM 6723 O O . LYS A 1 880 ? -25.020 16.907 11.724 1.00 98.56 880 LYS A O 1
ATOM 6728 N N . LEU A 1 881 ? -23.183 16.216 12.818 1.00 98.56 881 LEU A N 1
ATOM 6729 C CA . LEU A 1 881 ? -23.648 14.839 13.019 1.00 98.56 881 LEU A CA 1
ATOM 6730 C C . LEU A 1 881 ? -24.958 14.797 13.826 1.00 98.56 881 LEU A C 1
ATOM 6732 O O . LEU A 1 881 ? -25.898 14.122 13.412 1.00 98.56 881 LEU A O 1
ATOM 6736 N N . PHE A 1 882 ? -25.092 15.574 14.908 1.00 98.38 882 PHE A N 1
ATOM 6737 C CA . PHE A 1 882 ? -26.365 15.664 15.638 1.00 98.38 882 PHE A CA 1
ATOM 6738 C C . PHE A 1 882 ? -27.522 16.155 14.757 1.00 98.38 882 PHE A C 1
ATOM 6740 O O . PHE A 1 882 ? -28.619 15.609 14.847 1.00 98.38 882 PHE A O 1
ATOM 6747 N N . LYS A 1 883 ? -27.292 17.132 13.868 1.00 97.62 883 LYS A N 1
ATOM 6748 C CA . LYS A 1 883 ? -28.317 17.621 12.924 1.00 97.62 883 LYS A CA 1
ATOM 6749 C C . LYS A 1 883 ? -28.739 16.546 11.916 1.00 97.62 883 LYS A C 1
ATOM 6751 O O . LYS A 1 883 ? -29.931 16.434 11.637 1.00 97.62 883 LYS A O 1
ATOM 6756 N N . ALA A 1 884 ? -27.799 15.734 11.420 1.00 97.62 884 ALA A N 1
ATOM 6757 C CA . ALA A 1 884 ? -28.103 14.605 10.537 1.00 97.62 884 ALA A CA 1
ATOM 6758 C C . ALA A 1 884 ? -28.970 13.545 11.244 1.00 97.62 884 ALA A C 1
ATOM 6760 O O . ALA A 1 884 ? -30.049 13.206 10.763 1.00 97.62 884 ALA A O 1
ATOM 6761 N N . PHE A 1 885 ? -28.556 13.089 12.431 1.00 97.75 885 PHE A N 1
ATOM 6762 C CA . PHE A 1 885 ? -29.286 12.079 13.214 1.00 97.75 885 PHE A CA 1
ATOM 6763 C C . PHE A 1 885 ? -30.612 12.591 13.817 1.00 97.75 885 PHE A C 1
ATOM 6765 O O . PHE A 1 885 ? -31.478 11.791 14.179 1.00 97.75 885 PHE A O 1
ATOM 6772 N N . ALA A 1 886 ? -30.809 13.910 13.909 1.00 95.94 886 ALA A N 1
ATOM 6773 C CA . ALA A 1 886 ? -32.072 14.519 14.326 1.00 95.94 886 ALA A CA 1
ATOM 6774 C C . ALA A 1 886 ? -33.121 14.614 13.200 1.00 95.94 886 ALA A C 1
ATOM 6776 O O . ALA A 1 886 ? -34.293 14.854 13.501 1.00 95.94 886 ALA A O 1
ATOM 6777 N N . LEU A 1 887 ? -32.734 14.437 11.926 1.00 93.19 887 LEU A N 1
ATOM 6778 C CA . LEU A 1 887 ? -33.620 14.496 10.750 1.00 93.19 887 LEU A CA 1
ATOM 6779 C C . LEU A 1 887 ? -34.546 15.733 10.745 1.00 93.19 887 LEU A C 1
ATOM 6781 O O . LEU A 1 887 ? -35.757 15.640 10.555 1.00 93.19 887 LEU A O 1
ATOM 6785 N N . GLY A 1 888 ? -33.968 16.910 11.007 1.00 86.88 888 GLY A N 1
ATOM 6786 C CA . GLY A 1 888 ? -34.685 18.194 11.035 1.00 86.88 888 GLY A CA 1
ATOM 6787 C C . GLY A 1 888 ? -35.370 18.545 12.363 1.00 86.88 888 GLY A C 1
ATOM 6788 O O . GLY A 1 888 ? -35.877 19.659 12.500 1.00 86.88 888 GLY A O 1
ATOM 6789 N N . LYS A 1 889 ? -35.361 17.658 13.368 1.00 90.88 889 LYS A N 1
ATOM 6790 C CA . LYS A 1 889 ? -35.776 18.010 14.737 1.00 90.88 889 LYS A CA 1
ATOM 6791 C C . LYS A 1 889 ? -34.756 18.968 15.385 1.00 90.88 889 LYS A C 1
ATOM 6793 O O . LYS A 1 889 ? -33.563 18.862 15.093 1.00 90.88 889 LYS A O 1
ATOM 6798 N N . PRO A 1 890 ? -35.174 19.870 16.294 1.00 92.12 890 PRO A N 1
ATOM 6799 C CA . PRO A 1 890 ? -34.243 20.704 17.050 1.00 92.12 890 PRO A CA 1
ATOM 6800 C C . PRO A 1 890 ? -33.281 19.870 17.907 1.00 92.12 890 PRO A C 1
ATOM 6802 O O . PRO A 1 890 ? -33.706 18.946 18.599 1.00 92.12 890 PRO A O 1
ATOM 6805 N N . VAL A 1 891 ? -31.999 20.242 17.909 1.00 96.62 891 VAL A N 1
ATOM 6806 C CA . VAL A 1 891 ? -30.978 19.694 18.817 1.00 96.62 891 VAL A CA 1
ATOM 6807 C C . VAL A 1 891 ? -30.796 20.694 19.971 1.00 96.62 891 VAL A C 1
ATOM 6809 O O . VAL A 1 891 ? -30.337 21.807 19.717 1.00 96.62 891 VAL A O 1
ATOM 6812 N N . PRO A 1 892 ? -31.169 20.364 21.223 1.00 95.00 892 PRO A N 1
ATOM 6813 C CA . PRO A 1 892 ? -31.204 21.327 22.333 1.00 95.00 892 PRO A CA 1
ATOM 6814 C C . PRO A 1 892 ? -29.859 21.487 23.074 1.00 95.00 892 PRO A C 1
ATOM 6816 O O . PRO A 1 892 ? -29.826 21.984 24.197 1.00 95.00 892 PRO A O 1
ATOM 6819 N N . PHE A 1 893 ? -28.754 21.037 22.478 1.00 97.06 893 PHE A N 1
ATOM 6820 C CA . PHE A 1 893 ? -27.406 21.029 23.054 1.00 97.06 893 PHE A CA 1
ATOM 6821 C C . PHE A 1 893 ? -26.341 21.106 21.948 1.00 97.06 893 PHE A C 1
ATOM 6823 O O . PHE A 1 893 ? -26.644 20.926 20.770 1.00 97.06 893 PHE A O 1
ATOM 6830 N N . THR A 1 894 ? -25.086 21.323 22.336 1.00 98.06 894 THR A N 1
ATOM 6831 C CA . THR A 1 894 ? -23.903 21.205 21.465 1.00 98.06 894 THR A CA 1
ATOM 6832 C C . THR A 1 894 ? -22.907 20.189 22.021 1.00 98.06 894 THR A C 1
ATOM 6834 O O . THR A 1 894 ? -22.886 19.921 23.226 1.00 98.06 894 THR A O 1
ATOM 6837 N N . ALA A 1 895 ? -22.014 19.668 21.183 1.00 97.50 895 ALA A N 1
ATOM 6838 C CA . ALA A 1 895 ? -20.930 18.780 21.602 1.00 97.50 895 ALA A CA 1
ATOM 6839 C C . ALA A 1 895 ? -20.035 19.419 22.679 1.00 97.50 895 ALA A C 1
ATOM 6841 O O . ALA A 1 895 ? -19.605 18.740 23.609 1.00 97.50 895 ALA A O 1
ATOM 6842 N N . ALA A 1 896 ? -19.829 20.740 22.613 1.00 97.62 896 ALA A N 1
ATOM 6843 C CA . ALA A 1 896 ? -19.126 21.500 23.645 1.00 97.62 896 ALA A CA 1
ATOM 6844 C C . ALA A 1 896 ? -19.854 21.462 25.002 1.00 97.62 896 ALA A C 1
ATOM 6846 O O . ALA A 1 896 ? -19.210 21.289 26.034 1.00 97.62 896 ALA A O 1
ATOM 6847 N N . SER A 1 897 ? -21.188 21.581 25.008 1.00 97.75 897 SER A N 1
ATOM 6848 C CA . SER A 1 897 ? -21.986 21.504 26.241 1.00 97.75 897 SER A CA 1
ATOM 6849 C C . SER A 1 897 ? -22.061 20.094 26.840 1.00 97.75 897 SER A C 1
ATOM 6851 O O . SER A 1 897 ? -22.228 19.967 28.047 1.00 97.75 897 SER A O 1
ATOM 6853 N N . LEU A 1 898 ? -21.900 19.048 26.018 1.00 96.94 898 LEU A N 1
ATOM 6854 C CA . LEU A 1 898 ? -21.922 17.647 26.457 1.00 96.94 898 LEU A CA 1
ATOM 6855 C C . LEU A 1 898 ? -20.552 17.098 26.869 1.00 96.94 898 LEU A C 1
ATOM 6857 O O . LEU A 1 898 ? -20.499 16.093 27.573 1.00 96.94 898 LEU A O 1
ATOM 6861 N N . ALA A 1 899 ? -19.448 17.729 26.461 1.00 94.62 899 ALA A N 1
ATOM 6862 C CA . ALA A 1 899 ? -18.096 17.271 26.789 1.00 94.62 899 ALA A CA 1
ATOM 6863 C C . ALA A 1 899 ? -17.846 17.033 28.303 1.00 94.62 899 ALA A C 1
ATOM 6865 O O . ALA A 1 899 ? -17.210 16.029 28.622 1.00 94.62 899 ALA A O 1
ATOM 6866 N N . PRO A 1 900 ? -18.370 17.847 29.250 1.00 95.50 900 PRO A N 1
ATOM 6867 C CA . PRO A 1 900 ? -18.237 17.586 30.690 1.00 95.50 900 PRO A CA 1
ATOM 6868 C C . PRO A 1 900 ? -19.010 16.358 31.202 1.00 95.50 900 PRO A C 1
ATOM 6870 O O . PRO A 1 900 ? -18.756 15.900 32.312 1.00 95.50 900 PRO A O 1
ATOM 6873 N N . GLU A 1 901 ? -19.965 15.834 30.429 1.00 94.19 901 GLU A N 1
ATOM 6874 C CA . GLU A 1 901 ? -20.770 14.661 30.798 1.00 94.19 901 GLU A CA 1
ATOM 6875 C C . GLU A 1 901 ? -20.153 13.341 30.312 1.00 94.19 901 GLU A C 1
ATOM 6877 O O . GLU A 1 901 ? -20.573 12.266 30.751 1.00 94.19 901 GLU A O 1
ATOM 6882 N N . VAL A 1 902 ? -19.152 13.401 29.424 1.00 92.88 902 VAL A N 1
ATOM 6883 C CA . VAL A 1 902 ? -18.494 12.226 28.838 1.00 92.88 902 VAL A CA 1
ATOM 6884 C C . VAL A 1 902 ? -17.739 11.451 29.916 1.00 92.88 902 VAL A C 1
ATOM 6886 O O . VAL A 1 902 ? -16.671 11.852 30.375 1.00 92.88 902 VAL A O 1
ATOM 6889 N N . GLN A 1 903 ? -18.301 10.309 30.307 1.00 85.69 903 GLN A N 1
ATOM 6890 C CA . GLN A 1 903 ? -17.645 9.365 31.209 1.00 85.69 903 GLN A CA 1
ATOM 6891 C C . GLN A 1 903 ? -16.575 8.554 30.459 1.00 85.69 903 GLN A C 1
ATOM 6893 O O . GLN A 1 903 ? -16.737 8.318 29.257 1.00 85.69 903 GLN A O 1
ATOM 6898 N N . PRO A 1 904 ? -15.517 8.069 31.139 1.00 78.81 904 PRO A N 1
ATOM 6899 C CA . PRO A 1 904 ? -14.560 7.137 30.547 1.00 78.81 904 PRO A CA 1
ATOM 6900 C C . PRO A 1 904 ? -15.278 5.885 30.026 1.00 78.81 904 PRO A C 1
ATOM 6902 O O . PRO A 1 904 ? -15.826 5.109 30.808 1.00 78.81 904 PRO A O 1
ATOM 6905 N N . ALA A 1 905 ? -15.296 5.694 28.705 1.00 80.00 905 ALA A N 1
ATOM 6906 C CA . ALA A 1 905 ? -16.022 4.586 28.084 1.00 80.00 905 ALA A CA 1
ATOM 6907 C C . ALA A 1 905 ? -15.178 3.305 27.954 1.00 80.00 905 ALA A C 1
ATOM 6909 O O . ALA A 1 905 ? -15.727 2.254 27.642 1.00 80.00 905 ALA A O 1
ATOM 6910 N N . ILE A 1 906 ? -13.867 3.367 28.214 1.00 91.81 906 ILE A N 1
ATOM 6911 C CA . ILE A 1 906 ? -12.956 2.212 28.227 1.00 91.81 906 ILE A CA 1
ATOM 6912 C C . ILE A 1 906 ? -12.899 1.629 29.659 1.00 91.81 906 ILE A C 1
ATOM 6914 O O . ILE A 1 906 ? -12.520 2.351 30.585 1.00 91.81 906 ILE A O 1
ATOM 6918 N N . PRO A 1 907 ? -13.258 0.346 29.879 1.00 93.19 907 PRO A N 1
ATOM 6919 C CA . PRO A 1 907 ? -13.148 -0.310 31.184 1.00 93.19 907 PRO A CA 1
ATOM 6920 C C . PRO A 1 907 ? -11.694 -0.445 31.649 1.00 93.19 907 PRO A C 1
ATOM 6922 O O . PRO A 1 907 ? -10.810 -0.699 30.836 1.00 93.19 907 PRO A O 1
ATOM 6925 N N . SER A 1 908 ? -11.448 -0.384 32.961 1.00 90.62 908 SER A N 1
ATOM 6926 C CA . SER A 1 908 ? -10.092 -0.403 33.542 1.00 90.62 908 SER A CA 1
ATOM 6927 C C . SER A 1 908 ? -9.215 -1.571 33.073 1.00 90.62 908 SER A C 1
ATOM 6929 O O . SER A 1 908 ? -8.070 -1.343 32.707 1.00 90.62 908 SER A O 1
ATOM 6931 N N . GLY A 1 909 ? -9.750 -2.795 32.991 1.00 93.25 909 GLY A N 1
ATOM 6932 C CA . GLY A 1 909 ? -9.012 -3.973 32.497 1.00 93.25 909 GLY A CA 1
ATOM 6933 C C . GLY A 1 909 ? -8.635 -3.942 31.004 1.00 93.25 909 GLY A C 1
ATOM 6934 O O . GLY A 1 909 ? -7.881 -4.801 30.547 1.00 93.25 909 GLY A O 1
ATOM 6935 N N . LEU A 1 910 ? -9.154 -2.965 30.251 1.00 96.88 910 LEU A N 1
ATOM 6936 C CA . LEU A 1 910 ? -8.886 -2.721 28.829 1.00 96.88 910 LEU A CA 1
ATOM 6937 C C . LEU A 1 910 ? -8.142 -1.394 28.591 1.00 96.88 910 LEU A C 1
ATOM 6939 O O . LEU A 1 910 ? -7.764 -1.107 27.456 1.00 96.88 910 LEU A O 1
ATOM 6943 N N . THR A 1 911 ? -7.896 -0.608 29.642 1.00 97.25 911 THR A N 1
ATOM 6944 C CA . THR A 1 911 ? -7.058 0.597 29.606 1.00 97.25 911 THR A CA 1
ATOM 6945 C C . THR A 1 911 ? -5.578 0.217 29.589 1.00 97.25 911 THR A C 1
ATOM 6947 O O . THR A 1 911 ? -5.159 -0.755 30.215 1.00 97.25 911 THR A O 1
ATOM 6950 N N . ARG A 1 912 ? -4.756 0.999 28.886 1.00 97.88 912 ARG A N 1
ATOM 6951 C CA . ARG A 1 912 ? -3.304 0.820 28.864 1.00 97.88 912 ARG A CA 1
ATOM 6952 C C . ARG A 1 912 ? -2.648 1.310 30.155 1.00 97.88 912 ARG A C 1
ATOM 6954 O O . ARG A 1 912 ? -2.638 2.509 30.428 1.00 97.88 912 ARG A O 1
ATOM 6961 N N . GLU A 1 913 ? -2.013 0.393 30.879 1.00 96.25 913 GLU A N 1
ATOM 6962 C CA . GLU A 1 913 ? -1.139 0.715 32.018 1.00 96.25 913 GLU A CA 1
ATOM 6963 C C . GLU A 1 913 ? 0.353 0.761 31.629 1.00 96.25 913 GLU A C 1
ATOM 6965 O O . GLU A 1 913 ? 1.144 1.448 32.276 1.00 96.25 913 GLU A O 1
ATOM 6970 N N . SER A 1 914 ? 0.758 0.070 30.555 1.00 97.88 914 SER A N 1
ATOM 6971 C CA . SER A 1 914 ? 2.158 0.013 30.117 1.00 97.88 914 SER A CA 1
ATOM 6972 C C . SER A 1 914 ? 2.629 1.279 29.398 1.00 97.88 914 SER A C 1
ATOM 6974 O O . SER A 1 914 ? 1.937 1.853 28.553 1.00 97.88 914 SER A O 1
ATOM 6976 N N . THR A 1 915 ? 3.866 1.689 29.679 1.00 98.06 915 THR A N 1
ATOM 6977 C CA . THR A 1 915 ? 4.538 2.767 28.945 1.00 98.06 915 THR A CA 1
ATOM 6978 C C . THR A 1 915 ? 4.935 2.325 27.532 1.00 98.06 915 THR A C 1
ATOM 6980 O O . THR A 1 915 ? 5.085 1.138 27.241 1.00 98.06 915 THR A O 1
ATOM 6983 N N . PHE A 1 916 ? 5.099 3.298 26.638 1.00 98.75 916 PHE A N 1
ATOM 6984 C CA . PHE A 1 916 ? 5.503 3.111 25.244 1.00 98.75 916 PHE A CA 1
ATOM 6985 C C . PHE A 1 916 ? 6.403 4.275 24.814 1.00 98.75 916 PHE A C 1
ATOM 6987 O O . PHE A 1 916 ? 6.369 5.342 25.425 1.00 98.75 916 PHE A O 1
ATOM 6994 N N . LEU A 1 917 ? 7.224 4.072 23.779 1.00 98.62 917 LEU A N 1
ATOM 6995 C CA . LEU A 1 917 ? 8.108 5.087 23.194 1.00 98.62 917 LEU A CA 1
ATOM 6996 C C . LEU A 1 917 ? 9.083 5.701 24.210 1.00 98.62 917 LEU A C 1
ATOM 6998 O O . LEU A 1 917 ? 9.413 6.884 24.155 1.00 98.62 917 LEU A O 1
ATOM 7002 N N . THR A 1 918 ? 9.585 4.877 25.131 1.00 98.44 918 THR A N 1
ATOM 7003 C CA . THR A 1 918 ? 10.519 5.298 26.193 1.00 98.44 918 THR A CA 1
ATOM 7004 C C . THR A 1 918 ? 11.940 5.551 25.679 1.00 98.44 918 THR A C 1
ATOM 7006 O O . THR A 1 918 ? 12.752 6.181 26.357 1.00 98.44 918 THR A O 1
ATOM 7009 N N . HIS A 1 919 ? 12.263 5.092 24.464 1.00 98.56 919 HIS A N 1
ATOM 7010 C CA . HIS A 1 919 ? 13.553 5.352 23.834 1.00 98.56 919 HIS A CA 1
ATOM 7011 C C . HIS A 1 919 ? 13.747 6.867 23.588 1.00 98.56 919 HIS A C 1
ATOM 7013 O O . HIS A 1 919 ? 12.831 7.517 23.071 1.00 98.56 919 HIS A O 1
ATOM 7019 N N . PRO A 1 920 ? 14.931 7.458 23.869 1.00 98.44 920 PRO A N 1
ATOM 7020 C CA . PRO A 1 920 ? 15.134 8.909 23.782 1.00 98.44 920 PRO A CA 1
ATOM 7021 C C . PRO A 1 920 ? 14.793 9.544 22.428 1.00 98.44 920 PRO A C 1
ATOM 7023 O O . PRO A 1 920 ? 14.485 10.732 22.382 1.00 98.44 920 PRO A O 1
ATOM 7026 N N . ILE A 1 921 ? 14.802 8.772 21.333 1.00 98.25 921 ILE A N 1
ATOM 7027 C CA . ILE A 1 921 ? 14.452 9.274 19.997 1.00 98.25 921 ILE A CA 1
ATOM 7028 C C . ILE A 1 921 ? 13.042 9.880 19.938 1.00 98.25 921 ILE A C 1
ATOM 7030 O O . ILE A 1 921 ? 12.864 10.909 19.298 1.00 98.25 921 ILE A O 1
ATOM 7034 N N . PHE A 1 922 ? 12.072 9.318 20.666 1.00 98.81 922 PHE A N 1
ATOM 7035 C CA . PHE A 1 922 ? 10.689 9.812 20.713 1.00 98.81 922 PHE A CA 1
ATOM 7036 C C . PHE A 1 922 ? 10.479 10.928 21.750 1.00 98.81 922 PHE A C 1
ATOM 7038 O O . PHE A 1 922 ? 9.352 11.351 21.988 1.00 98.81 922 PHE A O 1
ATOM 7045 N N . ASN A 1 923 ? 11.563 11.387 22.386 1.00 98.56 923 ASN A N 1
ATOM 7046 C CA . ASN A 1 923 ? 11.561 12.308 23.525 1.00 98.56 923 ASN A CA 1
ATOM 7047 C C . ASN A 1 923 ? 12.591 13.451 23.368 1.00 98.56 923 ASN A C 1
ATOM 7049 O O . ASN A 1 923 ? 12.925 14.111 24.346 1.00 98.56 923 ASN A O 1
ATOM 7053 N N . SER A 1 924 ? 13.136 13.657 22.157 1.00 97.75 924 SER A N 1
ATOM 7054 C CA . SER A 1 924 ? 14.238 14.611 21.892 1.00 97.75 924 SER A CA 1
ATOM 7055 C C . SER A 1 924 ? 14.001 15.580 20.722 1.00 97.75 924 SER A C 1
ATOM 7057 O O . SER A 1 924 ? 14.892 16.369 20.414 1.00 97.75 924 SER A O 1
ATOM 7059 N N . TYR A 1 925 ? 12.867 15.487 20.017 1.00 98.38 925 TYR A N 1
ATOM 7060 C CA . TYR A 1 925 ? 12.657 16.165 18.725 1.00 98.38 925 TYR A CA 1
ATOM 7061 C C . TYR A 1 925 ? 11.241 16.753 18.577 1.00 98.38 925 TYR A C 1
ATOM 7063 O O . TYR A 1 925 ? 10.666 16.727 17.492 1.00 98.38 925 TYR A O 1
ATOM 7071 N N . HIS A 1 926 ? 10.676 17.269 19.674 1.00 98.38 926 HIS A N 1
ATOM 7072 C CA . HIS A 1 926 ? 9.287 17.751 19.733 1.00 98.38 926 HIS A CA 1
ATOM 7073 C C . HIS A 1 926 ? 9.091 19.178 19.209 1.00 98.38 926 HIS A C 1
ATOM 7075 O O . HIS A 1 926 ? 7.976 19.539 18.843 1.00 98.38 926 HIS A O 1
ATOM 7081 N N . THR A 1 927 ? 10.138 20.010 19.133 1.00 98.38 927 THR A N 1
ATOM 7082 C CA . THR A 1 927 ? 10.028 21.296 18.422 1.00 98.38 927 THR A CA 1
ATOM 7083 C C . THR A 1 927 ? 10.279 21.113 16.926 1.00 98.38 927 THR A C 1
ATOM 7085 O O . THR A 1 927 ? 11.136 20.326 16.514 1.00 98.38 927 THR A O 1
ATOM 7088 N N . GLU A 1 928 ? 9.578 21.882 16.084 1.00 98.69 928 GLU A N 1
ATOM 7089 C CA . GLU A 1 928 ? 9.708 21.794 14.620 1.00 98.69 928 GLU A CA 1
ATOM 7090 C C . GLU A 1 928 ? 11.170 21.933 14.160 1.00 98.69 928 GLU A C 1
ATOM 7092 O O . GLU A 1 928 ? 11.633 21.222 13.269 1.00 98.69 928 GLU A O 1
ATOM 7097 N N . HIS A 1 929 ? 11.933 22.812 14.816 1.00 98.44 929 HIS A N 1
ATOM 7098 C CA . HIS A 1 929 ? 13.326 23.068 14.472 1.00 98.44 929 HIS A CA 1
ATOM 7099 C C . HIS A 1 929 ? 14.275 21.929 14.893 1.00 98.44 929 HIS A C 1
ATOM 7101 O O . HIS A 1 929 ? 15.306 21.719 14.251 1.00 98.44 929 HIS A O 1
ATOM 7107 N N . GLU A 1 930 ? 13.941 21.165 15.934 1.00 98.56 930 GLU A N 1
ATOM 7108 C CA . GLU A 1 930 ? 14.675 19.956 16.322 1.00 98.56 930 GLU A CA 1
ATOM 7109 C C . GLU A 1 930 ? 14.352 18.785 15.392 1.00 98.56 930 GLU A C 1
ATOM 7111 O O . GLU A 1 930 ? 15.281 18.122 14.923 1.00 98.56 930 GLU A O 1
ATOM 7116 N N . LEU A 1 931 ? 13.076 18.583 15.036 1.00 98.81 931 LEU A N 1
ATOM 7117 C CA . LEU A 1 931 ? 12.684 17.578 14.045 1.00 98.81 931 LEU A CA 1
ATOM 7118 C C . LEU A 1 931 ? 13.308 17.876 12.675 1.00 98.81 931 LEU A C 1
ATOM 7120 O O . LEU A 1 931 ? 13.899 16.988 12.065 1.00 98.81 931 LEU A O 1
ATOM 7124 N N . LEU A 1 932 ? 13.276 19.131 12.217 1.00 98.81 932 LEU A N 1
ATOM 7125 C CA . LEU A 1 932 ? 13.928 19.569 10.978 1.00 98.81 932 LEU A CA 1
ATOM 7126 C C . LEU A 1 932 ? 15.429 19.235 10.975 1.00 98.81 932 LEU A C 1
ATOM 7128 O O . LEU A 1 932 ? 15.954 18.710 9.989 1.00 98.81 932 LEU A O 1
ATOM 7132 N N . ARG A 1 933 ? 16.127 19.484 12.093 1.00 98.81 933 ARG A N 1
ATOM 7133 C CA . ARG A 1 933 ? 17.538 19.098 12.269 1.00 98.81 933 ARG A CA 1
ATOM 7134 C C . ARG A 1 933 ? 17.723 17.579 12.267 1.00 98.81 933 ARG A C 1
ATOM 7136 O O . ARG A 1 933 ? 18.722 17.110 11.725 1.00 98.81 933 ARG A O 1
ATOM 7143 N N . TYR A 1 934 ? 16.793 16.810 12.834 1.00 98.88 934 TYR A N 1
ATOM 7144 C CA . TYR A 1 934 ? 16.851 15.347 12.829 1.00 98.88 934 TYR A CA 1
ATOM 7145 C C . TYR A 1 934 ? 16.648 14.767 11.422 1.00 98.88 934 TYR A C 1
ATOM 7147 O O . TYR A 1 934 ? 17.496 14.011 10.947 1.00 98.88 934 TYR A O 1
ATOM 7155 N N . ILE A 1 935 ? 15.615 15.210 10.703 1.00 98.88 935 ILE A N 1
ATOM 7156 C CA . ILE A 1 935 ? 15.350 14.851 9.302 1.00 98.88 935 ILE A CA 1
ATOM 7157 C C . ILE A 1 935 ? 16.567 15.199 8.423 1.00 98.88 935 ILE A C 1
ATOM 7159 O O . ILE A 1 935 ? 17.037 14.360 7.649 1.00 98.88 935 ILE A O 1
ATOM 7163 N N . HIS A 1 936 ? 17.162 16.385 8.608 1.00 98.81 936 HIS A N 1
ATOM 7164 C CA . HIS A 1 936 ? 18.386 16.793 7.908 1.00 98.81 936 HIS A CA 1
ATOM 7165 C C . HIS A 1 936 ? 19.610 15.915 8.259 1.00 98.81 936 HIS A C 1
ATOM 7167 O O . HIS A 1 936 ? 20.397 15.535 7.385 1.00 98.81 936 HIS A O 1
ATOM 7173 N N . LYS A 1 937 ? 19.774 15.549 9.536 1.00 98.81 937 LYS A N 1
ATOM 7174 C CA . LYS A 1 937 ? 20.824 14.636 10.026 1.00 98.81 937 LYS A CA 1
ATOM 7175 C C . LYS A 1 937 ? 20.672 13.217 9.464 1.00 98.81 937 LYS A C 1
ATOM 7177 O O . LYS A 1 937 ? 21.669 12.505 9.380 1.00 98.81 937 LYS A O 1
ATOM 7182 N N . LEU A 1 938 ? 19.464 12.784 9.098 1.00 98.88 938 LEU A N 1
ATOM 7183 C CA . LEU A 1 938 ? 19.255 11.479 8.469 1.00 98.88 938 LEU A CA 1
ATOM 7184 C C . LEU A 1 938 ? 19.508 11.518 6.962 1.00 98.88 938 LEU A C 1
ATOM 7186 O O . LEU A 1 938 ? 20.335 10.737 6.497 1.00 98.88 938 LEU A O 1
ATOM 7190 N N . GLN A 1 939 ? 18.901 12.445 6.210 1.00 98.25 939 GLN A N 1
ATOM 7191 C CA . GLN A 1 939 ? 19.122 12.525 4.753 1.00 98.25 939 GLN A CA 1
ATOM 7192 C C . GLN A 1 939 ? 20.607 12.713 4.387 1.00 98.25 939 GLN A C 1
ATOM 7194 O O 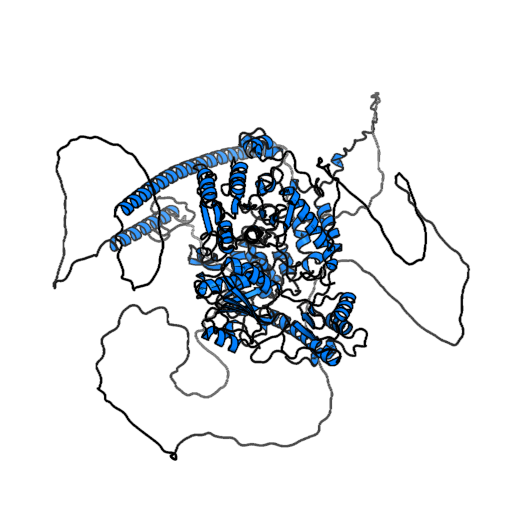. GLN A 1 939 ? 21.071 12.176 3.390 1.00 98.25 939 GLN A O 1
ATOM 7199 N N . SER A 1 940 ? 21.391 13.410 5.222 1.00 98.44 940 SER A N 1
ATOM 7200 C CA . SER A 1 940 ? 22.833 13.625 4.994 1.00 98.44 940 SER A CA 1
ATOM 7201 C C . SER A 1 940 ? 23.699 12.360 5.127 1.00 98.44 940 SER A C 1
ATOM 7203 O O . SER A 1 940 ? 24.896 12.408 4.843 1.00 98.44 940 SER A O 1
ATOM 7205 N N . LYS A 1 941 ? 23.115 11.222 5.527 1.00 98.62 941 LYS A N 1
ATOM 7206 C CA . LYS A 1 941 ? 23.756 9.895 5.526 1.00 98.62 941 LYS A CA 1
ATOM 7207 C C . LYS A 1 941 ? 23.382 9.033 4.312 1.00 98.62 941 LYS A C 1
ATOM 7209 O O . LYS A 1 941 ? 23.911 7.928 4.178 1.00 98.62 941 LYS A O 1
ATOM 7214 N N . ASP A 1 942 ? 22.445 9.495 3.487 1.00 98.69 942 ASP A N 1
ATOM 7215 C CA . ASP A 1 942 ? 21.794 8.710 2.442 1.00 98.69 942 ASP A CA 1
ATOM 7216 C C . ASP A 1 942 ? 22.170 9.223 1.050 1.00 98.69 942 ASP A C 1
ATOM 7218 O O . ASP A 1 942 ? 21.929 10.379 0.707 1.00 98.69 942 ASP A O 1
ATOM 7222 N N . LEU A 1 943 ? 22.718 8.343 0.209 1.00 98.69 943 LEU A N 1
ATOM 7223 C CA . LEU A 1 943 ? 22.946 8.664 -1.198 1.00 98.69 943 LEU A CA 1
ATOM 7224 C C . LEU A 1 943 ? 21.636 8.494 -1.984 1.00 98.69 943 LEU A C 1
ATOM 7226 O O . LEU A 1 943 ? 21.034 7.418 -1.996 1.00 98.69 943 LEU A O 1
ATOM 7230 N N . SER A 1 944 ? 21.225 9.573 -2.647 1.00 98.50 944 SER A N 1
ATOM 7231 C CA . SER A 1 944 ? 19.989 9.714 -3.431 1.00 98.50 944 SER A CA 1
ATOM 7232 C C . SER A 1 944 ? 20.277 10.305 -4.823 1.00 98.50 944 SER A C 1
ATOM 7234 O O . SER A 1 944 ? 21.407 10.730 -5.084 1.00 98.50 944 SER A O 1
ATOM 7236 N N . LEU A 1 945 ? 19.276 10.400 -5.709 1.00 98.44 945 LEU A N 1
ATOM 7237 C CA . LEU A 1 945 ? 19.463 10.990 -7.048 1.00 98.44 945 LEU A CA 1
ATOM 7238 C C . LEU A 1 945 ? 19.780 12.497 -7.015 1.00 98.44 945 LEU A C 1
ATOM 7240 O O . LEU A 1 945 ? 20.305 13.026 -7.990 1.00 98.44 945 LEU A O 1
ATOM 7244 N N . CYS A 1 946 ? 19.586 13.172 -5.875 1.00 97.19 946 CYS A N 1
ATOM 7245 C CA . CYS A 1 946 ? 20.096 14.531 -5.639 1.00 97.19 946 CYS A CA 1
ATOM 7246 C C . CYS A 1 946 ? 21.634 14.627 -5.678 1.00 97.19 946 CYS A C 1
ATOM 7248 O O . CYS A 1 946 ? 22.172 15.729 -5.749 1.00 97.19 946 CYS A O 1
ATOM 7250 N N . HIS A 1 947 ? 22.337 13.496 -5.560 1.00 98.44 947 HIS A N 1
ATOM 7251 C CA . HIS A 1 947 ? 23.790 13.433 -5.401 1.00 98.44 947 HIS A CA 1
ATOM 7252 C C . HIS A 1 947 ? 24.497 12.905 -6.655 1.00 98.44 947 HIS A C 1
ATOM 7254 O O . HIS A 1 947 ? 25.511 13.459 -7.078 1.00 98.44 947 HIS A O 1
ATOM 7260 N N . SER A 1 948 ? 23.992 11.812 -7.235 1.00 97.81 948 SER A N 1
ATOM 7261 C CA . SER A 1 948 ? 24.550 11.182 -8.435 1.00 97.81 948 SER A CA 1
ATOM 7262 C C . SER A 1 948 ? 23.564 10.196 -9.062 1.00 97.81 948 SER A C 1
ATOM 7264 O O . SER A 1 948 ? 22.613 9.758 -8.418 1.00 97.81 948 SER A O 1
ATOM 7266 N N . MET A 1 949 ? 23.865 9.740 -10.281 1.00 98.00 949 MET A N 1
ATOM 7267 C CA . MET A 1 949 ? 23.267 8.523 -10.840 1.00 98.00 949 MET A CA 1
ATOM 7268 C C . MET A 1 949 ? 23.409 7.345 -9.858 1.00 98.00 949 MET A C 1
ATOM 7270 O O . MET A 1 949 ? 24.481 7.133 -9.286 1.00 98.00 949 MET A O 1
ATOM 7274 N N . ILE A 1 950 ? 22.344 6.552 -9.717 1.00 98.12 950 ILE A N 1
ATOM 7275 C CA . ILE A 1 950 ? 22.324 5.283 -8.977 1.00 98.12 950 ILE A CA 1
ATOM 7276 C C . ILE A 1 950 ? 22.054 4.164 -10.004 1.00 98.12 950 ILE A C 1
ATOM 7278 O O . ILE A 1 950 ? 20.897 3.871 -10.292 1.00 98.12 950 ILE A O 1
ATOM 7282 N N . PRO A 1 951 ? 23.082 3.548 -10.622 1.00 97.19 951 PRO A N 1
ATOM 7283 C CA . PRO A 1 951 ? 22.901 2.625 -11.748 1.00 97.19 951 PRO A CA 1
ATOM 7284 C C . PRO A 1 951 ? 22.503 1.208 -11.286 1.00 97.19 951 PRO A C 1
ATOM 7286 O O . PRO A 1 951 ? 23.240 0.240 -11.471 1.00 97.19 951 PRO A O 1
ATOM 7289 N N . LEU A 1 952 ? 21.341 1.077 -10.639 1.00 95.38 952 LEU A N 1
ATOM 7290 C CA . LEU A 1 952 ? 20.789 -0.210 -10.212 1.00 95.38 952 LEU A CA 1
ATOM 7291 C C . LEU A 1 952 ? 20.013 -0.881 -11.359 1.00 95.38 952 LEU A C 1
ATOM 7293 O O . LEU A 1 952 ? 18.931 -0.432 -11.748 1.00 95.38 952 LEU A O 1
ATOM 7297 N N . GLY A 1 953 ? 20.555 -1.990 -11.871 1.00 95.31 953 GLY A N 1
ATOM 7298 C CA . GLY A 1 953 ? 19.887 -2.845 -12.858 1.00 95.31 953 GLY A CA 1
ATOM 7299 C C . GLY A 1 953 ? 18.524 -3.353 -12.370 1.00 95.31 953 GLY A C 1
ATOM 7300 O O . GLY A 1 953 ? 18.317 -3.552 -11.172 1.00 95.31 953 GLY A O 1
ATOM 7301 N N . SER A 1 954 ? 17.572 -3.505 -13.297 1.00 94.06 954 SER A N 1
ATOM 7302 C CA . SER A 1 954 ? 16.154 -3.828 -13.033 1.00 94.06 954 SER A CA 1
ATOM 7303 C C . SER A 1 954 ? 15.431 -2.896 -12.033 1.00 94.06 954 SER A C 1
ATOM 7305 O O . SER A 1 954 ? 14.326 -3.202 -11.587 1.00 94.06 954 SER A O 1
ATOM 7307 N N . CYS A 1 955 ? 16.009 -1.741 -11.673 1.00 96.06 955 CYS A N 1
ATOM 7308 C CA . CYS A 1 955 ? 15.379 -0.751 -10.785 1.00 96.06 955 CYS A CA 1
ATOM 7309 C C . CYS A 1 955 ? 14.984 0.550 -11.500 1.00 96.06 955 CYS A C 1
ATOM 7311 O O . CYS A 1 955 ? 14.151 1.277 -10.971 1.00 96.06 955 CYS A O 1
ATOM 7313 N N . THR A 1 956 ? 15.556 0.835 -12.677 1.00 97.75 956 THR A N 1
ATOM 7314 C CA . THR A 1 956 ? 15.245 2.010 -13.518 1.00 97.75 956 THR A CA 1
ATOM 7315 C C . THR A 1 956 ? 15.208 3.311 -12.706 1.00 97.75 956 THR A C 1
ATOM 7317 O O . THR A 1 956 ? 14.169 3.944 -12.541 1.00 97.75 956 THR A O 1
ATOM 7320 N N . MET A 1 957 ? 16.362 3.698 -12.157 1.00 97.88 957 MET A N 1
ATOM 7321 C CA . MET A 1 957 ? 16.526 4.912 -11.344 1.00 97.88 957 MET A CA 1
ATOM 7322 C C . MET A 1 957 ? 16.528 6.181 -12.225 1.00 97.88 957 MET A C 1
ATOM 7324 O O . MET A 1 957 ? 17.555 6.843 -12.379 1.00 97.88 957 MET A O 1
ATOM 7328 N N . LYS A 1 958 ? 15.389 6.459 -12.868 1.00 97.94 958 LYS A N 1
ATOM 7329 C CA . LYS A 1 958 ? 15.145 7.626 -13.730 1.00 97.94 958 LYS A CA 1
ATOM 7330 C C . LYS A 1 958 ? 14.780 8.877 -12.921 1.00 97.94 958 LYS A C 1
ATOM 7332 O O . LYS A 1 958 ? 14.704 8.834 -11.696 1.00 97.94 958 LYS A O 1
ATOM 7337 N N . LEU A 1 959 ? 14.540 9.990 -13.615 1.00 98.44 959 LEU A N 1
ATOM 7338 C CA . LEU A 1 959 ? 13.979 11.196 -13.010 1.00 98.44 959 LEU A CA 1
ATOM 7339 C C . LEU A 1 959 ? 12.587 10.905 -12.417 1.00 98.44 959 LEU A C 1
ATOM 7341 O O . LEU A 1 959 ? 11.719 10.390 -13.117 1.00 98.44 959 LEU A O 1
ATOM 7345 N N . ASN A 1 960 ? 12.389 11.299 -11.158 1.00 98.38 960 ASN A N 1
ATOM 7346 C CA . ASN A 1 960 ? 11.079 11.591 -10.578 1.00 98.38 960 ASN A CA 1
ATOM 7347 C C . ASN A 1 960 ? 10.962 13.125 -10.584 1.00 98.38 960 ASN A C 1
ATOM 7349 O O . ASN A 1 960 ? 11.680 13.798 -9.839 1.00 98.38 960 ASN A O 1
ATOM 7353 N N . ALA A 1 961 ? 10.177 13.699 -11.490 1.00 98.31 961 ALA A N 1
ATOM 7354 C CA . ALA A 1 961 ? 10.163 15.137 -11.728 1.00 98.31 961 ALA A CA 1
ATOM 7355 C C . ALA A 1 961 ? 9.273 15.873 -10.722 1.00 98.31 961 ALA A C 1
ATOM 7357 O O . ALA A 1 961 ? 8.213 15.390 -10.330 1.00 98.31 961 ALA A O 1
ATOM 7358 N N . THR A 1 962 ? 9.646 17.104 -10.364 1.00 98.50 962 THR A N 1
ATOM 7359 C CA . THR A 1 962 ? 8.843 17.951 -9.465 1.00 98.50 962 THR A CA 1
ATOM 7360 C C . THR A 1 962 ? 7.406 18.119 -9.971 1.00 98.50 962 THR A C 1
ATOM 7362 O O . THR A 1 962 ? 6.469 18.042 -9.186 1.00 98.50 962 THR A O 1
ATOM 7365 N N . THR A 1 963 ? 7.226 18.268 -11.285 1.00 98.19 963 THR A N 1
ATOM 7366 C CA . THR A 1 963 ? 5.924 18.389 -11.963 1.00 98.19 963 THR A CA 1
ATOM 7367 C C . THR A 1 963 ? 5.048 17.139 -11.806 1.00 98.19 963 THR A C 1
ATOM 7369 O O . THR A 1 963 ? 3.836 17.264 -11.660 1.00 98.19 963 THR A O 1
ATOM 7372 N N . GLU A 1 964 ? 5.653 15.946 -11.781 1.00 98.50 964 GLU A N 1
ATOM 7373 C CA . GLU A 1 964 ? 4.973 14.662 -11.535 1.00 98.50 964 GLU A CA 1
ATOM 7374 C C . GLU A 1 964 ? 4.641 14.488 -10.041 1.00 98.50 964 GLU A C 1
ATOM 7376 O O . GLU A 1 964 ? 3.605 13.932 -9.689 1.00 98.50 964 GLU A O 1
ATOM 7381 N N . MET A 1 965 ? 5.509 14.991 -9.155 1.00 98.56 965 MET A N 1
ATOM 7382 C CA . MET A 1 965 ? 5.378 14.868 -7.699 1.00 98.56 965 MET A CA 1
ATOM 7383 C C . MET A 1 965 ? 4.410 15.875 -7.064 1.00 98.56 965 MET A C 1
ATOM 7385 O O . MET A 1 965 ? 3.798 15.562 -6.046 1.00 98.56 965 MET A O 1
ATOM 7389 N N . MET A 1 966 ? 4.260 17.077 -7.632 1.00 98.56 966 MET A N 1
ATOM 7390 C CA . MET A 1 966 ? 3.452 18.155 -7.044 1.00 98.56 966 MET A CA 1
ATOM 7391 C C . MET A 1 966 ? 1.983 17.780 -6.764 1.00 98.56 966 MET A C 1
ATOM 7393 O O . MET A 1 966 ? 1.515 18.135 -5.686 1.00 98.56 966 MET A O 1
ATOM 7397 N N . PRO A 1 967 ? 1.245 17.072 -7.645 1.00 98.38 967 PRO A N 1
ATOM 7398 C CA . PRO A 1 967 ? -0.145 16.691 -7.372 1.00 98.38 967 PRO A CA 1
ATOM 7399 C C . PRO A 1 967 ? -0.319 15.687 -6.225 1.00 98.38 967 PRO A C 1
ATOM 7401 O O . PRO A 1 967 ? -1.401 15.601 -5.650 1.00 98.38 967 PRO A O 1
ATOM 7404 N N . VAL A 1 968 ? 0.734 14.942 -5.868 1.00 97.44 968 VAL A N 1
ATOM 7405 C CA . VAL A 1 968 ? 0.682 13.855 -4.871 1.00 97.44 968 VAL A CA 1
ATOM 7406 C C . VAL A 1 968 ? 0.444 14.384 -3.445 1.00 97.44 968 VAL A C 1
ATOM 7408 O O . VAL A 1 968 ? 0.073 13.614 -2.563 1.00 97.44 968 VAL A O 1
ATOM 7411 N N . THR A 1 969 ? 0.613 15.692 -3.208 1.00 98.25 969 THR A N 1
ATOM 7412 C CA . THR A 1 969 ? 0.346 16.357 -1.917 1.00 98.25 969 THR A CA 1
ATOM 7413 C C . THR A 1 969 ? -0.848 17.326 -1.946 1.00 98.25 969 THR A C 1
ATOM 7415 O O . THR A 1 969 ? -1.006 18.133 -1.030 1.00 98.25 969 THR A O 1
ATOM 7418 N N . TRP A 1 970 ? -1.710 17.277 -2.973 1.00 98.56 970 TRP A N 1
ATOM 7419 C CA . TRP A 1 970 ? -2.897 18.145 -3.056 1.00 98.56 970 TRP A CA 1
ATOM 7420 C C . TRP A 1 970 ? -4.117 17.538 -2.328 1.00 98.56 970 TRP A C 1
ATOM 7422 O O . TRP A 1 970 ? -4.485 16.407 -2.655 1.00 98.56 970 TRP A O 1
ATOM 7432 N N . PRO A 1 971 ? -4.825 18.298 -1.458 1.00 97.31 971 PRO A N 1
ATOM 7433 C CA . PRO A 1 971 ? -6.004 17.839 -0.704 1.00 97.31 971 PRO A CA 1
ATOM 7434 C C . PRO A 1 971 ? -7.066 17.091 -1.518 1.00 97.31 971 PRO A C 1
ATOM 7436 O O . PRO A 1 971 ? -7.574 16.064 -1.077 1.00 97.31 971 PRO A O 1
ATOM 7439 N N . SER A 1 972 ? -7.355 17.538 -2.745 1.00 97.50 972 SER A N 1
ATOM 7440 C CA . SER A 1 972 ? -8.309 16.878 -3.653 1.00 97.50 972 SER A CA 1
ATOM 7441 C C . SER A 1 972 ? -7.956 15.432 -4.019 1.00 97.50 972 SER A C 1
ATOM 7443 O O . SER A 1 972 ? -8.810 14.720 -4.539 1.00 97.50 972 SER A O 1
ATOM 7445 N N . PHE A 1 973 ? -6.716 15.000 -3.792 1.00 98.31 973 PHE A N 1
ATOM 7446 C CA . PHE A 1 973 ? -6.286 13.609 -3.921 1.00 98.31 973 PHE A CA 1
ATOM 7447 C C . PHE A 1 973 ? -5.978 13.001 -2.541 1.00 98.31 973 PHE A C 1
ATOM 7449 O O . PHE A 1 973 ? -6.420 11.897 -2.232 1.00 98.31 973 PHE A O 1
ATOM 7456 N N . THR A 1 974 ? -5.272 13.728 -1.669 1.00 97.69 974 THR A N 1
ATOM 7457 C CA . THR A 1 974 ? -4.801 13.200 -0.379 1.00 97.69 974 THR A CA 1
ATOM 7458 C C . THR A 1 974 ? -5.901 12.972 0.660 1.00 97.69 974 THR A C 1
ATOM 7460 O O . THR A 1 974 ? -5.759 12.074 1.495 1.00 97.69 974 THR A O 1
ATOM 7463 N N . ASP A 1 975 ? -6.994 13.734 0.605 1.00 96.94 975 ASP A N 1
ATOM 7464 C CA . ASP A 1 975 ? -7.970 13.826 1.699 1.00 96.94 975 ASP A CA 1
ATOM 7465 C C . ASP A 1 975 ? -9.289 13.092 1.379 1.00 96.94 975 ASP A C 1
ATOM 7467 O O . ASP A 1 975 ? -10.217 13.091 2.189 1.00 96.94 975 ASP A O 1
ATOM 7471 N N . ILE A 1 976 ? -9.375 12.427 0.219 1.00 98.19 976 ILE A N 1
ATOM 7472 C CA . ILE A 1 976 ? -10.511 11.572 -0.152 1.00 98.19 976 ILE A CA 1
ATOM 7473 C C . ILE A 1 976 ? -10.366 10.202 0.531 1.00 98.19 976 ILE A C 1
ATOM 7475 O O . ILE A 1 976 ? -9.316 9.554 0.454 1.00 98.19 976 ILE A O 1
ATOM 7479 N N . HIS A 1 977 ? -11.428 9.742 1.196 1.00 98.62 977 HIS A N 1
ATOM 7480 C CA . HIS A 1 977 ? -11.503 8.402 1.794 1.00 98.62 977 HIS A CA 1
ATOM 7481 C C . HIS A 1 977 ? -11.700 7.339 0.693 1.00 98.62 977 HIS A C 1
ATOM 7483 O O . HIS A 1 977 ? -12.527 7.565 -0.190 1.00 98.62 977 HIS A O 1
ATOM 7489 N N . PRO A 1 978 ? -10.988 6.192 0.704 1.00 98.00 978 PRO A N 1
ATOM 7490 C CA . PRO A 1 978 ? -11.077 5.176 -0.360 1.00 98.00 978 PRO A CA 1
ATOM 7491 C C . PRO A 1 978 ? -12.490 4.661 -0.642 1.00 98.00 978 PRO A C 1
ATOM 7493 O O . PRO A 1 978 ? -12.792 4.286 -1.770 1.00 98.00 978 PRO A O 1
ATOM 7496 N N . PHE A 1 979 ? -13.351 4.631 0.376 1.00 97.81 979 PHE A N 1
ATOM 7497 C CA . PHE A 1 979 ? -14.731 4.158 0.278 1.00 97.81 979 PHE A CA 1
ATOM 7498 C C . PHE A 1 979 ? -15.732 5.324 0.331 1.00 97.81 979 PHE A C 1
ATOM 7500 O O . PHE A 1 979 ? -16.870 5.143 0.756 1.00 97.81 979 PHE A O 1
ATOM 7507 N N . ALA A 1 980 ? -15.319 6.527 -0.081 1.00 97.06 980 ALA A N 1
ATOM 7508 C CA . ALA A 1 980 ? -16.246 7.612 -0.385 1.00 97.06 980 ALA A CA 1
ATOM 7509 C C . ALA A 1 980 ? -17.115 7.259 -1.618 1.00 97.06 980 ALA A C 1
ATOM 7511 O O . ALA A 1 980 ? -16.631 6.558 -2.517 1.00 97.06 980 ALA A O 1
ATOM 7512 N N . PRO A 1 981 ? -18.366 7.753 -1.696 1.00 95.50 981 PRO A N 1
ATOM 7513 C CA . PRO A 1 981 ? -19.216 7.618 -2.881 1.00 95.50 981 PRO A CA 1
ATOM 7514 C C . PRO A 1 981 ? -18.511 8.056 -4.173 1.00 95.50 981 PRO A C 1
ATOM 7516 O O . PRO A 1 981 ? -17.761 9.034 -4.193 1.00 95.50 981 PRO A O 1
ATOM 7519 N N . THR A 1 982 ? -18.710 7.309 -5.259 1.00 93.19 982 THR A N 1
ATOM 7520 C CA . THR A 1 982 ? -17.909 7.425 -6.492 1.00 93.19 982 THR A CA 1
ATOM 7521 C C . THR A 1 982 ? -18.046 8.792 -7.175 1.00 93.19 982 THR A C 1
ATOM 7523 O O . THR A 1 982 ? -17.084 9.289 -7.760 1.00 93.19 982 THR A O 1
ATOM 7526 N N . GLU A 1 983 ? -19.200 9.440 -7.035 1.00 95.56 983 GLU A N 1
ATOM 7527 C CA . GLU A 1 983 ? -19.507 10.802 -7.485 1.00 95.56 983 GLU A CA 1
ATOM 7528 C C . GLU A 1 983 ? -18.725 11.902 -6.737 1.00 95.56 983 GLU A C 1
ATOM 7530 O O . GLU A 1 983 ? -18.631 13.038 -7.204 1.00 95.56 983 GLU A O 1
ATOM 7535 N N . GLN A 1 984 ? -18.112 11.578 -5.595 1.00 97.94 984 GLN A N 1
ATOM 7536 C CA . GLN A 1 984 ? -17.175 12.461 -4.890 1.00 97.94 984 GLN A CA 1
ATOM 7537 C C . GLN A 1 984 ? -15.733 12.307 -5.405 1.00 97.94 984 GLN A C 1
ATOM 7539 O O . GLN A 1 984 ? -14.851 13.069 -5.012 1.00 97.94 984 GLN A O 1
ATOM 7544 N N . ALA A 1 985 ? -15.479 11.341 -6.292 1.00 97.75 985 ALA A N 1
ATOM 7545 C CA . ALA A 1 985 ? -14.154 10.968 -6.778 1.00 97.75 985 ALA A CA 1
ATOM 7546 C C . ALA A 1 985 ? -14.041 11.014 -8.318 1.00 97.75 985 ALA A C 1
ATOM 7548 O O . ALA A 1 985 ? -13.195 10.329 -8.896 1.00 97.75 985 ALA A O 1
ATOM 7549 N N . GLU A 1 986 ? -14.871 11.803 -9.015 1.00 98.38 986 GLU A N 1
ATOM 7550 C CA . GLU A 1 986 ? -14.909 11.836 -10.489 1.00 98.38 986 GLU A CA 1
ATOM 7551 C C . GLU A 1 986 ? -13.550 12.138 -11.146 1.00 98.38 986 GLU A C 1
ATOM 7553 O O . GLU A 1 986 ? -13.240 11.585 -12.202 1.00 98.38 986 GLU A O 1
ATOM 7558 N N . GLY A 1 987 ? -12.712 12.966 -10.514 1.00 98.38 987 GLY A N 1
ATOM 7559 C CA . GLY A 1 987 ? -11.353 13.264 -10.972 1.00 98.38 987 GLY A CA 1
ATOM 7560 C C . GLY A 1 987 ? -10.406 12.069 -10.857 1.00 98.38 987 GLY A C 1
ATOM 7561 O O . GLY A 1 987 ? -9.602 11.836 -11.759 1.00 98.38 987 GLY A O 1
ATOM 7562 N N . TYR A 1 988 ? -10.542 11.258 -9.803 1.00 98.44 988 TYR A N 1
ATOM 7563 C CA . TYR A 1 988 ? -9.877 9.952 -9.722 1.00 98.44 988 TYR A CA 1
ATOM 7564 C C . TYR A 1 988 ? -10.393 8.995 -10.800 1.00 98.44 988 TYR A C 1
ATOM 7566 O O . TYR A 1 988 ? -9.594 8.358 -11.480 1.00 98.44 988 TYR A O 1
ATOM 7574 N N . GLN A 1 989 ? -11.711 8.924 -11.003 1.00 98.00 989 GLN A N 1
ATOM 7575 C CA . GLN A 1 989 ? -12.315 8.035 -11.999 1.00 98.00 989 GLN A CA 1
ATOM 7576 C C . GLN A 1 989 ? -11.906 8.400 -13.436 1.00 98.00 989 GLN A C 1
ATOM 7578 O O . GLN A 1 989 ? -11.694 7.514 -14.261 1.00 98.00 989 GLN A O 1
ATOM 7583 N N . GLU A 1 990 ? -11.751 9.687 -13.751 1.00 97.88 990 GLU A N 1
ATOM 7584 C CA . GLU A 1 990 ? -11.203 10.141 -15.035 1.00 97.88 990 GLU A CA 1
ATOM 7585 C C . GLU A 1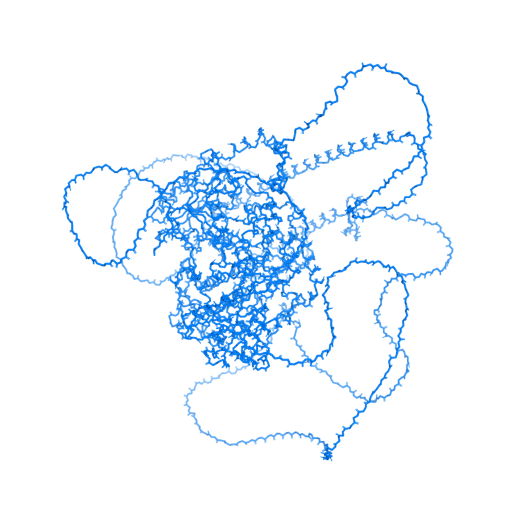 990 ? -9.714 9.812 -15.172 1.00 97.88 990 GLU A C 1
ATOM 7587 O O . GLU A 1 990 ? -9.319 9.219 -16.173 1.00 97.88 990 GLU A O 1
ATOM 7592 N N . MET A 1 991 ? -8.908 10.087 -14.142 1.00 97.69 991 MET A N 1
ATOM 7593 C CA . MET A 1 991 ? -7.483 9.742 -14.123 1.00 97.69 991 MET A CA 1
ATOM 7594 C C . MET A 1 991 ? -7.239 8.232 -14.290 1.00 97.69 991 MET A C 1
ATOM 7596 O O . MET A 1 991 ? -6.308 7.836 -14.988 1.00 97.69 991 MET A O 1
ATOM 7600 N N . PHE A 1 992 ? -8.069 7.379 -13.682 1.00 97.44 992 PHE A N 1
ATOM 7601 C CA . PHE A 1 992 ? -7.959 5.923 -13.799 1.00 97.44 992 PHE A CA 1
ATOM 7602 C C . PHE A 1 992 ? -8.321 5.407 -15.195 1.00 97.44 992 PHE A C 1
ATOM 7604 O O . PHE A 1 992 ? -7.628 4.521 -15.697 1.00 97.44 992 PHE A O 1
ATOM 7611 N N . ARG A 1 993 ? -9.359 5.965 -15.838 1.00 96.88 993 ARG A N 1
ATOM 7612 C CA . ARG A 1 993 ? -9.709 5.632 -17.230 1.00 96.88 993 ARG A CA 1
ATOM 7613 C C . ARG A 1 993 ? -8.598 6.049 -18.187 1.00 96.88 993 ARG A C 1
ATOM 7615 O O . ARG A 1 993 ? -8.101 5.216 -18.934 1.00 96.88 993 ARG A O 1
ATOM 7622 N N . ASP A 1 994 ? -8.156 7.301 -18.101 1.00 96.88 994 ASP A N 1
ATOM 7623 C CA . ASP A 1 994 ? -7.162 7.854 -19.022 1.00 96.88 994 ASP A CA 1
ATOM 7624 C C . ASP A 1 994 ? -5.793 7.175 -18.854 1.00 96.88 994 ASP A C 1
ATOM 7626 O O . ASP A 1 994 ? -5.135 6.864 -19.847 1.00 96.88 994 ASP A O 1
ATOM 7630 N N . LEU A 1 995 ? -5.388 6.845 -17.620 1.00 97.19 995 LEU A N 1
ATOM 7631 C CA . LEU A 1 995 ? -4.212 6.005 -17.380 1.00 97.19 995 LEU A CA 1
ATOM 7632 C C . LEU A 1 995 ? -4.410 4.580 -17.923 1.00 97.19 995 LEU A C 1
ATOM 7634 O O . LEU A 1 995 ? -3.484 4.031 -18.513 1.00 97.19 995 LEU A O 1
ATOM 7638 N N . GLY A 1 996 ? -5.593 3.985 -17.751 1.00 97.06 996 GLY A N 1
ATOM 7639 C CA . GLY A 1 996 ? -5.929 2.667 -18.292 1.00 97.06 996 GLY A CA 1
ATOM 7640 C C . GLY A 1 996 ? -5.784 2.605 -19.815 1.00 97.06 996 GLY A C 1
ATOM 7641 O O . GLY A 1 996 ? -5.050 1.757 -20.317 1.00 97.06 996 GLY A O 1
ATOM 7642 N N . ASP A 1 997 ? -6.396 3.544 -20.538 1.00 96.56 997 ASP A N 1
ATOM 7643 C CA . ASP A 1 997 ? -6.345 3.636 -22.005 1.00 96.56 997 ASP A CA 1
ATOM 7644 C C . ASP A 1 997 ? -4.909 3.841 -22.524 1.00 96.56 997 ASP A C 1
ATOM 7646 O O . ASP A 1 997 ? -4.481 3.196 -23.491 1.00 96.56 997 ASP A O 1
ATOM 7650 N N . LEU A 1 998 ? -4.125 4.699 -21.857 1.00 97.44 998 LEU A N 1
ATOM 7651 C CA . LEU A 1 998 ? -2.706 4.892 -22.166 1.00 97.44 998 LEU A CA 1
ATOM 7652 C C . LEU A 1 998 ? -1.899 3.608 -21.929 1.00 97.44 998 LEU A C 1
ATOM 7654 O O . LEU A 1 998 ? -1.109 3.218 -22.789 1.00 97.44 998 LEU A O 1
ATOM 7658 N N . LEU A 1 999 ? -2.102 2.914 -20.804 1.00 98.12 999 LEU A N 1
ATOM 7659 C CA . LEU A 1 999 ? -1.382 1.675 -20.502 1.00 98.12 999 LEU A CA 1
ATOM 7660 C C . LEU A 1 999 ? -1.780 0.526 -21.444 1.00 98.12 999 LEU A C 1
ATOM 7662 O O . LEU A 1 999 ? -0.884 -0.184 -21.908 1.00 98.12 999 LEU A O 1
ATOM 7666 N N . CYS A 1 1000 ? -3.062 0.385 -21.808 1.00 98.00 1000 CYS A N 1
ATOM 7667 C CA . CYS A 1 1000 ? -3.526 -0.508 -22.880 1.00 98.00 1000 CYS A CA 1
ATOM 7668 C C . CYS A 1 1000 ? -2.761 -0.235 -24.182 1.00 98.00 1000 CYS A C 1
ATOM 7670 O O . CYS A 1 1000 ? -2.173 -1.153 -24.756 1.00 98.00 1000 CYS A O 1
ATOM 7672 N N . THR A 1 1001 ? -2.682 1.037 -24.591 1.00 97.06 1001 THR A N 1
ATOM 7673 C CA . THR A 1 1001 ? -1.984 1.468 -25.816 1.00 97.06 1001 THR A CA 1
ATOM 7674 C C . THR A 1 1001 ? -0.486 1.143 -25.779 1.00 97.06 1001 THR A C 1
ATOM 7676 O O . THR A 1 1001 ? 0.047 0.597 -26.740 1.00 97.06 1001 THR A O 1
ATOM 7679 N N . ILE A 1 1002 ? 0.201 1.409 -24.659 1.00 98.00 1002 ILE A N 1
ATOM 7680 C CA . ILE A 1 1002 ? 1.637 1.103 -24.496 1.00 98.00 1002 ILE A CA 1
ATOM 7681 C C . ILE A 1 1002 ? 1.920 -0.402 -24.589 1.00 98.00 1002 ILE A C 1
ATOM 7683 O O . ILE A 1 1002 ? 2.991 -0.816 -25.041 1.00 98.00 1002 ILE A O 1
ATOM 7687 N N . THR A 1 1003 ? 0.996 -1.236 -24.114 1.00 98.25 1003 THR A N 1
ATOM 7688 C CA . THR A 1 1003 ? 1.266 -2.658 -23.864 1.00 98.25 1003 THR A CA 1
ATOM 7689 C C . THR A 1 1003 ? 0.567 -3.630 -24.807 1.00 98.25 1003 THR A C 1
ATOM 7691 O O . THR A 1 1003 ? 0.925 -4.807 -24.808 1.00 98.25 1003 THR A O 1
ATOM 7694 N N . GLY A 1 1004 ? -0.371 -3.174 -25.639 1.00 97.06 1004 GLY A N 1
ATOM 7695 C CA . GLY A 1 1004 ? -1.141 -4.031 -26.543 1.00 97.06 1004 GLY A CA 1
ATOM 7696 C C . GLY A 1 1004 ? -2.132 -4.953 -25.820 1.00 97.06 1004 GLY A C 1
ATOM 7697 O O . GLY A 1 1004 ? -2.430 -6.041 -26.323 1.00 97.06 1004 GLY A O 1
ATOM 7698 N N . PHE A 1 1005 ? -2.599 -4.557 -24.632 1.00 98.31 1005 PHE A N 1
ATOM 7699 C CA . PHE A 1 1005 ? -3.610 -5.272 -23.843 1.00 98.31 1005 PHE A CA 1
ATOM 7700 C C . PHE A 1 1005 ? -5.002 -4.644 -23.982 1.00 98.31 1005 PHE A C 1
ATOM 7702 O O . PHE A 1 1005 ? -5.137 -3.485 -24.363 1.00 98.31 1005 PHE A O 1
ATOM 7709 N N . ASP A 1 1006 ? -6.033 -5.433 -23.675 1.00 97.81 1006 ASP A N 1
ATOM 7710 C CA . ASP A 1 1006 ? -7.442 -5.065 -23.851 1.00 97.81 1006 ASP A CA 1
ATOM 7711 C C . ASP A 1 1006 ? -8.062 -4.430 -22.592 1.00 97.81 1006 ASP A C 1
ATOM 7713 O O . ASP A 1 1006 ? -9.120 -3.807 -22.667 1.00 97.81 1006 ASP A O 1
ATOM 7717 N N . SER A 1 1007 ? -7.456 -4.637 -21.419 1.00 97.25 1007 SER A N 1
ATOM 7718 C CA . SER A 1 1007 ? -7.942 -4.116 -20.137 1.00 97.25 1007 SER A CA 1
ATOM 7719 C C . SER A 1 1007 ? -6.820 -4.037 -19.097 1.00 97.25 1007 SER A C 1
ATOM 7721 O O . SER A 1 1007 ? -5.819 -4.751 -19.205 1.00 97.25 1007 SER A O 1
ATOM 7723 N N . PHE A 1 1008 ? -7.001 -3.200 -18.071 1.00 97.81 1008 PHE A N 1
ATOM 7724 C CA . PHE A 1 1008 ? -6.079 -3.040 -16.945 1.00 97.81 1008 PHE A CA 1
ATOM 7725 C C . PHE A 1 1008 ? -6.804 -3.084 -15.595 1.00 97.81 1008 PHE A C 1
ATOM 7727 O O . PHE A 1 1008 ? -7.868 -2.489 -15.440 1.00 97.81 1008 PHE A O 1
ATOM 7734 N N . SER A 1 1009 ? -6.175 -3.696 -14.586 1.00 98.06 1009 SER A N 1
ATOM 7735 C CA . SER A 1 1009 ? -6.513 -3.465 -13.175 1.00 98.06 1009 SER A CA 1
ATOM 7736 C C . SER A 1 1009 ? -5.402 -2.677 -12.490 1.00 98.06 1009 SER A C 1
ATOM 7738 O O . SER A 1 1009 ? -4.232 -3.074 -12.505 1.00 98.06 1009 SER A O 1
ATOM 7740 N N . LEU A 1 1010 ? -5.784 -1.559 -11.866 1.00 97.88 1010 LEU A N 1
ATOM 7741 C CA . LEU A 1 1010 ? -4.881 -0.686 -11.115 1.00 97.88 1010 LEU A CA 1
ATOM 7742 C C . LEU A 1 1010 ? -4.705 -1.106 -9.645 1.00 97.88 1010 LEU A C 1
ATOM 7744 O O . LEU A 1 1010 ? -3.861 -0.538 -8.960 1.00 97.88 1010 LEU A O 1
ATOM 7748 N N . GLN A 1 1011 ? -5.457 -2.101 -9.163 1.00 97.88 1011 GLN A N 1
ATOM 7749 C CA . GLN A 1 1011 ? -5.476 -2.501 -7.750 1.00 97.88 1011 GLN A CA 1
ATOM 7750 C C . GLN A 1 1011 ? -4.114 -2.963 -7.177 1.00 97.88 1011 GLN A C 1
ATOM 7752 O O . GLN A 1 1011 ? -3.824 -2.617 -6.030 1.00 97.88 1011 GLN A O 1
ATOM 7757 N N . PRO A 1 1012 ? -3.254 -3.731 -7.886 1.00 98.06 1012 PRO A N 1
ATOM 7758 C CA . PRO A 1 1012 ? -2.052 -4.277 -7.258 1.00 98.06 1012 PRO A CA 1
ATOM 7759 C C . PRO A 1 1012 ? -1.004 -3.196 -6.933 1.00 98.06 1012 PRO A C 1
ATOM 7761 O O . PRO A 1 1012 ? -0.396 -2.590 -7.815 1.00 98.06 1012 PRO A O 1
ATOM 7764 N N . ASN A 1 1013 ? -0.729 -2.999 -5.644 1.00 97.31 1013 ASN A N 1
ATOM 7765 C CA . ASN A 1 1013 ? 0.123 -1.930 -5.098 1.00 97.31 1013 ASN A CA 1
ATOM 7766 C C . ASN A 1 1013 ? 1.639 -2.246 -5.059 1.00 97.31 1013 ASN A C 1
ATOM 7768 O O . ASN A 1 1013 ? 2.439 -1.496 -4.503 1.00 97.31 1013 ASN A O 1
ATOM 7772 N N . ALA A 1 1014 ? 2.085 -3.330 -5.697 1.00 97.25 1014 ALA A N 1
ATOM 7773 C CA . ALA A 1 1014 ? 3.501 -3.635 -5.916 1.00 97.25 1014 ALA A CA 1
ATOM 7774 C C . ALA A 1 1014 ? 3.677 -4.575 -7.113 1.00 97.25 1014 ALA A C 1
ATOM 7776 O O . ALA A 1 1014 ? 2.757 -5.307 -7.462 1.00 97.25 1014 ALA A O 1
ATOM 7777 N N . GLY A 1 1015 ? 4.877 -4.628 -7.707 1.00 97.06 1015 GLY A N 1
ATOM 7778 C CA . GLY A 1 1015 ? 5.140 -5.530 -8.842 1.00 97.06 1015 GLY A CA 1
ATOM 7779 C C . GLY A 1 1015 ? 4.853 -7.001 -8.513 1.00 97.06 1015 GLY A C 1
ATOM 7780 O O . GLY A 1 1015 ? 4.116 -7.657 -9.232 1.00 97.06 1015 GLY A O 1
ATOM 7781 N N . ALA A 1 1016 ? 5.294 -7.465 -7.340 1.00 97.38 1016 ALA A N 1
ATOM 7782 C CA . ALA A 1 1016 ? 4.992 -8.810 -6.842 1.00 97.38 1016 ALA A CA 1
ATOM 7783 C C . ALA A 1 1016 ? 3.494 -9.032 -6.517 1.00 97.38 1016 ALA A C 1
ATOM 7785 O O . ALA A 1 1016 ? 3.007 -10.160 -6.564 1.00 97.38 1016 ALA A O 1
ATOM 7786 N N . ALA A 1 1017 ? 2.734 -7.973 -6.210 1.00 97.81 1017 ALA A N 1
ATOM 7787 C CA . ALA A 1 1017 ? 1.278 -8.073 -6.103 1.00 97.81 1017 ALA A CA 1
ATOM 7788 C C . ALA A 1 1017 ? 0.634 -8.219 -7.494 1.00 97.81 1017 ALA A C 1
ATOM 7790 O O . ALA A 1 1017 ? -0.304 -8.995 -7.642 1.00 97.81 1017 ALA A O 1
ATOM 7791 N N . GLY A 1 1018 ? 1.174 -7.541 -8.514 1.00 98.25 1018 GLY A N 1
ATOM 7792 C CA . GLY A 1 1018 ? 0.778 -7.704 -9.915 1.00 98.25 1018 GLY A CA 1
ATOM 7793 C C . GLY A 1 1018 ? 1.117 -9.086 -10.483 1.00 98.25 1018 GLY A C 1
ATOM 7794 O O . GLY A 1 1018 ? 0.297 -9.679 -11.172 1.00 98.25 1018 GLY A O 1
ATOM 7795 N N . GLU A 1 1019 ? 2.275 -9.655 -10.141 1.00 98.56 1019 GLU A N 1
ATOM 7796 C CA . GLU A 1 1019 ? 2.605 -11.058 -10.440 1.00 98.56 1019 GLU A CA 1
ATOM 7797 C C . GLU A 1 1019 ? 1.580 -12.023 -9.847 1.00 98.56 1019 GLU A C 1
ATOM 7799 O O . GLU A 1 1019 ? 1.030 -12.855 -10.563 1.00 98.56 1019 GLU A O 1
ATOM 7804 N N . TYR A 1 1020 ? 1.277 -11.884 -8.554 1.00 98.19 1020 TYR A N 1
ATOM 7805 C CA . TYR A 1 1020 ? 0.262 -12.704 -7.899 1.00 98.19 1020 TYR A CA 1
ATOM 7806 C C . TYR A 1 1020 ? -1.121 -12.534 -8.555 1.00 98.19 1020 TYR A C 1
ATOM 7808 O O . TYR A 1 1020 ? -1.756 -13.522 -8.914 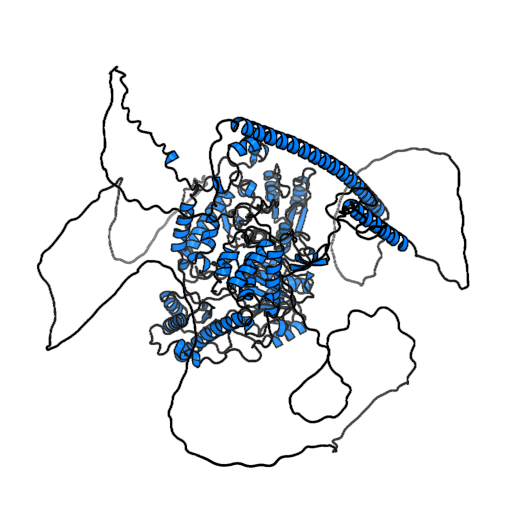1.00 98.19 1020 TYR A O 1
ATOM 7816 N N . ALA A 1 1021 ? -1.572 -11.295 -8.773 1.00 97.75 1021 ALA A N 1
ATOM 7817 C CA . ALA A 1 1021 ? -2.870 -11.014 -9.383 1.00 97.75 1021 ALA A CA 1
ATOM 7818 C C . ALA A 1 1021 ? -2.970 -11.560 -10.819 1.00 97.75 1021 ALA A C 1
ATOM 7820 O O . ALA A 1 1021 ? -3.965 -12.192 -11.162 1.00 97.75 1021 ALA A O 1
ATOM 7821 N N . GLY A 1 1022 ? -1.926 -11.395 -11.638 1.00 97.19 1022 GLY A N 1
ATOM 7822 C CA . GLY A 1 1022 ? -1.894 -11.901 -13.012 1.00 97.19 1022 GLY A CA 1
ATOM 7823 C C . GLY A 1 1022 ? -1.838 -13.429 -13.113 1.00 97.19 1022 GLY A C 1
ATOM 7824 O O . GLY A 1 1022 ? -2.405 -13.996 -14.041 1.00 97.19 1022 GLY A O 1
ATOM 7825 N N . LEU A 1 1023 ? -1.223 -14.113 -12.142 1.00 96.81 1023 LEU A N 1
ATOM 7826 C CA . LEU A 1 1023 ? -1.257 -15.578 -12.035 1.00 96.81 1023 LEU A CA 1
ATOM 7827 C C . LEU A 1 1023 ? -2.588 -16.118 -11.473 1.00 96.81 1023 LEU A C 1
ATOM 7829 O O . LEU A 1 1023 ? -2.908 -17.292 -11.675 1.00 96.81 1023 LEU A O 1
ATOM 7833 N N . MET A 1 1024 ? -3.364 -15.291 -10.768 1.00 93.81 1024 MET A N 1
ATOM 7834 C CA . MET A 1 1024 ? -4.699 -15.638 -10.260 1.00 93.81 1024 MET A CA 1
ATOM 7835 C C . MET A 1 1024 ? -5.828 -15.309 -11.250 1.00 93.81 1024 MET A C 1
ATOM 7837 O O . MET A 1 1024 ? -6.864 -15.972 -11.210 1.00 93.81 1024 MET A O 1
ATOM 7841 N N . ALA A 1 1025 ? -5.627 -14.353 -12.162 1.00 89.12 1025 ALA A N 1
ATOM 7842 C CA . ALA A 1 1025 ? -6.586 -13.935 -13.189 1.00 89.12 1025 ALA A CA 1
ATOM 7843 C C . ALA A 1 1025 ? -6.725 -14.969 -14.329 1.00 89.12 1025 ALA A C 1
ATOM 7845 O O . ALA A 1 1025 ? -6.325 -14.728 -15.466 1.00 89.12 1025 ALA A O 1
ATOM 7846 N N . ARG A 1 1026 ? -7.272 -16.152 -14.019 1.00 82.56 1026 ARG A N 1
ATOM 7847 C CA . ARG A 1 1026 ? -7.409 -17.293 -14.942 1.00 82.56 1026 ARG A CA 1
ATOM 7848 C C . ARG A 1 1026 ? -8.681 -18.103 -14.684 1.00 82.56 1026 ARG A C 1
ATOM 7850 O O . ARG A 1 1026 ? -9.029 -18.377 -13.538 1.00 82.56 1026 ARG A O 1
ATOM 7857 N N . GLY A 1 1027 ? -9.335 -18.544 -15.759 1.00 70.25 1027 GLY A N 1
ATOM 7858 C CA . GLY A 1 1027 ? -10.543 -19.375 -15.675 1.00 70.25 1027 GLY A CA 1
ATOM 7859 C C . GLY A 1 1027 ? -10.280 -20.858 -15.392 1.00 70.25 1027 GLY A C 1
ATOM 7860 O O . GLY A 1 1027 ? -11.056 -21.492 -14.678 1.00 70.25 1027 GLY A O 1
ATOM 7861 N N . ASP A 1 1028 ? -9.191 -21.426 -15.922 1.00 78.44 1028 ASP A N 1
ATOM 7862 C CA . ASP A 1 1028 ? -8.944 -22.869 -15.832 1.00 78.44 1028 ASP A CA 1
ATOM 7863 C C . ASP A 1 1028 ? -8.137 -23.260 -14.579 1.00 78.44 1028 ASP A C 1
ATOM 7865 O O . ASP A 1 1028 ? -6.905 -23.212 -14.552 1.00 78.44 1028 ASP A O 1
ATOM 7869 N N . ARG A 1 1029 ? -8.857 -23.650 -13.519 1.00 77.50 1029 ARG A N 1
ATOM 7870 C CA . ARG A 1 1029 ? -8.284 -23.967 -12.200 1.00 77.50 1029 ARG A CA 1
ATOM 7871 C C . ARG A 1 1029 ? -7.599 -25.338 -12.094 1.00 77.50 1029 ARG A C 1
ATOM 7873 O O . ARG A 1 1029 ? -6.869 -25.530 -11.124 1.00 77.50 1029 ARG A O 1
ATOM 7880 N N . HIS A 1 1030 ? -7.799 -26.288 -13.021 1.00 88.00 1030 HIS A N 1
ATOM 7881 C CA . HIS A 1 1030 ? -7.140 -27.608 -12.904 1.00 88.00 1030 HIS A CA 1
ATOM 7882 C C . HIS A 1 1030 ? -5.652 -27.553 -13.273 1.00 88.00 1030 HIS A C 1
ATOM 7884 O O . HIS A 1 1030 ? -4.834 -28.294 -12.726 1.00 88.00 1030 HIS A O 1
ATOM 7890 N N . ARG A 1 1031 ? -5.291 -26.627 -14.165 1.00 93.38 1031 ARG A N 1
ATOM 7891 C CA . ARG A 1 1031 ? -3.910 -26.346 -14.547 1.00 93.38 1031 ARG A CA 1
ATOM 7892 C C . ARG A 1 1031 ? -3.184 -25.707 -13.367 1.00 93.38 1031 ARG A C 1
ATOM 7894 O O . ARG A 1 1031 ? -3.654 -24.727 -12.795 1.00 93.38 1031 ARG A O 1
ATOM 7901 N N . ASN A 1 1032 ? -2.025 -26.237 -12.988 1.00 94.88 1032 ASN A N 1
ATOM 7902 C CA . ASN A 1 1032 ? -1.255 -25.742 -11.841 1.00 94.88 1032 ASN A CA 1
ATOM 7903 C C . ASN A 1 1032 ? 0.262 -25.684 -12.071 1.00 94.88 1032 ASN A C 1
ATOM 7905 O O . ASN A 1 1032 ? 0.986 -25.246 -11.179 1.00 94.88 1032 ASN A O 1
ATOM 7909 N N . VAL A 1 1033 ? 0.759 -26.091 -13.242 1.00 98.06 1033 VAL A N 1
ATOM 7910 C CA . VAL A 1 1033 ? 2.185 -26.011 -13.571 1.00 98.06 1033 VAL A CA 1
ATOM 7911 C C . VAL A 1 1033 ? 2.535 -24.612 -14.069 1.00 98.06 1033 VAL A C 1
ATOM 7913 O O . VAL A 1 1033 ? 1.887 -24.091 -14.979 1.00 98.06 1033 VAL A O 1
ATOM 7916 N N . CYS A 1 1034 ? 3.586 -24.035 -13.490 1.00 98.38 1034 CYS A N 1
ATOM 7917 C CA . CYS A 1 1034 ? 4.170 -22.766 -13.908 1.00 98.38 1034 CYS A CA 1
ATOM 7918 C C . CYS A 1 1034 ? 5.630 -22.983 -14.327 1.00 98.38 1034 CYS A C 1
ATOM 7920 O O . CYS A 1 1034 ? 6.451 -23.410 -13.511 1.00 98.38 1034 CYS A O 1
ATOM 7922 N N . ILE A 1 1035 ? 5.958 -22.722 -15.593 1.00 98.69 1035 ILE A N 1
ATOM 7923 C CA . ILE A 1 1035 ? 7.332 -22.816 -16.102 1.00 98.69 1035 ILE A CA 1
ATOM 7924 C C . ILE A 1 1035 ? 8.041 -21.474 -15.870 1.00 98.69 1035 ILE A C 1
ATOM 7926 O O . ILE A 1 1035 ? 7.504 -20.420 -16.207 1.00 98.69 1035 ILE A O 1
ATOM 7930 N N . ILE A 1 1036 ? 9.241 -21.500 -15.284 1.00 98.44 1036 ILE A N 1
ATOM 7931 C CA . ILE A 1 1036 ? 9.992 -20.289 -14.912 1.00 98.44 1036 ILE A CA 1
ATOM 7932 C C . ILE A 1 1036 ? 11.484 -20.464 -15.264 1.00 98.44 1036 ILE A C 1
ATOM 7934 O O . ILE A 1 1036 ? 12.117 -21.394 -14.756 1.00 98.44 1036 ILE A O 1
ATOM 7938 N N . PRO A 1 1037 ? 12.092 -19.583 -16.080 1.00 97.00 1037 PRO A N 1
ATOM 7939 C CA . PRO A 1 1037 ? 13.532 -19.593 -16.328 1.00 97.00 1037 PRO A CA 1
ATOM 7940 C C . PRO A 1 1037 ? 14.350 -19.342 -15.055 1.00 97.00 1037 PRO A C 1
ATOM 7942 O O . PRO A 1 1037 ? 13.975 -18.531 -14.202 1.00 97.00 1037 PRO A O 1
ATOM 7945 N N . VAL A 1 1038 ? 15.521 -19.974 -14.937 1.00 95.00 1038 VAL A N 1
ATOM 7946 C CA . VAL A 1 1038 ? 16.458 -19.720 -13.820 1.00 95.00 1038 VAL A CA 1
ATOM 7947 C C . VAL A 1 1038 ? 16.922 -18.259 -13.736 1.00 95.00 1038 VAL A C 1
ATOM 7949 O O . VAL A 1 1038 ? 17.248 -17.790 -12.646 1.00 95.00 1038 VAL A O 1
ATOM 7952 N N . SER A 1 1039 ? 16.900 -17.533 -14.858 1.00 93.25 1039 SER A N 1
ATOM 7953 C CA . SER A 1 1039 ? 17.228 -16.108 -14.964 1.00 93.25 1039 SER A CA 1
ATOM 7954 C C . SER A 1 1039 ? 16.146 -15.175 -14.401 1.00 93.25 1039 SER A C 1
ATOM 7956 O O . SER A 1 1039 ? 16.478 -14.056 -14.009 1.00 93.25 1039 SER A O 1
ATOM 7958 N N . ALA A 1 1040 ? 14.877 -15.600 -14.322 1.00 94.38 1040 ALA A N 1
ATOM 7959 C CA . ALA A 1 1040 ? 13.767 -14.750 -13.876 1.00 94.38 1040 ALA A CA 1
ATOM 7960 C C . ALA A 1 1040 ? 14.018 -14.156 -12.477 1.00 94.38 1040 ALA A C 1
ATOM 7962 O O . ALA A 1 1040 ? 14.710 -14.769 -11.652 1.00 94.38 1040 ALA A O 1
ATOM 7963 N N . HIS A 1 1041 ? 13.450 -12.983 -12.186 1.00 95.44 1041 HIS A N 1
ATOM 7964 C CA . HIS A 1 1041 ? 13.619 -12.325 -10.888 1.00 95.44 1041 HIS A CA 1
ATOM 7965 C C . HIS A 1 1041 ? 13.083 -13.202 -9.731 1.00 95.44 1041 HIS A C 1
ATOM 7967 O O . HIS A 1 1041 ? 12.369 -14.185 -9.930 1.00 95.44 1041 HIS A O 1
ATOM 7973 N N . GLY A 1 1042 ? 13.518 -12.929 -8.495 1.00 94.81 1042 GLY A N 1
ATOM 7974 C CA . GLY A 1 1042 ? 13.216 -13.799 -7.350 1.00 94.81 1042 GLY A CA 1
ATOM 7975 C C . GLY A 1 1042 ? 11.750 -13.764 -6.910 1.00 94.81 1042 GLY A C 1
ATOM 7976 O O . GLY A 1 1042 ? 11.297 -14.701 -6.252 1.00 94.81 1042 GLY A O 1
ATOM 7977 N N . THR A 1 1043 ? 11.011 -12.721 -7.302 1.00 96.81 1043 THR A N 1
ATOM 7978 C CA . THR A 1 1043 ? 9.572 -12.577 -7.058 1.00 96.81 1043 THR A CA 1
ATOM 7979 C C . THR A 1 1043 ? 8.772 -13.592 -7.861 1.00 96.81 1043 THR A C 1
ATOM 7981 O O . THR A 1 1043 ? 7.976 -14.293 -7.255 1.00 96.81 1043 THR A O 1
ATOM 7984 N N . ASN A 1 1044 ? 9.057 -13.786 -9.153 1.00 98.12 1044 ASN A N 1
ATOM 7985 C CA . ASN A 1 1044 ? 8.286 -14.648 -10.059 1.00 98.12 1044 ASN A CA 1
ATOM 7986 C C . ASN A 1 1044 ? 8.013 -16.058 -9.467 1.00 98.12 1044 ASN A C 1
ATOM 7988 O O . ASN A 1 1044 ? 6.847 -16.441 -9.341 1.00 98.12 1044 ASN A O 1
ATOM 7992 N N . PRO A 1 1045 ? 9.026 -16.829 -9.005 1.00 97.81 1045 PRO A N 1
ATOM 7993 C CA . PRO A 1 1045 ? 8.793 -18.121 -8.357 1.00 97.81 1045 PRO A CA 1
ATOM 7994 C C . PRO A 1 1045 ? 8.185 -18.013 -6.950 1.00 97.81 1045 PRO A C 1
ATOM 7996 O O . PRO A 1 1045 ? 7.490 -18.932 -6.531 1.00 97.81 1045 PRO A O 1
ATOM 7999 N N . ALA A 1 1046 ? 8.399 -16.920 -6.212 1.00 97.88 1046 ALA A N 1
ATOM 8000 C CA . ALA A 1 1046 ? 7.724 -16.706 -4.930 1.00 97.88 1046 ALA A CA 1
ATOM 8001 C C . ALA A 1 1046 ? 6.217 -16.443 -5.129 1.00 97.88 1046 ALA A C 1
ATOM 8003 O O . ALA A 1 1046 ? 5.397 -16.991 -4.401 1.00 97.88 1046 ALA A O 1
ATOM 8004 N N . SER A 1 1047 ? 5.854 -15.664 -6.152 1.00 98.44 1047 SER A N 1
ATOM 8005 C CA . SER A 1 1047 ? 4.483 -15.380 -6.583 1.00 98.44 1047 SER A CA 1
ATOM 8006 C C . SER A 1 1047 ? 3.784 -16.649 -7.071 1.00 98.44 1047 SER A C 1
ATOM 8008 O O . SER A 1 1047 ? 2.687 -16.944 -6.614 1.00 98.44 1047 SER A O 1
ATOM 8010 N N . ALA A 1 1048 ? 4.443 -17.461 -7.905 1.00 97.81 1048 ALA A N 1
ATOM 8011 C CA . ALA A 1 1048 ? 3.903 -18.746 -8.350 1.00 97.81 1048 ALA A CA 1
ATOM 8012 C C . ALA A 1 1048 ? 3.690 -19.737 -7.189 1.00 97.81 1048 ALA A C 1
ATOM 8014 O O . ALA A 1 1048 ? 2.623 -20.344 -7.092 1.00 97.81 1048 ALA A O 1
ATOM 8015 N N . ALA A 1 1049 ? 4.651 -19.858 -6.264 1.00 96.69 1049 ALA A N 1
ATOM 8016 C CA . ALA A 1 1049 ? 4.494 -20.683 -5.062 1.00 96.69 1049 ALA A CA 1
ATOM 8017 C C . ALA A 1 1049 ? 3.340 -20.186 -4.168 1.00 96.69 1049 ALA A C 1
ATOM 8019 O O . ALA A 1 1049 ? 2.572 -20.988 -3.646 1.00 96.69 1049 ALA A O 1
ATOM 8020 N N . MET A 1 1050 ? 3.176 -18.866 -4.050 1.00 96.56 1050 MET A N 1
ATOM 8021 C CA . MET A 1 1050 ? 2.084 -18.199 -3.329 1.00 96.56 1050 MET A CA 1
ATOM 8022 C C . MET A 1 1050 ? 0.714 -18.317 -4.033 1.00 96.56 1050 MET A C 1
ATOM 8024 O O . MET A 1 1050 ? -0.315 -18.101 -3.401 1.00 96.56 1050 MET A O 1
ATOM 8028 N N . CYS A 1 1051 ? 0.681 -18.703 -5.313 1.00 96.19 1051 CYS A N 1
ATOM 8029 C CA . CYS A 1 1051 ? -0.518 -19.116 -6.054 1.00 96.19 1051 CYS A CA 1
ATOM 8030 C C . CYS A 1 1051 ? -0.761 -20.642 -6.008 1.00 96.19 1051 CYS A C 1
ATOM 8032 O O . CYS A 1 1051 ? -1.582 -21.149 -6.774 1.00 96.19 1051 CYS A O 1
ATOM 8034 N N . GLY A 1 1052 ? -0.027 -21.392 -5.175 1.00 94.44 1052 GLY A N 1
ATOM 8035 C CA . GLY A 1 1052 ? -0.120 -22.854 -5.084 1.00 94.44 1052 GLY A CA 1
ATOM 8036 C C . GLY A 1 1052 ? 0.409 -23.610 -6.313 1.00 94.44 1052 GLY A C 1
ATOM 8037 O O . GLY A 1 1052 ? 0.107 -24.791 -6.485 1.00 94.44 1052 GLY A O 1
ATOM 8038 N N . MET A 1 1053 ? 1.169 -22.955 -7.200 1.00 96.19 1053 MET A N 1
ATOM 8039 C CA . MET A 1 1053 ? 1.601 -23.547 -8.470 1.00 96.19 1053 MET A CA 1
ATOM 8040 C C . MET A 1 1053 ? 2.808 -24.483 -8.314 1.00 96.19 1053 MET A C 1
ATOM 8042 O O . MET A 1 1053 ? 3.780 -24.190 -7.616 1.00 96.19 1053 MET A O 1
ATOM 8046 N N . LYS A 1 1054 ? 2.796 -25.590 -9.064 1.00 96.81 1054 LYS A N 1
ATOM 8047 C CA . LYS A 1 1054 ? 3.943 -26.486 -9.246 1.00 96.81 1054 LYS A CA 1
ATOM 8048 C C . LYS A 1 1054 ? 4.943 -25.830 -10.201 1.00 96.81 1054 LYS A C 1
ATOM 8050 O O . LYS A 1 1054 ? 4.745 -25.820 -11.416 1.00 96.81 1054 LYS A O 1
ATOM 8055 N N . ILE A 1 1055 ? 6.034 -25.303 -9.655 1.00 98.12 1055 ILE A N 1
ATOM 8056 C CA . ILE A 1 1055 ? 7.081 -24.641 -10.442 1.00 98.12 1055 ILE A CA 1
ATOM 8057 C C . ILE A 1 1055 ? 7.943 -25.677 -11.176 1.00 98.12 1055 ILE A C 1
ATOM 8059 O O . ILE A 1 1055 ? 8.422 -26.642 -10.578 1.00 98.12 1055 ILE A O 1
ATOM 8063 N N . VAL A 1 1056 ? 8.175 -25.447 -12.468 1.00 98.31 1056 VAL A N 1
ATOM 8064 C CA . VAL A 1 1056 ? 9.126 -26.185 -13.309 1.00 98.31 1056 VAL A CA 1
ATOM 8065 C C . VAL A 1 1056 ? 10.193 -25.205 -13.791 1.00 98.31 1056 VAL A C 1
ATOM 8067 O O . VAL A 1 1056 ? 9.903 -24.267 -14.530 1.00 98.31 1056 VAL A O 1
ATOM 8070 N N . THR A 1 1057 ? 11.434 -25.395 -13.348 1.00 97.50 1057 THR A N 1
ATOM 8071 C CA . THR A 1 1057 ? 12.556 -24.521 -13.716 1.00 97.50 1057 THR A CA 1
ATOM 8072 C C . THR A 1 1057 ? 13.233 -24.986 -14.999 1.00 97.50 1057 THR A C 1
ATOM 8074 O O . THR A 1 1057 ? 13.604 -26.157 -15.077 1.00 97.50 1057 THR A O 1
ATOM 8077 N N . ILE A 1 1058 ? 13.468 -24.069 -15.938 1.00 97.81 1058 ILE A N 1
ATOM 8078 C CA . ILE A 1 1058 ? 14.260 -24.316 -17.157 1.00 97.81 1058 ILE A CA 1
ATOM 8079 C C . ILE A 1 1058 ? 15.547 -23.485 -17.169 1.00 97.81 1058 ILE A C 1
ATOM 8081 O O . ILE A 1 1058 ? 15.601 -22.389 -16.602 1.00 97.81 1058 ILE A O 1
ATOM 8085 N N . GLY A 1 1059 ? 16.589 -24.028 -17.793 1.00 96.44 1059 GLY A N 1
ATOM 8086 C CA . GLY A 1 1059 ? 17.898 -23.408 -17.938 1.00 96.44 1059 GLY A CA 1
ATOM 8087 C C . GLY A 1 1059 ? 17.949 -22.269 -18.959 1.00 96.44 1059 GLY A C 1
ATOM 8088 O O . GLY A 1 1059 ? 16.974 -21.941 -19.641 1.00 96.44 1059 GLY A O 1
ATOM 8089 N N . THR A 1 1060 ? 19.139 -21.682 -19.071 1.00 95.31 1060 THR A N 1
ATOM 8090 C CA . THR A 1 1060 ? 19.507 -20.744 -20.136 1.00 95.31 1060 THR A CA 1
ATOM 8091 C C . THR A 1 1060 ? 20.558 -21.363 -21.053 1.00 95.31 1060 THR A C 1
ATOM 8093 O O . THR A 1 1060 ? 21.323 -22.228 -20.622 1.00 95.31 1060 THR A O 1
ATOM 8096 N N . ASP A 1 1061 ? 20.634 -20.899 -22.298 1.00 92.56 1061 ASP A N 1
ATOM 8097 C CA . ASP A 1 1061 ? 21.712 -21.255 -23.220 1.00 92.56 1061 ASP A CA 1
ATOM 8098 C C . ASP A 1 1061 ? 23.073 -20.657 -22.783 1.00 92.56 1061 ASP A C 1
ATOM 8100 O O . ASP A 1 1061 ? 23.192 -19.939 -21.784 1.00 92.56 1061 ASP A O 1
ATOM 8104 N N . ALA A 1 1062 ? 24.128 -20.939 -23.553 1.00 91.62 1062 ALA A N 1
ATOM 8105 C CA . ALA A 1 1062 ? 25.476 -20.428 -23.289 1.00 91.62 1062 ALA A CA 1
ATOM 8106 C C . ALA A 1 1062 ? 25.660 -18.916 -23.568 1.00 91.62 1062 ALA A C 1
ATOM 8108 O O . ALA A 1 1062 ? 26.731 -18.380 -23.277 1.00 91.62 1062 ALA A O 1
ATOM 8109 N N . LYS A 1 1063 ? 24.654 -18.233 -24.133 1.00 92.31 1063 LYS A N 1
ATOM 8110 C CA . LYS A 1 1063 ? 24.619 -16.776 -24.348 1.00 92.31 1063 LYS A CA 1
ATOM 8111 C C . LYS A 1 1063 ? 23.821 -16.050 -23.252 1.00 92.31 1063 LYS A C 1
ATOM 8113 O O . LYS A 1 1063 ? 24.011 -14.851 -23.071 1.00 92.31 1063 LYS A O 1
ATOM 8118 N N . GLY A 1 1064 ? 22.971 -16.765 -22.512 1.00 92.12 1064 GLY A N 1
ATOM 8119 C CA . GLY A 1 1064 ? 22.092 -16.235 -21.468 1.00 92.12 1064 GLY A CA 1
ATOM 8120 C C . GLY A 1 1064 ? 20.620 -16.086 -21.875 1.00 92.12 1064 GLY A C 1
ATOM 8121 O O . GLY A 1 1064 ? 19.872 -15.475 -21.112 1.00 92.12 1064 GLY A O 1
ATOM 8122 N N . ASN A 1 1065 ? 20.207 -16.630 -23.024 1.00 95.38 1065 ASN A N 1
ATOM 8123 C CA . ASN A 1 1065 ? 18.806 -16.704 -23.462 1.00 95.38 1065 ASN A CA 1
ATOM 8124 C C . ASN A 1 1065 ? 18.089 -17.892 -22.799 1.00 95.38 1065 ASN A C 1
ATOM 8126 O O . ASN A 1 1065 ? 18.741 -18.810 -22.305 1.00 95.38 1065 ASN A O 1
ATOM 8130 N N . ILE A 1 1066 ? 16.762 -17.941 -22.841 1.00 95.94 1066 ILE A N 1
ATOM 8131 C CA . ILE A 1 1066 ? 15.950 -19.102 -22.462 1.00 95.94 1066 ILE A CA 1
ATOM 8132 C C . ILE A 1 1066 ? 16.324 -20.316 -23.326 1.00 95.94 1066 ILE A C 1
ATOM 8134 O O . ILE A 1 1066 ? 16.411 -20.228 -24.550 1.00 95.94 1066 ILE A O 1
ATOM 8138 N N . ASN A 1 1067 ? 16.507 -21.487 -22.707 1.00 96.06 1067 ASN A N 1
ATOM 8139 C CA . ASN A 1 1067 ? 16.693 -22.720 -23.470 1.00 96.06 1067 ASN A CA 1
ATOM 8140 C C . ASN A 1 1067 ? 15.345 -23.200 -24.049 1.00 96.06 1067 ASN A C 1
ATOM 8142 O O . ASN A 1 1067 ? 14.597 -23.919 -23.385 1.00 96.06 1067 ASN A O 1
ATOM 8146 N N . ILE A 1 1068 ? 15.044 -22.814 -25.296 1.00 95.94 1068 ILE A N 1
ATOM 8147 C CA . ILE A 1 1068 ? 13.801 -23.165 -26.015 1.00 95.94 1068 ILE A CA 1
ATOM 8148 C C . ILE A 1 1068 ? 13.593 -24.691 -26.084 1.00 95.94 1068 ILE A C 1
ATOM 8150 O O . ILE A 1 1068 ? 12.475 -25.183 -25.929 1.00 95.94 1068 ILE A O 1
ATOM 8154 N N . GLU A 1 1069 ? 14.669 -25.469 -26.212 1.00 95.88 1069 GLU A N 1
ATOM 8155 C CA . GLU A 1 1069 ? 14.606 -26.934 -26.237 1.00 95.88 1069 GLU A CA 1
ATOM 8156 C C . GLU A 1 1069 ? 14.279 -27.554 -24.864 1.00 95.88 1069 GLU A C 1
ATOM 8158 O O . GLU A 1 1069 ? 13.749 -28.666 -24.814 1.00 95.88 1069 GLU A O 1
ATOM 8163 N N . GLU A 1 1070 ? 14.551 -26.868 -23.750 1.00 97.31 1070 GLU A N 1
ATOM 8164 C CA . GLU A 1 1070 ? 14.044 -27.251 -22.421 1.00 97.31 1070 GLU A CA 1
ATOM 8165 C C . GLU A 1 1070 ? 12.615 -26.745 -22.194 1.00 97.31 1070 GLU A C 1
ATOM 8167 O O . GLU A 1 1070 ? 11.785 -27.508 -21.701 1.00 97.31 1070 GLU A O 1
ATOM 8172 N N . LEU A 1 1071 ? 12.307 -25.506 -22.600 1.00 98.00 1071 LEU A N 1
ATOM 8173 C CA . LEU A 1 1071 ? 10.961 -24.919 -22.552 1.00 98.00 1071 LEU A CA 1
ATOM 8174 C C . LEU A 1 1071 ? 9.938 -25.831 -23.234 1.00 98.00 1071 LEU A C 1
ATOM 8176 O O . LEU A 1 1071 ? 8.927 -26.186 -22.632 1.00 98.00 1071 LEU A O 1
ATOM 8180 N N . LYS A 1 1072 ? 10.229 -26.247 -24.470 1.00 98.12 1072 LYS A N 1
ATOM 8181 C CA . LYS A 1 1072 ? 9.364 -27.105 -25.279 1.00 98.12 1072 LYS A CA 1
ATOM 8182 C C . LYS A 1 1072 ? 9.110 -28.453 -24.610 1.00 98.12 1072 LYS A C 1
ATOM 8184 O O . LYS A 1 1072 ? 7.958 -28.830 -24.423 1.00 98.12 1072 LYS A O 1
ATOM 8189 N N . LYS A 1 1073 ? 10.168 -29.128 -24.147 1.00 98.25 1073 LYS A N 1
ATOM 8190 C CA . LYS A 1 1073 ? 10.052 -30.405 -23.422 1.00 98.25 1073 LYS A CA 1
ATOM 8191 C C . LYS A 1 1073 ? 9.283 -30.249 -22.108 1.00 98.25 1073 LYS A C 1
ATOM 8193 O O . LYS A 1 1073 ? 8.502 -31.127 -21.758 1.00 98.25 1073 LYS A O 1
ATOM 8198 N N . ALA A 1 1074 ? 9.463 -29.139 -21.392 1.00 98.31 1074 ALA A N 1
ATOM 8199 C CA . ALA A 1 1074 ? 8.718 -28.837 -20.173 1.00 98.31 1074 ALA A CA 1
ATOM 8200 C C . ALA A 1 1074 ? 7.230 -28.552 -20.449 1.00 98.31 1074 ALA A C 1
ATOM 8202 O O . ALA A 1 1074 ? 6.381 -29.010 -19.681 1.00 98.31 1074 ALA A O 1
ATOM 8203 N N . ALA A 1 1075 ? 6.910 -27.846 -21.537 1.00 98.56 1075 ALA A N 1
ATOM 8204 C CA . ALA A 1 1075 ? 5.543 -27.557 -21.961 1.00 98.56 1075 ALA A CA 1
ATOM 8205 C C . ALA A 1 1075 ? 4.815 -28.830 -22.423 1.00 98.56 1075 ALA A C 1
ATOM 8207 O O . ALA A 1 1075 ? 3.754 -29.149 -21.891 1.00 98.56 1075 ALA A O 1
ATOM 8208 N N . GLU A 1 1076 ? 5.421 -29.605 -23.327 1.00 98.31 1076 GLU A N 1
ATOM 8209 C CA . GLU A 1 1076 ? 4.895 -30.886 -23.818 1.00 98.31 1076 GLU A CA 1
ATOM 8210 C C . GLU A 1 1076 ? 4.674 -31.882 -22.664 1.00 98.31 1076 GLU A C 1
ATOM 8212 O O . GLU A 1 1076 ? 3.580 -32.426 -22.514 1.00 98.31 1076 GLU A O 1
ATOM 8217 N N . ALA A 1 1077 ? 5.664 -32.063 -21.779 1.00 98.25 1077 ALA A N 1
ATOM 8218 C CA . ALA A 1 1077 ? 5.578 -32.998 -20.650 1.00 98.25 1077 ALA A CA 1
ATOM 8219 C C . ALA A 1 1077 ? 4.608 -32.572 -19.529 1.00 98.25 1077 ALA A C 1
ATOM 8221 O O . ALA A 1 1077 ? 4.371 -33.347 -18.602 1.00 98.25 1077 ALA A O 1
ATOM 8222 N N . ASN A 1 1078 ? 4.057 -31.354 -19.577 1.00 98.00 1078 ASN A N 1
ATOM 8223 C CA . ASN A 1 1078 ? 3.049 -30.881 -18.626 1.00 98.00 1078 ASN A CA 1
ATOM 8224 C C . ASN A 1 1078 ? 1.768 -30.376 -19.321 1.00 98.00 1078 ASN A C 1
ATOM 8226 O O . ASN A 1 1078 ? 0.957 -29.758 -18.641 1.00 98.00 1078 ASN A O 1
ATOM 8230 N N . LYS A 1 1079 ? 1.549 -30.637 -20.621 1.00 97.44 1079 LYS A N 1
ATOM 8231 C CA . LYS A 1 1079 ? 0.476 -30.043 -21.454 1.00 97.44 1079 LYS A CA 1
ATOM 8232 C C . LYS A 1 1079 ? -0.915 -30.014 -20.805 1.00 97.44 1079 LYS A C 1
ATOM 8234 O O . LYS A 1 1079 ? -1.600 -28.992 -20.840 1.00 97.44 1079 LYS A O 1
ATOM 8239 N N . ASP A 1 1080 ? -1.319 -31.101 -20.155 1.00 96.50 1080 ASP A N 1
ATOM 8240 C CA . ASP A 1 1080 ? -2.642 -31.210 -19.520 1.00 96.50 1080 ASP A CA 1
ATOM 8241 C C . ASP A 1 1080 ? -2.756 -30.428 -18.198 1.00 96.50 1080 ASP A C 1
ATOM 8243 O O . ASP A 1 1080 ? -3.846 -30.229 -17.687 1.00 96.50 1080 ASP A O 1
ATOM 8247 N N . ASN A 1 1081 ? -1.636 -29.976 -17.626 1.00 97.44 1081 ASN A N 1
ATOM 8248 C CA . ASN A 1 1081 ? -1.566 -29.279 -16.336 1.00 97.44 1081 ASN A CA 1
ATOM 8249 C C . ASN A 1 1081 ? -0.873 -27.902 -16.432 1.00 97.44 1081 ASN A C 1
ATOM 8251 O O . ASN A 1 1081 ? -0.771 -27.198 -15.425 1.00 97.44 1081 ASN A O 1
ATOM 8255 N N . LEU A 1 1082 ? -0.370 -27.521 -17.611 1.00 97.94 1082 LEU A N 1
ATOM 8256 C CA . LEU A 1 1082 ? 0.355 -26.279 -17.867 1.00 97.94 1082 LEU A CA 1
ATOM 8257 C C . LEU A 1 1082 ? -0.592 -25.088 -17.732 1.00 97.94 1082 LEU A C 1
ATOM 8259 O O . LEU A 1 1082 ? -1.481 -24.917 -18.560 1.00 97.94 1082 LEU A O 1
ATOM 8263 N N . SER A 1 1083 ? -0.396 -24.268 -16.698 1.00 97.12 1083 SER A N 1
ATOM 8264 C CA . SER A 1 1083 ? -1.170 -23.039 -16.493 1.00 97.12 1083 SER A CA 1
ATOM 8265 C C . SER A 1 1083 ? -0.452 -21.819 -17.038 1.00 97.12 1083 SER A C 1
ATOM 8267 O O . SER A 1 1083 ? -1.104 -20.945 -17.598 1.00 97.12 1083 SER A O 1
ATOM 8269 N N . ALA A 1 1084 ? 0.857 -21.716 -16.810 1.00 97.50 1084 ALA A N 1
ATOM 8270 C CA . ALA A 1 1084 ? 1.583 -20.472 -17.016 1.00 97.50 1084 ALA A CA 1
ATOM 8271 C C . ALA A 1 1084 ? 3.049 -20.690 -17.406 1.00 97.50 1084 ALA A C 1
ATOM 8273 O O . ALA A 1 1084 ? 3.681 -21.680 -17.028 1.00 97.50 1084 ALA A O 1
ATOM 8274 N N . PHE A 1 1085 ? 3.598 -19.701 -18.096 1.00 98.31 1085 PHE A N 1
ATOM 8275 C CA . PHE A 1 1085 ? 5.023 -19.470 -18.268 1.00 98.31 1085 PHE A CA 1
ATOM 8276 C C . PHE A 1 1085 ? 5.332 -18.027 -17.867 1.00 98.31 1085 PHE A C 1
ATOM 8278 O O . PHE A 1 1085 ? 4.635 -17.119 -18.315 1.00 98.31 1085 PHE A O 1
ATOM 8285 N N . MET A 1 1086 ? 6.340 -17.812 -17.018 1.00 98.56 1086 MET A N 1
ATOM 8286 C CA . MET A 1 1086 ? 6.748 -16.471 -16.579 1.00 98.56 1086 MET A CA 1
ATOM 8287 C C . MET A 1 1086 ? 8.064 -16.058 -17.236 1.00 98.56 1086 MET A C 1
ATOM 8289 O O . MET A 1 1086 ? 9.103 -16.657 -16.960 1.00 98.56 1086 MET A O 1
ATOM 8293 N N . VAL A 1 1087 ? 8.039 -14.991 -18.035 1.00 97.81 1087 VAL A N 1
ATOM 8294 C CA . VAL A 1 1087 ? 9.211 -14.439 -18.736 1.00 97.81 1087 VAL A CA 1
ATOM 8295 C C . VAL A 1 1087 ? 9.378 -12.947 -18.451 1.00 97.81 1087 VAL A C 1
ATOM 8297 O O . VAL A 1 1087 ? 8.408 -12.202 -18.444 1.00 97.81 1087 VAL A O 1
ATOM 8300 N N . THR A 1 1088 ? 10.609 -12.488 -18.233 1.00 97.88 1088 THR A N 1
ATOM 8301 C CA . THR A 1 1088 ? 10.949 -11.054 -18.211 1.00 97.88 1088 THR A CA 1
ATOM 8302 C C . THR A 1 1088 ? 11.454 -10.667 -19.601 1.00 97.88 1088 THR A C 1
ATOM 8304 O O . THR A 1 1088 ? 12.358 -11.336 -20.098 1.00 97.88 1088 THR A O 1
ATOM 8307 N N . TYR A 1 1089 ? 10.919 -9.610 -20.226 1.00 97.19 1089 TYR A N 1
ATOM 8308 C CA . TYR A 1 1089 ? 11.387 -9.156 -21.546 1.00 97.19 1089 TYR A CA 1
ATOM 8309 C C . TYR A 1 1089 ? 11.697 -7.641 -21.585 1.00 97.19 1089 TYR A C 1
ATOM 8311 O O . TYR A 1 1089 ? 10.896 -6.848 -21.079 1.00 97.19 1089 TYR A O 1
ATOM 8319 N N . PRO A 1 1090 ? 12.830 -7.202 -22.178 1.00 96.75 1090 PRO A N 1
ATOM 8320 C CA . PRO A 1 1090 ? 14.033 -8.012 -22.412 1.00 96.75 1090 PRO A CA 1
ATOM 8321 C C . PRO A 1 1090 ? 14.504 -8.689 -21.113 1.00 96.75 1090 PRO A C 1
ATOM 8323 O O . PRO A 1 1090 ? 14.078 -8.312 -20.017 1.00 96.75 1090 PRO A O 1
ATOM 8326 N N . SER A 1 1091 ? 15.348 -9.711 -21.228 1.00 96.12 1091 SER A N 1
ATOM 8327 C CA . SER A 1 1091 ? 15.676 -10.614 -20.120 1.00 96.12 1091 SER A CA 1
ATOM 8328 C C . SER A 1 1091 ? 16.324 -9.903 -18.926 1.00 96.12 1091 SER A C 1
ATOM 8330 O O . SER A 1 1091 ? 16.822 -8.779 -19.020 1.00 96.12 1091 SER A O 1
ATOM 8332 N N . THR A 1 1092 ? 16.373 -10.564 -17.769 1.00 94.06 1092 THR A N 1
ATOM 8333 C CA . THR A 1 1092 ? 17.067 -10.043 -16.573 1.00 94.06 1092 THR A CA 1
ATOM 8334 C C . THR A 1 1092 ? 18.578 -9.859 -16.777 1.00 94.06 1092 THR A C 1
ATOM 8336 O O . THR A 1 1092 ? 19.207 -9.132 -16.009 1.00 94.06 1092 THR A O 1
ATOM 8339 N N . HIS A 1 1093 ? 19.151 -10.456 -17.829 1.00 94.94 1093 HIS A N 1
ATOM 8340 C CA . HIS A 1 1093 ? 20.523 -10.215 -18.283 1.00 94.94 1093 HIS A CA 1
ATOM 8341 C C . HIS A 1 1093 ? 20.678 -8.916 -19.101 1.00 94.94 1093 HIS A C 1
ATOM 8343 O O . HIS A 1 1093 ? 21.804 -8.507 -19.373 1.00 94.94 1093 HIS A O 1
ATOM 8349 N N . GLY A 1 1094 ? 19.575 -8.254 -19.470 1.00 94.88 1094 GLY A N 1
ATOM 8350 C CA . GLY A 1 1094 ? 19.563 -7.048 -20.303 1.00 94.88 1094 GLY A CA 1
ATOM 8351 C C . GLY A 1 1094 ? 19.607 -7.329 -21.807 1.00 94.88 1094 GLY A C 1
ATOM 8352 O O . GLY A 1 1094 ? 20.070 -6.478 -22.559 1.00 94.88 1094 GLY A O 1
ATOM 8353 N N . VAL A 1 1095 ? 19.161 -8.514 -22.242 1.00 94.81 1095 VAL A N 1
ATOM 8354 C CA . VAL A 1 1095 ? 19.249 -8.979 -23.637 1.00 94.81 1095 VAL A CA 1
ATOM 8355 C C . VAL A 1 1095 ? 17.852 -9.121 -24.243 1.00 94.81 1095 VAL A C 1
ATOM 8357 O O . VAL A 1 1095 ? 16.951 -9.679 -23.614 1.00 94.81 1095 VAL A O 1
ATOM 8360 N N . TYR A 1 1096 ? 17.677 -8.634 -25.471 1.00 96.00 1096 TYR A N 1
ATOM 8361 C CA . TYR A 1 1096 ? 16.531 -8.976 -26.310 1.00 96.00 1096 TYR A CA 1
ATOM 8362 C C . TYR A 1 1096 ? 16.730 -10.379 -26.880 1.00 96.00 1096 TYR A C 1
ATOM 8364 O O . TYR A 1 1096 ? 17.643 -10.605 -27.670 1.00 96.00 1096 TYR A O 1
ATOM 8372 N N . GLU A 1 1097 ? 15.893 -11.324 -26.462 1.00 90.62 1097 GLU A N 1
ATOM 8373 C CA . GLU A 1 1097 ? 15.955 -12.697 -26.966 1.00 90.62 1097 GLU A CA 1
ATOM 8374 C C . GLU A 1 1097 ? 15.240 -12.789 -28.324 1.00 90.62 1097 GLU A C 1
ATOM 8376 O O . GLU A 1 1097 ? 14.108 -12.312 -28.470 1.00 90.62 1097 GLU A O 1
ATOM 8381 N N . GLU A 1 1098 ? 15.906 -13.385 -29.315 1.00 87.38 1098 GLU A N 1
ATOM 8382 C CA . GLU A 1 1098 ? 15.304 -13.784 -30.593 1.00 87.38 1098 GLU A CA 1
ATOM 8383 C C . GLU A 1 1098 ? 14.378 -14.995 -30.372 1.00 87.38 1098 GLU A C 1
ATOM 8385 O O . GLU A 1 1098 ? 14.672 -15.855 -29.543 1.00 87.38 1098 GLU A O 1
ATOM 8390 N N . GLY A 1 1099 ? 13.261 -15.077 -31.104 1.00 89.00 1099 GLY A N 1
ATOM 8391 C CA . GLY A 1 1099 ? 12.299 -16.181 -30.963 1.00 89.00 1099 GLY A CA 1
ATOM 8392 C C . GLY A 1 1099 ? 11.368 -16.081 -29.747 1.00 89.00 1099 GLY A C 1
ATOM 8393 O O . GLY A 1 1099 ? 10.779 -17.082 -29.344 1.00 89.00 1099 GLY A O 1
ATOM 8394 N N . ILE A 1 1100 ? 11.208 -14.898 -29.140 1.00 95.31 1100 ILE A N 1
ATOM 8395 C CA . ILE A 1 1100 ? 10.245 -14.688 -28.040 1.00 95.31 1100 ILE A CA 1
ATOM 8396 C C . ILE A 1 1100 ? 8.787 -14.970 -28.466 1.00 95.31 1100 ILE A C 1
ATOM 8398 O O . ILE A 1 1100 ? 7.986 -15.455 -27.671 1.00 95.31 1100 ILE A O 1
ATOM 8402 N N . ASP A 1 1101 ? 8.473 -14.751 -29.740 1.00 92.19 1101 ASP A N 1
ATOM 8403 C CA . ASP A 1 1101 ? 7.225 -15.111 -30.414 1.00 92.19 1101 ASP A CA 1
ATOM 8404 C C . ASP A 1 1101 ? 7.047 -16.637 -30.552 1.00 92.19 1101 ASP A C 1
ATOM 8406 O O . ASP A 1 1101 ? 5.968 -17.166 -30.267 1.00 92.19 1101 ASP A O 1
ATOM 8410 N N . GLU A 1 1102 ? 8.111 -17.376 -30.892 1.00 94.81 1102 GLU A N 1
ATOM 8411 C CA . GLU A 1 1102 ? 8.113 -18.849 -30.843 1.00 94.81 1102 GLU A CA 1
ATOM 8412 C C . GLU A 1 1102 ? 7.922 -19.361 -29.403 1.00 94.81 1102 GLU A C 1
ATOM 8414 O O . GLU A 1 1102 ? 7.119 -20.264 -29.164 1.00 94.81 1102 GLU A O 1
ATOM 8419 N N . ILE A 1 1103 ? 8.602 -18.748 -28.428 1.00 96.81 1103 ILE A N 1
ATOM 8420 C CA . ILE A 1 1103 ? 8.482 -19.051 -26.994 1.00 96.81 1103 ILE A CA 1
ATOM 8421 C C . ILE A 1 1103 ? 7.033 -18.879 -26.508 1.00 96.81 1103 ILE A C 1
ATOM 8423 O O . ILE A 1 1103 ? 6.506 -19.776 -25.844 1.00 96.81 1103 ILE A O 1
ATOM 8427 N N . CYS A 1 1104 ? 6.364 -17.778 -26.872 1.00 97.88 1104 CYS A N 1
ATOM 8428 C CA . CYS A 1 1104 ? 4.940 -17.576 -26.595 1.00 97.88 1104 CYS A CA 1
ATOM 8429 C C . CYS A 1 1104 ? 4.085 -18.683 -27.228 1.00 97.88 1104 CYS A C 1
ATOM 8431 O O . CYS A 1 1104 ? 3.301 -19.347 -26.540 1.00 97.88 1104 CYS A O 1
ATOM 8433 N N . LYS A 1 1105 ? 4.293 -18.949 -28.523 1.00 97.50 1105 LYS A N 1
ATOM 8434 C CA . LYS A 1 1105 ? 3.535 -19.955 -29.271 1.00 97.50 1105 LYS A CA 1
ATOM 8435 C C . LYS A 1 1105 ? 3.681 -21.372 -28.700 1.00 97.50 1105 LYS A C 1
ATOM 8437 O O . LYS A 1 1105 ? 2.685 -22.086 -28.618 1.00 97.50 1105 LYS A O 1
ATOM 8442 N N . ILE A 1 1106 ? 4.874 -21.780 -28.260 1.00 98.44 1106 ILE A N 1
ATOM 8443 C CA . ILE A 1 1106 ? 5.118 -23.093 -27.628 1.00 98.44 1106 ILE A CA 1
ATOM 8444 C C . ILE A 1 1106 ? 4.244 -23.294 -26.379 1.00 98.44 1106 ILE A C 1
ATOM 8446 O O . ILE A 1 1106 ? 3.795 -24.412 -26.106 1.00 98.44 1106 ILE A O 1
ATOM 8450 N N . ILE A 1 1107 ? 3.981 -22.225 -25.624 1.00 98.38 1107 ILE A N 1
ATOM 8451 C CA . ILE A 1 1107 ? 3.133 -22.258 -24.428 1.00 98.38 1107 ILE A CA 1
ATOM 8452 C C . ILE A 1 1107 ? 1.648 -22.306 -24.801 1.00 98.38 1107 ILE A C 1
ATOM 8454 O O . ILE A 1 1107 ? 0.917 -23.135 -24.251 1.00 98.38 1107 ILE A O 1
ATOM 8458 N N . HIS A 1 1108 ? 1.211 -21.498 -25.772 1.00 98.25 1108 HIS A N 1
ATOM 8459 C CA . HIS A 1 1108 ? -0.173 -21.502 -26.266 1.00 98.25 1108 HIS A CA 1
ATOM 8460 C C . HIS A 1 1108 ? -0.567 -22.828 -26.929 1.00 98.25 1108 HIS A C 1
ATOM 8462 O O . HIS A 1 1108 ? -1.614 -23.385 -26.603 1.00 98.25 1108 HIS A O 1
ATOM 8468 N N . ASP A 1 1109 ? 0.302 -23.410 -27.763 1.00 98.25 1109 ASP A N 1
ATOM 8469 C CA . ASP A 1 1109 ? 0.095 -24.723 -28.403 1.00 98.25 1109 ASP A CA 1
ATOM 8470 C C . ASP A 1 1109 ? -0.026 -25.875 -27.378 1.00 98.25 1109 ASP A C 1
ATOM 8472 O O . ASP A 1 1109 ? -0.527 -26.962 -27.694 1.00 98.25 1109 ASP A O 1
ATOM 8476 N N . ASN A 1 1110 ? 0.412 -25.647 -26.134 1.00 98.12 1110 ASN A N 1
ATOM 8477 C CA . ASN A 1 1110 ? 0.292 -26.566 -25.001 1.00 98.12 1110 ASN A CA 1
ATOM 8478 C C . ASN A 1 1110 ? -0.737 -26.124 -23.941 1.00 98.12 1110 ASN A C 1
ATOM 8480 O O . ASN A 1 1110 ? -0.788 -26.705 -22.858 1.00 98.12 1110 ASN A O 1
ATOM 8484 N N . GLY A 1 1111 ? -1.600 -25.153 -24.260 1.00 95.75 1111 GLY A N 1
ATOM 8485 C CA . GLY A 1 1111 ? -2.722 -24.737 -23.411 1.00 95.75 1111 GLY A CA 1
ATOM 8486 C C . GLY A 1 1111 ? -2.327 -23.951 -22.157 1.00 95.75 1111 GLY A C 1
ATOM 8487 O O . GLY A 1 1111 ? -3.121 -23.867 -21.221 1.00 95.75 1111 GLY A O 1
ATOM 8488 N N . GLY A 1 1112 ? -1.107 -23.411 -22.110 1.00 97.00 1112 GLY A N 1
ATOM 8489 C CA . GLY A 1 1112 ? -0.675 -22.486 -21.066 1.00 97.00 1112 GLY A CA 1
ATOM 8490 C C . GLY A 1 1112 ? -1.003 -21.028 -21.390 1.00 97.00 1112 GLY A C 1
ATOM 8491 O O . GLY A 1 1112 ? -1.509 -20.695 -22.463 1.00 97.00 1112 GLY A O 1
ATOM 8492 N N . GLN A 1 1113 ? -0.675 -20.143 -20.452 1.00 98.00 1113 GLN A N 1
ATOM 8493 C CA . GLN A 1 1113 ? -0.721 -18.690 -20.618 1.00 98.00 1113 GLN A CA 1
ATOM 8494 C C . GLN A 1 1113 ? 0.671 -18.080 -20.448 1.00 98.00 1113 GLN A C 1
ATOM 8496 O O . GLN A 1 1113 ? 1.486 -18.571 -19.665 1.00 98.00 1113 GLN A O 1
ATOM 8501 N N . VAL A 1 1114 ? 0.945 -16.998 -21.166 1.00 98.44 1114 VAL A N 1
ATOM 8502 C CA . VAL A 1 1114 ? 2.211 -16.269 -21.097 1.00 98.44 1114 VAL A CA 1
ATOM 8503 C C . VAL A 1 1114 ? 2.051 -15.073 -20.167 1.00 98.44 1114 VAL A C 1
ATOM 8505 O O . VAL A 1 1114 ? 1.399 -14.081 -20.499 1.00 98.44 1114 VAL A O 1
ATOM 8508 N N . TYR A 1 1115 ? 2.685 -15.164 -19.002 1.00 98.62 1115 TYR A N 1
ATOM 8509 C CA . TYR A 1 1115 ? 2.845 -14.058 -18.072 1.00 98.62 1115 TYR A CA 1
ATOM 8510 C C . TYR A 1 1115 ? 4.164 -13.332 -18.360 1.00 98.62 1115 TYR A C 1
ATOM 8512 O O . TYR A 1 1115 ? 5.239 -13.934 -18.270 1.00 98.62 1115 TYR A O 1
ATOM 8520 N N . MET A 1 1116 ? 4.099 -12.030 -18.650 1.00 98.50 1116 MET A N 1
ATOM 8521 C CA . MET A 1 1116 ? 5.289 -11.194 -18.789 1.00 98.50 1116 MET A CA 1
ATOM 8522 C C . MET A 1 1116 ? 5.553 -10.348 -17.535 1.00 98.50 1116 MET A C 1
ATOM 8524 O O . MET A 1 1116 ? 4.703 -9.608 -17.049 1.00 98.50 1116 MET A O 1
ATOM 8528 N N . ASP A 1 1117 ? 6.781 -10.411 -17.040 1.00 98.31 1117 ASP A N 1
ATOM 8529 C CA . ASP A 1 1117 ? 7.323 -9.483 -16.055 1.00 98.31 1117 ASP A CA 1
ATOM 8530 C C . ASP A 1 1117 ? 7.752 -8.190 -16.768 1.00 98.31 1117 ASP A C 1
ATOM 8532 O O . ASP A 1 1117 ? 8.783 -8.127 -17.447 1.00 98.31 1117 ASP A O 1
ATOM 8536 N N . GLY A 1 1118 ? 6.932 -7.146 -16.619 1.00 97.75 1118 GLY A N 1
ATOM 8537 C CA . GLY A 1 1118 ? 7.142 -5.827 -17.215 1.00 97.75 1118 GLY A CA 1
ATOM 8538 C C . GLY A 1 1118 ? 8.096 -4.916 -16.441 1.00 97.75 1118 GLY A C 1
ATOM 8539 O O . GLY A 1 1118 ? 8.140 -3.713 -16.715 1.00 97.75 1118 GLY A O 1
ATOM 8540 N N . ALA A 1 1119 ? 8.894 -5.438 -15.500 1.00 97.00 1119 ALA A N 1
ATOM 8541 C CA . ALA A 1 1119 ? 9.932 -4.670 -14.807 1.00 97.00 1119 ALA A CA 1
ATOM 8542 C C . ALA A 1 1119 ? 10.909 -3.958 -15.756 1.00 97.00 1119 ALA A C 1
ATOM 8544 O O . ALA A 1 1119 ? 11.398 -2.875 -15.428 1.00 97.00 1119 ALA A O 1
ATOM 8545 N N . ASN A 1 1120 ? 11.172 -4.560 -16.919 1.00 98.12 1120 ASN A N 1
ATOM 8546 C CA . ASN A 1 1120 ? 12.115 -4.071 -17.922 1.00 98.12 1120 ASN A CA 1
ATOM 8547 C C . ASN A 1 1120 ? 11.443 -3.266 -19.061 1.00 98.12 1120 ASN A C 1
ATOM 8549 O O . ASN A 1 1120 ? 12.112 -2.903 -20.028 1.00 98.12 1120 ASN A O 1
ATOM 8553 N N . MET A 1 1121 ? 10.153 -2.908 -18.940 1.00 98.31 1121 MET A N 1
ATOM 8554 C CA . MET A 1 1121 ? 9.404 -2.167 -19.976 1.00 98.31 1121 MET A CA 1
ATOM 8555 C C . MET A 1 1121 ? 10.035 -0.835 -20.405 1.00 98.31 1121 MET A C 1
ATOM 8557 O O . MET A 1 1121 ? 9.771 -0.389 -21.514 1.00 98.31 1121 MET A O 1
ATOM 8561 N N . ASN A 1 1122 ? 10.910 -0.216 -19.604 1.00 98.31 1122 ASN A N 1
ATOM 8562 C CA . ASN A 1 1122 ? 11.650 0.988 -20.014 1.00 98.31 1122 ASN A CA 1
ATOM 8563 C C . ASN A 1 1122 ? 12.569 0.769 -21.240 1.00 98.31 1122 ASN A C 1
ATOM 8565 O O . ASN A 1 1122 ? 13.061 1.743 -21.795 1.00 98.31 1122 ASN A O 1
ATOM 8569 N N . ALA A 1 1123 ? 12.818 -0.474 -21.659 1.00 97.88 1123 ALA A N 1
ATOM 8570 C CA . ALA A 1 1123 ? 13.445 -0.768 -22.948 1.00 97.88 1123 ALA A CA 1
ATOM 8571 C C . ALA A 1 1123 ? 12.421 -0.910 -24.099 1.00 97.88 1123 ALA A C 1
ATOM 8573 O O . ALA A 1 1123 ? 12.758 -0.669 -25.251 1.00 97.88 1123 ALA A O 1
ATOM 8574 N N . GLN A 1 1124 ? 11.170 -1.288 -23.800 1.00 98.00 1124 GLN A N 1
ATOM 8575 C CA . GLN A 1 1124 ? 10.136 -1.604 -24.795 1.00 98.00 1124 GLN A CA 1
ATOM 8576 C C . GLN A 1 1124 ? 9.271 -0.411 -25.234 1.00 98.00 1124 GLN A C 1
ATOM 8578 O O . GLN A 1 1124 ? 8.888 -0.367 -26.400 1.00 98.00 1124 GLN A O 1
ATOM 8583 N N . VAL A 1 1125 ? 8.916 0.515 -24.327 1.00 97.62 1125 VAL A N 1
ATOM 8584 C CA . VAL A 1 1125 ? 7.902 1.566 -24.592 1.00 97.62 1125 VAL A CA 1
ATOM 8585 C C . VAL A 1 1125 ? 8.219 2.344 -25.877 1.00 97.62 1125 VAL A C 1
ATOM 8587 O O . VAL A 1 1125 ? 9.294 2.924 -26.004 1.00 97.62 1125 VAL A O 1
ATOM 8590 N N . GLY A 1 1126 ? 7.268 2.365 -26.816 1.00 95.50 1126 GLY A N 1
ATOM 8591 C CA . GLY A 1 1126 ? 7.399 3.029 -28.121 1.00 95.50 1126 GLY A CA 1
ATOM 8592 C C . GLY A 1 1126 ? 8.120 2.215 -29.206 1.00 95.50 1126 GLY A C 1
ATOM 8593 O O . GLY A 1 1126 ? 8.074 2.607 -30.367 1.00 95.50 1126 GLY A O 1
ATOM 8594 N N . LEU A 1 1127 ? 8.742 1.082 -28.862 1.00 96.56 1127 LEU A N 1
ATOM 8595 C CA . LEU A 1 1127 ? 9.435 0.184 -29.799 1.00 96.56 1127 LEU A CA 1
ATOM 8596 C C . LEU A 1 1127 ? 8.707 -1.156 -29.975 1.00 96.56 1127 LEU A C 1
ATOM 8598 O O . LEU A 1 1127 ? 8.690 -1.713 -31.071 1.00 96.56 1127 LEU A O 1
ATOM 8602 N N . THR A 1 1128 ? 8.113 -1.689 -28.906 1.00 96.56 1128 THR A N 1
ATOM 8603 C CA . THR A 1 1128 ? 7.342 -2.940 -28.902 1.00 96.56 1128 THR A CA 1
ATOM 8604 C C . THR A 1 1128 ? 6.357 -2.974 -27.723 1.00 96.56 1128 THR A C 1
ATOM 8606 O O . THR A 1 1128 ? 6.370 -2.088 -26.866 1.00 96.56 1128 THR A O 1
ATOM 8609 N N . SER A 1 1129 ? 5.492 -3.988 -27.684 1.00 97.00 1129 SER A N 1
ATOM 8610 C CA . SER A 1 1129 ? 4.419 -4.145 -26.700 1.00 97.00 1129 SER A CA 1
ATOM 8611 C C . SER A 1 1129 ? 4.255 -5.624 -26.302 1.00 97.00 1129 SER A C 1
ATOM 8613 O O . SER A 1 1129 ? 4.173 -6.474 -27.191 1.00 97.00 1129 SER A O 1
ATOM 8615 N N . PRO A 1 1130 ? 4.121 -5.978 -25.008 1.00 97.50 1130 PRO A N 1
ATOM 8616 C CA . PRO A 1 1130 ? 3.979 -7.373 -24.566 1.00 97.50 1130 PRO A CA 1
ATOM 8617 C C . PRO A 1 1130 ? 2.809 -8.123 -25.216 1.00 97.50 1130 PRO A C 1
ATOM 8619 O O . PRO A 1 1130 ? 2.961 -9.262 -25.652 1.00 97.50 1130 PRO A O 1
ATOM 8622 N N . GLY A 1 1131 ? 1.652 -7.475 -25.350 1.00 96.81 1131 GLY A N 1
ATOM 8623 C CA . GLY A 1 1131 ? 0.479 -8.033 -26.019 1.00 96.81 1131 GLY A CA 1
ATOM 8624 C C . GLY A 1 1131 ? 0.586 -8.095 -27.550 1.00 96.81 1131 GLY A C 1
ATOM 8625 O O . GLY A 1 1131 ? -0.278 -8.705 -28.177 1.00 96.81 1131 GLY A O 1
ATOM 8626 N N . TRP A 1 1132 ? 1.618 -7.496 -28.156 1.00 93.94 1132 TRP A N 1
ATOM 8627 C CA . TRP A 1 1132 ? 1.999 -7.719 -29.559 1.00 93.94 1132 TRP A CA 1
ATOM 8628 C C . TRP A 1 1132 ? 2.967 -8.906 -29.686 1.00 93.94 1132 TRP A C 1
ATOM 8630 O O . TRP A 1 1132 ? 2.790 -9.747 -30.559 1.00 93.94 1132 TRP A O 1
ATOM 8640 N N . ILE A 1 1133 ? 3.923 -9.024 -28.756 1.00 95.44 1133 ILE A N 1
ATOM 8641 C CA . ILE A 1 1133 ? 4.877 -10.147 -28.657 1.00 95.44 1133 ILE A CA 1
ATOM 8642 C C . ILE A 1 1133 ? 4.172 -11.497 -28.405 1.00 95.44 1133 ILE A C 1
ATOM 8644 O O . ILE A 1 1133 ? 4.679 -12.540 -28.807 1.00 95.44 1133 ILE A O 1
ATOM 8648 N N . GLY A 1 1134 ? 3.002 -11.483 -27.756 1.00 96.50 1134 GLY A N 1
ATOM 8649 C CA . GLY A 1 1134 ? 2.205 -12.682 -27.466 1.00 96.50 1134 GLY A CA 1
ATOM 8650 C C . GLY A 1 1134 ? 2.035 -12.993 -25.977 1.00 96.50 1134 GLY A C 1
ATOM 8651 O O . GLY A 1 1134 ? 1.720 -14.126 -25.624 1.00 96.50 1134 GLY A O 1
ATOM 8652 N N . ALA A 1 1135 ? 2.246 -12.021 -25.086 1.00 98.12 1135 ALA A N 1
ATOM 8653 C CA . ALA A 1 1135 ? 1.861 -12.151 -23.683 1.00 98.12 1135 ALA A CA 1
ATOM 8654 C C . ALA A 1 1135 ? 0.330 -12.081 -23.512 1.00 98.12 1135 ALA A C 1
ATOM 8656 O O . ALA A 1 1135 ? -0.339 -11.282 -24.173 1.00 98.12 1135 ALA A O 1
ATOM 8657 N N . ASP A 1 1136 ? -0.213 -12.873 -22.582 1.00 98.31 1136 ASP A N 1
ATOM 8658 C CA . ASP A 1 1136 ? -1.628 -12.836 -22.180 1.00 98.31 1136 ASP A CA 1
ATOM 8659 C C . ASP A 1 1136 ? -1.874 -11.846 -21.032 1.00 98.31 1136 ASP A C 1
ATOM 8661 O O . ASP A 1 1136 ? -2.947 -11.250 -20.931 1.00 98.31 1136 ASP A O 1
ATOM 8665 N N . VAL A 1 1137 ? -0.874 -11.666 -20.165 1.00 98.44 1137 VAL A N 1
ATOM 8666 C CA . VAL A 1 1137 ? -0.928 -10.802 -18.978 1.00 98.44 1137 VAL A CA 1
ATOM 8667 C C . VAL A 1 1137 ? 0.461 -10.256 -18.639 1.00 98.44 1137 VAL A C 1
ATOM 8669 O O . VAL A 1 1137 ? 1.466 -10.947 -18.804 1.00 98.44 1137 VAL A O 1
ATOM 8672 N N . CYS A 1 1138 ? 0.532 -9.017 -18.151 1.00 98.38 1138 CYS A N 1
ATOM 8673 C CA . CYS A 1 1138 ? 1.773 -8.368 -17.724 1.00 98.38 1138 CYS A CA 1
ATOM 8674 C C . CYS A 1 1138 ? 1.535 -7.427 -16.541 1.00 98.38 1138 CYS A C 1
ATOM 8676 O O . CYS A 1 1138 ? 0.609 -6.619 -16.599 1.00 98.38 1138 CYS A O 1
ATOM 8678 N N . HIS A 1 1139 ? 2.398 -7.430 -15.515 1.00 98.69 1139 HIS A N 1
ATOM 8679 C CA . HIS A 1 1139 ? 2.440 -6.310 -14.556 1.00 98.69 1139 HIS A CA 1
ATOM 8680 C C . HIS A 1 1139 ? 3.382 -5.204 -15.034 1.00 98.69 1139 HIS A C 1
ATOM 8682 O O . HIS A 1 1139 ? 4.364 -5.470 -15.724 1.00 98.69 1139 HIS A O 1
ATOM 8688 N N . LEU A 1 1140 ? 3.139 -3.965 -14.609 1.00 98.62 1140 LEU A N 1
ATOM 8689 C CA . LEU A 1 1140 ? 4.041 -2.835 -14.843 1.00 98.62 1140 LEU A CA 1
ATOM 8690 C C . LEU A 1 1140 ? 4.557 -2.269 -13.521 1.00 98.62 1140 LEU A C 1
ATOM 8692 O O . LEU A 1 1140 ? 3.778 -1.831 -12.681 1.00 98.62 1140 LEU A O 1
ATOM 8696 N N . ASN A 1 1141 ? 5.875 -2.182 -13.326 1.00 98.69 1141 ASN A N 1
ATOM 8697 C CA . ASN A 1 1141 ? 6.415 -1.384 -12.224 1.00 98.69 1141 ASN A CA 1
ATOM 8698 C C . ASN A 1 1141 ? 6.314 0.116 -12.570 1.00 98.69 1141 ASN A C 1
ATOM 8700 O O . ASN A 1 1141 ? 7.223 0.666 -13.200 1.00 98.69 1141 ASN A O 1
ATOM 8704 N N . LEU A 1 1142 ? 5.255 0.803 -12.119 1.00 98.69 1142 LEU A N 1
ATOM 8705 C CA . LEU A 1 1142 ? 5.165 2.265 -12.289 1.00 98.69 1142 LEU A CA 1
ATOM 8706 C C . LEU A 1 1142 ? 6.342 2.975 -11.594 1.00 98.69 1142 LEU A C 1
ATOM 8708 O O . LEU A 1 1142 ? 6.991 3.835 -12.177 1.00 98.69 1142 LEU A O 1
ATOM 8712 N N . HIS A 1 1143 ? 6.730 2.477 -10.419 1.00 98.44 1143 HIS A N 1
ATOM 8713 C CA . HIS A 1 1143 ? 7.907 2.860 -9.623 1.00 98.44 1143 HIS A CA 1
ATOM 8714 C C . HIS A 1 1143 ? 9.269 2.417 -10.209 1.00 98.44 1143 HIS A C 1
ATOM 8716 O O . HIS A 1 1143 ? 10.218 2.127 -9.482 1.00 98.44 1143 HIS A O 1
ATOM 8722 N N . LYS A 1 1144 ? 9.338 2.287 -11.537 1.00 98.50 1144 LYS A N 1
ATOM 8723 C CA . LYS A 1 1144 ? 10.544 2.034 -12.338 1.00 98.50 1144 LYS A CA 1
ATOM 8724 C C . LYS A 1 1144 ? 10.402 2.735 -13.691 1.00 98.50 1144 LYS A C 1
ATOM 8726 O O . LYS A 1 1144 ? 11.160 3.640 -14.020 1.00 98.50 1144 LYS A O 1
ATOM 8731 N N . THR A 1 1145 ? 9.408 2.326 -14.479 1.00 98.62 1145 THR A N 1
ATOM 8732 C CA . THR A 1 1145 ? 9.233 2.788 -15.867 1.00 98.62 1145 THR A CA 1
ATOM 8733 C C . THR A 1 1145 ? 8.454 4.104 -15.946 1.00 98.62 1145 THR A C 1
ATOM 8735 O O . THR A 1 1145 ? 8.745 4.927 -16.812 1.00 98.62 1145 THR A O 1
ATOM 8738 N N . PHE A 1 1146 ? 7.530 4.349 -15.013 1.00 98.50 1146 PHE A N 1
ATOM 8739 C CA . PHE A 1 1146 ? 6.563 5.457 -15.041 1.00 98.50 1146 PHE A CA 1
ATOM 8740 C C . PHE A 1 1146 ? 6.678 6.355 -13.794 1.00 98.50 1146 PHE A C 1
ATOM 8742 O O . PHE A 1 1146 ? 5.696 6.668 -13.129 1.00 98.50 1146 PHE A O 1
ATOM 8749 N N . CYS A 1 1147 ? 7.920 6.728 -13.480 1.00 98.50 1147 CYS A N 1
ATOM 8750 C CA . CYS A 1 1147 ? 8.325 7.853 -12.626 1.00 98.50 1147 CYS A CA 1
ATOM 8751 C C . CYS A 1 1147 ? 7.873 7.898 -11.149 1.00 98.50 1147 CYS A C 1
ATOM 8753 O O . CYS A 1 1147 ? 8.375 8.760 -10.429 1.00 98.50 1147 CYS A O 1
ATOM 8755 N N . ILE A 1 1148 ? 7.029 6.986 -10.646 1.00 98.75 1148 ILE A N 1
ATOM 8756 C CA . ILE A 1 1148 ? 6.702 6.925 -9.204 1.00 98.75 1148 ILE A CA 1
ATOM 8757 C C . ILE A 1 1148 ? 8.005 6.772 -8.385 1.00 98.75 1148 ILE A C 1
ATOM 8759 O O . ILE A 1 1148 ? 8.854 5.951 -8.745 1.00 98.75 1148 ILE A O 1
ATOM 8763 N N . PRO A 1 1149 ? 8.197 7.548 -7.301 1.00 98.44 1149 PRO A N 1
ATOM 8764 C CA . PRO A 1 1149 ? 9.452 7.576 -6.558 1.00 98.44 1149 PRO A CA 1
ATOM 8765 C C . PRO A 1 1149 ? 9.752 6.272 -5.817 1.00 98.44 1149 PRO A C 1
ATOM 8767 O O . PRO A 1 1149 ? 8.882 5.650 -5.209 1.00 98.44 1149 PRO A O 1
ATOM 8770 N N . HIS A 1 1150 ? 11.031 5.897 -5.804 1.00 98.75 1150 HIS A N 1
ATOM 8771 C CA . HIS A 1 1150 ? 11.538 4.668 -5.189 1.00 98.75 1150 HIS A CA 1
ATOM 8772 C C . HIS A 1 1150 ? 11.425 4.630 -3.652 1.00 98.75 1150 HIS A C 1
ATOM 8774 O O . HIS A 1 1150 ? 11.468 3.547 -3.056 1.00 98.75 1150 HIS A O 1
ATOM 8780 N N . GLY A 1 1151 ? 11.285 5.785 -2.993 1.00 98.25 1151 GLY A N 1
ATOM 8781 C CA . GLY A 1 1151 ? 10.859 5.940 -1.594 1.00 98.25 1151 GLY A CA 1
ATOM 8782 C C . GLY A 1 1151 ? 11.758 5.288 -0.532 1.00 98.25 1151 GLY A C 1
ATOM 8783 O O . GLY A 1 1151 ? 11.326 4.978 0.574 1.00 98.25 1151 GLY A O 1
ATOM 8784 N N . GLY A 1 1152 ? 13.011 4.990 -0.865 1.00 97.62 1152 GLY A N 1
ATOM 8785 C CA . GLY A 1 1152 ? 13.909 4.208 -0.018 1.00 97.62 1152 GLY A CA 1
ATOM 8786 C C . GLY A 1 1152 ? 13.592 2.706 0.032 1.00 97.62 1152 GLY A C 1
ATOM 8787 O O . GLY A 1 1152 ? 14.200 1.995 0.831 1.00 97.62 1152 GLY A O 1
ATOM 8788 N N . GLY A 1 1153 ? 12.679 2.219 -0.818 1.00 96.75 1153 GLY A N 1
ATOM 8789 C CA . GLY A 1 1153 ? 12.181 0.836 -0.855 1.00 96.75 1153 GLY A CA 1
ATOM 8790 C C . GLY A 1 1153 ? 10.648 0.713 -0.827 1.00 96.75 1153 GLY A C 1
ATOM 8791 O O . GLY A 1 1153 ? 10.136 -0.293 -0.323 1.00 96.75 1153 GLY A O 1
ATOM 8792 N N . GLY A 1 1154 ? 9.926 1.731 -1.302 1.00 97.44 1154 GLY A N 1
ATOM 8793 C CA . GLY A 1 1154 ? 8.468 1.857 -1.219 1.00 97.44 1154 GLY A CA 1
ATOM 8794 C C . GLY A 1 1154 ? 8.029 3.317 -1.049 1.00 97.44 1154 GLY A C 1
ATOM 8795 O O . GLY A 1 1154 ? 8.631 3.984 -0.211 1.00 97.44 1154 GLY A O 1
ATOM 8796 N N . PRO A 1 1155 ? 7.011 3.827 -1.762 1.00 97.94 1155 PRO A N 1
ATOM 8797 C CA . PRO A 1 1155 ? 5.879 3.074 -2.302 1.00 97.94 1155 PRO A CA 1
ATOM 8798 C C . PRO A 1 1155 ? 6.142 2.346 -3.621 1.00 97.94 1155 PRO A C 1
ATOM 8800 O O . PRO A 1 1155 ? 7.202 2.452 -4.238 1.00 97.94 1155 PRO A O 1
ATOM 8803 N N . GLY A 1 1156 ? 5.139 1.585 -4.045 1.00 96.25 1156 GLY A N 1
ATOM 8804 C CA . GLY A 1 1156 ? 5.043 1.026 -5.380 1.00 96.25 1156 GLY A CA 1
ATOM 8805 C C . GLY A 1 1156 ? 3.610 1.077 -5.899 1.00 96.25 1156 GLY A C 1
ATOM 8806 O O . GLY A 1 1156 ? 2.671 1.351 -5.164 1.00 96.25 1156 GLY A O 1
ATOM 8807 N N . MET A 1 1157 ? 3.487 0.790 -7.190 1.00 98.44 1157 MET A N 1
ATOM 8808 C CA . MET A 1 1157 ? 2.280 0.320 -7.870 1.00 98.44 1157 MET A CA 1
ATOM 8809 C C . MET A 1 1157 ? 2.728 -0.722 -8.900 1.00 98.44 1157 MET A C 1
ATOM 8811 O O . MET A 1 1157 ? 3.838 -0.612 -9.447 1.00 98.44 1157 MET A O 1
ATOM 8815 N N . GLY A 1 1158 ? 1.902 -1.742 -9.117 1.00 98.19 1158 GLY A N 1
ATOM 8816 C CA . GLY A 1 1158 ? 2.142 -2.886 -9.997 1.00 98.19 1158 GLY A CA 1
ATOM 8817 C C . GLY A 1 1158 ? 0.926 -3.274 -10.848 1.00 98.19 1158 GLY A C 1
ATOM 8818 O O . GLY A 1 1158 ? 0.606 -4.463 -10.865 1.00 98.19 1158 GLY A O 1
ATOM 8819 N N . PRO A 1 1159 ? 0.232 -2.323 -11.509 1.00 98.44 1159 PRO A N 1
ATOM 8820 C CA . PRO A 1 1159 ? -0.982 -2.594 -12.276 1.00 98.44 1159 PRO A CA 1
ATOM 8821 C C . PRO A 1 1159 ? -0.762 -3.684 -13.327 1.00 98.44 1159 PRO A C 1
ATOM 8823 O O . PRO A 1 1159 ? 0.322 -3.772 -13.915 1.00 98.44 1159 PRO A O 1
ATOM 8826 N N . ILE A 1 1160 ? -1.797 -4.490 -13.566 1.00 98.69 1160 ILE A N 1
ATOM 8827 C CA . ILE A 1 1160 ? -1.768 -5.583 -14.543 1.00 98.69 1160 ILE A CA 1
ATOM 8828 C C . ILE A 1 1160 ? -2.574 -5.236 -15.787 1.00 98.69 1160 ILE A C 1
ATOM 8830 O O . ILE A 1 1160 ? -3.743 -4.876 -15.679 1.00 98.69 1160 ILE A O 1
ATOM 8834 N N . GLY A 1 1161 ? -1.943 -5.376 -16.950 1.00 98.44 1161 GLY A N 1
ATOM 8835 C CA . GLY A 1 1161 ? -2.599 -5.393 -18.253 1.00 98.44 1161 GLY A CA 1
ATOM 8836 C C . GLY A 1 1161 ? -2.893 -6.827 -18.665 1.00 98.44 1161 GLY A C 1
ATOM 8837 O O . GLY A 1 1161 ? -2.075 -7.716 -18.415 1.00 98.44 1161 GLY A O 1
ATOM 8838 N N . VAL A 1 1162 ? -4.057 -7.059 -19.268 1.00 98.50 1162 VAL A N 1
ATOM 8839 C CA . VAL A 1 1162 ? -4.523 -8.395 -19.659 1.00 98.50 1162 VAL A CA 1
ATOM 8840 C C . VAL A 1 1162 ? -5.173 -8.414 -21.038 1.00 98.50 1162 VAL A C 1
ATOM 8842 O O . VAL A 1 1162 ? -5.785 -7.440 -21.483 1.00 98.50 1162 VAL A O 1
ATOM 8845 N N . LYS A 1 1163 ? -5.078 -9.562 -21.710 1.00 98.00 1163 LYS A N 1
ATOM 8846 C CA . LYS A 1 1163 ? -5.862 -9.859 -22.908 1.00 98.00 1163 LYS A CA 1
ATOM 8847 C C . LYS A 1 1163 ? -7.340 -10.065 -22.580 1.00 98.00 1163 LYS A C 1
ATOM 8849 O O . LYS A 1 1163 ? -7.711 -10.458 -21.472 1.00 98.00 1163 LYS A O 1
ATOM 8854 N N . LYS A 1 1164 ? -8.195 -9.824 -23.576 1.00 97.19 1164 LYS A N 1
ATOM 8855 C CA . LYS A 1 1164 ? -9.663 -9.796 -23.462 1.00 97.19 1164 LYS A CA 1
ATOM 8856 C C . LYS A 1 1164 ? -10.286 -11.018 -22.777 1.00 97.19 1164 LYS A C 1
ATOM 8858 O O . LYS A 1 1164 ? -11.292 -10.870 -22.088 1.00 97.19 1164 LYS A O 1
ATOM 8863 N N . HIS A 1 1165 ? -9.716 -12.211 -22.948 1.00 96.31 1165 HIS A N 1
ATOM 8864 C CA . HIS A 1 1165 ? -10.217 -13.447 -22.332 1.00 96.31 1165 HIS A CA 1
ATOM 8865 C C . HIS A 1 1165 ? -9.897 -13.569 -20.835 1.00 96.31 1165 HIS A C 1
ATOM 8867 O O . HIS A 1 1165 ? -10.580 -14.319 -20.142 1.00 96.31 1165 HIS A O 1
ATOM 8873 N N . LEU A 1 1166 ? -8.911 -12.822 -20.327 1.00 96.88 1166 LEU A N 1
ATOM 8874 C CA . LEU A 1 1166 ? -8.564 -12.772 -18.903 1.00 96.88 1166 LEU A CA 1
ATOM 8875 C C . LEU A 1 1166 ? -9.226 -11.597 -18.161 1.00 96.88 1166 LEU A C 1
ATOM 8877 O O . LEU A 1 1166 ? -9.351 -11.645 -16.939 1.00 96.88 1166 LEU A O 1
ATOM 8881 N N . ALA A 1 1167 ? -9.710 -10.575 -18.877 1.00 96.31 1167 ALA A N 1
ATOM 8882 C CA . ALA A 1 1167 ? -10.381 -9.407 -18.292 1.00 96.31 1167 ALA A CA 1
ATOM 8883 C C . ALA A 1 1167 ? -11.538 -9.733 -17.309 1.00 96.31 1167 ALA A C 1
ATOM 8885 O O . ALA A 1 1167 ? -11.613 -9.072 -16.273 1.00 96.31 1167 ALA A O 1
ATOM 8886 N N . PRO A 1 1168 ? -12.391 -10.764 -17.525 1.00 95.69 1168 PRO A N 1
ATOM 8887 C CA . PRO A 1 1168 ? -13.430 -11.155 -16.561 1.00 95.69 1168 PRO A CA 1
ATOM 8888 C C . PRO A 1 1168 ? -12.912 -11.730 -15.230 1.00 95.69 1168 PRO A C 1
ATOM 8890 O O . PRO A 1 1168 ? -13.709 -11.948 -14.321 1.00 95.69 1168 PRO A O 1
ATOM 8893 N N . PHE A 1 1169 ? -11.608 -12.003 -15.118 1.00 95.25 1169 PHE A N 1
ATOM 8894 C CA . PHE A 1 1169 ? -10.953 -12.553 -13.924 1.00 95.25 1169 PHE A CA 1
ATOM 8895 C C . PHE A 1 1169 ? -10.033 -11.532 -13.230 1.00 95.25 1169 PHE A C 1
ATOM 8897 O O . PHE A 1 1169 ? -9.242 -11.908 -12.363 1.00 95.25 1169 PHE A O 1
ATOM 8904 N N . LEU A 1 1170 ? -10.103 -10.250 -13.610 1.00 95.56 1170 LEU A N 1
ATOM 8905 C CA . LEU A 1 1170 ? -9.385 -9.177 -12.920 1.00 95.56 1170 LEU A CA 1
ATOM 8906 C C . LEU A 1 1170 ? -9.894 -8.995 -11.473 1.00 95.56 1170 LEU A C 1
ATOM 8908 O O . LEU A 1 1170 ? -11.073 -9.239 -11.208 1.00 95.56 1170 LEU A O 1
ATOM 8912 N N . PRO A 1 1171 ? -9.042 -8.534 -10.534 1.00 94.25 1171 PRO A N 1
ATOM 8913 C CA . PRO A 1 1171 ? -9.449 -8.313 -9.147 1.00 94.25 1171 PRO A CA 1
ATOM 8914 C C . PRO A 1 1171 ? -10.586 -7.292 -9.000 1.00 94.25 1171 PRO A C 1
ATOM 8916 O O . PRO A 1 1171 ? -10.503 -6.183 -9.534 1.00 94.25 1171 PRO A O 1
ATOM 8919 N N . SER A 1 1172 ? -11.606 -7.660 -8.224 1.00 92.94 1172 SER A N 1
ATOM 8920 C CA . SER A 1 1172 ? -12.683 -6.789 -7.737 1.00 92.94 1172 SER A CA 1
ATOM 8921 C C . SER A 1 1172 ? -12.409 -6.332 -6.293 1.00 92.94 1172 SER A C 1
ATOM 8923 O O . SER A 1 1172 ? -11.306 -6.522 -5.776 1.00 92.94 1172 SER A O 1
ATOM 8925 N N . HIS A 1 1173 ? -13.380 -5.693 -5.634 1.00 94.25 1173 HIS A N 1
ATOM 8926 C CA . HIS A 1 1173 ? -13.280 -5.264 -4.237 1.00 94.25 1173 HIS A CA 1
ATOM 8927 C C . HIS A 1 1173 ? -14.621 -5.509 -3.510 1.00 94.25 1173 HIS A C 1
ATOM 8929 O O . HIS A 1 1173 ? -15.667 -5.281 -4.118 1.00 94.25 1173 HIS A O 1
ATOM 8935 N N . PRO A 1 1174 ? -14.645 -5.961 -2.237 1.00 92.00 1174 PRO A N 1
ATOM 8936 C CA . PRO A 1 1174 ? -15.891 -6.289 -1.529 1.00 92.00 1174 PRO A CA 1
ATOM 8937 C C . PRO A 1 1174 ? -16.672 -5.057 -1.050 1.00 92.00 1174 PRO A C 1
ATOM 8939 O O . PRO A 1 1174 ? -17.855 -5.165 -0.733 1.00 92.00 1174 PRO A O 1
ATOM 8942 N N . VAL A 1 1175 ? -16.014 -3.896 -0.969 1.00 87.69 1175 VAL A N 1
ATOM 8943 C CA . VAL A 1 1175 ? -16.668 -2.601 -0.751 1.00 87.69 1175 VAL A CA 1
ATOM 8944 C C . VAL A 1 1175 ? -16.800 -1.936 -2.114 1.00 87.69 1175 VAL A C 1
ATOM 8946 O O . VAL A 1 1175 ? -15.847 -1.326 -2.598 1.00 87.69 1175 VAL A O 1
ATOM 8949 N N . ASP A 1 1176 ? -17.963 -2.104 -2.731 1.00 58.53 1176 ASP A N 1
ATOM 8950 C CA . ASP A 1 1176 ? -18.376 -1.403 -3.943 1.00 58.53 1176 ASP A CA 1
ATOM 8951 C C . ASP A 1 1176 ? -19.697 -0.681 -3.645 1.00 58.53 1176 ASP A C 1
ATOM 8953 O O . ASP A 1 1176 ? -20.668 -1.296 -3.196 1.00 58.53 1176 ASP A O 1
ATOM 8957 N N . LEU A 1 1177 ? -19.707 0.637 -3.844 1.00 47.50 1177 LEU A N 1
ATOM 8958 C CA . LEU A 1 1177 ? -20.870 1.496 -3.618 1.00 47.50 1177 LEU A CA 1
ATOM 8959 C C . LEU A 1 1177 ? -21.756 1.626 -4.866 1.00 47.50 1177 LEU A C 1
ATOM 8961 O O . LEU A 1 1177 ? -22.883 2.100 -4.753 1.00 47.50 1177 LEU A O 1
ATOM 8965 N N . ALA A 1 1178 ? -21.297 1.180 -6.041 1.00 34.12 1178 ALA A N 1
ATOM 8966 C CA . ALA A 1 1178 ? -21.985 1.420 -7.307 1.00 34.12 1178 ALA A CA 1
ATOM 8967 C C . ALA A 1 1178 ? -23.264 0.581 -7.513 1.00 34.12 1178 ALA A C 1
ATOM 8969 O O . ALA A 1 1178 ? -24.095 0.947 -8.343 1.00 34.12 1178 ALA A O 1
ATOM 8970 N N . HIS A 1 1179 ? -23.449 -0.534 -6.787 1.00 27.58 1179 HIS A N 1
ATOM 8971 C CA . HIS A 1 1179 ? -24.548 -1.481 -7.044 1.00 27.58 1179 HIS A CA 1
ATOM 8972 C C . HIS A 1 1179 ? -25.201 -2.105 -5.792 1.00 27.58 1179 HIS A C 1
ATOM 8974 O O . HIS A 1 1179 ? -25.168 -3.322 -5.594 1.00 27.58 1179 HIS A O 1
ATOM 8980 N N . LYS A 1 1180 ? -25.897 -1.277 -4.996 1.00 24.19 1180 LYS A N 1
ATOM 8981 C CA . LYS A 1 1180 ? -27.015 -1.703 -4.114 1.00 24.19 1180 LYS A CA 1
ATOM 8982 C C . LYS A 1 1180 ? -28.209 -0.721 -4.099 1.00 24.19 1180 LYS A C 1
ATOM 8984 O O . LYS A 1 1180 ? -28.911 -0.616 -3.095 1.00 24.19 1180 LYS A O 1
ATOM 8989 N N . LEU A 1 1181 ? -28.443 -0.048 -5.226 1.00 24.19 1181 LEU A N 1
ATOM 8990 C CA . LEU A 1 1181 ? -29.675 0.675 -5.574 1.00 24.19 1181 LEU A CA 1
ATOM 8991 C C . LEU A 1 1181 ? -30.203 0.128 -6.910 1.00 24.19 1181 LEU A C 1
ATOM 8993 O O . LEU A 1 1181 ? -29.346 -0.236 -7.750 1.00 24.19 1181 LEU A O 1
#

Secondary structure (DSSP, 8-state):
--------PPPPPP-------------------------------------------------------------------------------------------------------------------------------------------------SS--SS--S-----------------------------------------------PPP----TTT--S--S-EEEETTEEEEEEHHHHHHHHHHHHHHHHHHHHHHTS---------------------------------------------------------------PPPTHHHHHHHHHHHHHHHHHHHHHHHHHHHHHHHHHHHHHHHHHHHHHHHHHHHHHHHHTSS----------------------------------------------------GGGGS-S-BSHHHH--S-HHHHHHHHHHHT-SSHHHHHHTTS-TTT--S----SS-TT--BHHHHHHHHHHHHTTB---EEE--TT-------HHHIIIIIT-HHHHS--S-SSGGGBHHHHHHHHHHHHHHHHHHT-S-B-S-BS-HHHHHHHHHHHHHHHTTT---EEEEETTS-HHHHHHHHHHHGGGT-EEEEE-GGG---TTS-EEEEEEEES-TTSB----HHHHHHHHHTTPEEEEEE-TTGGGTBPPHHHHT-SEEEEE-TTTT---GGG----EEEEE-SSGGGT--S--EEEEE-TTS-EEEEE--GGGSHHHHGGGSS----S--HHHHHHHHHHHHHHHHHHHHHHHHHHHHHHHHHHHHHHHH-SSEE-SS-BSSEEEEE-S-HHHHHHHHHTTTEEEEEEETTEEEEE--TT--HHHHHHHHHHHHTTS-----HHHHGGG----S-GGGB--S----SGGGGS--SHHHHHHHHHHHHTTB--TTTS----TTT------HHHHGGGG-HHHHT--TTS-GGGBHHHHHHHHHHHHHHHHHHT-SEEE----SHHHHHHHHHH--S--S--EEEEETTS-SHHHHHHHHTT-EEEEE-B-TTSSB-HHHHHHHHHTTTTTEEEEEEESS-TTS---TTHHHHHHHHHTTT-EEEEEGGGGGGTTTT--HHHHT-SEEE--HHHHS----TTT------EEE-TTTGGGS---S---SS--

Foldseek 3Di:
DDDDDDDDDDDDDDDDDDDYDDDDDDDDDDDDYDDDDDDDDDDDDDDDDDDDDDDDDDDDDDDDDDDDDDDDDDDDDDDDDDDDDDDDDDDDDDDDDDDDDDDDDDDDDDDDDDDDDDDDDDDDDDDDDDDDDDDDDDDDDDDDDDDDDDDDDDDDDDDDDDDPDDDDDDDDDDDDDDDDDDDDDDDDDDDDDDDDDDDDDDDDDDDDDDDDDDDDDDQQAAPPPRDSDAPAFQADPVGGSNHHPVVNVVVVVVVVVVVVVVVVVVPPDDDDDDDDDDDDDDDDDDDDDDYDDDDDDDDDDDDDDDDDDDDDDDDDDDDDDDDDDDDDDDDDDDPVVVVVVVVVVVVVVVVVVVVVVVVVVVVVVVVVVVVVVVVVVVVVVVVVVVVVVVVVPDDDDDDDDDDDDDDDDDDDDDDDDDDDDDDDDDDDDDDDDDDDPPPPPPPDDDVVNVDDPQACVCVQDPADQVRQCVVCVVVVHRGDVRVCVVFFDPLFWDPFFAFPPQRVHDGLVRLLVLLVVLLVLFAQFAEQAPLQAFFADQPVLLCVLFLLNQLQFLAFAPPPQQLQQQLLVLLVLLFQLCCQLQVFPTKFSFAFFQLVLLLLVVLLLCVVVPVQAAEEEEEPQHRVQSLVSNVLLSLLSNHHYHYDHLVPDDLPVLRHSEYEAEAVTNQFFHDQCLVVCVVCVVSVYAYEYEYDSLLSLWWAHNVVSPHAKYKGWLCRLNHFLLLPDDTTIMMGGYPVSVLLDDDWHKDWDADPVGDIGIDTPPCCQELQNQQLNHSFLDFFGASSNSSSSSLSLLQQPSVNSNVLQVVLQLLQLLLLVLLVVLVQWDWDPGFGRNKIKIFHPAPVQLQVQQVVVSYHWHDPDRGITMGGTGSPDDQVNSVSSSRSRNSNPDRPDGSVRSSVVRDPRADPVGTDPDDGRPPCSSVQQNDSVSSSVSSVVSSVSHDGVVHHDDPDQLQQSTDQDSSNSVSSPDCSRRSDNNLPDVSSNVSVVVVVVSVFSVLCSQAVFDTKDQPQFAQLSQLLQQLQLDDDPQAAEEEEEPQDRSSNSNSSSSNNHDYDYFYADPVGHTPVVRLLVVLVVRLVRAAEYEAEPVTSVSHHDPCLLVSLVSNVVSVYAYEYEQSVCLVVGGTRHNSSSRHFKYWHWCSNNVNRTSSNRDGTTTMMGGHPVSVVSGDDGPSDPPPPD